Protein AF-0000000082868104 (afdb_homodimer)

Sequence (1278 aa):
MATYGLDRADYTCGDGNLYHEMHQKCFPASQVTECSVALPEQTCLRTCVDGQTRVCKYKFIVEEHVSMSTVHCGNCPFVLADCNLPGCISAGGLQRPLISINKQMPGPTVQVCKGDTIEVDVVNLLQSSAVTIHWHGLHQRATPFMDGVPYLTQCPIQPGNSFRYRMIADVAGTHIYHSHIGHLDSDGLYGAMIVREPRSTEPGLVGRYNDDLPQHTLLVWHWFQNLGEVQSLDMRLLSRRREGFGFLINGKGVIGQRFAPDGSRLIAPIENYYVNSGSRRYRFRIIFNTAIMCPIQISIDGHQLDILAIDGHAVEAYNSRVDSVILTAGERVDVVPVPTVSTWNSAFYIRVRGLGDCDDQKNSVHQYAILRYDNYAGPVLNFPSPTYNSAIRPGRAFNLNRDIYNPVTQTRITANPLVSYRSAISRSDNLVGTPDKRFFIDVSFNVHQESDNVRLVFPQLNSVSWSSPPFPLLTQWQQITNSTLCTSECNKPVSCDQRRCVCTHTLLARTGDLVEVVLFDPRGTIEIGHPFHLHGHAFKVVGQYLYNTTTTRDEVTNLVNNNPHLITSNQYGPWKDTVLTPGRAVIIIRFRADNPGYWMFHCHIGEHAALGMALTFKVGEHYEMVRPPANFPTCGHFSMATYGLDRADYTCGDGNLYHEMHQKCFPASQVTECSVALPEQTCLRTCVDGQTRVCKYKFIVEEHVSMSTVHCGNCPFVLADCNLPGCISAGGLQRPLISINKQMPGPTVQVCKGDTIEVDVVNLLQSSAVTIHWHGLHQRATPFMDGVPYLTQCPIQPGNSFRYRMIADVAGTHIYHSHIGHLDSDGLYGAMIVREPRSTEPGLVGRYNDDLPQHTLLVWHWFQNLGEVQSLDMRLLSRRREGFGFLINGKGVIGQRFAPDGSRLIAPIENYYVNSGSRRYRFRIIFNTAIMCPIQISIDGHQLDILAIDGHAVEAYNSRVDSVILTAGERVDVVPVPTVSTWNSAFYIRVRGLGDCDDQKNSVHQYAILRYDNYAGPVLNFPSPTYNSAIRPGRAFNLNRDIYNPVTQTRITANPLVSYRSAISRSDNLVGTPDKRFFIDVSFNVHQESDNVRLVFPQLNSVSWSSPPFPLLTQWQQITNSTLCTSECNKPVSCDQRRCVCTHTLLARTGDLVEVVLFDPRGTIEIGHPFHLHGHAFKVVGQYLYNTTTTRDEVTNLVNNNPHLITSNQYGPWKDTVLTPGRAVIIIRFRADNPGYWMFHCHIGEHAALGMALTFKVGEHYEMVRPPANFPTCGHFS

Secondary structure (DSSP, 8-state):
-------------------------------------------S-S---TT---EEEEEEEEEEEETT-TTTSTTTTTSGGGGGSTT---GGG---EEEEETTBSS---EEEETTPEEEEEEEE--SSB-B-EEEET---SS-GGGS--BTTTBPPBPTT-EEEEEEE--S-EEEEEEE-STTTTTTT-EEEEEEE--GGG-TTTTTT-SB--GGGEEEEEEE-SS-HHHHHHHHHHS-------EEEETTB---S-EE-TTSPEE-----EEEE-SSS--B-EEEEE--BSS--EEEEETTEEEEEEEETTEEB-STT-EESEEEE-TT-EEEEEEEESS--TT-EEEEEEEE-GGGSTTTT--EEEEEEEETT--S---SSPPP-TGGG---EEEET-SS-EEETTTTEEEEEEPGGGS-BSS-------S--SEEEEEEEEEEEEEEETTEEEEEEEETTBEE---SS-TTT-GGG--TTTEE-SSS---GGGGTS--EEEEEEEE-TT-EEEEEEE-SS--TT--EEEEETT--EEEEEEEE-SS---HHHHHHHHHH-THHHHTTTTPPEESEEEE-TTEEEEEEEE--S-EEEEEEESBHHHHHTT-EEEEEES-GGGSPPPPTT------B-/-------------------------------------------S-S---TT---EEEEEEEEEEEETT-TTTSTTTTTSGGGGGSTT---GGG---EEEEETTBSS---EEEETTPEEEEEEEE--SSB-B-EEEET---SS-GGGS--BTTTBPPBPTT-EEEEEEE--S-EEEEEEE-STTTTTTT-EEEEEEE--GGG-TTTTTT-SB--GGGEEEEEEE-SS-HHHHHHHHHHS-------EEEETTB---S-EE-TTSPEE-----EEEE-SSS--B-EEEEE--BSS--EEEEETTEEEEEEEETTEEB-STT-EESEEEE-TT-EEEEEEEESS--TT-EEEEEEEE-GGGSTTTT--EEEEEEEETT--S---SSPPP-TGGG---EEEET-SS-EEETTTTEEEEEE-GGGS-BSS-------S--SEEEEEEEEEEEEEEETTEEEEEEEETTBEE---SS-TTT-GGG--TTTEE-SSS---GGGGTS--EEEEEEEE-TT-EEEEEEE-SS--TT--EEEEETT--EEEEEEEE-SS---HHHHHHHHHH-THHHHTTTTPPEESEEEE-TTEEEEEEEE--S-EEEEEEESBHHHHHTT-EEEEEES-GGGSPPPPTT------B-

pLDDT: mean 83.85, std 19.96, range [16.05, 98.69]

InterPro domains:
  IPR001117 Multicopper oxidase, second cupredoxin domain [PF00394] (247-375)
  IPR002355 Multicopper oxidase, copper-binding site [PS00080] (602-613)
  IPR008972 Cupredoxin [G3DSA:2.60.40.420] (41-198)
  IPR008972 Cupredoxin [G3DSA:2.60.40.420] (207-390)
  IPR008972 Cupredoxin [G3DSA:2.60.40.420] (441-639)
  IPR008972 Cupredoxin [SSF49503] (68-200)
  IPR008972 Cupredoxin [SSF49503] (216-636)
  IPR008972 Cupredoxin [SSF49503] (431-623)
  IPR011706 Multicopper oxidase, C-terminal [PF07731] (478-620)
  IPR011707 Multicopper oxidase-like, N-terminal [PF07732] (92-199)
  IPR045087 Multicopper oxidase [PTHR11709] (96-620)

Radius of gyration: 33.46 Å; Cα contacts (8 Å, |Δi|>4): 3367; chains: 2; bounding box: 82×97×97 Å

Solvent-accessible surface area (backbone atoms only — not comparable to full-atom values): 66485 Å² total; per-residue (Å²): 145,89,74,89,68,83,70,89,86,74,93,67,88,87,81,93,70,90,71,77,72,82,78,72,77,69,74,78,81,75,77,79,68,77,65,76,66,59,57,80,58,66,58,40,70,56,87,44,49,90,93,58,67,50,78,33,74,47,76,39,43,32,30,74,45,45,24,52,19,55,49,36,9,65,54,43,45,81,37,62,73,28,40,68,31,78,56,23,32,40,52,16,60,48,75,36,69,34,33,20,27,70,52,29,48,49,21,74,68,45,49,37,34,45,60,15,33,42,31,37,39,38,36,30,58,28,67,30,40,34,43,39,50,22,51,46,74,42,42,40,79,88,32,56,58,56,45,20,40,60,21,35,25,28,54,59,39,44,49,57,14,33,40,50,45,67,43,63,38,76,46,51,28,59,33,35,33,28,37,58,36,54,41,42,35,54,29,25,35,30,28,47,28,38,26,38,59,30,64,91,67,30,73,53,46,60,82,72,52,71,43,82,51,84,77,38,58,44,40,38,36,54,37,58,81,56,49,42,62,55,49,51,46,34,36,72,34,53,70,39,85,79,60,63,64,26,44,24,42,64,31,20,10,65,45,76,90,42,59,40,97,85,62,45,72,49,57,37,59,63,43,73,38,77,45,60,69,76,90,62,32,47,42,33,41,38,34,31,45,56,20,74,74,48,34,33,38,38,36,41,60,60,30,36,33,35,42,45,24,35,48,32,31,37,24,32,74,61,85,22,68,24,40,29,41,43,44,42,35,65,33,31,41,29,28,29,73,40,71,75,51,86,56,75,84,29,32,30,47,31,30,34,23,33,30,61,65,18,16,81,90,60,65,37,26,37,42,57,35,37,43,18,23,66,74,41,81,67,72,64,66,98,58,78,73,91,44,48,73,69,40,63,68,56,40,42,25,40,63,30,92,53,67,42,75,39,77,89,76,68,39,46,31,39,43,38,56,60,51,64,40,27,41,33,60,82,60,83,71,71,85,66,76,82,58,72,40,78,45,81,42,39,45,47,75,45,79,36,74,80,44,99,75,27,76,45,77,38,38,16,38,69,75,26,23,30,39,76,50,47,34,17,51,62,73,48,47,87,72,61,51,85,80,53,52,27,32,89,94,41,68,65,52,77,54,37,78,82,41,77,28,67,37,28,37,35,47,80,43,49,63,62,31,36,37,32,42,40,38,31,17,37,73,45,55,59,72,54,55,47,26,36,31,44,50,49,47,61,30,31,41,28,28,77,47,79,49,95,53,77,54,47,71,67,55,50,52,49,48,55,70,71,32,59,63,58,44,59,80,28,79,46,15,28,51,30,37,54,45,74,39,37,16,18,21,38,36,28,36,37,35,66,34,70,52,46,40,64,26,51,36,29,34,33,27,46,58,40,35,70,53,5,18,30,35,30,38,36,20,42,51,77,90,68,29,80,79,70,65,86,85,60,76,68,60,46,68,43,120,145,90,71,96,72,85,74,86,88,75,93,73,87,79,83,95,82,78,87,77,78,83,81,75,78,73,72,83,78,77,78,80,70,78,65,73,67,59,58,81,58,65,60,40,70,60,86,43,49,88,93,57,66,52,78,32,72,47,77,37,43,31,31,74,45,45,24,53,19,55,47,36,9,64,57,43,44,81,39,63,73,29,40,67,31,79,57,22,31,41,51,16,60,46,74,37,71,34,33,20,26,69,52,28,48,51,21,74,69,45,48,38,35,44,60,16,34,43,32,37,40,38,35,29,57,29,66,30,39,35,43,38,51,22,52,46,75,44,40,39,78,88,32,54,58,57,45,20,40,58,23,33,25,28,55,59,39,42,49,56,13,34,41,48,44,68,43,63,37,78,47,51,29,59,33,35,33,30,37,57,34,54,40,42,35,53,29,26,36,30,28,46,28,38,25,38,61,30,64,92,68,31,72,54,46,60,82,72,50,72,42,81,53,85,75,40,57,44,41,36,40,57,37,59,80,55,51,42,61,56,50,51,46,36,35,73,33,52,71,38,85,79,61,63,64,27,43,24,41,63,29,21,11,66,46,75,92,43,61,40,96,87,61,44,71,48,58,37,58,62,42,72,37,77,45,60,70,76,89,63,33,46,42,32,41,38,35,32,46,56,17,73,74,48,34,33,39,37,36,40,58,59,30,35,34,35,42,44,25,35,48,32,32,37,24,32,73,60,85,22,68,24,40,29,41,42,44,43,34,65,32,31,41,28,27,28,74,39,71,77,50,88,55,74,85,29,33,28,48,30,30,34,24,32,29,63,65,18,15,82,90,60,65,37,27,37,40,58,35,37,43,19,23,67,72,41,81,67,72,64,66,98,57,80,70,92,45,48,72,69,39,62,68,55,40,43,25,41,65,29,92,53,67,43,74,41,77,89,76,71,40,46,30,40,44,39,57,59,53,65,38,28,40,33,61,82,61,83,70,71,87,67,75,83,57,71,40,79,44,81,40,40,45,47,76,44,78,36,74,81,46,99,74,26,77,45,75,38,38,16,38,68,76,27,22,31,39,75,52,47,35,17,50,61,74,47,48,88,72,64,51,86,80,52,50,25,33,91,92,46,65,62,51,79,54,35,78,82,44,75,27,68,38,30,37,35,47,82,42,51,64,63,30,36,36,32,41,40,38,31,16,37,73,45,55,58,71,54,55,47,26,36,33,43,51,49,46,62,30,30,40,26,29,78,46,80,49,94,53,78,53,47,70,68,56,52,51,48,48,56,70,71,34,58,64,59,44,61,78,25,80,46,15,30,51,28,37,54,47,75,40,35,17,18,21,37,36,30,36,37,34,66,36,70,54,44,40,64,26,51,36,29,34,32,28,44,59,40,36,71,54,5,20,32,36,32,38,36,20,40,51,76,91,71,29,79,77,69,64,86,86,60,77,68,60,46,66,43,122

Nearest PDB structures (foldseek):
  8r7i-assembly1_A-2  TM=8.825E-01  e=9.738E-63  Neocapritermes taracua
  5lwx-assembly1_A  TM=8.334E-01  e=2.604E-40  Aspergillus niger
  3v9e-assembly1_A  TM=8.492E-01  e=5.764E-39  Botrytis aclada
  3sqr-assembly1_A  TM=8.345E-01  e=1.206E-37  Botrytis aclada
  5lm8-assembly1_A  TM=8.246E-01  e=1.341E-38  Aspergillus niger

Foldseek 3Di:
DDDDCPPDDDPPPDDDDCPDDPDPPPPDPPCPVPDPCPVVQPPLVDAADPPDAEAGEEEWEKEKDWAPDCVFQPPPPVPVVSCPGPLHFNLQPATDMFIDTNSYFQYDEARHAAFYKYKYKYAAQYPFDFWWKAWFLDQQLQHQLLRTADQANAPTAGHGGIDIRIGGNHAAFKTKMATNDAQNRLRGGMYIYHYDYNQCPPFQCNPVADDEDPLQEWEKHFHANYRPNVLLCCCFPVVDDNETQAMDTRSWWHTDFDADPVRHTRGIDFAEAEDADDDHWYKHKYAYAAALFWKKKKAKPQWWKFWQDKSRFGWHSPVRTWGIEIDDHRIMTMTTTGGNDDQPLAKIKIKMWTFDCRPPVHVGYITIHMYHYPPRPDDHPPADDDGSVSRDTATEYEQDPAKDQDPVVRGIYGYDDQLSTFTSDPPVPCLDDDFPEEAEWEWDWDWWDPDPPDIGIATAIVQEFEDRAFKHCQAPVVPDDPQQEAEPVGDQDPQVVPGRRYHQYEYEAEAFTKYKYKYAYQADDQRGWFKKFKHSWKKFWQAKDADPHGDDPVRVVCVCVVCVVRRPPRVGGHIHGIHIHGHRMIIMIIDTLNRAGKMKIAGSNSSNVNRGRIHIYGYHDSVPHNHDDPPRDIGGDDD/DDDPDPQDDDPDPDDDDDPDDPDPPPPDDDCPVPDPCPVVQVPLVDAADPPDAEAGEEEWEKEKDWAPDCVFQPPPPVPVVSCPGPLHFNLQPATDMFIETNSYFQYDEAHHAAFYKYKYKYAAQYPFDFWWKAWALDQQLQHQLNRTADQANAPTAGHGGIDIRIGGNHAAFKTKMATNDAQNRLRGGMYIYHYDYNQCPPFQCNPVADDEDPLQEWEKHFHANYRPNVLLCCCFPVVDDNETQAMDTRSWWHTDFDAPPVRHTRGTDFAEAEDADDDHWYKHKYAYAQALFWKKKKAKPQWWKFWQAKSRFGWHSVVRTWGIEIDDHRIMTMTTTGGNDDQPLAKIKIKMWTFDCRPPVHVGYITIHMYHYPPRPDDHPPADDDGSVSRDTATEYEQDPAKDQDPVVRGIYGYDDQLSTFGSDPPVPCLDDDFPEEAEWEWDWDWWDPDPPDIGIATAIVQEFEDRAFKHCQAPVVVDDPQQEAEPVDDQDPVVVVGRRYHQYEYEAEAFTKYKYKYAYQADDQRGWFKKFKHSWKKFWQAKFADPHGDDPVRVVCVCVVCVVRRRVRVRGHIHGIHIHGHRMIIMIIDTLNRAGKMKIAGSNSSNVNRGRIHIYGYHDSVPHNHDDPPRDIGGDDD

Organism: NCBI:txid197152

Structure (mmCIF, N/CA/C/O backbone):
data_AF-0000000082868104-model_v1
#
loop_
_entity.id
_entity.type
_entity.pdbx_description
1 polymer 'Uncharacterized protein'
#
loop_
_atom_site.group_PDB
_atom_site.id
_atom_site.type_symbol
_atom_site.label_atom_id
_atom_site.label_alt_id
_atom_site.label_comp_id
_atom_site.label_asym_id
_atom_site.label_entity_id
_atom_site.label_seq_id
_atom_site.pdbx_PDB_ins_code
_atom_site.Cartn_x
_atom_site.Cartn_y
_atom_site.Cartn_z
_atom_site.occupancy
_atom_site.B_iso_or_equiv
_atom_site.auth_seq_id
_atom_site.auth_comp_id
_atom_site.auth_asym_id
_atom_site.auth_atom_id
_atom_site.pdbx_PDB_model_num
ATOM 1 N N . MET A 1 1 ? 47 41.469 -3.52 1 16.11 1 MET A N 1
ATOM 2 C CA . MET A 1 1 ? 46.812 41.594 -2.074 1 16.11 1 MET A CA 1
ATOM 3 C C . MET A 1 1 ? 46.156 40.344 -1.499 1 16.11 1 MET A C 1
ATOM 5 O O . MET A 1 1 ? 45.062 39.969 -1.892 1 16.11 1 MET A O 1
ATOM 9 N N . ALA A 1 2 ? 46.906 39.281 -0.952 1 17.23 2 ALA A N 1
ATOM 10 C CA . ALA A 1 2 ? 47.344 37.906 -0.759 1 17.23 2 ALA A CA 1
ATOM 11 C C . ALA A 1 2 ? 46.5 37.219 0.332 1 17.23 2 ALA A C 1
ATOM 13 O O . ALA A 1 2 ? 46.094 36.062 0.179 1 17.23 2 ALA A O 1
ATOM 14 N N . THR A 1 3 ? 46.25 37.844 1.532 1 16.12 3 THR A N 1
ATOM 15 C CA . THR A 1 3 ? 46.938 37.562 2.793 1 16.12 3 THR A CA 1
ATOM 16 C C . THR A 1 3 ? 46.156 36.5 3.576 1 16.12 3 THR A C 1
ATOM 18 O O . THR A 1 3 ? 46.75 35.594 4.168 1 16.12 3 THR A O 1
ATOM 21 N N . TYR A 1 4 ? 44.875 36.781 3.912 1 17.28 4 TYR A N 1
ATOM 22 C CA . TYR A 1 4 ? 44.406 36.656 5.293 1 17.28 4 TYR A CA 1
ATOM 23 C C . TYR A 1 4 ? 44.188 35.219 5.668 1 17.28 4 TYR A C 1
ATOM 25 O O . TYR A 1 4 ? 43.438 34.5 5.016 1 17.28 4 TYR A O 1
ATOM 33 N N . GLY A 1 5 ? 45.188 34.469 6.262 1 17.95 5 GLY A N 1
ATOM 34 C CA . GLY A 1 5 ? 45.688 33.188 6.777 1 17.95 5 GLY A CA 1
ATOM 35 C C . GLY A 1 5 ? 44.812 32.625 7.887 1 17.95 5 GLY A C 1
ATOM 36 O O . GLY A 1 5 ? 45.188 32.688 9.062 1 17.95 5 GLY A O 1
ATOM 37 N N . LEU A 1 6 ? 43.5 33 7.93 1 16.83 6 LEU A N 1
ATOM 38 C CA . LEU A 1 6 ? 42.875 32.781 9.234 1 16.83 6 LEU A CA 1
ATOM 39 C C . LEU A 1 6 ? 43.125 31.359 9.727 1 16.83 6 LEU A C 1
ATOM 41 O O . LEU A 1 6 ? 42.75 30.391 9.047 1 16.83 6 LEU A O 1
ATOM 45 N N . ASP A 1 7 ? 44.062 31.016 10.633 1 16.16 7 ASP A N 1
ATOM 46 C CA . ASP A 1 7 ? 44.781 29.969 11.367 1 16.16 7 ASP A CA 1
ATOM 47 C C . ASP A 1 7 ? 43.875 29.25 12.352 1 16.16 7 ASP A C 1
ATOM 49 O O . ASP A 1 7 ? 44.344 28.5 13.203 1 16.16 7 ASP A O 1
ATOM 53 N N . ARG A 1 8 ? 42.594 29.406 12.383 1 16.22 8 ARG A N 1
ATOM 54 C CA . ARG A 1 8 ? 41.969 29.141 13.672 1 16.22 8 ARG A CA 1
ATOM 55 C C . ARG A 1 8 ? 42.438 27.797 14.227 1 16.22 8 ARG A C 1
ATOM 57 O O . ARG A 1 8 ? 42.5 26.812 13.492 1 16.22 8 ARG A O 1
ATOM 64 N N . ALA A 1 9 ? 42.875 27.609 15.547 1 16.34 9 ALA A N 1
ATOM 65 C CA . ALA A 1 9 ? 43.531 26.938 16.672 1 16.34 9 ALA A CA 1
ATOM 66 C C . ALA A 1 9 ? 42.781 25.672 17.047 1 16.34 9 ALA A C 1
ATOM 68 O O . ALA A 1 9 ? 41.594 25.531 16.75 1 16.34 9 ALA A O 1
ATOM 69 N N . ASP A 1 10 ? 43.375 24.656 18.109 1 16.05 10 ASP A N 1
ATOM 70 C CA . ASP A 1 10 ? 43.719 23.344 18.672 1 16.05 10 ASP A CA 1
ATOM 71 C C . ASP A 1 10 ? 42.75 22.953 19.766 1 16.05 10 ASP A C 1
ATOM 73 O O . ASP A 1 10 ? 43.031 22.078 20.594 1 16.05 10 ASP A O 1
ATOM 77 N N . TYR A 1 11 ? 41.469 23.375 19.984 1 16.12 11 TYR A N 1
ATOM 78 C CA . TYR A 1 11 ? 40.938 23.109 21.312 1 16.12 11 TYR A CA 1
ATOM 79 C C . TYR A 1 11 ? 41.031 21.625 21.656 1 16.12 11 TYR A C 1
ATOM 81 O O . TYR A 1 11 ? 40.5 20.781 20.953 1 16.12 11 TYR A O 1
ATOM 89 N N . THR A 1 12 ? 42.062 21.109 22.578 1 16.77 12 THR A N 1
ATOM 90 C CA . THR A 1 12 ? 42.656 20 23.281 1 16.77 12 THR A CA 1
ATOM 91 C C . THR A 1 12 ? 41.75 19.5 24.406 1 16.77 12 THR A C 1
ATOM 93 O O . THR A 1 12 ? 42.156 18.672 25.219 1 16.77 12 THR A O 1
ATOM 96 N N . CYS A 1 13 ? 40.406 19.641 24.5 1 17.39 13 CYS A N 1
ATOM 97 C CA . CYS A 1 13 ? 39.875 19.312 25.812 1 17.39 13 CYS A CA 1
ATOM 98 C C . CYS A 1 13 ? 40.469 18 26.328 1 17.39 13 CYS A C 1
ATOM 100 O O . CYS A 1 13 ? 40.625 17.047 25.562 1 17.39 13 CYS A O 1
ATOM 102 N N . GLY A 1 14 ? 40.938 17.828 27.641 1 17.28 14 GLY A N 1
ATOM 103 C CA . GLY A 1 14 ? 41.75 17.219 28.688 1 17.28 14 GLY A CA 1
ATOM 104 C C . GLY A 1 14 ? 41.25 15.836 29.094 1 17.28 14 GLY A C 1
ATOM 105 O O . GLY A 1 14 ? 40.125 15.453 28.766 1 17.28 14 GLY A O 1
ATOM 106 N N . ASP A 1 15 ? 41.875 15.047 30.25 1 17.59 15 ASP A N 1
ATOM 107 C CA . ASP A 1 15 ? 42.5 13.844 30.797 1 17.59 15 ASP A CA 1
ATOM 108 C C . ASP A 1 15 ? 41.5 13.023 31.625 1 17.59 15 ASP A C 1
ATOM 110 O O . ASP A 1 15 ? 41.812 11.891 32 1 17.59 15 ASP A O 1
ATOM 114 N N . GLY A 1 16 ? 40.594 13.617 32.5 1 17.61 16 GLY A N 1
ATOM 115 C CA . GLY A 1 16 ? 40.375 13.008 33.812 1 17.61 16 GLY A CA 1
ATOM 116 C C . GLY A 1 16 ? 39.781 11.609 33.719 1 17.61 16 GLY A C 1
ATOM 117 O O . GLY A 1 16 ? 39.031 11.305 32.781 1 17.61 16 GLY A O 1
ATOM 118 N N . ASN A 1 17 ? 40.25 10.492 34.594 1 17.02 17 ASN A N 1
ATOM 119 C CA . ASN A 1 17 ? 40.594 9.117 34.938 1 17.02 17 ASN A CA 1
ATOM 120 C C . ASN A 1 17 ? 39.375 8.344 35.438 1 17.02 17 ASN A C 1
ATOM 122 O O . ASN A 1 17 ? 39.469 7.129 35.656 1 17.02 17 ASN A O 1
ATOM 126 N N . LEU A 1 18 ? 38.438 8.961 36.219 1 17.28 18 LEU A N 1
ATOM 127 C CA . LEU A 1 18 ? 37.812 8.164 37.281 1 17.28 18 LEU A CA 1
ATOM 128 C C . LEU A 1 18 ? 36.969 7.047 36.688 1 17.28 18 LEU A C 1
ATOM 130 O O . LEU A 1 18 ? 35.875 7.301 36.156 1 17.28 18 LEU A O 1
ATOM 134 N N . TYR A 1 19 ? 37.531 5.926 36.062 1 17.3 19 TYR A N 1
ATOM 135 C CA . TYR A 1 19 ? 37.156 4.676 35.406 1 17.3 19 TYR A CA 1
ATOM 136 C C . TYR A 1 19 ? 36.531 3.713 36.406 1 17.3 19 TYR A C 1
ATOM 138 O O . TYR A 1 19 ? 36.875 2.525 36.438 1 17.3 19 TYR A O 1
ATOM 146 N N . HIS A 1 20 ? 36.094 4.281 37.625 1 17.17 20 HIS A N 1
ATOM 147 C CA . HIS A 1 20 ? 36.031 3.234 38.656 1 17.17 20 HIS A CA 1
ATOM 148 C C . HIS A 1 20 ? 35.25 2.031 38.156 1 17.17 20 HIS A C 1
ATOM 150 O O . HIS A 1 20 ? 34.406 2.154 37.25 1 17.17 20 HIS A O 1
ATOM 156 N N . GLU A 1 21 ? 35.375 0.808 38.906 1 17.58 21 GLU A N 1
ATOM 157 C CA . GLU A 1 21 ? 35.344 -0.647 39 1 17.58 21 GLU A CA 1
ATOM 158 C C . GLU A 1 21 ? 33.906 -1.139 39.188 1 17.58 21 GLU A C 1
ATOM 160 O O . GLU A 1 21 ? 33.656 -2.312 39.5 1 17.58 21 GLU A O 1
ATOM 165 N N . MET A 1 22 ? 32.906 -0.217 39.094 1 17.55 22 MET A N 1
ATOM 166 C CA . MET A 1 22 ? 31.797 -0.817 39.844 1 17.55 22 MET A CA 1
ATOM 167 C C . MET A 1 22 ? 31.484 -2.219 39.344 1 17.55 22 MET A C 1
ATOM 169 O O . MET A 1 22 ? 31.484 -2.451 38.125 1 17.55 22 MET A O 1
ATOM 173 N N . HIS A 1 23 ? 31.656 -3.207 40.25 1 17.55 23 HIS A N 1
ATOM 174 C CA . HIS A 1 23 ? 31.484 -4.652 40.375 1 17.55 23 HIS A CA 1
ATOM 175 C C . HIS A 1 23 ? 30.156 -5.102 39.75 1 17.55 23 HIS A C 1
ATOM 177 O O . HIS A 1 23 ? 29.109 -4.48 40 1 17.55 23 HIS A O 1
ATOM 183 N N . GLN A 1 24 ? 30.312 -5.84 38.688 1 16.8 24 GLN A N 1
ATOM 184 C CA . GLN A 1 24 ? 29.516 -6.434 37.625 1 16.8 24 GLN A CA 1
ATOM 185 C C . GLN A 1 24 ? 28.469 -7.395 38.188 1 16.8 24 GLN A C 1
ATOM 187 O O . GLN A 1 24 ? 28.703 -8.609 38.219 1 16.8 24 GLN A O 1
ATOM 192 N N . LYS A 1 25 ? 27.906 -7.047 39.406 1 17.92 25 LYS A N 1
ATOM 193 C CA . LYS A 1 25 ? 27.281 -8.273 39.875 1 17.92 25 LYS A CA 1
ATOM 194 C C . LYS A 1 25 ? 26.328 -8.844 38.812 1 17.92 25 LYS A C 1
ATOM 196 O O . LYS A 1 25 ? 25.484 -8.125 38.281 1 17.92 25 LYS A O 1
ATOM 201 N N . CYS A 1 26 ? 26.734 -9.969 38.219 1 18.48 26 CYS A N 1
ATOM 202 C CA . CYS A 1 26 ? 26.344 -10.938 37.219 1 18.48 26 CYS A CA 1
ATOM 203 C C . CYS A 1 26 ? 24.906 -11.422 37.438 1 18.48 26 CYS A C 1
ATOM 205 O O . CYS A 1 26 ? 24.688 -12.562 37.844 1 18.48 26 CYS A O 1
ATOM 207 N N . PHE A 1 27 ? 24.016 -10.469 38 1 18.38 27 PHE A N 1
ATOM 208 C CA . PHE A 1 27 ? 22.938 -11.383 38.375 1 18.38 27 PHE A CA 1
ATOM 209 C C . PHE A 1 27 ? 22.5 -12.203 37.156 1 18.38 27 PHE A C 1
ATOM 211 O O . PHE A 1 27 ? 22.625 -11.766 36.031 1 18.38 27 PHE A O 1
ATOM 218 N N . PRO A 1 28 ? 22.328 -13.5 37.375 1 18.31 28 PRO A N 1
ATOM 219 C CA . PRO A 1 28 ? 22 -14.594 36.438 1 18.31 28 PRO A CA 1
ATOM 220 C C . PRO A 1 28 ? 20.828 -14.258 35.531 1 18.31 28 PRO A C 1
ATOM 222 O O . PRO A 1 28 ? 19.875 -13.594 35.969 1 18.31 28 PRO A O 1
ATOM 225 N N . ALA A 1 29 ? 21.109 -14.156 34.25 1 19.77 29 ALA A N 1
ATOM 226 C CA . ALA A 1 29 ? 20.453 -13.969 32.969 1 19.77 29 ALA A CA 1
ATOM 227 C C . ALA A 1 29 ? 19.188 -14.812 32.875 1 19.77 29 ALA A C 1
ATOM 229 O O . ALA A 1 29 ? 19.25 -16.031 32.656 1 19.77 29 ALA A O 1
ATOM 230 N N . SER A 1 30 ? 18.281 -14.586 33.812 1 19.23 30 SER A N 1
ATOM 231 C CA . SER A 1 30 ? 17.078 -15.414 33.688 1 19.23 30 SER A CA 1
ATOM 232 C C . SER A 1 30 ? 16.562 -15.414 32.25 1 19.23 30 SER A C 1
ATOM 234 O O . SER A 1 30 ? 16.719 -14.43 31.516 1 19.23 30 SER A O 1
ATOM 236 N N . GLN A 1 31 ? 16.188 -16.594 31.578 1 19.89 31 GLN A N 1
ATOM 237 C CA . GLN A 1 31 ? 15.812 -17.312 30.375 1 19.89 31 GLN A CA 1
ATOM 238 C C . GLN A 1 31 ? 14.57 -16.703 29.719 1 19.89 31 GLN A C 1
ATOM 240 O O . GLN A 1 31 ? 13.445 -17.047 30.094 1 19.89 31 GLN A O 1
ATOM 245 N N . VAL A 1 32 ? 14.469 -15.469 29.641 1 20.38 32 VAL A N 1
ATOM 246 C CA . VAL A 1 32 ? 13.211 -15.109 28.984 1 20.38 32 VAL A CA 1
ATOM 247 C C . VAL A 1 32 ? 13.156 -15.719 27.594 1 20.38 32 VAL A C 1
ATOM 249 O O . VAL A 1 32 ? 13.914 -15.312 26.703 1 20.38 32 VAL A O 1
ATOM 252 N N . THR A 1 33 ? 13.039 -17.031 27.438 1 22.88 33 THR A N 1
ATOM 253 C CA . THR A 1 33 ? 12.688 -17.938 26.344 1 22.88 33 THR A CA 1
ATOM 254 C C . THR A 1 33 ? 11.523 -17.375 25.531 1 22.88 33 THR A C 1
ATOM 256 O O . THR A 1 33 ? 10.383 -17.344 26.016 1 22.88 33 THR A O 1
ATOM 259 N N . GLU A 1 34 ? 11.539 -16.25 25.156 1 23.91 34 GLU A N 1
ATOM 260 C CA . GLU A 1 34 ? 10.453 -15.859 24.266 1 23.91 34 GLU A CA 1
ATOM 261 C C . GLU A 1 34 ? 10.125 -16.969 23.266 1 23.91 34 GLU A C 1
ATOM 263 O O . GLU A 1 34 ? 10.984 -17.359 22.484 1 23.91 34 GLU A O 1
ATOM 268 N N . CYS A 1 35 ? 9.172 -17.797 23.641 1 23.89 35 CYS A N 1
ATOM 269 C CA . CYS A 1 35 ? 8.523 -18.984 23.109 1 23.89 35 CYS A CA 1
ATOM 270 C C . CYS A 1 35 ? 7.98 -18.734 21.719 1 23.89 35 CYS A C 1
ATOM 272 O O . CYS A 1 35 ? 7.18 -17.828 21.5 1 23.89 35 CYS A O 1
ATOM 274 N N . SER A 1 36 ? 8.727 -18.641 20.734 1 27.75 36 SER A N 1
ATOM 275 C CA . SER A 1 36 ? 8.125 -19.219 19.531 1 27.75 36 SER A CA 1
ATOM 276 C C . SER A 1 36 ? 7.016 -20.203 19.891 1 27.75 36 SER A C 1
ATOM 278 O O . SER A 1 36 ? 7.293 -21.328 20.344 1 27.75 36 SER A O 1
ATOM 280 N N . VAL A 1 37 ? 6.031 -19.766 20.625 1 29.31 37 VAL A N 1
ATOM 281 C CA . VAL A 1 37 ? 5.008 -20.766 20.891 1 29.31 37 VAL A CA 1
ATOM 282 C C . VAL A 1 37 ? 4.758 -21.609 19.641 1 29.31 37 VAL A C 1
ATOM 284 O O . VAL A 1 37 ? 4.184 -21.125 18.672 1 29.31 37 VAL A O 1
ATOM 287 N N . ALA A 1 38 ? 5.633 -22.109 19.156 1 31.19 38 ALA A N 1
ATOM 288 C CA . ALA A 1 38 ? 5.242 -23.281 18.391 1 31.19 38 ALA A CA 1
ATOM 289 C C . ALA A 1 38 ? 3.986 -23.938 18.969 1 31.19 38 ALA A C 1
ATOM 291 O O . ALA A 1 38 ? 4.012 -24.453 20.078 1 31.19 38 ALA A O 1
ATOM 292 N N . LEU A 1 39 ? 2.912 -23.125 19.172 1 35.34 39 LEU A N 1
ATOM 293 C CA . LEU A 1 39 ? 1.932 -24.125 19.562 1 35.34 39 LEU A CA 1
ATOM 294 C C . LEU A 1 39 ? 2.428 -25.531 19.203 1 35.34 39 LEU A C 1
ATOM 296 O O . LEU A 1 39 ? 3.264 -25.688 18.312 1 35.34 39 LEU A O 1
ATOM 300 N N . PRO A 1 40 ? 2.268 -26.453 20.062 1 35.81 40 PRO A N 1
ATOM 301 C CA . PRO A 1 40 ? 2.496 -27.812 19.562 1 35.81 40 PRO A CA 1
ATOM 302 C C . PRO A 1 40 ? 2.168 -27.953 18.078 1 35.81 40 PRO A C 1
ATOM 304 O O . PRO A 1 40 ? 1.008 -27.812 17.672 1 35.81 40 PRO A O 1
ATOM 307 N N . GLU A 1 41 ? 2.562 -27.203 17.125 1 41.38 41 GLU A N 1
ATOM 308 C CA . GLU A 1 41 ? 2.463 -27.797 15.805 1 41.38 41 GLU A CA 1
ATOM 309 C C . GLU A 1 41 ? 2.314 -29.312 15.898 1 41.38 41 GLU A C 1
ATOM 311 O O . GLU A 1 41 ? 3.279 -30.031 16.203 1 41.38 41 GLU A O 1
ATOM 316 N N . GLN A 1 42 ? 1.557 -29.719 16.594 1 45.47 42 GLN A N 1
ATOM 317 C CA . GLN A 1 42 ? 1.177 -31.094 16.297 1 45.47 42 GLN A CA 1
ATOM 318 C C . GLN A 1 42 ? 1.451 -31.438 14.828 1 45.47 42 GLN A C 1
ATOM 320 O O . GLN A 1 42 ? 0.944 -30.766 13.93 1 45.47 42 GLN A O 1
ATOM 325 N N . THR A 1 43 ? 2.758 -31.688 14.273 1 61.97 43 THR A N 1
ATOM 326 C CA . THR A 1 43 ? 3.543 -31.766 13.047 1 61.97 43 THR A CA 1
ATOM 327 C C . THR A 1 43 ? 2.699 -32.312 11.898 1 61.97 43 THR A C 1
ATOM 329 O O . THR A 1 43 ? 2.236 -33.438 11.938 1 61.97 43 THR A O 1
ATOM 332 N N . CYS A 1 44 ? 1.848 -31.359 11.414 1 85.94 44 CYS A N 1
ATOM 333 C CA . CYS A 1 44 ? 1.209 -31.766 10.164 1 85.94 44 CYS A CA 1
ATOM 334 C C . CYS A 1 44 ? 2.242 -32.25 9.156 1 85.94 44 CYS A C 1
ATOM 336 O O . CYS A 1 44 ? 1.891 -32.875 8.156 1 85.94 44 CYS A O 1
ATOM 338 N N . LEU A 1 45 ? 3.422 -31.984 9.531 1 89.19 45 LEU A N 1
ATOM 339 C CA . LEU A 1 45 ? 4.465 -32.688 8.789 1 89.19 45 LEU A CA 1
ATOM 340 C C . LEU A 1 45 ? 4.676 -34.094 9.328 1 89.19 45 LEU A C 1
ATOM 342 O O . LEU A 1 45 ? 5.414 -34.281 10.297 1 89.19 45 LEU A O 1
ATOM 346 N N . ARG A 1 46 ? 3.998 -34.906 8.805 1 90.62 46 ARG A N 1
ATOM 347 C CA . ARG A 1 46 ? 3.979 -36.312 9.227 1 90.62 46 ARG A CA 1
ATOM 348 C C . ARG A 1 46 ? 3.818 -37.25 8.031 1 90.62 46 ARG A C 1
ATOM 350 O O . ARG A 1 46 ? 3.48 -36.812 6.934 1 90.62 46 ARG A O 1
ATOM 357 N N . THR A 1 47 ? 4.129 -38.5 8.352 1 91.12 47 THR A N 1
ATOM 358 C CA . THR A 1 47 ? 3.781 -39.5 7.34 1 91.12 47 THR A CA 1
ATOM 359 C C . THR A 1 47 ? 2.266 -39.625 7.195 1 91.12 47 THR A C 1
ATOM 361 O O . THR A 1 47 ? 1.552 -39.75 8.188 1 91.12 47 THR A O 1
ATOM 364 N N . CYS A 1 48 ? 1.82 -39.531 5.98 1 93.31 48 CYS A N 1
ATOM 365 C CA . CYS A 1 48 ? 0.387 -39.625 5.73 1 93.31 48 CYS A CA 1
ATOM 366 C C . CYS A 1 48 ? -0.08 -41.062 5.781 1 93.31 48 CYS A C 1
ATOM 368 O O . CYS A 1 48 ? 0.569 -41.938 5.219 1 93.31 48 CYS A O 1
ATOM 370 N N . VAL A 1 49 ? -1.172 -41.25 6.523 1 91.62 49 VAL A N 1
ATOM 371 C CA . VAL A 1 49 ? -1.794 -42.562 6.641 1 91.62 49 VAL A CA 1
ATOM 372 C C . VAL A 1 49 ? -3.262 -42.469 6.23 1 91.62 49 VAL A C 1
ATOM 374 O O . VAL A 1 49 ? -3.963 -41.531 6.598 1 91.62 49 VAL A O 1
ATOM 377 N N . ASP A 1 50 ? -3.645 -43.5 5.477 1 89.62 50 ASP A N 1
ATOM 378 C CA . ASP A 1 50 ? -5.02 -43.531 4.988 1 89.62 50 ASP A CA 1
ATOM 379 C C . ASP A 1 50 ? -6.016 -43.438 6.145 1 89.62 50 ASP A C 1
ATOM 381 O O . ASP A 1 50 ? -5.875 -44.156 7.141 1 89.62 50 ASP A O 1
ATOM 385 N N . GLY A 1 51 ? -6.941 -42.562 5.992 1 87.81 51 GLY A N 1
ATOM 386 C CA . GLY A 1 51 ? -8.031 -42.438 6.949 1 87.81 51 GLY A CA 1
ATOM 387 C C . GLY A 1 51 ? -7.707 -41.531 8.117 1 87.81 51 GLY A C 1
ATOM 388 O O . GLY A 1 51 ? -8.578 -41.25 8.938 1 87.81 51 GLY A O 1
ATOM 389 N N . GLN A 1 52 ? -6.543 -41.156 8.195 1 91 52 GLN A N 1
ATOM 390 C CA . GLN A 1 52 ? -6.156 -40.281 9.305 1 91 52 GLN A CA 1
ATOM 391 C C . GLN A 1 52 ? -6.094 -38.812 8.859 1 91 52 GLN A C 1
ATOM 393 O O . GLN A 1 52 ? -5.43 -38.5 7.879 1 91 52 GLN A O 1
ATOM 398 N N . THR A 1 53 ? -6.859 -38 9.508 1 93.88 53 THR A N 1
ATOM 399 C CA . THR A 1 53 ? -6.82 -36.562 9.242 1 93.88 53 THR A CA 1
ATOM 400 C C . THR A 1 53 ? -6.594 -35.781 10.523 1 93.88 53 THR A C 1
ATOM 402 O O . THR A 1 53 ? -6.773 -36.312 11.625 1 93.88 53 THR A O 1
ATOM 405 N N . ARG A 1 54 ? -6.066 -34.531 10.406 1 94.38 54 ARG A N 1
ATOM 406 C CA . ARG A 1 54 ? -5.805 -33.656 11.531 1 94.38 54 ARG A CA 1
ATOM 407 C C . ARG A 1 54 ? -6.113 -32.188 11.172 1 94.38 54 ARG A C 1
ATOM 409 O O . ARG A 1 54 ? -6.305 -31.875 10 1 94.38 54 ARG A O 1
ATOM 416 N N . VAL A 1 55 ? -6.32 -31.391 12.234 1 96.31 55 VAL A N 1
ATOM 417 C CA . VAL A 1 55 ? -6.352 -29.953 12.055 1 96.31 55 VAL A CA 1
ATOM 418 C C . VAL A 1 55 ? -4.938 -29.391 12.133 1 96.31 55 VAL A C 1
ATOM 420 O O . VAL A 1 55 ? -4.246 -29.562 13.141 1 96.31 55 VAL A O 1
ATOM 423 N N . CYS A 1 56 ? -4.477 -28.844 11.078 1 96.62 56 CYS A N 1
ATOM 424 C CA . CYS A 1 56 ? -3.15 -28.25 10.992 1 96.62 56 CYS A CA 1
ATOM 425 C C . CYS A 1 56 ? -3.229 -26.734 11.156 1 96.62 56 CYS A C 1
ATOM 427 O O . CYS A 1 56 ? -3.756 -26.031 10.281 1 96.62 56 CYS A O 1
ATOM 429 N N . LYS A 1 57 ? -2.643 -26.203 12.219 1 96.19 57 LYS A N 1
ATOM 430 C CA . LYS A 1 57 ? -2.797 -24.781 12.555 1 96.19 57 LYS A CA 1
ATOM 431 C C . LYS A 1 57 ? -1.538 -24 12.203 1 96.19 57 LYS A C 1
ATOM 433 O O . LYS A 1 57 ? -0.422 -24.453 12.461 1 96.19 57 LYS A O 1
ATOM 438 N N . TYR A 1 58 ? -1.741 -22.938 11.539 1 96.31 58 TYR A N 1
ATOM 439 C CA . TYR A 1 58 ? -0.685 -21.984 11.195 1 96.31 58 TYR A CA 1
ATOM 440 C C . TYR A 1 58 ? -1.072 -20.562 11.594 1 96.31 58 TYR A C 1
ATOM 442 O O . TYR A 1 58 ? -2.258 -20.25 11.711 1 96.31 58 TYR A O 1
ATOM 450 N N . LYS A 1 59 ? -0.085 -19.719 11.898 1 97.44 59 LYS A N 1
ATOM 451 C CA . LYS A 1 59 ? -0.257 -18.281 12.125 1 97.44 59 LYS A CA 1
ATOM 452 C C . LYS A 1 59 ? 0.663 -17.469 11.211 1 97.44 59 LYS A C 1
ATOM 454 O O . LYS A 1 59 ? 1.884 -17.641 11.25 1 97.44 59 LYS A O 1
ATOM 459 N N . PHE A 1 60 ? 0.063 -16.656 10.398 1 98.25 60 PHE A N 1
ATOM 460 C CA . PHE A 1 60 ? 0.792 -15.805 9.461 1 98.25 60 PHE A CA 1
ATOM 461 C C . PHE A 1 60 ? 0.729 -14.344 9.906 1 98.25 60 PHE A C 1
ATOM 463 O O . PHE A 1 60 ? -0.324 -13.711 9.82 1 98.25 60 PHE A O 1
ATOM 470 N N . ILE A 1 61 ? 1.836 -13.844 10.391 1 98.19 61 ILE A N 1
ATOM 471 C CA . ILE A 1 61 ? 1.959 -12.414 10.648 1 98.19 61 ILE A CA 1
ATOM 472 C C . ILE A 1 61 ? 2.51 -11.703 9.414 1 98.19 61 ILE A C 1
ATOM 474 O O . ILE A 1 61 ? 3.68 -11.875 9.062 1 98.19 61 ILE A O 1
ATOM 478 N N . VAL A 1 62 ? 1.659 -10.93 8.766 1 98.5 62 VAL A N 1
ATOM 479 C CA . VAL A 1 62 ? 2.039 -10.219 7.551 1 98.5 62 VAL A CA 1
ATOM 480 C C . VAL A 1 62 ? 2.469 -8.797 7.895 1 98.5 62 VAL A C 1
ATOM 482 O O . VAL A 1 62 ? 1.682 -8.016 8.438 1 98.5 62 VAL A O 1
ATOM 485 N N . GLU A 1 63 ? 3.682 -8.43 7.578 1 97.06 63 GLU A N 1
ATOM 486 C CA . GLU A 1 63 ? 4.191 -7.109 7.93 1 97.06 63 GLU A CA 1
ATOM 487 C C . GLU A 1 63 ? 5.223 -6.629 6.914 1 97.06 63 GLU A C 1
ATOM 489 O O . GLU A 1 63 ? 5.793 -7.43 6.172 1 97.06 63 GLU A O 1
ATOM 494 N N . GLU A 1 64 ? 5.375 -5.316 6.867 1 96.19 64 GLU A N 1
ATOM 495 C CA . GLU A 1 64 ? 6.457 -4.75 6.066 1 96.19 64 GLU A CA 1
ATOM 496 C C . GLU A 1 64 ? 7.82 -5.102 6.652 1 96.19 64 GLU A C 1
ATOM 498 O O . GLU A 1 64 ? 7.977 -5.176 7.871 1 96.19 64 GLU A O 1
ATOM 503 N N . HIS A 1 65 ? 8.742 -5.312 5.758 1 96.25 65 HIS A N 1
ATOM 504 C CA . HIS A 1 65 ? 10.125 -5.621 6.121 1 96.25 65 HIS A CA 1
ATOM 505 C C . HIS A 1 65 ? 11.094 -5.109 5.062 1 96.25 65 HIS A C 1
ATOM 507 O O . HIS A 1 65 ? 10.703 -4.383 4.152 1 96.25 65 HIS A O 1
ATOM 513 N N . VAL A 1 66 ? 12.406 -5.297 5.316 1 95.38 66 VAL A N 1
ATOM 514 C CA . VAL A 1 66 ? 13.422 -4.875 4.355 1 95.38 66 VAL A CA 1
ATOM 515 C C . VAL A 1 66 ? 14.453 -5.984 4.184 1 95.38 66 VAL A C 1
ATOM 517 O O . VAL A 1 66 ? 14.914 -6.57 5.168 1 95.38 66 VAL A O 1
ATOM 520 N N . SER A 1 67 ? 14.703 -6.32 2.953 1 94.25 67 SER A N 1
ATOM 521 C CA . SER A 1 67 ? 15.789 -7.266 2.697 1 94.25 67 SER A CA 1
ATOM 522 C C . SER A 1 67 ? 17.141 -6.652 3.037 1 94.25 67 SER A C 1
ATOM 524 O O . SER A 1 67 ? 17.359 -5.453 2.84 1 94.25 67 SER A O 1
ATOM 526 N N . MET A 1 68 ? 18.047 -7.473 3.6 1 91.31 68 MET A N 1
ATOM 527 C CA . MET A 1 68 ? 19.375 -7.062 4.023 1 91.31 68 MET A CA 1
ATOM 528 C C . MET A 1 68 ? 19.297 -5.926 5.035 1 91.31 68 MET A C 1
ATOM 530 O O . MET A 1 68 ? 20.062 -4.961 4.953 1 91.31 68 MET A O 1
ATOM 534 N N . SER A 1 69 ? 18.328 -6.031 5.867 1 92.31 69 SER A N 1
ATOM 535 C CA . SER A 1 69 ? 18.156 -5.023 6.906 1 92.31 69 SER A CA 1
ATOM 536 C C . SER A 1 69 ? 19.406 -4.941 7.793 1 92.31 69 SER A C 1
ATOM 538 O O . SER A 1 69 ? 19.922 -5.965 8.242 1 92.31 69 SER A O 1
ATOM 540 N N . THR A 1 70 ? 19.766 -3.707 8.078 1 88.19 70 THR A N 1
ATOM 541 C CA . THR A 1 70 ? 20.953 -3.508 8.906 1 88.19 70 THR A CA 1
ATOM 542 C C . THR A 1 70 ? 20.672 -3.912 10.352 1 88.19 70 THR A C 1
ATOM 544 O O . THR A 1 70 ? 21.609 -4.246 11.094 1 88.19 70 THR A O 1
ATOM 547 N N . VAL A 1 71 ? 19.5 -3.92 10.602 1 88.56 71 VAL A N 1
ATOM 548 C CA . VAL A 1 71 ? 19.109 -4.211 11.977 1 88.56 71 VAL A CA 1
ATOM 549 C C . VAL A 1 71 ? 19.078 -5.723 12.195 1 88.56 71 VAL A C 1
ATOM 551 O O . VAL A 1 71 ? 19.453 -6.207 13.266 1 88.56 71 VAL A O 1
ATOM 554 N N . HIS A 1 72 ? 18.734 -6.465 11.188 1 91.69 72 HIS A N 1
ATOM 555 C CA . HIS A 1 72 ? 18.484 -7.887 11.383 1 91.69 72 HIS A CA 1
ATOM 556 C C . HIS A 1 72 ? 19.625 -8.727 10.805 1 91.69 72 HIS A C 1
ATOM 558 O O . HIS A 1 72 ? 19.812 -9.883 11.203 1 91.69 72 HIS A O 1
ATOM 564 N N . CYS A 1 73 ? 20.375 -8.227 9.875 1 91.56 73 CYS A N 1
ATOM 565 C CA . CYS A 1 73 ? 21.234 -9.094 9.07 1 91.56 73 CYS A CA 1
ATOM 566 C C . CYS A 1 73 ? 22.703 -8.969 9.5 1 91.56 73 CYS A C 1
ATOM 568 O O . CYS A 1 73 ? 23.594 -9.508 8.844 1 91.56 73 CYS A O 1
ATOM 570 N N . GLY A 1 74 ? 22.969 -8.234 10.547 1 87.56 74 GLY A N 1
ATOM 571 C CA . GLY A 1 74 ? 24.344 -8.125 11.008 1 87.56 74 GLY A CA 1
ATOM 572 C C . GLY A 1 74 ? 25.328 -7.785 9.906 1 87.56 74 GLY A C 1
ATOM 573 O O . GLY A 1 74 ? 25.141 -6.801 9.188 1 87.56 74 GLY A O 1
ATOM 574 N N . ASN A 1 75 ? 26.312 -8.719 9.703 1 85.62 75 ASN A N 1
ATOM 575 C CA . ASN A 1 75 ? 27.344 -8.453 8.703 1 85.62 75 ASN A CA 1
ATOM 576 C C . ASN A 1 75 ? 27.078 -9.227 7.41 1 85.62 75 ASN A C 1
ATOM 578 O O . ASN A 1 75 ? 28 -9.43 6.613 1 85.62 75 ASN A O 1
ATOM 582 N N . CYS A 1 76 ? 25.938 -9.711 7.219 1 87.25 76 CYS A N 1
ATOM 583 C CA . CYS A 1 76 ? 25.578 -10.305 5.938 1 87.25 76 CYS A CA 1
ATOM 584 C C . CYS A 1 76 ? 25.766 -9.312 4.805 1 87.25 76 CYS A C 1
ATOM 586 O O . CYS A 1 76 ? 25.359 -8.148 4.918 1 87.25 76 CYS A O 1
ATOM 588 N N . PRO A 1 77 ? 26.406 -9.672 3.707 1 83 77 PRO A N 1
ATOM 589 C CA . PRO A 1 77 ? 26.75 -11.039 3.316 1 83 77 PRO A CA 1
ATOM 590 C C . PRO A 1 77 ? 28.219 -11.383 3.582 1 83 77 PRO A C 1
ATOM 592 O O . PRO A 1 77 ? 28.688 -12.453 3.184 1 83 77 PRO A O 1
ATOM 595 N N . PHE A 1 78 ? 28.938 -10.422 4.23 1 79.69 78 PHE A N 1
ATOM 596 C CA . PHE A 1 78 ? 30.344 -10.648 4.496 1 79.69 78 PHE A CA 1
ATOM 597 C C . PHE A 1 78 ? 30.547 -11.867 5.387 1 79.69 78 PHE A C 1
ATOM 599 O O . PHE A 1 78 ? 31.547 -12.586 5.25 1 79.69 78 PHE A O 1
ATOM 606 N N . VAL A 1 79 ? 29.719 -11.961 6.273 1 84.19 79 VAL A N 1
ATOM 607 C CA . VAL A 1 79 ? 29.672 -13.141 7.133 1 84.19 79 VAL A CA 1
ATOM 608 C C . VAL A 1 79 ? 28.406 -13.938 6.828 1 84.19 79 VAL A C 1
ATOM 610 O O . VAL A 1 79 ? 27.312 -13.602 7.301 1 84.19 79 VAL A O 1
ATOM 613 N N . LEU A 1 80 ? 28.578 -15.016 6.152 1 84.19 80 LEU A N 1
ATOM 614 C CA . LEU A 1 80 ? 27.453 -15.789 5.633 1 84.19 80 LEU A CA 1
ATOM 615 C C . LEU A 1 80 ? 26.562 -16.281 6.773 1 84.19 80 LEU A C 1
ATOM 617 O O . LEU A 1 80 ? 25.344 -16.406 6.613 1 84.19 80 LEU A O 1
ATOM 621 N N . ALA A 1 81 ? 27.172 -16.531 7.855 1 87.31 81 ALA A N 1
ATOM 622 C CA . ALA A 1 81 ? 26.406 -17.031 8.992 1 87.31 81 ALA A CA 1
ATOM 623 C C . ALA A 1 81 ? 25.375 -16 9.445 1 87.31 81 ALA A C 1
ATOM 625 O O . ALA A 1 81 ? 24.312 -16.359 9.945 1 87.31 81 ALA A O 1
ATOM 626 N N . ASP A 1 82 ? 25.672 -14.742 9.266 1 89.94 82 ASP A N 1
ATOM 627 C CA . ASP A 1 82 ? 24.781 -13.664 9.68 1 89.94 82 ASP A CA 1
ATOM 628 C C . ASP A 1 82 ? 23.531 -13.609 8.805 1 89.94 82 ASP A C 1
ATOM 630 O O . ASP A 1 82 ? 22.5 -13.078 9.219 1 89.94 82 ASP A O 1
ATOM 634 N N . CYS A 1 83 ? 23.656 -14.164 7.629 1 91.69 83 CYS A N 1
ATOM 635 C CA . CYS A 1 83 ? 22.5 -14.148 6.723 1 91.69 83 CYS A CA 1
ATOM 636 C C . CYS A 1 83 ? 21.406 -15.078 7.219 1 91.69 83 CYS A C 1
ATOM 638 O O . CYS A 1 83 ? 20.266 -14.992 6.754 1 91.69 83 CYS A O 1
ATOM 640 N N . ASN A 1 84 ? 21.734 -15.828 8.227 1 90 84 ASN A N 1
ATOM 641 C CA . ASN A 1 84 ? 20.766 -16.766 8.773 1 90 84 ASN A CA 1
ATOM 642 C C . ASN A 1 84 ? 20.203 -16.297 10.109 1 90 84 ASN A C 1
ATOM 644 O O . ASN A 1 84 ? 19.484 -17.031 10.781 1 90 84 ASN A O 1
ATOM 648 N N . LEU A 1 85 ? 20.578 -15.109 10.492 1 90.88 85 LEU A N 1
ATOM 649 C CA . LEU A 1 85 ? 20.031 -14.555 11.719 1 90.88 85 LEU A CA 1
ATOM 650 C C . LEU A 1 85 ? 18.516 -14.391 11.617 1 90.88 85 LEU A C 1
ATOM 652 O O . LEU A 1 85 ? 17.984 -14.172 10.531 1 90.88 85 LEU A O 1
ATOM 656 N N . PRO A 1 86 ? 17.891 -14.469 12.805 1 88.69 86 PRO A N 1
ATOM 657 C CA . PRO A 1 86 ? 16.422 -14.305 12.773 1 88.69 86 PRO A CA 1
ATOM 658 C C . PRO A 1 86 ? 16 -12.953 12.211 1 88.69 86 PRO A C 1
ATOM 660 O O . PRO A 1 86 ? 16.516 -11.914 12.633 1 88.69 86 PRO A O 1
ATOM 663 N N . GLY A 1 87 ? 15.125 -13.094 11.266 1 90.69 87 GLY A N 1
ATOM 664 C CA . GLY A 1 87 ? 14.586 -11.875 10.695 1 90.69 87 GLY A CA 1
ATOM 665 C C . GLY A 1 87 ? 15.391 -11.359 9.516 1 90.69 87 GLY A C 1
ATOM 666 O O . GLY A 1 87 ? 14.945 -10.461 8.797 1 90.69 87 GLY A O 1
ATOM 667 N N . CYS A 1 88 ? 16.531 -11.938 9.344 1 94 88 CYS A N 1
ATOM 668 C CA . CYS A 1 88 ? 17.328 -11.508 8.188 1 94 88 CYS A CA 1
ATOM 669 C C . CYS A 1 88 ? 16.828 -12.18 6.91 1 94 88 CYS A C 1
ATOM 671 O O . CYS A 1 88 ? 16.688 -13.398 6.859 1 94 88 CYS A O 1
ATOM 673 N N . ILE A 1 89 ? 16.516 -11.43 5.953 1 95.38 89 ILE A N 1
ATOM 674 C CA . ILE A 1 89 ? 16.141 -11.883 4.617 1 95.38 89 ILE A CA 1
ATOM 675 C C . ILE A 1 89 ? 17.172 -11.383 3.596 1 95.38 89 ILE A C 1
ATOM 677 O O . ILE A 1 89 ? 17.234 -10.18 3.316 1 95.38 89 ILE A O 1
ATOM 681 N N . SER A 1 90 ? 17.922 -12.219 3.021 1 93.31 90 SER A N 1
ATOM 682 C CA . SER A 1 90 ? 19 -11.805 2.139 1 93.31 90 SER A CA 1
ATOM 683 C C . SER A 1 90 ? 18.469 -11.398 0.768 1 93.31 90 SER A C 1
ATOM 685 O O . SER A 1 90 ? 18.938 -10.414 0.183 1 93.31 90 SER A O 1
ATOM 687 N N . ALA A 1 91 ? 17.562 -12.141 0.234 1 92.06 91 ALA A N 1
ATOM 688 C CA . ALA A 1 91 ? 16.859 -11.883 -1.017 1 92.06 91 ALA A CA 1
ATOM 689 C C . ALA A 1 91 ? 17.828 -11.43 -2.109 1 92.06 91 ALA A C 1
ATOM 691 O O . ALA A 1 91 ? 17.625 -10.383 -2.73 1 92.06 91 ALA A O 1
ATOM 692 N N . GLY A 1 92 ? 18.844 -12.195 -2.299 1 90.12 92 GLY A N 1
ATOM 693 C CA . GLY A 1 92 ? 19.766 -11.953 -3.393 1 90.12 92 GLY A CA 1
ATOM 694 C C . GLY A 1 92 ? 20.734 -10.82 -3.109 1 90.12 92 GLY A C 1
ATOM 695 O O . GLY A 1 92 ? 21.469 -10.383 -4 1 90.12 92 GLY A O 1
ATOM 696 N N . GLY A 1 93 ? 20.688 -10.203 -1.96 1 88.38 93 GLY A N 1
ATOM 697 C CA . GLY A 1 93 ? 21.609 -9.148 -1.572 1 88.38 93 GLY A CA 1
ATOM 698 C C . GLY A 1 93 ? 21.094 -7.754 -1.872 1 88.38 93 GLY A C 1
ATOM 699 O O . GLY A 1 93 ? 21.75 -6.762 -1.563 1 88.38 93 GLY A O 1
ATOM 700 N N . LEU A 1 94 ? 19.984 -7.648 -2.434 1 85.75 94 LEU A N 1
ATOM 701 C CA . LEU A 1 94 ? 19.391 -6.348 -2.73 1 85.75 94 LEU A CA 1
ATOM 702 C C . LEU A 1 94 ? 18.719 -5.762 -1.491 1 85.75 94 LEU A C 1
ATOM 704 O O . LEU A 1 94 ? 18.047 -6.477 -0.748 1 85.75 94 LEU A O 1
ATOM 708 N N . GLN A 1 95 ? 18.969 -4.473 -1.296 1 88.25 95 GLN A N 1
ATOM 709 C CA . GLN A 1 95 ? 18.328 -3.777 -0.186 1 88.25 95 GLN A CA 1
ATOM 710 C C . GLN A 1 95 ? 17.062 -3.049 -0.65 1 88.25 95 GLN A C 1
ATOM 712 O O . GLN A 1 95 ? 17.156 -2.043 -1.356 1 88.25 95 GLN A O 1
ATOM 717 N N . ARG A 1 96 ? 15.914 -3.559 -0.198 1 89 96 ARG A N 1
ATOM 718 C CA . ARG A 1 96 ? 14.656 -2.895 -0.528 1 89 96 ARG A CA 1
ATOM 719 C C . ARG A 1 96 ? 13.531 -3.365 0.385 1 89 96 ARG A C 1
ATOM 721 O O . ARG A 1 96 ? 13.609 -4.449 0.968 1 89 96 ARG A O 1
ATOM 728 N N . PRO A 1 97 ? 12.523 -2.57 0.475 1 93.5 97 PRO A N 1
ATOM 729 C CA . PRO A 1 97 ? 11.352 -3.018 1.231 1 93.5 97 PRO A CA 1
ATOM 730 C C . PRO A 1 97 ? 10.68 -4.238 0.611 1 93.5 97 PRO A C 1
ATOM 732 O O . PRO A 1 97 ? 10.828 -4.484 -0.589 1 93.5 97 PRO A O 1
ATOM 735 N N . LEU A 1 98 ? 10 -4.996 1.436 1 96.06 98 LEU A N 1
ATOM 736 C CA . LEU A 1 98 ? 9.234 -6.164 1.012 1 96.06 98 LEU A CA 1
ATOM 737 C C . LEU A 1 98 ? 8.117 -6.469 2.002 1 96.06 98 LEU A C 1
ATOM 739 O O . LEU A 1 98 ? 7.934 -5.746 2.984 1 96.06 98 LEU A O 1
ATOM 743 N N . ILE A 1 99 ? 7.277 -7.41 1.684 1 97.19 99 ILE A N 1
ATOM 744 C CA . ILE A 1 99 ? 6.242 -7.941 2.564 1 97.19 99 ILE A CA 1
ATOM 745 C C . ILE A 1 99 ? 6.656 -9.32 3.072 1 97.19 99 ILE A C 1
ATOM 747 O O . ILE A 1 99 ? 6.973 -10.211 2.279 1 97.19 99 ILE A O 1
ATOM 751 N N . SER A 1 100 ? 6.672 -9.469 4.352 1 97.56 100 SER A N 1
ATOM 752 C CA . SER A 1 100 ? 7.094 -10.742 4.926 1 97.56 100 SER A CA 1
ATOM 753 C C . SER A 1 100 ? 5.938 -11.43 5.641 1 97.56 100 SER A C 1
ATOM 755 O O . SER A 1 100 ? 4.938 -10.797 5.977 1 97.56 100 SER A O 1
ATOM 757 N N . ILE A 1 101 ? 5.992 -12.688 5.703 1 98.12 101 ILE A N 1
ATOM 758 C CA . ILE A 1 101 ? 5.18 -13.492 6.609 1 98.12 101 ILE A CA 1
ATOM 759 C C . ILE A 1 101 ? 6.059 -14.055 7.727 1 98.12 101 ILE A C 1
ATOM 761 O O . ILE A 1 101 ? 6.969 -14.844 7.469 1 98.12 101 ILE A O 1
ATOM 765 N N . ASN A 1 102 ? 5.816 -13.641 8.961 1 96.75 102 ASN A N 1
ATOM 766 C CA . ASN A 1 102 ? 6.613 -14.062 10.109 1 96.75 102 ASN A CA 1
ATOM 767 C C . ASN A 1 102 ? 8.086 -13.711 9.93 1 96.75 102 ASN A C 1
ATOM 769 O O . ASN A 1 102 ? 8.969 -14.516 10.234 1 96.75 102 ASN A O 1
ATOM 773 N N . LYS A 1 103 ? 8.406 -12.633 9.258 1 94 103 LYS A N 1
ATOM 774 C CA . LYS A 1 103 ? 9.734 -12.078 9.016 1 94 103 LYS A CA 1
ATOM 775 C C . LYS A 1 103 ? 10.578 -13.023 8.164 1 94 103 LYS A C 1
ATOM 777 O O . LYS A 1 103 ? 11.789 -13.133 8.367 1 94 103 LYS A O 1
ATOM 782 N N . GLN A 1 104 ? 9.922 -13.656 7.324 1 94.88 104 GLN A N 1
ATOM 783 C CA . GLN A 1 104 ? 10.648 -14.484 6.363 1 94.88 104 GLN A CA 1
ATOM 784 C C . GLN A 1 104 ? 10.047 -14.352 4.965 1 94.88 104 GLN A C 1
ATOM 786 O O . GLN A 1 104 ? 8.898 -13.945 4.812 1 94.88 104 GLN A O 1
ATOM 791 N N . MET A 1 105 ? 10.844 -14.641 3.961 1 94.38 105 MET A N 1
ATOM 792 C CA . MET A 1 105 ? 10.469 -14.703 2.553 1 94.38 105 MET A CA 1
ATOM 793 C C . MET A 1 105 ? 11.25 -15.789 1.824 1 94.38 105 MET A C 1
ATOM 795 O O . MET A 1 105 ? 12.477 -15.75 1.774 1 94.38 105 MET A O 1
ATOM 799 N N . PRO A 1 106 ? 10.555 -16.844 1.204 1 95.19 106 PRO A N 1
ATOM 800 C CA . PRO A 1 106 ? 9.102 -17 1.179 1 95.19 106 PRO A CA 1
ATOM 801 C C . PRO A 1 106 ? 8.508 -17.234 2.568 1 95.19 106 PRO A C 1
ATOM 803 O O . PRO A 1 106 ? 9.242 -17.484 3.523 1 95.19 106 PRO A O 1
ATOM 806 N N . GLY A 1 107 ? 7.211 -17.062 2.627 1 96.25 107 GLY A N 1
ATOM 807 C CA . GLY A 1 107 ? 6.523 -17.375 3.869 1 96.25 107 GLY A CA 1
ATOM 808 C C . GLY A 1 107 ? 6.633 -18.844 4.262 1 96.25 107 GLY A C 1
ATOM 809 O O . GLY A 1 107 ? 7.188 -19.641 3.518 1 96.25 107 GLY A O 1
ATOM 810 N N . PRO A 1 108 ? 6.074 -19.188 5.414 1 95.5 108 PRO A N 1
ATOM 811 C CA . PRO A 1 108 ? 6.141 -20.578 5.883 1 95.5 108 PRO A CA 1
ATOM 812 C C . PRO A 1 108 ? 5.473 -21.547 4.918 1 95.5 108 PRO A C 1
ATOM 814 O O . PRO A 1 108 ? 4.422 -21.25 4.348 1 95.5 108 PRO A O 1
ATOM 817 N N . THR A 1 109 ? 6.156 -22.688 4.781 1 95.56 109 THR A N 1
ATOM 818 C CA . THR A 1 109 ? 5.555 -23.734 3.949 1 95.56 109 THR A CA 1
ATOM 819 C C . THR A 1 109 ? 4.422 -24.422 4.691 1 95.56 109 THR A C 1
ATOM 821 O O . THR A 1 109 ? 4.578 -24.828 5.848 1 95.56 109 THR A O 1
ATOM 824 N N . VAL A 1 110 ? 3.303 -24.547 4.066 1 96.38 110 VAL A N 1
ATOM 825 C CA . VAL A 1 110 ? 2.201 -25.359 4.582 1 96.38 110 VAL A CA 1
ATOM 826 C C . VAL A 1 110 ? 2.348 -26.797 4.098 1 96.38 110 VAL A C 1
ATOM 828 O O . VAL A 1 110 ? 2.326 -27.062 2.895 1 96.38 110 VAL A O 1
ATOM 831 N N . GLN A 1 111 ? 2.598 -27.719 5.004 1 95.19 111 GLN A N 1
ATOM 832 C CA . GLN A 1 111 ? 2.752 -29.141 4.703 1 95.19 111 GLN A CA 1
ATOM 833 C C . GLN A 1 111 ? 1.709 -29.969 5.438 1 95.19 111 GLN A C 1
ATOM 835 O O . GLN A 1 111 ? 1.727 -30.047 6.668 1 95.19 111 GLN A O 1
ATOM 840 N N . VAL A 1 112 ? 0.876 -30.609 4.648 1 96.56 112 VAL A N 1
ATOM 841 C CA . VAL A 1 112 ? -0.226 -31.328 5.273 1 96.56 112 VAL A CA 1
ATOM 842 C C . VAL A 1 112 ? -0.502 -32.625 4.5 1 96.56 112 VAL A C 1
ATOM 844 O O . VAL A 1 112 ? 0.141 -32.906 3.482 1 96.56 112 VAL A O 1
ATOM 847 N N . CYS A 1 113 ? -1.346 -33.5 5.078 1 95.5 113 CYS A N 1
ATOM 848 C CA . CYS A 1 113 ? -1.856 -34.688 4.387 1 95.5 113 CYS A CA 1
ATOM 849 C C . CYS A 1 113 ? -3.236 -34.406 3.797 1 95.5 113 CYS A C 1
ATOM 851 O O . CYS A 1 113 ? -4.012 -33.625 4.352 1 95.5 113 CYS A O 1
ATOM 853 N N . LYS A 1 114 ? -3.463 -35 2.633 1 95.44 114 LYS A N 1
ATOM 854 C CA . LYS A 1 114 ? -4.781 -34.875 2.02 1 95.44 114 LYS A CA 1
ATOM 855 C C . LYS A 1 114 ? -5.891 -35.188 3.016 1 95.44 114 LYS A C 1
ATOM 857 O O . LYS A 1 114 ? -5.812 -36.188 3.734 1 95.44 114 LYS A O 1
ATOM 862 N N . GLY A 1 115 ? -6.848 -34.312 3.076 1 95 115 GLY A N 1
ATOM 863 C CA . GLY A 1 115 ? -7.969 -34.5 3.98 1 95 115 GLY A CA 1
ATOM 864 C C . GLY A 1 115 ? -7.824 -33.75 5.285 1 95 115 GLY A C 1
ATOM 865 O O . GLY A 1 115 ? -8.805 -33.562 6.016 1 95 115 GLY A O 1
ATOM 866 N N . ASP A 1 116 ? -6.637 -33.344 5.598 1 96.56 116 ASP A N 1
ATOM 867 C CA . ASP A 1 116 ? -6.441 -32.5 6.785 1 96.56 116 ASP A CA 1
ATOM 868 C C . ASP A 1 116 ? -7.234 -31.219 6.684 1 96.56 116 ASP A C 1
ATOM 870 O O . ASP A 1 116 ? -7.559 -30.766 5.582 1 96.56 116 ASP A O 1
ATOM 874 N N . THR A 1 117 ? -7.586 -30.688 7.855 1 97.25 117 THR A N 1
ATOM 875 C CA . THR A 1 117 ? -8.086 -29.312 7.922 1 97.25 117 THR A CA 1
ATOM 876 C C . THR A 1 117 ? -6.934 -28.328 8.086 1 97.25 117 THR A C 1
ATOM 878 O O . THR A 1 117 ? -6.148 -28.438 9.031 1 97.25 117 THR A O 1
ATOM 881 N N . ILE A 1 118 ? -6.828 -27.422 7.168 1 97.56 118 ILE A N 1
ATOM 882 C CA . ILE A 1 118 ? -5.836 -26.359 7.262 1 97.56 118 ILE A CA 1
ATOM 883 C C . ILE A 1 118 ? -6.465 -25.125 7.918 1 97.56 118 ILE A C 1
ATOM 885 O O . ILE A 1 118 ? -7.469 -24.594 7.43 1 97.56 118 ILE A O 1
ATOM 889 N N . GLU A 1 119 ? -5.93 -24.719 9 1 97.75 119 GLU A N 1
ATOM 890 C CA . GLU A 1 119 ? -6.359 -23.516 9.695 1 97.75 119 GLU A CA 1
ATOM 891 C C . GLU A 1 119 ? -5.23 -22.484 9.766 1 97.75 119 GLU A C 1
ATOM 893 O O . GLU A 1 119 ? -4.195 -22.734 10.391 1 97.75 119 GLU A O 1
ATOM 898 N N . VAL A 1 120 ? -5.402 -21.359 9.094 1 98.06 120 VAL A N 1
ATOM 899 C CA . VAL A 1 120 ? -4.371 -20.328 9.055 1 98.06 120 VAL A CA 1
ATOM 900 C C . VAL A 1 120 ? -4.938 -19 9.57 1 98.06 120 VAL A C 1
ATOM 902 O O . VAL A 1 120 ? -5.824 -18.422 8.945 1 98.06 120 VAL A O 1
ATOM 905 N N . ASP A 1 121 ? -4.426 -18.484 10.672 1 98.38 121 ASP A N 1
ATOM 906 C CA . ASP A 1 121 ? -4.719 -17.141 11.133 1 98.38 121 ASP A CA 1
ATOM 907 C C . ASP A 1 121 ? -3.803 -16.109 10.453 1 98.38 121 ASP A C 1
ATOM 909 O O . ASP A 1 121 ? -2.604 -16.062 10.734 1 98.38 121 ASP A O 1
ATOM 913 N N . VAL A 1 122 ? -4.395 -15.344 9.586 1 98.62 122 VAL A N 1
ATOM 914 C CA . VAL A 1 122 ? -3.641 -14.281 8.93 1 98.62 122 VAL A CA 1
ATOM 915 C C . VAL A 1 122 ? -3.844 -12.969 9.672 1 98.62 122 VAL A C 1
ATOM 917 O O . VAL A 1 122 ? -4.969 -12.469 9.773 1 98.62 122 VAL A O 1
ATOM 920 N N . VAL A 1 123 ? -2.771 -12.438 10.211 1 98.31 123 VAL A N 1
ATOM 921 C CA . VAL A 1 123 ? -2.783 -11.148 10.898 1 98.31 123 VAL A CA 1
ATOM 922 C C . VAL A 1 123 ? -2.156 -10.078 10 1 98.31 123 VAL A C 1
ATOM 924 O O . VAL A 1 123 ? -0.965 -10.148 9.688 1 98.31 123 VAL A O 1
ATOM 927 N N . ASN A 1 124 ? -2.963 -9.125 9.609 1 98.25 124 ASN A N 1
ATOM 928 C CA . ASN A 1 124 ? -2.48 -8.055 8.742 1 98.25 124 ASN A CA 1
ATOM 929 C C . ASN A 1 124 ? -1.922 -6.891 9.555 1 98.25 124 ASN A C 1
ATOM 931 O O . ASN A 1 124 ? -2.682 -6.082 10.086 1 98.25 124 ASN A O 1
ATOM 935 N N . LEU A 1 125 ? -0.625 -6.77 9.539 1 96.56 125 LEU A N 1
ATOM 936 C CA . LEU A 1 125 ? 0.018 -5.68 10.266 1 96.56 125 LEU A CA 1
ATOM 937 C C . LEU A 1 125 ? 0.608 -4.656 9.297 1 96.56 125 LEU A C 1
ATOM 939 O O . LEU A 1 125 ? 1.455 -3.848 9.688 1 96.56 125 LEU A O 1
ATOM 943 N N . LEU A 1 126 ? 0.204 -4.746 8.055 1 96.44 126 LEU A N 1
ATOM 944 C CA . LEU A 1 126 ? 0.627 -3.723 7.105 1 96.44 126 LEU A CA 1
ATOM 945 C C . LEU A 1 126 ? 0.028 -2.367 7.469 1 96.44 126 LEU A C 1
ATOM 947 O O . LEU A 1 126 ? -1.047 -2.299 8.07 1 96.44 126 LEU A O 1
ATOM 951 N N . GLN A 1 127 ? 0.697 -1.336 7.051 1 92.81 127 GLN A N 1
ATOM 952 C CA . GLN A 1 127 ? 0.334 -0.001 7.516 1 92.81 127 GLN A CA 1
ATOM 953 C C . GLN A 1 127 ? -0.93 0.498 6.82 1 92.81 127 GLN A C 1
ATOM 955 O O . GLN A 1 127 ? -1.714 1.246 7.41 1 92.81 127 GLN A O 1
ATOM 960 N N . SER A 1 128 ? -1.045 0.085 5.578 1 95.69 128 SER A N 1
ATOM 961 C CA . SER A 1 128 ? -2.203 0.635 4.879 1 95.69 128 SER A CA 1
ATOM 962 C C . SER A 1 128 ? -2.834 -0.4 3.955 1 95.69 128 SER A C 1
ATOM 964 O O . SER A 1 128 ? -4.012 -0.294 3.607 1 95.69 128 SER A O 1
ATOM 966 N N . SER A 1 129 ? -2.131 -1.423 3.57 1 97.5 129 SER A N 1
ATOM 967 C CA . SER A 1 129 ? -2.602 -2.342 2.539 1 97.5 129 SER A CA 1
ATOM 968 C C . SER A 1 129 ? -3.518 -3.41 3.127 1 97.5 129 SER A C 1
ATOM 970 O O . SER A 1 129 ? -3.258 -3.928 4.215 1 97.5 129 SER A O 1
ATOM 972 N N . ALA A 1 130 ? -4.594 -3.629 2.432 1 97.94 130 ALA A N 1
ATOM 973 C CA . ALA A 1 130 ? -5.398 -4.812 2.721 1 97.94 130 ALA A CA 1
ATOM 974 C C . ALA A 1 130 ? -4.797 -6.055 2.072 1 97.94 130 ALA A C 1
ATOM 976 O O . ALA A 1 130 ? -3.998 -5.953 1.138 1 97.94 130 ALA A O 1
ATOM 977 N N . VAL A 1 131 ? -5.168 -7.25 2.625 1 98.19 131 VAL A N 1
ATOM 978 C CA . VAL A 1 131 ? -4.562 -8.461 2.082 1 98.19 131 VAL A CA 1
ATOM 979 C C . VAL A 1 131 ? -5.625 -9.547 1.94 1 98.19 131 VAL A C 1
ATOM 981 O O . VAL A 1 131 ? -6.691 -9.469 2.555 1 98.19 131 VAL A O 1
ATOM 984 N N . THR A 1 132 ? -5.402 -10.461 1.081 1 98.06 132 THR A N 1
ATOM 985 C CA . THR A 1 132 ? -6.047 -11.766 1.002 1 98.06 132 THR A CA 1
ATOM 986 C C . THR A 1 132 ? -5.039 -12.852 0.629 1 98.06 132 THR A C 1
ATOM 988 O O . THR A 1 132 ? -3.938 -12.547 0.163 1 98.06 132 THR A O 1
ATOM 991 N N . ILE A 1 133 ? -5.395 -14.07 0.925 1 98.38 133 ILE A N 1
ATOM 992 C CA . ILE A 1 133 ? -4.547 -15.18 0.51 1 98.38 133 ILE A CA 1
ATOM 993 C C . ILE A 1 133 ? -5.352 -16.156 -0.351 1 98.38 133 ILE A C 1
ATOM 995 O O . ILE A 1 133 ? -6.383 -16.672 0.082 1 98.38 133 ILE A O 1
ATOM 999 N N . HIS A 1 134 ? -4.883 -16.328 -1.504 1 97.69 134 HIS A N 1
ATOM 1000 C CA . HIS A 1 134 ? -5.406 -17.375 -2.379 1 97.69 134 HIS A CA 1
ATOM 1001 C C . HIS A 1 134 ? -4.621 -18.672 -2.221 1 97.69 134 HIS A C 1
ATOM 1003 O O . HIS A 1 134 ? -3.389 -18.656 -2.191 1 97.69 134 HIS A O 1
ATOM 1009 N N . TRP A 1 135 ? -5.336 -19.719 -2.125 1 98.19 135 TRP A N 1
ATOM 1010 C CA . TRP A 1 135 ? -4.758 -21.047 -1.979 1 98.19 135 TRP A CA 1
ATOM 1011 C C . TRP A 1 135 ? -4.754 -21.797 -3.311 1 98.19 135 TRP A C 1
ATOM 1013 O O . TRP A 1 135 ? -5.566 -22.688 -3.525 1 98.19 135 TRP A O 1
ATOM 1023 N N . HIS A 1 136 ? -3.795 -21.438 -4.059 1 97.12 136 HIS A N 1
ATOM 1024 C CA . HIS A 1 136 ? -3.65 -21.812 -5.465 1 97.12 136 HIS A CA 1
ATOM 1025 C C . HIS A 1 136 ? -3.52 -23.312 -5.633 1 97.12 136 HIS A C 1
ATOM 1027 O O . HIS A 1 136 ? -2.564 -23.922 -5.137 1 97.12 136 HIS A O 1
ATOM 1033 N N . GLY A 1 137 ? -4.43 -23.922 -6.32 1 96.5 137 GLY A N 1
ATOM 1034 C CA . GLY A 1 137 ? -4.418 -25.344 -6.578 1 96.5 137 GLY A CA 1
ATOM 1035 C C . GLY A 1 137 ? -5.516 -26.094 -5.848 1 96.5 137 GLY A C 1
ATOM 1036 O O . GLY A 1 137 ? -5.871 -27.219 -6.223 1 96.5 137 GLY A O 1
ATOM 1037 N N . LEU A 1 138 ? -6.035 -25.516 -4.777 1 97.81 138 LEU A N 1
ATOM 1038 C CA . LEU A 1 138 ? -7.168 -26.125 -4.082 1 97.81 138 LEU A CA 1
ATOM 1039 C C . LEU A 1 138 ? -8.477 -25.797 -4.793 1 97.81 138 LEU A C 1
ATOM 1041 O O . LEU A 1 138 ? -8.57 -24.797 -5.508 1 97.81 138 LEU A O 1
ATOM 1045 N N . HIS A 1 139 ? -9.445 -26.656 -4.586 1 97.88 139 HIS A N 1
ATOM 1046 C CA . HIS A 1 139 ? -10.719 -26.453 -5.262 1 97.88 139 HIS A CA 1
ATOM 1047 C C . HIS A 1 139 ? -11.742 -25.812 -4.324 1 97.88 139 HIS A C 1
ATOM 1049 O O . HIS A 1 139 ? -12.758 -25.281 -4.777 1 97.88 139 HIS A O 1
ATOM 1055 N N . GLN A 1 140 ? -11.523 -25.891 -3.055 1 97.88 140 GLN A N 1
ATOM 1056 C CA . GLN A 1 140 ? -12.375 -25.234 -2.061 1 97.88 140 GLN A CA 1
ATOM 1057 C C . GLN A 1 140 ? -13.828 -25.672 -2.203 1 97.88 140 GLN A C 1
ATOM 1059 O O . GLN A 1 140 ? -14.742 -24.859 -2.137 1 97.88 140 GLN A O 1
ATOM 1064 N N . ARG A 1 141 ? -14.062 -26.906 -2.455 1 96.44 141 ARG A N 1
ATOM 1065 C CA . ARG A 1 141 ? -15.414 -27.391 -2.73 1 96.44 141 ARG A CA 1
ATOM 1066 C C . ARG A 1 141 ? -16.328 -27.188 -1.521 1 96.44 141 ARG A C 1
ATOM 1068 O O . ARG A 1 141 ? -17.5 -26.844 -1.672 1 96.44 141 ARG A O 1
ATOM 1075 N N . ALA A 1 142 ? -15.789 -27.359 -0.344 1 96.56 142 ALA A N 1
ATOM 1076 C CA . ALA A 1 142 ? -16.594 -27.25 0.871 1 96.56 142 ALA A CA 1
ATOM 1077 C C . ALA A 1 142 ? -16.547 -25.828 1.435 1 96.56 142 ALA A C 1
ATOM 1079 O O . ALA A 1 142 ? -17.359 -25.469 2.277 1 96.56 142 ALA A O 1
ATOM 1080 N N . THR A 1 143 ? -15.617 -25.078 0.986 1 98 143 THR A N 1
ATOM 1081 C CA . THR A 1 143 ? -15.398 -23.75 1.547 1 98 143 THR A CA 1
ATOM 1082 C C . THR A 1 143 ? -15.055 -22.75 0.447 1 98 143 THR A C 1
ATOM 1084 O O . THR A 1 143 ? -14.047 -22.047 0.537 1 98 143 THR A O 1
ATOM 1087 N N . PRO A 1 144 ? -15.914 -22.609 -0.536 1 98.38 144 PRO A N 1
ATOM 1088 C CA . PRO A 1 144 ? -15.594 -21.688 -1.629 1 98.38 144 PRO A CA 1
ATOM 1089 C C . PRO A 1 144 ? -15.328 -20.266 -1.144 1 98.38 144 PRO A C 1
ATOM 1091 O O . PRO A 1 144 ? -14.578 -19.516 -1.782 1 98.38 144 PRO A O 1
ATOM 1094 N N . PHE A 1 145 ? -15.898 -19.875 0.033 1 98.44 145 PHE A N 1
ATOM 1095 C CA . PHE A 1 145 ? -15.734 -18.531 0.597 1 98.44 145 PHE A CA 1
ATOM 1096 C C . PHE A 1 145 ? -14.336 -18.375 1.194 1 98.44 145 PHE A C 1
ATOM 1098 O O . PHE A 1 145 ? -13.977 -17.281 1.632 1 98.44 145 PHE A O 1
ATOM 1105 N N . MET A 1 146 ? -13.445 -19.406 1.135 1 98.56 146 MET A N 1
ATOM 1106 C CA . MET A 1 146 ? -12.078 -19.375 1.643 1 98.56 146 MET A CA 1
ATOM 1107 C C . MET A 1 146 ? -11.07 -19.312 0.497 1 98.56 146 MET A C 1
ATOM 1109 O O . MET A 1 146 ? -9.867 -19.391 0.719 1 98.56 146 MET A O 1
ATOM 1113 N N . ASP A 1 147 ? -11.539 -19.094 -0.727 1 98.25 147 ASP A N 1
ATOM 1114 C CA . ASP A 1 147 ? -10.672 -19.109 -1.9 1 98.25 147 ASP A CA 1
ATOM 1115 C C . ASP A 1 147 ? -9.688 -17.953 -1.879 1 98.25 147 ASP A C 1
ATOM 1117 O O . ASP A 1 147 ? -8.594 -18.031 -2.441 1 98.25 147 ASP A O 1
ATOM 1121 N N . GLY A 1 148 ? -10.094 -16.812 -1.351 1 97.88 148 GLY A N 1
ATOM 1122 C CA . GLY A 1 148 ? -9.164 -15.734 -1.107 1 97.88 148 GLY A CA 1
ATOM 1123 C C . GLY A 1 148 ? -9.164 -14.688 -2.207 1 97.88 148 GLY A C 1
ATOM 1124 O O . GLY A 1 148 ? -8.219 -13.898 -2.328 1 97.88 148 GLY A O 1
ATOM 1125 N N . VAL A 1 149 ? -10.156 -14.617 -3.107 1 97.38 149 VAL A N 1
ATOM 1126 C CA . VAL A 1 149 ? -10.234 -13.586 -4.145 1 97.38 149 VAL A CA 1
ATOM 1127 C C . VAL A 1 149 ? -11.016 -12.391 -3.627 1 97.38 149 VAL A C 1
ATOM 1129 O O . VAL A 1 149 ? -12.195 -12.508 -3.293 1 97.38 149 VAL A O 1
ATOM 1132 N N . PRO A 1 150 ? -10.391 -11.219 -3.578 1 97.19 150 PRO A N 1
ATOM 1133 C CA . PRO A 1 150 ? -11.109 -10.047 -3.068 1 97.19 150 PRO A CA 1
ATOM 1134 C C . PRO A 1 150 ? -12.352 -9.711 -3.891 1 97.19 150 PRO A C 1
ATOM 1136 O O . PRO A 1 150 ? -12.281 -9.633 -5.117 1 97.19 150 PRO A O 1
ATOM 1139 N N . TYR A 1 151 ? -13.547 -9.578 -3.209 1 97.31 151 TYR A N 1
ATOM 1140 C CA . TYR A 1 151 ? -14.812 -9.094 -3.742 1 97.31 151 TYR A CA 1
ATOM 1141 C C . TYR A 1 151 ? -15.461 -10.141 -4.637 1 97.31 151 TYR A C 1
ATOM 1143 O O . TYR A 1 151 ? -16.484 -9.875 -5.277 1 97.31 151 TYR A O 1
ATOM 1151 N N . LEU A 1 152 ? -14.812 -11.281 -4.734 1 97.62 152 LEU A N 1
ATOM 1152 C CA . LEU A 1 152 ? -15.477 -12.422 -5.352 1 97.62 152 LEU A CA 1
ATOM 1153 C C . LEU A 1 152 ? -15.914 -13.43 -4.293 1 97.62 152 LEU A C 1
ATOM 1155 O O . LEU A 1 152 ? -17.078 -13.844 -4.266 1 97.62 152 LEU A O 1
ATOM 1159 N N . THR A 1 153 ? -14.938 -13.758 -3.428 1 98.06 153 THR A N 1
ATOM 1160 C CA . THR A 1 153 ? -15.258 -14.773 -2.436 1 98.06 153 THR A CA 1
ATOM 1161 C C . THR A 1 153 ? -15.164 -14.211 -1.023 1 98.06 153 THR A C 1
ATOM 1163 O O . THR A 1 153 ? -15.695 -14.789 -0.076 1 98.06 153 THR A O 1
ATOM 1166 N N . GLN A 1 154 ? -14.492 -13.109 -0.84 1 97.88 154 GLN A N 1
ATOM 1167 C CA . GLN A 1 154 ? -14.344 -12.508 0.482 1 97.88 154 GLN A CA 1
ATOM 1168 C C . GLN A 1 154 ? -14.023 -11.023 0.378 1 97.88 154 GLN A C 1
ATOM 1170 O O . GLN A 1 154 ? -13.617 -10.539 -0.683 1 97.88 154 GLN A O 1
ATOM 1175 N N . CYS A 1 155 ? -14.242 -10.297 1.473 1 97.81 155 CYS A N 1
ATOM 1176 C CA . CYS A 1 155 ? -13.672 -8.961 1.644 1 97.81 155 CYS A CA 1
ATOM 1177 C C . CYS A 1 155 ? -12.203 -9.039 2.033 1 97.81 155 CYS A C 1
ATOM 1179 O O . CYS A 1 155 ? -11.789 -9.961 2.736 1 97.81 155 CYS A O 1
ATOM 1181 N N . PRO A 1 156 ? -11.422 -8.102 1.6 1 98.25 156 PRO A N 1
ATOM 1182 C CA . PRO A 1 156 ? -10.023 -8.102 2.035 1 98.25 156 PRO A CA 1
ATOM 1183 C C . PRO A 1 156 ? -9.875 -7.902 3.541 1 98.25 156 PRO A C 1
ATOM 1185 O O . PRO A 1 156 ? -10.727 -7.281 4.172 1 98.25 156 PRO A O 1
ATOM 1188 N N . ILE A 1 157 ? -8.797 -8.453 4.094 1 98.44 157 ILE A N 1
ATOM 1189 C CA . ILE A 1 157 ? -8.438 -8.289 5.496 1 98.44 157 ILE A CA 1
ATOM 1190 C C . ILE A 1 157 ? -7.828 -6.902 5.711 1 98.44 157 ILE A C 1
ATOM 1192 O O . ILE A 1 157 ? -6.742 -6.613 5.199 1 98.44 157 ILE A O 1
ATOM 1196 N N . GLN A 1 158 ? -8.453 -6.098 6.477 1 97.31 158 GLN A N 1
ATOM 1197 C CA . GLN A 1 158 ? -8.023 -4.719 6.691 1 97.31 158 GLN A CA 1
ATOM 1198 C C . GLN A 1 158 ? -6.742 -4.664 7.52 1 97.31 158 GLN A C 1
ATOM 1200 O O . GLN A 1 158 ? -6.453 -5.586 8.281 1 97.31 158 GLN A O 1
ATOM 1205 N N . PRO A 1 159 ? -5.973 -3.533 7.344 1 96.62 159 PRO A N 1
ATOM 1206 C CA . PRO A 1 159 ? -4.852 -3.357 8.266 1 96.62 159 PRO A CA 1
ATOM 1207 C C . PRO A 1 159 ? -5.281 -3.416 9.734 1 96.62 159 PRO A C 1
ATOM 1209 O O . PRO A 1 159 ? -6.301 -2.83 10.109 1 96.62 159 PRO A O 1
ATOM 1212 N N . GLY A 1 160 ? -4.523 -4.219 10.461 1 95.31 160 GLY A N 1
ATOM 1213 C CA . GLY A 1 160 ? -4.832 -4.32 11.883 1 95.31 160 GLY A CA 1
ATOM 1214 C C . GLY A 1 160 ? -5.82 -5.426 12.203 1 95.31 160 GLY A C 1
ATOM 1215 O O . GLY A 1 160 ? -6.043 -5.75 13.367 1 95.31 160 GLY A O 1
ATOM 1216 N N . ASN A 1 161 ? -6.398 -6.039 11.164 1 97.81 161 ASN A N 1
ATOM 1217 C CA . ASN A 1 161 ? -7.367 -7.113 11.375 1 97.81 161 ASN A CA 1
ATOM 1218 C C . ASN A 1 161 ? -6.75 -8.484 11.086 1 97.81 161 ASN A C 1
ATOM 1220 O O . ASN A 1 161 ? -5.699 -8.578 10.453 1 97.81 161 ASN A O 1
ATOM 1224 N N . SER A 1 162 ? -7.359 -9.5 11.656 1 97.88 162 SER A N 1
ATOM 1225 C CA . SER A 1 162 ? -6.992 -10.875 11.359 1 97.88 162 SER A CA 1
ATOM 1226 C C . SER A 1 162 ? -8.164 -11.648 10.758 1 97.88 162 SER A C 1
ATOM 1228 O O . SER A 1 162 ? -9.32 -11.258 10.93 1 97.88 162 SER A O 1
ATOM 1230 N N . PHE A 1 163 ? -7.922 -12.586 9.984 1 98.62 163 PHE A N 1
ATOM 1231 C CA . PHE A 1 163 ? -8.875 -13.484 9.352 1 98.62 163 PHE A CA 1
ATOM 1232 C C . PHE A 1 163 ? -8.398 -14.93 9.422 1 98.62 163 PHE A C 1
ATOM 1234 O O . PHE A 1 163 ? -7.254 -15.227 9.078 1 98.62 163 PHE A O 1
ATOM 1241 N N . ARG A 1 164 ? -9.258 -15.828 9.961 1 98.12 164 ARG A N 1
ATOM 1242 C CA . ARG A 1 164 ? -8.922 -17.25 10.008 1 98.12 164 ARG A CA 1
ATOM 1243 C C . ARG A 1 164 ? -9.43 -17.969 8.766 1 98.12 164 ARG A C 1
ATOM 1245 O O . ARG A 1 164 ? -10.641 -18.078 8.562 1 98.12 164 ARG A O 1
ATOM 1252 N N . TYR A 1 165 ? -8.539 -18.406 7.902 1 98.62 165 TYR A N 1
ATOM 1253 C CA . TYR A 1 165 ? -8.891 -19.359 6.867 1 98.62 165 TYR A CA 1
ATOM 1254 C C . TYR A 1 165 ? -9.031 -20.766 7.449 1 98.62 165 TYR A C 1
ATOM 1256 O O . TYR A 1 165 ? -8.156 -21.234 8.188 1 98.62 165 TYR A O 1
ATOM 1264 N N . ARG A 1 166 ? -10.062 -21.406 7.211 1 98 166 ARG A N 1
ATOM 1265 C CA . ARG A 1 166 ? -10.297 -22.781 7.594 1 98 166 ARG A CA 1
ATOM 1266 C C . ARG A 1 166 ? -10.844 -23.594 6.414 1 98 166 ARG A C 1
ATOM 1268 O O . ARG A 1 166 ? -11.953 -23.344 5.945 1 98 166 ARG A O 1
ATOM 1275 N N . MET A 1 167 ? -10.055 -24.578 5.957 1 97.81 167 MET A N 1
ATOM 1276 C CA . MET A 1 167 ? -10.406 -25.297 4.738 1 97.81 167 MET A CA 1
ATOM 1277 C C . MET A 1 167 ? -9.867 -26.719 4.781 1 97.81 167 MET A C 1
ATOM 1279 O O . MET A 1 167 ? -8.992 -27.031 5.594 1 97.81 167 MET A O 1
ATOM 1283 N N . ILE A 1 168 ? -10.344 -27.516 3.932 1 97 168 ILE A N 1
ATOM 1284 C CA . ILE A 1 168 ? -9.898 -28.891 3.812 1 97 168 ILE A CA 1
ATOM 1285 C C . ILE A 1 168 ? -8.859 -29 2.699 1 97 168 ILE A C 1
ATOM 1287 O O . ILE A 1 168 ? -9.031 -28.438 1.621 1 97 168 ILE A O 1
ATOM 1291 N N . ALA A 1 169 ? -7.781 -29.688 3.012 1 96.62 169 ALA A N 1
ATOM 1292 C CA . ALA A 1 169 ? -6.832 -30.031 1.955 1 96.62 169 ALA A CA 1
ATOM 1293 C C . ALA A 1 169 ? -7.422 -31.047 0.99 1 96.62 169 ALA A C 1
ATOM 1295 O O . ALA A 1 169 ? -7.168 -32.25 1.114 1 96.62 169 ALA A O 1
ATOM 1296 N N . ASP A 1 170 ? -8.008 -30.547 -0.05 1 93.75 170 ASP A N 1
ATOM 1297 C CA . ASP A 1 170 ? -8.883 -31.406 -0.844 1 93.75 170 ASP A CA 1
ATOM 1298 C C . ASP A 1 170 ? -8.164 -31.906 -2.1 1 93.75 170 ASP A C 1
ATOM 1300 O O . ASP A 1 170 ? -8.594 -32.875 -2.719 1 93.75 170 ASP A O 1
ATOM 1304 N N . VAL A 1 171 ? -7.133 -31.297 -2.523 1 94.25 171 VAL A N 1
ATOM 1305 C CA . VAL A 1 171 ? -6.398 -31.672 -3.725 1 94.25 171 VAL A CA 1
ATOM 1306 C C . VAL A 1 171 ? -4.949 -32 -3.363 1 94.25 171 VAL A C 1
ATOM 1308 O O . VAL A 1 171 ? -4.211 -31.125 -2.887 1 94.25 171 VAL A O 1
ATOM 1311 N N . ALA A 1 172 ? -4.535 -33.188 -3.604 1 94.5 172 ALA A N 1
ATOM 1312 C CA . ALA A 1 172 ? -3.143 -33.562 -3.355 1 94.5 172 ALA A CA 1
ATOM 1313 C C . ALA A 1 172 ? -2.215 -32.906 -4.387 1 94.5 172 ALA A C 1
ATOM 1315 O O . ALA A 1 172 ? -2.625 -32.656 -5.523 1 94.5 172 ALA A O 1
ATOM 1316 N N . GLY A 1 173 ? -0.975 -32.656 -3.963 1 95.94 173 GLY A N 1
ATOM 1317 C CA . GLY A 1 173 ? 0.014 -32.156 -4.906 1 95.94 173 GLY A CA 1
ATOM 1318 C C . GLY A 1 173 ? 0.784 -30.969 -4.383 1 95.94 173 GLY A C 1
ATOM 1319 O O . GLY A 1 173 ? 0.756 -30.688 -3.184 1 95.94 173 GLY A O 1
ATOM 1320 N N . THR A 1 174 ? 1.599 -30.406 -5.281 1 97.38 174 THR A N 1
ATOM 1321 C CA . THR A 1 174 ? 2.373 -29.188 -5.016 1 97.38 174 THR A CA 1
ATOM 1322 C C . THR A 1 174 ? 1.567 -27.938 -5.371 1 97.38 174 THR A C 1
ATOM 1324 O O . THR A 1 174 ? 1.172 -27.766 -6.523 1 97.38 174 THR A O 1
ATOM 1327 N N . HIS A 1 175 ? 1.347 -27.156 -4.352 1 97.62 175 HIS A N 1
ATOM 1328 C CA . HIS A 1 175 ? 0.548 -25.938 -4.531 1 97.62 175 HIS A CA 1
ATOM 1329 C C . HIS A 1 175 ? 1.252 -24.719 -3.949 1 97.62 175 HIS A C 1
ATOM 1331 O O . HIS A 1 175 ? 2.412 -24.812 -3.539 1 97.62 175 HIS A O 1
ATOM 1337 N N . ILE A 1 176 ? 0.545 -23.547 -4.129 1 96.75 176 ILE A N 1
ATOM 1338 C CA . ILE A 1 176 ? 1.093 -22.281 -3.67 1 96.75 176 ILE A CA 1
ATOM 1339 C C . ILE A 1 176 ? 0.003 -21.469 -2.971 1 96.75 176 ILE A C 1
ATOM 1341 O O . ILE A 1 176 ? -1.181 -21.609 -3.291 1 96.75 176 ILE A O 1
ATOM 1345 N N . TYR A 1 177 ? 0.365 -20.766 -1.909 1 97.31 177 TYR A N 1
ATOM 1346 C CA . TYR A 1 177 ? -0.51 -19.703 -1.461 1 97.31 177 TYR A CA 1
ATOM 1347 C C . TYR A 1 177 ? 0.111 -18.328 -1.744 1 97.31 177 TYR A C 1
ATOM 1349 O O . TYR A 1 177 ? 1.333 -18.172 -1.688 1 97.31 177 TYR A O 1
ATOM 1357 N N . HIS A 1 178 ? -0.702 -17.359 -2.113 1 96.75 178 HIS A N 1
ATOM 1358 C CA . HIS A 1 178 ? -0.199 -16.031 -2.402 1 96.75 178 HIS A CA 1
ATOM 1359 C C . HIS A 1 178 ? -1.309 -14.984 -2.295 1 96.75 178 HIS A C 1
ATOM 1361 O O . HIS A 1 178 ? -2.492 -15.336 -2.281 1 96.75 178 HIS A O 1
ATOM 1367 N N . SER A 1 179 ? -0.84 -13.766 -2.201 1 96.06 179 SER A N 1
ATOM 1368 C CA . SER A 1 179 ? -1.794 -12.664 -2.166 1 96.06 179 SER A CA 1
ATOM 1369 C C . SER A 1 179 ? -2.541 -12.539 -3.49 1 96.06 179 SER A C 1
ATOM 1371 O O . SER A 1 179 ? -1.974 -12.789 -4.555 1 96.06 179 SER A O 1
ATOM 1373 N N . HIS A 1 180 ? -3.787 -12.125 -3.404 1 95.12 180 HIS A N 1
ATOM 1374 C CA . HIS A 1 180 ? -4.598 -11.875 -4.59 1 95.12 180 HIS A CA 1
ATOM 1375 C C . HIS A 1 180 ? -5.004 -10.406 -4.676 1 95.12 180 HIS A C 1
ATOM 1377 O O . HIS A 1 180 ? -5.98 -10.07 -5.348 1 95.12 180 HIS A O 1
ATOM 1383 N N . ILE A 1 181 ? -4.266 -9.555 -3.986 1 93.56 181 ILE A N 1
ATOM 1384 C CA . ILE A 1 181 ? -4.582 -8.133 -4.031 1 93.56 181 ILE A CA 1
ATOM 1385 C C . ILE A 1 181 ? -3.318 -7.332 -4.344 1 93.56 181 ILE A C 1
ATOM 1387 O O . ILE A 1 181 ? -2.258 -7.582 -3.766 1 93.56 181 ILE A O 1
ATOM 1391 N N . GLY A 1 182 ? -3.488 -6.461 -5.297 1 90.94 182 GLY A N 1
ATOM 1392 C CA . GLY A 1 182 ? -2.363 -5.629 -5.699 1 90.94 182 GLY A CA 1
ATOM 1393 C C . GLY A 1 182 ? -1.163 -6.438 -6.164 1 90.94 182 GLY A C 1
ATOM 1394 O O . GLY A 1 182 ? -1.305 -7.379 -6.941 1 90.94 182 GLY A O 1
ATOM 1395 N N . HIS A 1 183 ? 0.008 -5.957 -5.73 1 91.06 183 HIS A N 1
ATOM 1396 C CA . HIS A 1 183 ? 1.26 -6.605 -6.105 1 91.06 183 HIS A CA 1
ATOM 1397 C C . HIS A 1 183 ? 1.985 -7.152 -4.879 1 91.06 183 HIS A C 1
ATOM 1399 O O . HIS A 1 183 ? 3.209 -7.297 -4.891 1 91.06 183 HIS A O 1
ATOM 1405 N N . LEU A 1 184 ? 1.202 -7.465 -3.895 1 94.44 184 LEU A N 1
ATOM 1406 C CA . LEU A 1 184 ? 1.805 -7.891 -2.637 1 94.44 184 LEU A CA 1
ATOM 1407 C C . LEU A 1 184 ? 2.486 -9.25 -2.791 1 94.44 184 LEU A C 1
ATOM 1409 O O . LEU A 1 184 ? 3.469 -9.531 -2.104 1 94.44 184 LEU A O 1
ATOM 1413 N N . ASP A 1 185 ? 1.956 -10.078 -3.678 1 93 185 ASP A N 1
ATOM 1414 C CA . ASP A 1 185 ? 2.607 -11.359 -3.936 1 93 185 ASP A CA 1
ATOM 1415 C C . ASP A 1 185 ? 3.998 -11.156 -4.531 1 93 185 ASP A C 1
ATOM 1417 O O . ASP A 1 185 ? 4.938 -11.875 -4.18 1 93 185 ASP A O 1
ATOM 1421 N N . SER A 1 186 ? 4.16 -10.172 -5.387 1 90.12 186 SER A N 1
ATOM 1422 C CA . SER A 1 186 ? 5.461 -9.891 -5.992 1 90.12 186 SER A CA 1
ATOM 1423 C C . SER A 1 186 ? 6.445 -9.352 -4.961 1 90.12 186 SER A C 1
ATOM 1425 O O . SER A 1 186 ? 7.66 -9.438 -5.156 1 90.12 186 SER A O 1
ATOM 1427 N N . ASP A 1 187 ? 5.891 -8.836 -3.939 1 93.06 187 ASP A N 1
ATOM 1428 C CA . ASP A 1 187 ? 6.762 -8.211 -2.947 1 93.06 187 ASP A CA 1
ATOM 1429 C C . ASP A 1 187 ? 7.02 -9.156 -1.775 1 93.06 187 ASP A C 1
ATOM 1431 O O . ASP A 1 187 ? 7.684 -8.789 -0.806 1 93.06 187 ASP A O 1
ATOM 1435 N N . GLY A 1 188 ? 6.43 -10.32 -1.787 1 95.25 188 GLY A N 1
ATOM 1436 C CA . GLY A 1 188 ? 6.902 -11.281 -0.804 1 95.25 188 GLY A CA 1
ATOM 1437 C C . GLY A 1 188 ? 5.777 -12.039 -0.127 1 95.25 188 GLY A C 1
ATOM 1438 O O . GLY A 1 188 ? 6.023 -12.969 0.647 1 95.25 188 GLY A O 1
ATOM 1439 N N . LEU A 1 189 ? 4.508 -11.727 -0.406 1 96.56 189 LEU A N 1
ATOM 1440 C CA . LEU A 1 189 ? 3.396 -12.398 0.259 1 96.56 189 LEU A CA 1
ATOM 1441 C C . LEU A 1 189 ? 3.01 -13.672 -0.481 1 96.56 189 LEU A C 1
ATOM 1443 O O . LEU A 1 189 ? 1.955 -13.734 -1.118 1 96.56 189 LEU A O 1
ATOM 1447 N N . TYR A 1 190 ? 3.814 -14.711 -0.333 1 96.44 190 TYR A N 1
ATOM 1448 C CA . TYR A 1 190 ? 3.596 -16 -0.97 1 96.44 190 TYR A CA 1
ATOM 1449 C C . TYR A 1 190 ? 4.34 -17.109 -0.229 1 96.44 190 TYR A C 1
ATOM 1451 O O . TYR A 1 190 ? 5.215 -16.828 0.594 1 96.44 190 TYR A O 1
ATOM 1459 N N . GLY A 1 191 ? 3.969 -18.328 -0.503 1 96.75 191 GLY A N 1
ATOM 1460 C CA . GLY A 1 191 ? 4.633 -19.516 0.032 1 96.75 191 GLY A CA 1
ATOM 1461 C C . GLY A 1 191 ? 4.16 -20.797 -0.61 1 96.75 191 GLY A C 1
ATOM 1462 O O . GLY A 1 191 ? 3.199 -20.797 -1.381 1 96.75 191 GLY A O 1
ATOM 1463 N N . ALA A 1 192 ? 4.895 -21.844 -0.257 1 96.94 192 ALA A N 1
ATOM 1464 C CA . ALA A 1 192 ? 4.559 -23.156 -0.791 1 96.94 192 ALA A CA 1
ATOM 1465 C C . ALA A 1 192 ? 3.486 -23.828 0.055 1 96.94 192 ALA A C 1
ATOM 1467 O O . ALA A 1 192 ? 3.416 -23.625 1.268 1 96.94 192 ALA A O 1
ATOM 1468 N N . MET A 1 193 ? 2.674 -24.547 -0.592 1 97.44 193 MET A N 1
ATOM 1469 C CA . MET A 1 193 ? 1.674 -25.406 0.05 1 97.44 193 MET A CA 1
ATOM 1470 C C . MET A 1 193 ? 1.706 -26.812 -0.528 1 97.44 193 MET A C 1
ATOM 1472 O O . MET A 1 193 ? 1.414 -27.016 -1.709 1 97.44 193 MET A O 1
ATOM 1476 N N . ILE A 1 194 ? 2.066 -27.734 0.32 1 97.12 194 ILE A N 1
ATOM 1477 C CA . ILE A 1 194 ? 2.24 -29.125 -0.12 1 97.12 194 ILE A CA 1
ATOM 1478 C C . ILE A 1 194 ? 1.193 -30.016 0.546 1 97.12 194 ILE A C 1
ATOM 1480 O O . ILE A 1 194 ? 1.103 -30.062 1.775 1 97.12 194 ILE A O 1
ATOM 1484 N N . VAL A 1 195 ? 0.417 -30.641 -0.257 1 96.56 195 VAL A N 1
ATOM 1485 C CA . VAL A 1 195 ? -0.557 -31.609 0.212 1 96.56 195 VAL A CA 1
ATOM 1486 C C . VAL A 1 195 ? -0.113 -33.031 -0.192 1 96.56 195 VAL A C 1
ATOM 1488 O O . VAL A 1 195 ? -0.13 -33.375 -1.375 1 96.56 195 VAL A O 1
ATOM 1491 N N . ARG A 1 196 ? 0.179 -33.844 0.785 1 94.62 196 ARG A N 1
ATOM 1492 C CA . ARG A 1 196 ? 0.739 -35.156 0.517 1 94.62 196 ARG A CA 1
ATOM 1493 C C . ARG A 1 196 ? -0.314 -36.25 0.694 1 94.62 196 ARG A C 1
ATOM 1495 O O . ARG A 1 196 ? -1.361 -36 1.301 1 94.62 196 ARG A O 1
ATOM 1502 N N . GLU A 1 197 ? -0.033 -37.375 0.08 1 92.25 197 GLU A N 1
ATOM 1503 C CA . GLU A 1 197 ? -0.806 -38.594 0.226 1 92.25 197 GLU A CA 1
ATOM 1504 C C . GLU A 1 197 ? 0.076 -39.75 0.693 1 92.25 197 GLU A C 1
ATOM 1506 O O . GLU A 1 197 ? 1.302 -39.688 0.578 1 92.25 197 GLU A O 1
ATOM 1511 N N . PRO A 1 198 ? -0.67 -40.75 1.245 1 89.69 198 PRO A N 1
ATOM 1512 C CA . PRO A 1 198 ? 0.146 -41.906 1.599 1 89.69 198 PRO A CA 1
ATOM 1513 C C . PRO A 1 198 ? 0.916 -42.469 0.407 1 89.69 198 PRO A C 1
ATOM 1515 O O . PRO A 1 198 ? 0.332 -42.688 -0.653 1 89.69 198 PRO A O 1
ATOM 1518 N N . ARG A 1 199 ? 2.148 -42.719 0.641 1 84.81 199 ARG A N 1
ATOM 1519 C CA . ARG A 1 199 ? 3.041 -43.125 -0.441 1 84.81 199 ARG A CA 1
ATOM 1520 C C . ARG A 1 199 ? 2.564 -44.438 -1.089 1 84.81 199 ARG A C 1
ATOM 1522 O O . ARG A 1 199 ? 2.643 -44.594 -2.309 1 84.81 199 ARG A O 1
ATOM 1529 N N . SER A 1 200 ? 2.152 -45.281 -0.344 1 80.44 200 SER A N 1
ATOM 1530 C CA . SER A 1 200 ? 1.782 -46.625 -0.811 1 80.44 200 SER A CA 1
ATOM 1531 C C . SER A 1 200 ? 0.542 -46.562 -1.695 1 80.44 200 SER A C 1
ATOM 1533 O O . SER A 1 200 ? 0.307 -47.469 -2.494 1 80.44 200 SER A O 1
ATOM 1535 N N . THR A 1 201 ? -0.081 -45.469 -1.648 1 78.81 201 THR A N 1
ATOM 1536 C CA . THR A 1 201 ? -1.337 -45.438 -2.389 1 78.81 201 THR A CA 1
ATOM 1537 C C . THR A 1 201 ? -1.404 -44.188 -3.258 1 78.81 201 THR A C 1
ATOM 1539 O O . THR A 1 201 ? -2.477 -43.812 -3.746 1 78.81 201 THR A O 1
ATOM 1542 N N . GLU A 1 202 ? -0.265 -43.625 -3.391 1 81.88 202 GLU A N 1
ATOM 1543 C CA . GLU A 1 202 ? -0.294 -42.406 -4.203 1 81.88 202 GLU A CA 1
ATOM 1544 C C . GLU A 1 202 ? -0.597 -42.719 -5.664 1 81.88 202 GLU A C 1
ATOM 1546 O O . GLU A 1 202 ? 0.223 -43.344 -6.352 1 81.88 202 GLU A O 1
ATOM 1551 N N . PRO A 1 203 ? -1.694 -42.312 -6.074 1 75.62 203 PRO A N 1
ATOM 1552 C CA . PRO A 1 203 ? -2.107 -42.75 -7.418 1 75.62 203 PRO A CA 1
ATOM 1553 C C . PRO A 1 203 ? -1.146 -42.25 -8.5 1 75.62 203 PRO A C 1
ATOM 1555 O O . PRO A 1 203 ? -0.794 -41.062 -8.547 1 75.62 203 PRO A O 1
ATOM 1558 N N . GLY A 1 204 ? -0.719 -43.156 -9.289 1 77.56 204 GLY A N 1
ATOM 1559 C CA . GLY A 1 204 ? 0.079 -42.875 -10.469 1 77.56 204 GLY A CA 1
ATOM 1560 C C . GLY A 1 204 ? 1.558 -42.719 -10.164 1 77.56 204 GLY A C 1
ATOM 1561 O O . GLY A 1 204 ? 2.379 -42.625 -11.078 1 77.56 204 GLY A O 1
ATOM 1562 N N . LEU A 1 205 ? 1.961 -42.719 -8.883 1 86.5 205 LEU A N 1
ATOM 1563 C CA . LEU A 1 205 ? 3.346 -42.375 -8.578 1 86.5 205 LEU A CA 1
ATOM 1564 C C . LEU A 1 205 ? 3.994 -43.469 -7.727 1 86.5 205 LEU A C 1
ATOM 1566 O O . LEU A 1 205 ? 5.148 -43.312 -7.312 1 86.5 205 LEU A O 1
ATOM 1570 N N . VAL A 1 206 ? 3.221 -44.469 -7.504 1 83.5 206 VAL A N 1
ATOM 1571 C CA . VAL A 1 206 ? 3.762 -45.562 -6.699 1 83.5 206 VAL A CA 1
ATOM 1572 C C . VAL A 1 206 ? 5.039 -46.094 -7.344 1 83.5 206 VAL A C 1
ATOM 1574 O O . VAL A 1 206 ? 5.043 -46.469 -8.523 1 83.5 206 VAL A O 1
ATOM 1577 N N . GLY A 1 207 ? 6.109 -46.094 -6.57 1 87 207 GLY A N 1
ATOM 1578 C CA . GLY A 1 207 ? 7.363 -46.656 -7.02 1 87 207 GLY A CA 1
ATOM 1579 C C . GLY A 1 207 ? 8.18 -45.719 -7.891 1 87 207 GLY A C 1
ATOM 1580 O O . GLY A 1 207 ? 9.297 -46.062 -8.297 1 87 207 GLY A O 1
ATOM 1581 N N . ARG A 1 208 ? 7.656 -44.625 -8.125 1 92 208 ARG A N 1
ATOM 1582 C CA . ARG A 1 208 ? 8.336 -43.719 -9.055 1 92 208 ARG A CA 1
ATOM 1583 C C . ARG A 1 208 ? 9.375 -42.875 -8.328 1 92 208 ARG A C 1
ATOM 1585 O O . ARG A 1 208 ? 10.25 -42.281 -8.961 1 92 208 ARG A O 1
ATOM 1592 N N . TYR A 1 209 ? 9.336 -42.844 -7.078 1 93.88 209 TYR A N 1
ATOM 1593 C CA . TYR A 1 209 ? 10.32 -42.188 -6.23 1 93.88 209 TYR A CA 1
ATOM 1594 C C . TYR A 1 209 ? 10.445 -42.906 -4.887 1 93.88 209 TYR A C 1
ATOM 1596 O O . TYR A 1 209 ? 9.617 -43.75 -4.543 1 93.88 209 TYR A O 1
ATOM 1604 N N . ASN A 1 210 ? 11.516 -42.531 -4.152 1 92.81 210 ASN A N 1
ATOM 1605 C CA . ASN A 1 210 ? 11.75 -43.156 -2.854 1 92.81 210 ASN A CA 1
ATOM 1606 C C . ASN A 1 210 ? 11.469 -42.188 -1.707 1 92.81 210 ASN A C 1
ATOM 1608 O O . ASN A 1 210 ? 10.906 -42.594 -0.685 1 92.81 210 ASN A O 1
ATOM 1612 N N . ASP A 1 211 ? 11.906 -40.938 -1.858 1 92.62 211 ASP A N 1
ATOM 1613 C CA . ASP A 1 211 ? 11.82 -40 -0.75 1 92.62 211 ASP A CA 1
ATOM 1614 C C . ASP A 1 211 ? 11.164 -38.688 -1.189 1 92.62 211 ASP A C 1
ATOM 1616 O O . ASP A 1 211 ? 11.398 -38.219 -2.301 1 92.62 211 ASP A O 1
ATOM 1620 N N . ASP A 1 212 ? 10.312 -38.219 -0.389 1 93.94 212 ASP A N 1
ATOM 1621 C CA . ASP A 1 212 ? 9.68 -36.906 -0.498 1 93.94 212 ASP A CA 1
ATOM 1622 C C . ASP A 1 212 ? 9.977 -36.062 0.732 1 93.94 212 ASP A C 1
ATOM 1624 O O . ASP A 1 212 ? 9.227 -36.062 1.707 1 93.94 212 ASP A O 1
ATOM 1628 N N . LEU A 1 213 ? 11.062 -35.188 0.608 1 93.06 213 LEU A N 1
ATOM 1629 C CA . LEU A 1 213 ? 11.562 -34.469 1.763 1 93.06 213 LEU A CA 1
ATOM 1630 C C . LEU A 1 213 ? 11.195 -32.969 1.653 1 93.06 213 LEU A C 1
ATOM 1632 O O . LEU A 1 213 ? 11.25 -32.406 0.564 1 93.06 213 LEU A O 1
ATOM 1636 N N . PRO A 1 214 ? 10.805 -32.406 2.803 1 92 214 PRO A N 1
ATOM 1637 C CA . PRO A 1 214 ? 10.406 -30.984 2.781 1 92 214 PRO A CA 1
ATOM 1638 C C . PRO A 1 214 ? 11.508 -30.062 2.252 1 92 214 PRO A C 1
ATOM 1640 O O . PRO A 1 214 ? 11.211 -29.016 1.677 1 92 214 PRO A O 1
ATOM 1643 N N . GLN A 1 215 ? 12.727 -30.438 2.361 1 93.94 215 GLN A N 1
ATOM 1644 C CA . GLN A 1 215 ? 13.844 -29.578 1.985 1 93.94 215 GLN A CA 1
ATOM 1645 C C . GLN A 1 215 ? 14.047 -29.578 0.472 1 93.94 215 GLN A C 1
ATOM 1647 O O . GLN A 1 215 ? 14.805 -28.75 -0.054 1 93.94 215 GLN A O 1
ATOM 1652 N N . HIS A 1 216 ? 13.336 -30.406 -0.228 1 97.06 216 HIS A N 1
ATOM 1653 C CA . HIS A 1 216 ? 13.547 -30.516 -1.668 1 97.06 216 HIS A CA 1
ATOM 1654 C C . HIS A 1 216 ? 12.5 -29.719 -2.438 1 97.06 216 HIS A C 1
ATOM 1656 O O . HIS A 1 216 ? 12.125 -30.094 -3.551 1 97.06 216 HIS A O 1
ATOM 1662 N N . THR A 1 217 ? 11.992 -28.672 -1.866 1 96.88 217 THR A N 1
ATOM 1663 C CA . THR A 1 217 ? 11.133 -27.703 -2.547 1 96.88 217 THR A CA 1
ATOM 1664 C C . THR A 1 217 ? 11.961 -26.547 -3.113 1 96.88 217 THR A C 1
ATOM 1666 O O . THR A 1 217 ? 12.742 -25.938 -2.395 1 96.88 217 THR A O 1
ATOM 1669 N N . LEU A 1 218 ? 11.82 -26.359 -4.406 1 97.31 218 LEU A N 1
ATOM 1670 C CA . LEU A 1 218 ? 12.453 -25.25 -5.121 1 97.31 218 LEU A CA 1
ATOM 1671 C C . LEU A 1 218 ? 11.43 -24.203 -5.523 1 97.31 218 LEU A C 1
ATOM 1673 O O . LEU A 1 218 ? 10.742 -24.359 -6.535 1 97.31 218 LEU A O 1
ATOM 1677 N N . LEU A 1 219 ? 11.367 -23.156 -4.766 1 96.5 219 LEU A N 1
ATOM 1678 C CA . LEU A 1 219 ? 10.469 -22.047 -5.059 1 96.5 219 LEU A CA 1
ATOM 1679 C C . LEU A 1 219 ? 11.219 -20.891 -5.703 1 96.5 219 LEU A C 1
ATOM 1681 O O . LEU A 1 219 ? 12.016 -20.219 -5.043 1 96.5 219 LEU A O 1
ATOM 1685 N N . VAL A 1 220 ? 10.93 -20.672 -6.984 1 94.94 220 VAL A N 1
ATOM 1686 C CA . VAL A 1 220 ? 11.594 -19.625 -7.742 1 94.94 220 VAL A CA 1
ATOM 1687 C C . VAL A 1 220 ? 10.719 -18.375 -7.766 1 94.94 220 VAL A C 1
ATOM 1689 O O . VAL A 1 220 ? 9.5 -18.469 -7.93 1 94.94 220 VAL A O 1
ATOM 1692 N N . TRP A 1 221 ? 11.383 -17.281 -7.551 1 90.75 221 TRP A N 1
ATOM 1693 C CA . TRP A 1 221 ? 10.664 -16.016 -7.488 1 90.75 221 TRP A CA 1
ATOM 1694 C C . TRP A 1 221 ? 11.359 -14.953 -8.336 1 90.75 221 TRP A C 1
ATOM 1696 O O . TRP A 1 221 ? 12.594 -14.875 -8.352 1 90.75 221 TRP A O 1
ATOM 1706 N N . HIS A 1 222 ? 10.547 -14.188 -9.086 1 89.12 222 HIS A N 1
ATOM 1707 C CA . HIS A 1 222 ? 11.055 -13.047 -9.836 1 89.12 222 HIS A CA 1
ATOM 1708 C C . HIS A 1 222 ? 11.188 -11.812 -8.938 1 89.12 222 HIS A C 1
ATOM 1710 O O . HIS A 1 222 ? 10.195 -11.328 -8.391 1 89.12 222 HIS A O 1
ATOM 1716 N N . TRP A 1 223 ? 12.375 -11.289 -8.836 1 89.19 223 TRP A N 1
ATOM 1717 C CA . TRP A 1 223 ? 12.695 -10.234 -7.879 1 89.19 223 TRP A CA 1
ATOM 1718 C C . TRP A 1 223 ? 13.062 -8.938 -8.594 1 89.19 223 TRP A C 1
ATOM 1720 O O . TRP A 1 223 ? 13.719 -8.961 -9.641 1 89.19 223 TRP A O 1
ATOM 1730 N N . PHE A 1 224 ? 12.523 -7.832 -8.086 1 84 224 PHE A N 1
ATOM 1731 C CA . PHE A 1 224 ? 12.695 -6.52 -8.695 1 84 224 PHE A CA 1
ATOM 1732 C C . PHE A 1 224 ? 13.398 -5.566 -7.734 1 84 224 PHE A C 1
ATOM 1734 O O . PHE A 1 224 ? 13.414 -5.797 -6.523 1 84 224 PHE A O 1
ATOM 1741 N N . GLN A 1 225 ? 13.93 -4.562 -8.328 1 82.81 225 GLN A N 1
ATOM 1742 C CA . GLN A 1 225 ? 14.609 -3.559 -7.52 1 82.81 225 GLN A CA 1
ATOM 1743 C C . GLN A 1 225 ? 13.609 -2.717 -6.734 1 82.81 225 GLN A C 1
ATOM 1745 O O . GLN A 1 225 ? 13.898 -2.268 -5.625 1 82.81 225 GLN A O 1
ATOM 1750 N N . ASN A 1 226 ? 12.508 -2.514 -7.316 1 85.94 226 ASN A N 1
ATOM 1751 C CA . ASN A 1 226 ? 11.477 -1.703 -6.684 1 85.94 226 ASN A CA 1
ATOM 1752 C C . ASN A 1 226 ? 10.25 -2.541 -6.312 1 85.94 226 ASN A C 1
ATOM 1754 O O . ASN A 1 226 ? 10.109 -3.672 -6.781 1 85.94 226 ASN A O 1
ATOM 1758 N N . LEU A 1 227 ? 9.43 -1.971 -5.445 1 89.88 227 LEU A N 1
ATOM 1759 C CA . LEU A 1 227 ? 8.156 -2.611 -5.141 1 89.88 227 LEU A CA 1
ATOM 1760 C C . LEU A 1 227 ? 7.344 -2.836 -6.41 1 89.88 227 LEU A C 1
ATOM 1762 O O . LEU A 1 227 ? 7.438 -2.053 -7.359 1 89.88 227 LEU A O 1
ATOM 1766 N N . GLY A 1 228 ? 6.59 -3.914 -6.371 1 87.19 228 GLY A N 1
ATOM 1767 C CA . GLY A 1 228 ? 5.797 -4.285 -7.535 1 87.19 228 GLY A CA 1
ATOM 1768 C C . GLY A 1 228 ? 4.898 -3.166 -8.023 1 87.19 228 GLY A C 1
ATOM 1769 O O . GLY A 1 228 ? 4.781 -2.939 -9.234 1 87.19 228 GLY A O 1
ATOM 1770 N N . GLU A 1 229 ? 4.266 -2.482 -7.133 1 88.25 229 GLU A N 1
ATOM 1771 C CA . GLU A 1 229 ? 3.381 -1.386 -7.508 1 88.25 229 GLU A CA 1
ATOM 1772 C C . GLU A 1 229 ? 4.148 -0.272 -8.211 1 88.25 229 GLU A C 1
ATOM 1774 O O . GLU A 1 229 ? 3.652 0.315 -9.18 1 88.25 229 GLU A O 1
ATOM 1779 N N . VAL A 1 230 ? 5.324 0.024 -7.707 1 88 230 VAL A N 1
ATOM 1780 C CA . VAL A 1 230 ? 6.172 1.053 -8.305 1 88 230 VAL A CA 1
ATOM 1781 C C . VAL A 1 230 ? 6.598 0.622 -9.703 1 88 230 VAL A C 1
ATOM 1783 O O . VAL A 1 230 ? 6.543 1.414 -10.648 1 88 230 VAL A O 1
ATOM 1786 N N . GLN A 1 231 ? 6.953 -0.622 -9.836 1 84.81 231 GLN A N 1
ATOM 1787 C CA . GLN A 1 231 ? 7.367 -1.142 -11.133 1 84.81 231 GLN A CA 1
ATOM 1788 C C . GLN A 1 231 ? 6.219 -1.081 -12.141 1 84.81 231 GLN A C 1
ATOM 1790 O O . GLN A 1 231 ? 6.426 -0.739 -13.305 1 84.81 231 GLN A O 1
ATOM 1795 N N . SER A 1 232 ? 5.09 -1.437 -11.695 1 85.69 232 SER A N 1
ATOM 1796 C CA . SER A 1 232 ? 3.91 -1.414 -12.555 1 85.69 232 SER A CA 1
ATOM 1797 C C . SER A 1 232 ? 3.617 -0.005 -13.055 1 85.69 232 SER A C 1
ATOM 1799 O O . SER A 1 232 ? 3.357 0.194 -14.242 1 85.69 232 SER A O 1
ATOM 1801 N N . LEU A 1 233 ? 3.666 0.947 -12.18 1 88.88 233 LEU A N 1
ATOM 1802 C CA . LEU A 1 233 ? 3.391 2.332 -12.547 1 88.88 233 LEU A CA 1
ATOM 1803 C C . LEU A 1 233 ? 4.469 2.871 -13.484 1 88.88 233 LEU A C 1
ATOM 1805 O O . LEU A 1 233 ? 4.168 3.6 -14.43 1 88.88 233 LEU A O 1
ATOM 1809 N N . ASP A 1 234 ? 5.684 2.508 -13.188 1 85.69 234 ASP A N 1
ATOM 1810 C CA . ASP A 1 234 ? 6.793 2.936 -14.039 1 85.69 234 ASP A CA 1
ATOM 1811 C C . ASP A 1 234 ? 6.609 2.439 -15.469 1 85.69 234 ASP A C 1
ATOM 1813 O O . ASP A 1 234 ? 6.855 3.18 -16.422 1 85.69 234 ASP A O 1
ATOM 1817 N N . MET A 1 235 ? 6.184 1.262 -15.555 1 81.38 235 MET A N 1
ATOM 1818 C CA . MET A 1 235 ? 5.984 0.678 -16.875 1 81.38 235 MET A CA 1
ATOM 1819 C C . MET A 1 235 ? 4.824 1.357 -17.609 1 81.38 235 MET A C 1
ATOM 1821 O O . MET A 1 235 ? 4.918 1.648 -18.797 1 81.38 235 MET A O 1
ATOM 1825 N N . ARG A 1 236 ? 3.852 1.677 -16.906 1 83.62 236 ARG A N 1
ATOM 1826 C CA . ARG A 1 236 ? 2.619 2.146 -17.531 1 83.62 236 ARG A CA 1
ATOM 1827 C C . ARG A 1 236 ? 2.689 3.641 -17.812 1 83.62 236 ARG A C 1
ATOM 1829 O O . ARG A 1 236 ? 2.168 4.105 -18.828 1 83.62 236 ARG A O 1
ATOM 1836 N N . LEU A 1 237 ? 3.324 4.324 -16.875 1 85.75 237 LEU A N 1
ATOM 1837 C CA . LEU A 1 237 ? 3.178 5.773 -16.953 1 85.75 237 LEU A CA 1
ATOM 1838 C C . LEU A 1 237 ? 4.516 6.441 -17.266 1 85.75 237 LEU A C 1
ATOM 1840 O O . LEU A 1 237 ? 4.562 7.625 -17.609 1 85.75 237 LEU A O 1
ATOM 1844 N N . LEU A 1 238 ? 5.582 5.723 -17.203 1 75.06 238 LEU A N 1
ATOM 1845 C CA . LEU A 1 238 ? 6.891 6.289 -17.516 1 75.06 238 LEU A CA 1
ATOM 1846 C C . LEU A 1 238 ? 7.543 5.543 -18.672 1 75.06 238 LEU A C 1
ATOM 1848 O O . LEU A 1 238 ? 8.672 5.859 -19.062 1 75.06 238 LEU A O 1
ATOM 1852 N N . SER A 1 239 ? 6.883 4.602 -19.219 1 69.06 239 SER A N 1
ATOM 1853 C CA . SER A 1 239 ? 7.344 3.809 -20.344 1 69.06 239 SER A CA 1
ATOM 1854 C C . SER A 1 239 ? 8.711 3.189 -20.062 1 69.06 239 SER A C 1
ATOM 1856 O O . SER A 1 239 ? 9.57 3.148 -20.953 1 69.06 239 SER A O 1
ATOM 1858 N N . ARG A 1 240 ? 8.914 2.998 -18.812 1 66.94 240 ARG A N 1
ATOM 1859 C CA . ARG A 1 240 ? 10.18 2.369 -18.453 1 66.94 240 ARG A CA 1
ATOM 1860 C C . ARG A 1 240 ? 10.094 0.852 -18.578 1 66.94 240 ARG A C 1
ATOM 1862 O O . ARG A 1 240 ? 9 0.285 -18.594 1 66.94 240 ARG A O 1
ATOM 1869 N N . ARG A 1 241 ? 11.312 0.43 -18.906 1 61.03 241 ARG A N 1
ATOM 1870 C CA . ARG A 1 241 ? 11.414 -0.993 -19.219 1 61.03 241 ARG A CA 1
ATOM 1871 C C . ARG A 1 241 ? 11.07 -1.842 -18 1 61.03 241 ARG A C 1
ATOM 1873 O O . ARG A 1 241 ? 11.328 -1.437 -16.859 1 61.03 241 ARG A O 1
ATOM 1880 N N . ARG A 1 242 ? 10.516 -2.992 -18.297 1 60.69 242 ARG A N 1
ATOM 1881 C CA . ARG A 1 242 ? 9.812 -4.016 -17.531 1 60.69 242 ARG A CA 1
ATOM 1882 C C . ARG A 1 242 ? 10.789 -5.02 -16.922 1 60.69 242 ARG A C 1
ATOM 1884 O O . ARG A 1 242 ? 10.383 -5.926 -16.203 1 60.69 242 ARG A O 1
ATOM 1891 N N . GLU A 1 243 ? 12.078 -4.824 -17.156 1 60.62 243 GLU A N 1
ATOM 1892 C CA . GLU A 1 243 ? 12.844 -6.062 -17.062 1 60.62 243 GLU A CA 1
ATOM 1893 C C . GLU A 1 243 ? 13.18 -6.406 -15.617 1 60.62 243 GLU A C 1
ATOM 1895 O O . GLU A 1 243 ? 13.414 -5.512 -14.797 1 60.62 243 GLU A O 1
ATOM 1900 N N . GLY A 1 244 ? 12.82 -7.57 -15.203 1 64.06 244 GLY A N 1
ATOM 1901 C CA . GLY A 1 244 ? 13.203 -8.133 -13.914 1 64.06 244 GLY A CA 1
ATOM 1902 C C . GLY A 1 244 ? 14.68 -7.977 -13.609 1 64.06 244 GLY A C 1
ATOM 1903 O O . GLY A 1 244 ? 15.5 -7.844 -14.516 1 64.06 244 GLY A O 1
ATOM 1904 N N . PHE A 1 245 ? 14.953 -7.875 -12.289 1 75.25 245 PHE A N 1
ATOM 1905 C CA . PHE A 1 245 ? 16.328 -7.645 -11.867 1 75.25 245 PHE A CA 1
ATOM 1906 C C . PHE A 1 245 ? 17.031 -8.961 -11.562 1 75.25 245 PHE A C 1
ATOM 1908 O O . PHE A 1 245 ? 18.25 -9.086 -11.75 1 75.25 245 PHE A O 1
ATOM 1915 N N . GLY A 1 246 ? 16.188 -9.945 -11.148 1 86.69 246 GLY A N 1
ATOM 1916 C CA . GLY A 1 246 ? 16.781 -11.227 -10.797 1 86.69 246 GLY A CA 1
ATOM 1917 C C . GLY A 1 246 ? 15.758 -12.258 -10.344 1 86.69 246 GLY A C 1
ATOM 1918 O O . GLY A 1 246 ? 14.562 -11.977 -10.305 1 86.69 246 GLY A O 1
ATOM 1919 N N . PHE A 1 247 ? 16.297 -13.508 -10.18 1 91.81 247 PHE A N 1
ATOM 1920 C CA . PHE A 1 247 ? 15.5 -14.586 -9.594 1 91.81 247 PHE A CA 1
ATOM 1921 C C . PHE A 1 247 ? 16.016 -14.938 -8.203 1 91.81 247 PHE A C 1
ATOM 1923 O O . PHE A 1 247 ? 17.188 -14.734 -7.898 1 91.81 247 PHE A O 1
ATOM 1930 N N . LEU A 1 248 ? 15.102 -15.359 -7.379 1 93.94 248 LEU A N 1
ATOM 1931 C CA . LEU A 1 248 ? 15.438 -15.961 -6.094 1 93.94 248 LEU A CA 1
ATOM 1932 C C . LEU A 1 248 ? 15 -17.422 -6.047 1 93.94 248 LEU A C 1
ATOM 1934 O O . LEU A 1 248 ? 14.008 -17.797 -6.68 1 93.94 248 LEU A O 1
ATOM 1938 N N . ILE A 1 249 ? 15.766 -18.188 -5.398 1 96.19 249 ILE A N 1
ATOM 1939 C CA . ILE A 1 249 ? 15.391 -19.562 -5.082 1 96.19 249 ILE A CA 1
ATOM 1940 C C . ILE A 1 249 ? 15.266 -19.734 -3.57 1 96.19 249 ILE A C 1
ATOM 1942 O O . ILE A 1 249 ? 16.266 -19.672 -2.848 1 96.19 249 ILE A O 1
ATOM 1946 N N . ASN A 1 250 ? 14.062 -19.953 -3.137 1 95.81 250 ASN A N 1
ATOM 1947 C CA . ASN A 1 250 ? 13.758 -20.031 -1.712 1 95.81 250 ASN A CA 1
ATOM 1948 C C . ASN A 1 250 ? 14.281 -18.812 -0.961 1 95.81 250 ASN A C 1
ATOM 1950 O O . ASN A 1 250 ? 14.836 -18.953 0.131 1 95.81 250 ASN A O 1
ATOM 1954 N N . GLY A 1 251 ? 14.188 -17.656 -1.558 1 93.12 251 GLY A N 1
ATOM 1955 C CA . GLY A 1 251 ? 14.562 -16.391 -0.938 1 93.12 251 GLY A CA 1
ATOM 1956 C C . GLY A 1 251 ? 16.047 -16.094 -1.039 1 93.12 251 GLY A C 1
ATOM 1957 O O . GLY A 1 251 ? 16.5 -15.055 -0.561 1 93.12 251 GLY A O 1
ATOM 1958 N N . LYS A 1 252 ? 16.797 -16.953 -1.689 1 93.56 252 LYS A N 1
ATOM 1959 C CA . LYS A 1 252 ? 18.25 -16.812 -1.793 1 93.56 252 LYS A CA 1
ATOM 1960 C C . LYS A 1 252 ? 18.688 -16.625 -3.244 1 93.56 252 LYS A C 1
ATOM 1962 O O . LYS A 1 252 ? 17.922 -16.922 -4.168 1 93.56 252 LYS A O 1
ATOM 1967 N N . GLY A 1 253 ? 19.828 -16.078 -3.424 1 91.62 253 GLY A N 1
ATOM 1968 C CA . GLY A 1 253 ? 20.406 -15.859 -4.746 1 91.62 253 GLY A CA 1
ATOM 1969 C C . GLY A 1 253 ? 21.516 -14.828 -4.762 1 91.62 253 GLY A C 1
ATOM 1970 O O . GLY A 1 253 ? 21.844 -14.25 -3.727 1 91.62 253 GLY A O 1
ATOM 1971 N N . VAL A 1 254 ? 22.094 -14.742 -5.883 1 87.5 254 VAL A N 1
ATOM 1972 C CA . VAL A 1 254 ? 23.125 -13.734 -6.086 1 87.5 254 VAL A CA 1
ATOM 1973 C C . VAL A 1 254 ? 22.703 -12.773 -7.199 1 87.5 254 VAL A C 1
ATOM 1975 O O . VAL A 1 254 ? 22.719 -13.141 -8.375 1 87.5 254 VAL A O 1
ATOM 1978 N N . ILE A 1 255 ? 22.328 -11.641 -6.707 1 85.25 255 ILE A N 1
ATOM 1979 C CA . ILE A 1 255 ? 21.891 -10.656 -7.691 1 85.25 255 ILE A CA 1
ATOM 1980 C C . ILE A 1 255 ? 22.922 -9.523 -7.781 1 85.25 255 ILE A C 1
ATOM 1982 O O . ILE A 1 255 ? 23.266 -8.914 -6.766 1 85.25 255 ILE A O 1
ATOM 1986 N N . GLY A 1 256 ? 23.328 -9.258 -8.922 1 71.38 256 GLY A N 1
ATOM 1987 C CA . GLY A 1 256 ? 24.281 -8.172 -9.164 1 71.38 256 GLY A CA 1
ATOM 1988 C C . GLY A 1 256 ? 25.656 -8.453 -8.602 1 71.38 256 GLY A C 1
ATOM 1989 O O . GLY A 1 256 ? 25.875 -9.492 -7.977 1 71.38 256 GLY A O 1
ATOM 1990 N N . GLN A 1 257 ? 26.641 -7.734 -9.008 1 64.06 257 GLN A N 1
ATOM 1991 C CA . GLN A 1 257 ? 28 -7.836 -8.5 1 64.06 257 GLN A CA 1
ATOM 1992 C C . GLN A 1 257 ? 28.281 -6.781 -7.434 1 64.06 257 GLN A C 1
ATOM 1994 O O . GLN A 1 257 ? 28.141 -5.582 -7.691 1 64.06 257 GLN A O 1
ATOM 1999 N N . ARG A 1 258 ? 28.172 -7.297 -6.137 1 62.28 258 ARG A N 1
ATOM 2000 C CA . ARG A 1 258 ? 28.5 -6.359 -5.066 1 62.28 258 ARG A CA 1
ATOM 2001 C C . ARG A 1 258 ? 29.859 -6.66 -4.469 1 62.28 258 ARG A C 1
ATOM 2003 O O . ARG A 1 258 ? 30.281 -7.82 -4.398 1 62.28 258 ARG A O 1
ATOM 2010 N N . PHE A 1 259 ? 30.484 -5.594 -4.258 1 64.88 259 PHE A N 1
ATOM 2011 C CA . PHE A 1 259 ? 31.844 -5.727 -3.73 1 64.88 259 PHE A CA 1
ATOM 2012 C C . PHE A 1 259 ? 31.969 -5.047 -2.373 1 64.88 259 PHE A C 1
ATOM 2014 O O . PHE A 1 259 ? 31.328 -4.023 -2.127 1 64.88 259 PHE A O 1
ATOM 2021 N N . ALA A 1 260 ? 32.594 -5.742 -1.497 1 61.28 260 ALA A N 1
ATOM 2022 C CA . ALA A 1 260 ? 32.969 -5.125 -0.227 1 61.28 260 ALA A CA 1
ATOM 2023 C C . ALA A 1 260 ? 33.969 -3.998 -0.438 1 61.28 260 ALA A C 1
ATOM 2025 O O . ALA A 1 260 ? 34.562 -3.885 -1.511 1 61.28 260 ALA A O 1
ATOM 2026 N N . PRO A 1 261 ? 33.844 -3.137 0.618 1 59.84 261 PRO A N 1
ATOM 2027 C CA . PRO A 1 261 ? 34.812 -2.045 0.489 1 59.84 261 PRO A CA 1
ATOM 2028 C C . PRO A 1 261 ? 36.219 -2.537 0.17 1 59.84 261 PRO A C 1
ATOM 2030 O O . PRO A 1 261 ? 37 -1.853 -0.523 1 59.84 261 PRO A O 1
ATOM 2033 N N . ASP A 1 262 ? 36.562 -3.756 0.562 1 63.03 262 ASP A N 1
ATOM 2034 C CA . ASP A 1 262 ? 37.906 -4.27 0.333 1 63.03 262 ASP A CA 1
ATOM 2035 C C . ASP A 1 262 ? 38 -4.898 -1.055 1 63.03 262 ASP A C 1
ATOM 2037 O O . ASP A 1 262 ? 39.062 -5.438 -1.41 1 63.03 262 ASP A O 1
ATOM 2041 N N . GLY A 1 263 ? 37 -4.762 -1.776 1 64.69 263 GLY A N 1
ATOM 2042 C CA . GLY A 1 263 ? 37.031 -5.25 -3.145 1 64.69 263 GLY A CA 1
ATOM 2043 C C . GLY A 1 263 ? 36.562 -6.688 -3.277 1 64.69 263 GLY A C 1
ATOM 2044 O O . GLY A 1 263 ? 36.438 -7.203 -4.391 1 64.69 263 GLY A O 1
ATOM 2045 N N . SER A 1 264 ? 36.375 -7.246 -2.137 1 63.84 264 SER A N 1
ATOM 2046 C CA . SER A 1 264 ? 35.938 -8.641 -2.215 1 63.84 264 SER A CA 1
ATOM 2047 C C . SER A 1 264 ? 34.5 -8.742 -2.656 1 63.84 264 SER A C 1
ATOM 2049 O O . SER A 1 264 ? 33.656 -7.902 -2.287 1 63.84 264 SER A O 1
ATOM 2051 N N . ARG A 1 265 ? 34.344 -9.664 -3.596 1 63.16 265 ARG A N 1
ATOM 2052 C CA . ARG A 1 265 ? 33 -9.859 -4.102 1 63.16 265 ARG A CA 1
ATOM 2053 C C . ARG A 1 265 ? 32.062 -10.375 -3.006 1 63.16 265 ARG A C 1
ATOM 2055 O O . ARG A 1 265 ? 32.438 -11.297 -2.268 1 63.16 265 ARG A O 1
ATOM 2062 N N . LEU A 1 266 ? 31.062 -9.617 -2.773 1 64.81 266 LEU A N 1
ATOM 2063 C CA . LEU A 1 266 ? 30.062 -10.023 -1.807 1 64.81 266 LEU A CA 1
ATOM 2064 C C . LEU A 1 266 ? 29.125 -11.078 -2.404 1 64.81 266 LEU A C 1
ATOM 2066 O O . LEU A 1 266 ? 28.641 -10.914 -3.523 1 64.81 266 LEU A O 1
ATOM 2070 N N . ILE A 1 267 ? 29.188 -12.281 -1.749 1 70.19 267 ILE A N 1
ATOM 2071 C CA . ILE A 1 267 ? 28.328 -13.328 -2.293 1 70.19 267 ILE A CA 1
ATOM 2072 C C . ILE A 1 267 ? 27.172 -13.594 -1.337 1 70.19 267 ILE A C 1
ATOM 2074 O O . ILE A 1 267 ? 27.375 -13.953 -0.178 1 70.19 267 ILE A O 1
ATOM 2078 N N . ALA A 1 268 ? 25.984 -13.312 -1.789 1 79.06 268 ALA A N 1
ATOM 2079 C CA . ALA A 1 268 ? 24.766 -13.672 -1.068 1 79.06 268 ALA A CA 1
ATOM 2080 C C . ALA A 1 268 ? 24.578 -15.188 -1.027 1 79.06 268 ALA A C 1
ATOM 2082 O O . ALA A 1 268 ? 25.172 -15.914 -1.831 1 79.06 268 ALA A O 1
ATOM 2083 N N . PRO A 1 269 ? 23.812 -15.617 -0.027 1 89.56 269 PRO A N 1
ATOM 2084 C CA . PRO A 1 269 ? 23.625 -17.062 0.126 1 89.56 269 PRO A CA 1
ATOM 2085 C C . PRO A 1 269 ? 22.969 -17.703 -1.097 1 89.56 269 PRO A C 1
ATOM 2087 O O . PRO A 1 269 ? 22.109 -17.094 -1.725 1 89.56 269 PRO A O 1
ATOM 2090 N N . ILE A 1 270 ? 23.469 -18.891 -1.305 1 92.5 270 ILE A N 1
ATOM 2091 C CA . ILE A 1 270 ? 22.906 -19.719 -2.363 1 92.5 270 ILE A CA 1
ATOM 2092 C C . ILE A 1 270 ? 22.203 -20.938 -1.75 1 92.5 270 ILE A C 1
ATOM 2094 O O . ILE A 1 270 ? 22.641 -21.453 -0.716 1 92.5 270 ILE A O 1
ATOM 2098 N N . GLU A 1 271 ? 21.062 -21.328 -2.422 1 95.44 271 GLU A N 1
ATOM 2099 C CA . GLU A 1 271 ? 20.344 -22.5 -1.923 1 95.44 271 GLU A CA 1
ATOM 2100 C C . GLU A 1 271 ? 21.094 -23.781 -2.23 1 95.44 271 GLU A C 1
ATOM 2102 O O . GLU A 1 271 ? 21.656 -23.938 -3.318 1 95.44 271 GLU A O 1
ATOM 2107 N N . ASN A 1 272 ? 21.141 -24.703 -1.228 1 96.06 272 ASN A N 1
ATOM 2108 C CA . ASN A 1 272 ? 21.75 -26.016 -1.363 1 96.06 272 ASN A CA 1
ATOM 2109 C C . ASN A 1 272 ? 20.734 -27.125 -1.135 1 96.06 272 ASN A C 1
ATOM 2111 O O . ASN A 1 272 ? 19.906 -27.047 -0.229 1 96.06 272 ASN A O 1
ATOM 2115 N N . TYR A 1 273 ? 20.812 -28.047 -1.989 1 97.31 273 TYR A N 1
ATOM 2116 C CA . TYR A 1 273 ? 20.016 -29.25 -1.841 1 97.31 273 TYR A CA 1
ATOM 2117 C C . TYR A 1 273 ? 20.906 -30.469 -1.63 1 97.31 273 TYR A C 1
ATOM 2119 O O . TYR A 1 273 ? 21.969 -30.594 -2.252 1 97.31 273 TYR A O 1
ATOM 2127 N N . TYR A 1 274 ? 20.453 -31.344 -0.76 1 96.12 274 TYR A N 1
ATOM 2128 C CA . TYR A 1 274 ? 21.25 -32.531 -0.429 1 96.12 274 TYR A CA 1
ATOM 2129 C C . TYR A 1 274 ? 20.484 -33.812 -0.742 1 96.12 274 TYR A C 1
ATOM 2131 O O . TYR A 1 274 ? 19.297 -33.906 -0.454 1 96.12 274 TYR A O 1
ATOM 2139 N N . VAL A 1 275 ? 21.125 -34.656 -1.399 1 96.31 275 VAL A N 1
ATOM 2140 C CA . VAL A 1 275 ? 20.594 -35.969 -1.688 1 96.31 275 VAL A CA 1
ATOM 2141 C C . VAL A 1 275 ? 21.672 -37.031 -1.455 1 96.31 275 VAL A C 1
ATOM 2143 O O . VAL A 1 275 ? 22.844 -36.719 -1.281 1 96.31 275 VAL A O 1
ATOM 2146 N N . ASN A 1 276 ? 21.25 -38.281 -1.318 1 93.44 276 ASN A N 1
ATOM 2147 C CA . ASN A 1 276 ? 22.188 -39.375 -1.198 1 93.44 276 ASN A CA 1
ATOM 2148 C C . ASN A 1 276 ? 22.391 -40.094 -2.539 1 93.44 276 ASN A C 1
ATOM 2150 O O . ASN A 1 276 ? 21.469 -40.219 -3.326 1 93.44 276 ASN A O 1
ATOM 2154 N N . SER A 1 277 ? 23.703 -40.438 -2.689 1 86.25 277 SER A N 1
ATOM 2155 C CA . SER A 1 277 ? 24 -41.219 -3.895 1 86.25 277 SER A CA 1
ATOM 2156 C C . SER A 1 277 ? 23.406 -42.594 -3.824 1 86.25 277 SER A C 1
ATOM 2158 O O . SER A 1 277 ? 22.938 -43.031 -2.766 1 86.25 277 SER A O 1
ATOM 2160 N N . GLY A 1 278 ? 23.391 -43.281 -5.031 1 81.44 278 GLY A N 1
ATOM 2161 C CA . GLY A 1 278 ? 22.844 -44.625 -5.113 1 81.44 278 GLY A CA 1
ATOM 2162 C C . GLY A 1 278 ? 21.5 -44.688 -5.82 1 81.44 278 GLY A C 1
ATOM 2163 O O . GLY A 1 278 ? 21.25 -43.938 -6.75 1 81.44 278 GLY A O 1
ATOM 2164 N N . SER A 1 279 ? 20.75 -45.688 -5.418 1 79.06 279 SER A N 1
ATOM 2165 C CA . SER A 1 279 ? 19.516 -45.969 -6.16 1 79.06 279 SER A CA 1
ATOM 2166 C C . SER A 1 279 ? 18.344 -45.188 -5.582 1 79.06 279 SER A C 1
ATOM 2168 O O . SER A 1 279 ? 17.219 -45.281 -6.078 1 79.06 279 SER A O 1
ATOM 2170 N N . ARG A 1 280 ? 18.641 -44.281 -4.719 1 89.44 280 ARG A N 1
ATOM 2171 C CA . ARG A 1 280 ? 17.531 -43.594 -4.113 1 89.44 280 ARG A CA 1
ATOM 2172 C C . ARG A 1 280 ? 17.078 -42.406 -4.988 1 89.44 280 ARG A C 1
ATOM 2174 O O . ARG A 1 280 ? 17.906 -41.656 -5.488 1 89.44 280 ARG A O 1
ATOM 2181 N N . ARG A 1 281 ? 15.797 -42.406 -5.266 1 94.19 281 ARG A N 1
ATOM 2182 C CA . ARG A 1 281 ? 15.172 -41.344 -6.074 1 94.19 281 ARG A CA 1
ATOM 2183 C C . ARG A 1 281 ? 14.398 -40.375 -5.199 1 94.19 281 ARG A C 1
ATOM 2185 O O . ARG A 1 281 ? 13.484 -40.75 -4.477 1 94.19 281 ARG A O 1
ATOM 2192 N N . TYR A 1 282 ? 14.773 -39.062 -5.305 1 96.25 282 TYR A N 1
ATOM 2193 C CA . TYR A 1 282 ? 14.156 -38.031 -4.48 1 96.25 282 TYR A CA 1
ATOM 2194 C C . TYR A 1 282 ? 13.195 -37.156 -5.305 1 96.25 282 TYR A C 1
ATOM 2196 O O . TYR A 1 282 ? 13.531 -36.75 -6.414 1 96.25 282 TYR A O 1
ATOM 2204 N N . ARG A 1 283 ? 12.039 -36.969 -4.785 1 96.75 283 ARG A N 1
ATOM 2205 C CA . ARG A 1 283 ? 11.078 -36.062 -5.391 1 96.75 283 ARG A CA 1
ATOM 2206 C C . ARG A 1 283 ? 11.469 -34.625 -5.121 1 96.75 283 ARG A C 1
ATOM 2208 O O . ARG A 1 283 ? 11.648 -34.219 -3.969 1 96.75 283 ARG A O 1
ATOM 2215 N N . PHE A 1 284 ? 11.617 -33.844 -6.191 1 98.19 284 PHE A N 1
ATOM 2216 C CA . PHE A 1 284 ? 11.805 -32.406 -6.105 1 98.19 284 PHE A CA 1
ATOM 2217 C C . PHE A 1 284 ? 10.547 -31.656 -6.555 1 98.19 284 PHE A C 1
ATOM 2219 O O . PHE A 1 284 ? 9.938 -32 -7.566 1 98.19 284 PHE A O 1
ATOM 2226 N N . ARG A 1 285 ? 10.133 -30.703 -5.762 1 98.12 285 ARG A N 1
ATOM 2227 C CA . ARG A 1 285 ? 8.977 -29.875 -6.086 1 98.12 285 ARG A CA 1
ATOM 2228 C C . ARG A 1 285 ? 9.406 -28.484 -6.543 1 98.12 285 ARG A C 1
ATOM 2230 O O . ARG A 1 285 ? 9.922 -27.703 -5.746 1 98.12 285 ARG A O 1
ATOM 2237 N N . ILE A 1 286 ? 9.141 -28.172 -7.805 1 98.06 286 ILE A N 1
ATOM 2238 C CA . ILE A 1 286 ? 9.539 -26.906 -8.383 1 98.06 286 ILE A CA 1
ATOM 2239 C C . ILE A 1 286 ? 8.312 -26.016 -8.555 1 98.06 286 ILE A C 1
ATOM 2241 O O . ILE A 1 286 ? 7.332 -26.406 -9.195 1 98.06 286 ILE A O 1
ATOM 2245 N N . ILE A 1 287 ? 8.414 -24.859 -7.965 1 96.94 287 ILE A N 1
ATOM 2246 C CA . ILE A 1 287 ? 7.309 -23.906 -7.977 1 96.94 287 ILE A CA 1
ATOM 2247 C C . ILE A 1 287 ? 7.785 -22.562 -8.547 1 96.94 287 ILE A C 1
ATOM 2249 O O . ILE A 1 287 ? 8.828 -22.047 -8.148 1 96.94 287 ILE A O 1
ATOM 2253 N N . PHE A 1 288 ? 7.07 -22.094 -9.508 1 94.62 288 PHE A N 1
ATOM 2254 C CA . PHE A 1 288 ? 7.312 -20.734 -9.977 1 94.62 288 PHE A CA 1
ATOM 2255 C C . PHE A 1 288 ? 6.121 -19.844 -9.672 1 94.62 288 PHE A C 1
ATOM 2257 O O . PHE A 1 288 ? 5.078 -19.938 -10.312 1 94.62 288 PHE A O 1
ATOM 2264 N N . ASN A 1 289 ? 6.289 -19.047 -8.664 1 80.88 289 ASN A N 1
ATOM 2265 C CA . ASN A 1 289 ? 5.184 -18.188 -8.242 1 80.88 289 ASN A CA 1
ATOM 2266 C C . ASN A 1 289 ? 4.906 -17.094 -9.266 1 80.88 289 ASN A C 1
ATOM 2268 O O . ASN A 1 289 ? 5.316 -17.188 -10.422 1 80.88 289 ASN A O 1
ATOM 2272 N N . THR A 1 290 ? 4.348 -15.875 -8.703 1 62.75 290 THR A N 1
ATOM 2273 C CA . THR A 1 290 ? 3.848 -14.789 -9.539 1 62.75 290 THR A CA 1
ATOM 2274 C C . THR A 1 290 ? 4.996 -13.922 -10.055 1 62.75 290 THR A C 1
ATOM 2276 O O . THR A 1 290 ? 6.023 -13.781 -9.383 1 62.75 290 THR A O 1
ATOM 2279 N N . ALA A 1 291 ? 5.082 -14 -11.531 1 62.53 291 ALA A N 1
ATOM 2280 C CA . ALA A 1 291 ? 6.09 -13.148 -12.156 1 62.53 291 ALA A CA 1
ATOM 2281 C C . ALA A 1 291 ? 5.445 -11.977 -12.883 1 62.53 291 ALA A C 1
ATOM 2283 O O . ALA A 1 291 ? 4.293 -12.062 -13.312 1 62.53 291 ALA A O 1
ATOM 2284 N N . ILE A 1 292 ? 6.016 -10.844 -12.805 1 59.94 292 ILE A N 1
ATOM 2285 C CA . ILE A 1 292 ? 5.535 -9.773 -13.672 1 59.94 292 ILE A CA 1
ATOM 2286 C C . ILE A 1 292 ? 5.656 -10.203 -15.133 1 59.94 292 ILE A C 1
ATOM 2288 O O . ILE A 1 292 ? 4.809 -9.859 -15.961 1 59.94 292 ILE A O 1
ATOM 2292 N N . MET A 1 293 ? 6.777 -11.148 -15.516 1 63.28 293 MET A N 1
ATOM 2293 C CA . MET A 1 293 ? 6.68 -11.289 -16.969 1 63.28 293 MET A CA 1
ATOM 2294 C C . MET A 1 293 ? 7.477 -12.492 -17.453 1 63.28 293 MET A C 1
ATOM 2296 O O . MET A 1 293 ? 7.137 -13.102 -18.469 1 63.28 293 MET A O 1
ATOM 2300 N N . CYS A 1 294 ? 8.375 -13.102 -16.875 1 78.38 294 CYS A N 1
ATOM 2301 C CA . CYS A 1 294 ? 9.344 -13.914 -17.594 1 78.38 294 CYS A CA 1
ATOM 2302 C C . CYS A 1 294 ? 9.164 -15.391 -17.266 1 78.38 294 CYS A C 1
ATOM 2304 O O . CYS A 1 294 ? 9.211 -15.789 -16.109 1 78.38 294 CYS A O 1
ATOM 2306 N N . PRO A 1 295 ? 8.867 -16.281 -18.391 1 86.25 295 PRO A N 1
ATOM 2307 C CA . PRO A 1 295 ? 9.031 -17.703 -18.141 1 86.25 295 PRO A CA 1
ATOM 2308 C C . PRO A 1 295 ? 10.461 -18.078 -17.766 1 86.25 295 PRO A C 1
ATOM 2310 O O . PRO A 1 295 ? 11.383 -17.297 -17.969 1 86.25 295 PRO A O 1
ATOM 2313 N N . ILE A 1 296 ? 10.586 -19.281 -17.234 1 91.56 296 ILE A N 1
ATOM 2314 C CA . ILE A 1 296 ? 11.93 -19.703 -16.844 1 91.56 296 ILE A CA 1
ATOM 2315 C C . ILE A 1 296 ? 12.211 -21.109 -17.375 1 91.56 296 ILE A C 1
ATOM 2317 O O . ILE A 1 296 ? 11.289 -21.906 -17.547 1 91.56 296 ILE A O 1
ATOM 2321 N N . GLN A 1 297 ? 13.438 -21.344 -17.688 1 93.88 297 GLN A N 1
ATOM 2322 C CA . GLN A 1 297 ? 13.961 -22.672 -17.938 1 93.88 297 GLN A CA 1
ATOM 2323 C C . GLN A 1 297 ? 14.805 -23.172 -16.766 1 93.88 297 GLN A C 1
ATOM 2325 O O . GLN A 1 297 ? 15.68 -22.438 -16.281 1 93.88 297 GLN A O 1
ATOM 2330 N N . ILE A 1 298 ? 14.531 -24.359 -16.281 1 97 298 ILE A N 1
ATOM 2331 C CA . ILE A 1 298 ? 15.266 -24.953 -15.172 1 97 298 ILE A CA 1
ATOM 2332 C C . ILE A 1 298 ? 15.883 -26.281 -15.602 1 97 298 ILE A C 1
ATOM 2334 O O . ILE A 1 298 ? 15.242 -27.078 -16.281 1 97 298 ILE A O 1
ATOM 2338 N N . SER A 1 299 ? 17.109 -26.469 -15.219 1 98 299 SER A N 1
ATOM 2339 C CA . SER A 1 299 ? 17.828 -27.719 -15.484 1 98 299 SER A CA 1
ATOM 2340 C C . SER A 1 299 ? 18.828 -28.031 -14.375 1 98 299 SER A C 1
ATOM 2342 O O . SER A 1 299 ? 19.141 -27.172 -13.547 1 98 299 SER A O 1
ATOM 2344 N N . ILE A 1 300 ? 19.188 -29.266 -14.305 1 98.38 300 ILE A N 1
ATOM 2345 C CA . ILE A 1 300 ? 20.25 -29.703 -13.406 1 98.38 300 ILE A CA 1
ATOM 2346 C C . ILE A 1 300 ? 21.406 -30.297 -14.211 1 98.38 300 ILE A C 1
ATOM 2348 O O . ILE A 1 300 ? 21.203 -31.25 -14.961 1 98.38 300 ILE A O 1
ATOM 2352 N N . ASP A 1 301 ? 22.594 -29.734 -13.992 1 98.06 301 ASP A N 1
ATOM 2353 C CA . ASP A 1 301 ? 23.75 -30.25 -14.703 1 98.06 301 ASP A CA 1
ATOM 2354 C C . ASP A 1 301 ? 23.953 -31.734 -14.422 1 98.06 301 ASP A C 1
ATOM 2356 O O . ASP A 1 301 ? 23.781 -32.188 -13.289 1 98.06 301 ASP A O 1
ATOM 2360 N N . GLY A 1 302 ? 24.266 -32.469 -15.477 1 96.88 302 GLY A N 1
ATOM 2361 C CA . GLY A 1 302 ? 24.562 -33.875 -15.312 1 96.88 302 GLY A CA 1
ATOM 2362 C C . GLY A 1 302 ? 23.328 -34.719 -15.008 1 96.88 302 GLY A C 1
ATOM 2363 O O . GLY A 1 302 ? 23.453 -35.844 -14.531 1 96.88 302 GLY A O 1
ATOM 2364 N N . HIS A 1 303 ? 22.188 -34.219 -15.18 1 97.25 303 HIS A N 1
ATOM 2365 C CA . HIS A 1 303 ? 20.969 -34.969 -14.875 1 97.25 303 HIS A CA 1
ATOM 2366 C C . HIS A 1 303 ? 19.906 -34.75 -15.953 1 97.25 303 HIS A C 1
ATOM 2368 O O . HIS A 1 303 ? 19.891 -33.688 -16.609 1 97.25 303 HIS A O 1
ATOM 2374 N N . GLN A 1 304 ? 19.094 -35.656 -16.188 1 97.06 304 GLN A N 1
ATOM 2375 C CA . GLN A 1 304 ? 17.766 -35.5 -16.75 1 97.06 304 GLN A CA 1
ATOM 2376 C C . GLN A 1 304 ? 16.703 -35.406 -15.656 1 97.06 304 GLN A C 1
ATOM 2378 O O . GLN A 1 304 ? 16.984 -35.688 -14.484 1 97.06 304 GLN A O 1
ATOM 2383 N N . LEU A 1 305 ? 15.555 -34.938 -16.016 1 97.56 305 LEU A N 1
ATOM 2384 C CA . LEU A 1 305 ? 14.453 -34.812 -15.07 1 97.56 305 LEU A CA 1
ATOM 2385 C C . LEU A 1 305 ? 13.297 -35.719 -15.445 1 97.56 305 LEU A C 1
ATOM 2387 O O . LEU A 1 305 ? 12.797 -35.656 -16.578 1 97.56 305 LEU A O 1
ATOM 2391 N N . ASP A 1 306 ? 12.914 -36.531 -14.562 1 96.56 306 ASP A N 1
ATOM 2392 C CA . ASP A 1 306 ? 11.727 -37.375 -14.734 1 96.56 306 ASP A CA 1
ATOM 2393 C C . ASP A 1 306 ? 10.5 -36.688 -14.117 1 96.56 306 ASP A C 1
ATOM 2395 O O . ASP A 1 306 ? 10.375 -36.625 -12.898 1 96.56 306 ASP A O 1
ATOM 2399 N N . ILE A 1 307 ? 9.578 -36.281 -14.93 1 95.94 307 ILE A N 1
ATOM 2400 C CA . ILE A 1 307 ? 8.414 -35.562 -14.469 1 95.94 307 ILE A CA 1
ATOM 2401 C C . ILE A 1 307 ? 7.426 -36.5 -13.789 1 95.94 307 ILE A C 1
ATOM 2403 O O . ILE A 1 307 ? 7.012 -37.5 -14.383 1 95.94 307 ILE A O 1
ATOM 2407 N N . LEU A 1 308 ? 7.074 -36.188 -12.547 1 95.75 308 LEU A N 1
ATOM 2408 C CA . LEU A 1 308 ? 6.125 -37 -11.781 1 95.75 308 LEU A CA 1
ATOM 2409 C C . LEU A 1 308 ? 4.727 -36.375 -11.852 1 95.75 308 LEU A C 1
ATOM 2411 O O . LEU A 1 308 ? 3.736 -37.125 -11.961 1 95.75 308 LEU A O 1
ATOM 2415 N N . ALA A 1 309 ? 4.641 -35.094 -11.75 1 95.31 309 ALA A N 1
ATOM 2416 C CA . ALA A 1 309 ? 3.35 -34.406 -11.656 1 95.31 309 ALA A CA 1
ATOM 2417 C C . ALA A 1 309 ? 3.441 -33 -12.188 1 95.31 309 ALA A C 1
ATOM 2419 O O . ALA A 1 309 ? 4.504 -32.375 -12.125 1 95.31 309 ALA A O 1
ATOM 2420 N N . ILE A 1 310 ? 2.293 -32.5 -12.695 1 94.75 310 ILE A N 1
ATOM 2421 C CA . ILE A 1 310 ? 2.148 -31.156 -13.219 1 94.75 310 ILE A CA 1
ATOM 2422 C C . ILE A 1 310 ? 0.956 -30.469 -12.555 1 94.75 310 ILE A C 1
ATOM 2424 O O . ILE A 1 310 ? -0.172 -30.969 -12.633 1 94.75 310 ILE A O 1
ATOM 2428 N N . ASP A 1 311 ? 1.201 -29.328 -11.922 1 95.88 311 ASP A N 1
ATOM 2429 C CA . ASP A 1 311 ? 0.182 -28.562 -11.219 1 95.88 311 ASP A CA 1
ATOM 2430 C C . ASP A 1 311 ? -0.564 -29.422 -10.203 1 95.88 311 ASP A C 1
ATOM 2432 O O . ASP A 1 311 ? -1.787 -29.328 -10.078 1 95.88 311 ASP A O 1
ATOM 2436 N N . GLY A 1 312 ? 0.191 -30.328 -9.625 1 93.62 312 GLY A N 1
ATOM 2437 C CA . GLY A 1 312 ? -0.358 -31.141 -8.555 1 93.62 312 GLY A CA 1
ATOM 2438 C C . GLY A 1 312 ? -0.966 -32.438 -9.055 1 93.62 312 GLY A C 1
ATOM 2439 O O . GLY A 1 312 ? -1.412 -33.281 -8.25 1 93.62 312 GLY A O 1
ATOM 2440 N N . HIS A 1 313 ? -0.899 -32.719 -10.32 1 92.25 313 HIS A N 1
ATOM 2441 C CA . HIS A 1 313 ? -1.54 -33.906 -10.883 1 92.25 313 HIS A CA 1
ATOM 2442 C C . HIS A 1 313 ? -0.512 -34.844 -11.5 1 92.25 313 HIS A C 1
ATOM 2444 O O . HIS A 1 313 ? 0.269 -34.438 -12.359 1 92.25 313 HIS A O 1
ATOM 2450 N N . ALA A 1 314 ? -0.642 -36.094 -11.164 1 92.5 314 ALA A N 1
ATOM 2451 C CA . ALA A 1 314 ? 0.335 -37.094 -11.586 1 92.5 314 ALA A CA 1
ATOM 2452 C C . ALA A 1 314 ? 0.237 -37.375 -13.078 1 92.5 314 ALA A C 1
ATOM 2454 O O . ALA A 1 314 ? -0.86 -37.375 -13.641 1 92.5 314 ALA A O 1
ATOM 2455 N N . VAL A 1 315 ? 1.381 -37.562 -13.68 1 90.94 315 VAL A N 1
ATOM 2456 C CA . VAL A 1 315 ? 1.426 -37.938 -15.094 1 90.94 315 VAL A CA 1
ATOM 2457 C C . VAL A 1 315 ? 2.074 -39.312 -15.242 1 90.94 315 VAL A C 1
ATOM 2459 O O . VAL A 1 315 ? 2.826 -39.75 -14.367 1 90.94 315 VAL A O 1
ATOM 2462 N N . GLU A 1 316 ? 1.805 -39.938 -16.359 1 88.81 316 GLU A N 1
ATOM 2463 C CA . GLU A 1 316 ? 2.371 -41.25 -16.641 1 88.81 316 GLU A CA 1
ATOM 2464 C C . GLU A 1 316 ? 3.871 -41.156 -16.906 1 88.81 316 GLU A C 1
ATOM 2466 O O . GLU A 1 316 ? 4.383 -40.094 -17.266 1 88.81 316 GLU A O 1
ATOM 2471 N N . ALA A 1 317 ? 4.52 -42.25 -16.719 1 86.75 317 ALA A N 1
ATOM 2472 C CA . ALA A 1 317 ? 5.965 -42.312 -16.922 1 86.75 317 ALA A CA 1
ATOM 2473 C C . ALA A 1 317 ? 6.32 -42.219 -18.406 1 86.75 317 ALA A C 1
ATOM 2475 O O . ALA A 1 317 ? 7.449 -41.844 -18.75 1 86.75 317 ALA A O 1
ATOM 2476 N N . TYR A 1 318 ? 5.383 -42.344 -19.188 1 80.19 318 TYR A N 1
ATOM 2477 C CA . TYR A 1 318 ? 5.621 -42.25 -20.625 1 80.19 318 TYR A CA 1
ATOM 2478 C C . TYR A 1 318 ? 6.031 -40.844 -21.047 1 80.19 318 TYR A C 1
ATOM 2480 O O . TYR A 1 318 ? 5.32 -39.875 -20.766 1 80.19 318 TYR A O 1
ATOM 2488 N N . ASN A 1 319 ? 7.258 -40.688 -21.609 1 80.25 319 ASN A N 1
ATOM 2489 C CA . ASN A 1 319 ? 7.766 -39.438 -22.141 1 80.25 319 ASN A CA 1
ATOM 2490 C C . ASN A 1 319 ? 8.039 -38.438 -21.016 1 80.25 319 ASN A C 1
ATOM 2492 O O . ASN A 1 319 ? 8.016 -37.219 -21.25 1 80.25 319 ASN A O 1
ATOM 2496 N N . SER A 1 320 ? 8.234 -39 -19.875 1 90.12 320 SER A N 1
ATOM 2497 C CA . SER A 1 320 ? 8.344 -38.094 -18.734 1 90.12 320 SER A CA 1
ATOM 2498 C C . SER A 1 320 ? 9.781 -37.594 -18.562 1 90.12 320 SER A C 1
ATOM 2500 O O . SER A 1 320 ? 10.023 -36.656 -17.812 1 90.12 320 SER A O 1
ATOM 2502 N N . ARG A 1 321 ? 10.75 -38.188 -19.25 1 93.56 321 ARG A N 1
ATOM 2503 C CA . ARG A 1 321 ? 12.141 -37.781 -19.078 1 93.56 321 ARG A CA 1
ATOM 2504 C C . ARG A 1 321 ? 12.484 -36.625 -20 1 93.56 321 ARG A C 1
ATOM 2506 O O . ARG A 1 321 ? 12.305 -36.688 -21.219 1 93.56 321 ARG A O 1
ATOM 2513 N N . VAL A 1 322 ? 12.914 -35.531 -19.422 1 96 322 VAL A N 1
ATOM 2514 C CA . VAL A 1 322 ? 13.273 -34.344 -20.172 1 96 322 VAL A CA 1
ATOM 2515 C C . VAL A 1 322 ? 14.609 -33.812 -19.688 1 96 322 VAL A C 1
ATOM 2517 O O . VAL A 1 322 ? 15.102 -34.188 -18.625 1 96 322 VAL A O 1
ATOM 2520 N N . ASP A 1 323 ? 15.203 -32.906 -20.484 1 96.56 323 ASP A N 1
ATOM 2521 C CA . ASP A 1 323 ? 16.469 -32.281 -20.125 1 96.56 323 ASP A CA 1
ATOM 2522 C C . ASP A 1 323 ? 16.25 -31.016 -19.297 1 96.56 323 ASP A C 1
ATOM 2524 O O . ASP A 1 323 ? 17.125 -30.609 -18.531 1 96.56 323 ASP A O 1
ATOM 2528 N N . SER A 1 324 ? 15.172 -30.391 -19.531 1 96.38 324 SER A N 1
ATOM 2529 C CA . SER A 1 324 ? 14.82 -29.188 -18.797 1 96.38 324 SER A CA 1
ATOM 2530 C C . SER A 1 324 ? 13.312 -28.984 -18.719 1 96.38 324 SER A C 1
ATOM 2532 O O . SER A 1 324 ? 12.562 -29.672 -19.422 1 96.38 324 SER A O 1
ATOM 2534 N N . VAL A 1 325 ? 12.891 -28.156 -17.797 1 95.38 325 VAL A N 1
ATOM 2535 C CA . VAL A 1 325 ? 11.484 -27.797 -17.672 1 95.38 325 VAL A CA 1
ATOM 2536 C C . VAL A 1 325 ? 11.328 -26.281 -17.844 1 95.38 325 VAL A C 1
ATOM 2538 O O . VAL A 1 325 ? 12.164 -25.516 -17.375 1 95.38 325 VAL A O 1
ATOM 2541 N N . ILE A 1 326 ? 10.305 -25.922 -18.578 1 92.31 326 ILE A N 1
ATOM 2542 C CA . ILE A 1 326 ? 9.93 -24.516 -18.719 1 92.31 326 ILE A CA 1
ATOM 2543 C C . ILE A 1 326 ? 8.656 -24.234 -17.922 1 92.31 326 ILE A C 1
ATOM 2545 O O . ILE A 1 326 ? 7.652 -24.938 -18.094 1 92.31 326 ILE A O 1
ATOM 2549 N N . LEU A 1 327 ? 8.766 -23.25 -17.047 1 92.62 327 LEU A N 1
ATOM 2550 C CA . LEU A 1 327 ? 7.617 -22.875 -16.219 1 92.62 327 LEU A CA 1
ATOM 2551 C C . LEU A 1 327 ? 7.246 -21.422 -16.438 1 92.62 327 LEU A C 1
ATOM 2553 O O . LEU A 1 327 ? 8.125 -20.562 -16.625 1 92.62 327 LEU A O 1
ATOM 2557 N N . THR A 1 328 ? 5.996 -21.188 -16.422 1 90.44 328 THR A N 1
ATOM 2558 C CA . THR A 1 328 ? 5.461 -19.828 -16.375 1 90.44 328 THR A CA 1
ATOM 2559 C C . THR A 1 328 ? 4.809 -19.562 -15.016 1 90.44 328 THR A C 1
ATOM 2561 O O . THR A 1 328 ? 4.664 -20.484 -14.195 1 90.44 328 THR A O 1
ATOM 2564 N N . ALA A 1 329 ? 4.414 -18.312 -14.836 1 91.12 329 ALA A N 1
ATOM 2565 C CA . ALA A 1 329 ? 3.908 -17.875 -13.531 1 91.12 329 ALA A CA 1
ATOM 2566 C C . ALA A 1 329 ? 2.729 -18.734 -13.086 1 91.12 329 ALA A C 1
ATOM 2568 O O . ALA A 1 329 ? 1.78 -18.938 -13.852 1 91.12 329 ALA A O 1
ATOM 2569 N N . GLY A 1 330 ? 2.877 -19.266 -11.844 1 93.62 330 GLY A N 1
ATOM 2570 C CA . GLY A 1 330 ? 1.796 -20.031 -11.234 1 93.62 330 GLY A CA 1
ATOM 2571 C C . GLY A 1 330 ? 1.899 -21.516 -11.477 1 93.62 330 GLY A C 1
ATOM 2572 O O . GLY A 1 330 ? 1.144 -22.312 -10.898 1 93.62 330 GLY A O 1
ATOM 2573 N N . GLU A 1 331 ? 2.842 -21.969 -12.281 1 94.88 331 GLU A N 1
ATOM 2574 C CA . GLU A 1 331 ? 2.965 -23.391 -12.609 1 94.88 331 GLU A CA 1
ATOM 2575 C C . GLU A 1 331 ? 3.898 -24.109 -11.633 1 94.88 331 GLU A C 1
ATOM 2577 O O . GLU A 1 331 ? 4.766 -23.469 -11.023 1 94.88 331 GLU A O 1
ATOM 2582 N N . ARG A 1 332 ? 3.637 -25.359 -11.516 1 96.94 332 ARG A N 1
ATOM 2583 C CA . ARG A 1 332 ? 4.445 -26.25 -10.68 1 96.94 332 ARG A CA 1
ATOM 2584 C C . ARG A 1 332 ? 4.73 -27.562 -11.391 1 96.94 332 ARG A C 1
ATOM 2586 O O . ARG A 1 332 ? 3.912 -28.031 -12.188 1 96.94 332 ARG A O 1
ATOM 2593 N N . VAL A 1 333 ? 5.875 -28.125 -11.039 1 96.62 333 VAL A N 1
ATOM 2594 C CA . VAL A 1 333 ? 6.23 -29.422 -11.586 1 96.62 333 VAL A CA 1
ATOM 2595 C C . VAL A 1 333 ? 7.047 -30.203 -10.555 1 96.62 333 VAL A C 1
ATOM 2597 O O . VAL A 1 333 ? 7.891 -29.641 -9.859 1 96.62 333 VAL A O 1
ATOM 2600 N N . ASP A 1 334 ? 6.656 -31.438 -10.391 1 97.56 334 ASP A N 1
ATOM 2601 C CA . ASP A 1 334 ? 7.438 -32.375 -9.578 1 97.56 334 ASP A CA 1
ATOM 2602 C C . ASP A 1 334 ? 8.32 -33.25 -10.445 1 97.56 334 ASP A C 1
ATOM 2604 O O . ASP A 1 334 ? 7.859 -33.812 -11.438 1 97.56 334 ASP A O 1
ATOM 2608 N N . VAL A 1 335 ? 9.555 -33.406 -9.984 1 97.94 335 VAL A N 1
ATOM 2609 C CA . VAL A 1 335 ? 10.477 -34.188 -10.812 1 97.94 335 VAL A CA 1
ATOM 2610 C C . VAL A 1 335 ? 11.367 -35.062 -9.922 1 97.94 335 VAL A C 1
ATOM 2612 O O . VAL A 1 335 ? 11.469 -34.812 -8.711 1 97.94 335 VAL A O 1
ATOM 2615 N N . VAL A 1 336 ? 11.906 -36.031 -10.523 1 97.38 336 VAL A N 1
ATOM 2616 C CA . VAL A 1 336 ? 13.023 -36.781 -9.969 1 97.38 336 VAL A CA 1
ATOM 2617 C C . VAL A 1 336 ? 14.281 -36.562 -10.805 1 97.38 336 VAL A C 1
ATOM 2619 O O . VAL A 1 336 ? 14.305 -36.875 -12 1 97.38 336 VAL A O 1
ATOM 2622 N N . PRO A 1 337 ? 15.305 -35.938 -10.195 1 97.44 337 PRO A N 1
ATOM 2623 C CA . PRO A 1 337 ? 16.562 -35.875 -10.93 1 97.44 337 PRO A CA 1
ATOM 2624 C C . PRO A 1 337 ? 17.172 -37.25 -11.188 1 97.44 337 PRO A C 1
ATOM 2626 O O . PRO A 1 337 ? 17.297 -38.062 -10.258 1 97.44 337 PRO A O 1
ATOM 2629 N N . VAL A 1 338 ? 17.531 -37.438 -12.445 1 96.12 338 VAL A N 1
ATOM 2630 C CA . VAL A 1 338 ? 18.125 -38.719 -12.852 1 96.12 338 VAL A CA 1
ATOM 2631 C C . VAL A 1 338 ? 19.547 -38.469 -13.352 1 96.12 338 VAL A C 1
ATOM 2633 O O . VAL A 1 338 ? 19.75 -37.969 -14.461 1 96.12 338 VAL A O 1
ATOM 2636 N N . PRO A 1 339 ? 20.531 -38.938 -12.602 1 95.81 339 PRO A N 1
ATOM 2637 C CA . PRO A 1 339 ? 21.922 -38.656 -13 1 95.81 339 PRO A CA 1
ATOM 2638 C C . PRO A 1 339 ? 22.297 -39.344 -14.32 1 95.81 339 PRO A C 1
ATOM 2640 O O . PRO A 1 339 ? 21.891 -40.469 -14.57 1 95.81 339 PRO A O 1
ATOM 2643 N N . THR A 1 340 ? 23 -38.625 -15.125 1 95.25 340 THR A N 1
ATOM 2644 C CA . THR A 1 340 ? 23.531 -39.156 -16.391 1 95.25 340 THR A CA 1
ATOM 2645 C C . THR A 1 340 ? 25.047 -39.25 -16.328 1 95.25 340 THR A C 1
ATOM 2647 O O . THR A 1 340 ? 25.672 -39.75 -17.281 1 95.25 340 THR A O 1
ATOM 2650 N N . VAL A 1 341 ? 25.594 -38.719 -15.281 1 94.81 341 VAL A N 1
ATOM 2651 C CA . VAL A 1 341 ? 27.016 -38.812 -15 1 94.81 341 VAL A CA 1
ATOM 2652 C C . VAL A 1 341 ? 27.234 -39.344 -13.586 1 94.81 341 VAL A C 1
ATOM 2654 O O . VAL A 1 341 ? 26.281 -39.562 -12.844 1 94.81 341 VAL A O 1
ATOM 2657 N N . SER A 1 342 ? 28.5 -39.594 -13.281 1 93.81 342 SER A N 1
ATOM 2658 C CA . SER A 1 342 ? 28.812 -40.062 -11.945 1 93.81 342 SER A CA 1
ATOM 2659 C C . SER A 1 342 ? 28.469 -39.031 -10.883 1 93.81 342 SER A C 1
ATOM 2661 O O . SER A 1 342 ? 28.734 -37.844 -11.07 1 93.81 342 SER A O 1
ATOM 2663 N N . THR A 1 343 ? 27.875 -39.5 -9.82 1 93.94 343 THR A N 1
ATOM 2664 C CA . THR A 1 343 ? 27.484 -38.594 -8.742 1 93.94 343 THR A CA 1
ATOM 2665 C C . THR A 1 343 ? 28.422 -38.75 -7.547 1 93.94 343 THR A C 1
ATOM 2667 O O . THR A 1 343 ? 28.188 -38.156 -6.488 1 93.94 343 THR A O 1
ATOM 2670 N N . TRP A 1 344 ? 29.438 -39.5 -7.68 1 90.81 344 TRP A N 1
ATOM 2671 C CA . TRP A 1 344 ? 30.359 -39.75 -6.586 1 90.81 344 TRP A CA 1
ATOM 2672 C C . TRP A 1 344 ? 31.125 -38.469 -6.211 1 90.81 344 TRP A C 1
ATOM 2674 O O . TRP A 1 344 ? 31.766 -37.875 -7.059 1 90.81 344 TRP A O 1
ATOM 2684 N N . ASN A 1 345 ? 31.047 -38.125 -4.926 1 90.62 345 ASN A N 1
ATOM 2685 C CA . ASN A 1 345 ? 31.719 -36.938 -4.395 1 90.62 345 ASN A CA 1
ATOM 2686 C C . ASN A 1 345 ? 31.547 -35.75 -5.32 1 90.62 345 ASN A C 1
ATOM 2688 O O . ASN A 1 345 ? 32.531 -35.125 -5.73 1 90.62 345 ASN A O 1
ATOM 2692 N N . SER A 1 346 ? 30.281 -35.469 -5.605 1 94.75 346 SER A N 1
ATOM 2693 C CA . SER A 1 346 ? 30.062 -34.438 -6.621 1 94.75 346 SER A CA 1
ATOM 2694 C C . SER A 1 346 ? 28.906 -33.531 -6.227 1 94.75 346 SER A C 1
ATOM 2696 O O . SER A 1 346 ? 28.062 -33.906 -5.418 1 94.75 346 SER A O 1
ATOM 2698 N N . ALA A 1 347 ? 28.984 -32.344 -6.746 1 96.88 347 ALA A N 1
ATOM 2699 C CA . ALA A 1 347 ? 27.906 -31.359 -6.723 1 96.88 347 ALA A CA 1
ATOM 2700 C C . ALA A 1 347 ? 27.594 -30.859 -8.125 1 96.88 347 ALA A C 1
ATOM 2702 O O . ALA A 1 347 ? 28.438 -30.938 -9.023 1 96.88 347 ALA A O 1
ATOM 2703 N N . PHE A 1 348 ? 26.375 -30.438 -8.328 1 97.88 348 PHE A N 1
ATOM 2704 C CA . PHE A 1 348 ? 25.906 -30 -9.633 1 97.88 348 PHE A CA 1
ATOM 2705 C C . PHE A 1 348 ? 25.125 -28.703 -9.516 1 97.88 348 PHE A C 1
ATOM 2707 O O . PHE A 1 348 ? 24.438 -28.469 -8.508 1 97.88 348 PHE A O 1
ATOM 2714 N N . TYR A 1 349 ? 25.172 -27.891 -10.539 1 98 349 TYR A N 1
ATOM 2715 C CA . TYR A 1 349 ? 24.359 -26.688 -10.555 1 98 349 TYR A CA 1
ATOM 2716 C C . TYR A 1 349 ? 22.922 -27 -10.945 1 98 349 TYR A C 1
ATOM 2718 O O . TYR A 1 349 ? 22.688 -27.797 -11.859 1 98 349 TYR A O 1
ATOM 2726 N N . ILE A 1 350 ? 22.031 -26.516 -10.195 1 98.44 350 ILE A N 1
ATOM 2727 C CA . ILE A 1 350 ? 20.672 -26.297 -10.672 1 98.44 350 ILE A CA 1
ATOM 2728 C C . ILE A 1 350 ? 20.562 -24.922 -11.312 1 98.44 350 ILE A C 1
ATOM 2730 O O . ILE A 1 350 ? 20.75 -23.891 -10.641 1 98.44 350 ILE A O 1
ATOM 2734 N N . ARG A 1 351 ? 20.219 -24.891 -12.594 1 97.62 351 ARG A N 1
ATOM 2735 C CA . ARG A 1 351 ? 20.281 -23.625 -13.32 1 97.62 351 ARG A CA 1
ATOM 2736 C C . ARG A 1 351 ? 18.875 -23.109 -13.648 1 97.62 351 ARG A C 1
ATOM 2738 O O . ARG A 1 351 ? 18 -23.906 -14.008 1 97.62 351 ARG A O 1
ATOM 2745 N N . VAL A 1 352 ? 18.672 -21.828 -13.477 1 95.94 352 VAL A N 1
ATOM 2746 C CA . VAL A 1 352 ? 17.438 -21.141 -13.844 1 95.94 352 VAL A CA 1
ATOM 2747 C C . VAL A 1 352 ? 17.781 -19.969 -14.766 1 95.94 352 VAL A C 1
ATOM 2749 O O . VAL A 1 352 ? 18.625 -19.141 -14.445 1 95.94 352 VAL A O 1
ATOM 2752 N N . ARG A 1 353 ? 17.141 -19.891 -15.891 1 93.12 353 ARG A N 1
ATOM 2753 C CA . ARG A 1 353 ? 17.281 -18.719 -16.734 1 93.12 353 ARG A CA 1
ATOM 2754 C C . ARG A 1 353 ? 15.93 -18.203 -17.203 1 93.12 353 ARG A C 1
ATOM 2756 O O . ARG A 1 353 ? 15.016 -18.984 -17.453 1 93.12 353 ARG A O 1
ATOM 2763 N N . GLY A 1 354 ? 15.922 -16.906 -17.328 1 89.06 354 GLY A N 1
ATOM 2764 C CA . GLY A 1 354 ? 14.703 -16.266 -17.812 1 89.06 354 GLY A CA 1
ATOM 2765 C C . GLY A 1 354 ? 14.562 -16.312 -19.312 1 89.06 354 GLY A C 1
ATOM 2766 O O . GLY A 1 354 ? 15.555 -16.219 -20.047 1 89.06 354 GLY A O 1
ATOM 2767 N N . LEU A 1 355 ? 13.305 -16.438 -19.734 1 85.31 355 LEU A N 1
ATOM 2768 C CA . LEU A 1 355 ? 12.969 -16.391 -21.156 1 85.31 355 LEU A CA 1
ATOM 2769 C C . LEU A 1 355 ? 12.117 -15.156 -21.469 1 85.31 355 LEU A C 1
ATOM 2771 O O . LEU A 1 355 ? 11.766 -14.398 -20.562 1 85.31 355 LEU A O 1
ATOM 2775 N N . GLY A 1 356 ? 11.891 -14.945 -22.719 1 79.19 356 GLY A N 1
ATOM 2776 C CA . GLY A 1 356 ? 11.07 -13.805 -23.094 1 79.19 356 GLY A CA 1
ATOM 2777 C C . GLY A 1 356 ? 11.727 -12.469 -22.781 1 79.19 356 GLY A C 1
ATOM 2778 O O . GLY A 1 356 ? 12.867 -12.219 -23.172 1 79.19 356 GLY A O 1
ATOM 2779 N N . ASP A 1 357 ? 11.109 -11.719 -21.859 1 77.5 357 ASP A N 1
ATOM 2780 C CA . ASP A 1 357 ? 11.602 -10.375 -21.547 1 77.5 357 ASP A CA 1
ATOM 2781 C C . ASP A 1 357 ? 12.82 -10.438 -20.625 1 77.5 357 ASP A C 1
ATOM 2783 O O . ASP A 1 357 ? 13.422 -9.406 -20.312 1 77.5 357 ASP A O 1
ATOM 2787 N N . CYS A 1 358 ? 13.195 -11.594 -20.297 1 83.25 358 CYS A N 1
ATOM 2788 C CA . CYS A 1 358 ? 14.367 -11.758 -19.438 1 83.25 358 CYS A CA 1
ATOM 2789 C C . CYS A 1 358 ? 15.469 -12.523 -20.172 1 83.25 358 CYS A C 1
ATOM 2791 O O . CYS A 1 358 ? 16.391 -13.031 -19.531 1 83.25 358 CYS A O 1
ATOM 2793 N N . ASP A 1 359 ? 15.383 -12.578 -21.469 1 83.12 359 ASP A N 1
ATOM 2794 C CA . ASP A 1 359 ? 16.312 -13.391 -22.25 1 83.12 359 ASP A CA 1
ATOM 2795 C C . ASP A 1 359 ? 17.609 -12.641 -22.516 1 83.12 359 ASP A C 1
ATOM 2797 O O . ASP A 1 359 ? 17.891 -11.625 -21.859 1 83.12 359 ASP A O 1
ATOM 2801 N N . ASP A 1 360 ? 18.469 -13.195 -23.375 1 82.69 360 ASP A N 1
ATOM 2802 C CA . ASP A 1 360 ? 19.797 -12.688 -23.625 1 82.69 360 ASP A CA 1
ATOM 2803 C C . ASP A 1 360 ? 19.75 -11.383 -24.422 1 82.69 360 ASP A C 1
ATOM 2805 O O . ASP A 1 360 ? 20.734 -10.625 -24.438 1 82.69 360 ASP A O 1
ATOM 2809 N N . GLN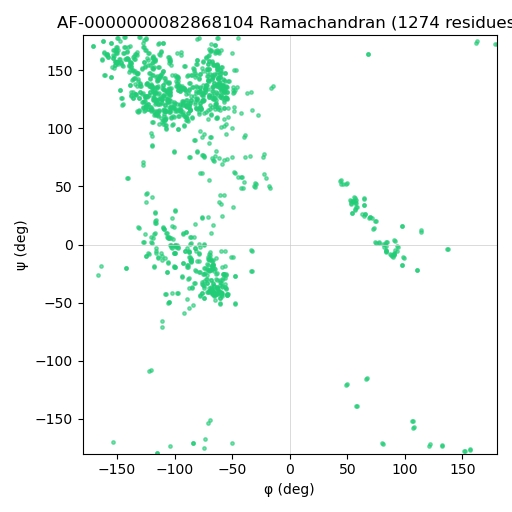 A 1 361 ? 18.656 -11.102 -25.016 1 77.75 361 GLN A N 1
ATOM 2810 C CA . GLN A 1 361 ? 18.516 -9.859 -25.766 1 77.75 361 GLN A CA 1
ATOM 2811 C C . GLN A 1 361 ? 18.047 -8.719 -24.859 1 77.75 361 GLN A C 1
ATOM 2813 O O . GLN A 1 361 ? 18.016 -7.562 -25.281 1 77.75 361 GLN A O 1
ATOM 2818 N N . LYS A 1 362 ? 17.75 -9.055 -23.719 1 81.56 362 LYS A N 1
ATOM 2819 C CA . LYS A 1 362 ? 17.328 -8.055 -22.734 1 81.56 362 LYS A CA 1
ATOM 2820 C C . LYS A 1 362 ? 18.25 -8.039 -21.516 1 81.56 362 LYS A C 1
ATOM 2822 O O . LYS A 1 362 ? 19.438 -7.723 -21.641 1 81.56 362 LYS A O 1
ATOM 2827 N N . ASN A 1 363 ? 17.734 -8.562 -20.312 1 80.88 363 ASN A N 1
ATOM 2828 C CA . ASN A 1 363 ? 18.547 -8.422 -19.094 1 80.88 363 ASN A CA 1
ATOM 2829 C C . ASN A 1 363 ? 19.234 -9.727 -18.734 1 80.88 363 ASN A C 1
ATOM 2831 O O . ASN A 1 363 ? 20.016 -9.773 -17.781 1 80.88 363 ASN A O 1
ATOM 2835 N N . SER A 1 364 ? 19.047 -10.766 -19.469 1 87.69 364 SER A N 1
ATOM 2836 C CA . SER A 1 364 ? 19.719 -12.039 -19.25 1 87.69 364 SER A CA 1
ATOM 2837 C C . SER A 1 364 ? 19.625 -12.484 -17.797 1 87.69 364 SER A C 1
ATOM 2839 O O . SER A 1 364 ? 20.641 -12.789 -17.172 1 87.69 364 SER A O 1
ATOM 2841 N N . VAL A 1 365 ? 18.453 -12.5 -17.297 1 89.44 365 VAL A N 1
ATOM 2842 C CA . VAL A 1 365 ? 18.25 -12.82 -15.891 1 89.44 365 VAL A CA 1
ATOM 2843 C C . VAL A 1 365 ? 18.469 -14.32 -15.672 1 89.44 365 VAL A C 1
ATOM 2845 O O . VAL A 1 365 ? 17.938 -15.148 -16.406 1 89.44 365 VAL A O 1
ATOM 2848 N N . HIS A 1 366 ? 19.25 -14.688 -14.672 1 92.38 366 HIS A N 1
ATOM 2849 C CA . HIS A 1 366 ? 19.516 -16.078 -14.352 1 92.38 366 HIS A CA 1
ATOM 2850 C C . HIS A 1 366 ? 19.859 -16.25 -12.875 1 92.38 366 HIS A C 1
ATOM 2852 O O . HIS A 1 366 ? 20.156 -15.273 -12.18 1 92.38 366 HIS A O 1
ATOM 2858 N N . GLN A 1 367 ? 19.75 -17.406 -12.375 1 94.25 367 GLN A N 1
ATOM 2859 C CA . GLN A 1 367 ? 20.094 -17.797 -11.008 1 94.25 367 GLN A CA 1
ATOM 2860 C C . GLN A 1 367 ? 20.453 -19.281 -10.938 1 94.25 367 GLN A C 1
ATOM 2862 O O . GLN A 1 367 ? 20.328 -20 -11.93 1 94.25 367 GLN A O 1
ATOM 2867 N N . TYR A 1 368 ? 21.016 -19.656 -9.812 1 95.75 368 TYR A N 1
ATOM 2868 C CA . TYR A 1 368 ? 21.375 -21.062 -9.672 1 95.75 368 TYR A CA 1
ATOM 2869 C C . TYR A 1 368 ? 21.312 -21.5 -8.211 1 95.75 368 TYR A C 1
ATOM 2871 O O . TYR A 1 368 ? 21.25 -20.672 -7.309 1 95.75 368 TYR A O 1
ATOM 2879 N N . ALA A 1 369 ? 21.141 -22.734 -7.988 1 97.38 369 ALA A N 1
ATOM 2880 C CA . ALA A 1 369 ? 21.328 -23.469 -6.734 1 97.38 369 ALA A CA 1
ATOM 2881 C C . ALA A 1 369 ? 22.297 -24.641 -6.922 1 97.38 369 ALA A C 1
ATOM 2883 O O . ALA A 1 369 ? 22.859 -24.812 -8.008 1 97.38 369 ALA A O 1
ATOM 2884 N N . ILE A 1 370 ? 22.609 -25.359 -5.809 1 97.44 370 ILE A N 1
ATOM 2885 C CA . ILE A 1 370 ? 23.578 -26.453 -5.91 1 97.44 370 ILE A CA 1
ATOM 2886 C C . ILE A 1 370 ? 22.953 -27.734 -5.355 1 97.44 370 ILE A C 1
ATOM 2888 O O . ILE A 1 370 ? 22.391 -27.734 -4.258 1 97.44 370 ILE A O 1
ATOM 2892 N N . LEU A 1 371 ? 22.938 -28.734 -6.16 1 97.81 371 LEU A N 1
ATOM 2893 C CA . LEU A 1 371 ? 22.594 -30.094 -5.738 1 97.81 371 LEU A CA 1
ATOM 2894 C C . LEU A 1 371 ? 23.844 -30.859 -5.289 1 97.81 371 LEU A C 1
ATOM 2896 O O . LEU A 1 371 ? 24.766 -31.062 -6.078 1 97.81 371 LEU A O 1
ATOM 2900 N N . ARG A 1 372 ? 23.828 -31.297 -4.035 1 97.31 372 ARG A N 1
ATOM 2901 C CA . ARG A 1 372 ? 25.016 -31.953 -3.465 1 97.31 372 ARG A CA 1
ATOM 2902 C C . ARG A 1 372 ? 24.719 -33.406 -3.098 1 97.31 372 ARG A C 1
ATOM 2904 O O . ARG A 1 372 ? 23.703 -33.688 -2.455 1 97.31 372 ARG A O 1
ATOM 2911 N N . TYR A 1 373 ? 25.547 -34.25 -3.516 1 96.56 373 TYR A N 1
ATOM 2912 C CA . TYR A 1 373 ? 25.422 -35.656 -3.199 1 96.56 373 TYR A CA 1
ATOM 2913 C C . TYR A 1 373 ? 26.266 -36.031 -1.989 1 96.56 373 TYR A C 1
ATOM 2915 O O . TYR A 1 373 ? 27.422 -35.594 -1.88 1 96.56 373 TYR A O 1
ATOM 2923 N N . ASP A 1 374 ? 25.672 -36.75 -1.033 1 95.75 374 ASP A N 1
ATOM 2924 C CA . ASP A 1 374 ? 26.359 -37.344 0.119 1 95.75 374 ASP A CA 1
ATOM 2925 C C . ASP A 1 374 ? 27.078 -36.25 0.935 1 95.75 374 ASP A C 1
ATOM 2927 O O . ASP A 1 374 ? 28.219 -36.438 1.342 1 95.75 374 ASP A O 1
ATOM 2931 N N . ASN A 1 375 ? 26.484 -35.156 0.992 1 93 375 ASN A N 1
ATOM 2932 C CA . ASN A 1 375 ? 26.938 -34 1.794 1 93 375 ASN A CA 1
ATOM 2933 C C . ASN A 1 375 ? 28.297 -33.5 1.322 1 93 375 ASN A C 1
ATOM 2935 O O . ASN A 1 375 ? 29.078 -32.969 2.117 1 93 375 ASN A O 1
ATOM 2939 N N . TYR A 1 376 ? 28.531 -33.75 0.1 1 94.44 376 TYR A N 1
ATOM 2940 C CA . TYR A 1 376 ? 29.75 -33.219 -0.479 1 94.44 376 TYR A CA 1
ATOM 2941 C C . TYR A 1 376 ? 29.812 -31.703 -0.303 1 94.44 376 TYR A C 1
ATOM 2943 O O . TYR A 1 376 ? 28.906 -30.969 -0.742 1 94.44 376 TYR A O 1
ATOM 2951 N N . ALA A 1 377 ? 30.844 -31.141 0.262 1 92.75 377 ALA A N 1
ATOM 2952 C CA . ALA A 1 377 ? 30.953 -29.719 0.586 1 92.75 377 ALA A CA 1
ATOM 2953 C C . ALA A 1 377 ? 31.828 -29 -0.425 1 92.75 377 ALA A C 1
ATOM 2955 O O . ALA A 1 377 ? 31.953 -27.766 -0.387 1 92.75 377 ALA A O 1
ATOM 2956 N N . GLY A 1 378 ? 32.406 -29.656 -1.361 1 91.69 378 GLY A N 1
ATOM 2957 C CA . GLY A 1 378 ? 33.312 -29.047 -2.324 1 91.69 378 GLY A CA 1
ATOM 2958 C C . GLY A 1 378 ? 32.594 -28.297 -3.428 1 91.69 378 GLY A C 1
ATOM 2959 O O . GLY A 1 378 ? 31.359 -28.234 -3.445 1 91.69 378 GLY A O 1
ATOM 2960 N N . PRO A 1 379 ? 33.375 -27.703 -4.289 1 92.56 379 PRO A N 1
ATOM 2961 C CA . PRO A 1 379 ? 32.781 -26.938 -5.398 1 92.56 379 PRO A CA 1
ATOM 2962 C C . PRO A 1 379 ? 32.219 -27.812 -6.504 1 92.56 379 PRO A C 1
ATOM 2964 O O . PRO A 1 379 ? 32.469 -29.031 -6.516 1 92.56 379 PRO A O 1
ATOM 2967 N N . VAL A 1 380 ? 31.344 -27.266 -7.238 1 93 380 VAL A N 1
ATOM 2968 C CA . VAL A 1 380 ? 30.922 -27.938 -8.461 1 93 380 VAL A CA 1
ATOM 2969 C C . VAL A 1 380 ? 32.094 -28.016 -9.445 1 93 380 VAL A C 1
ATOM 2971 O O . VAL A 1 380 ? 32.688 -27 -9.789 1 93 380 VAL A O 1
ATOM 2974 N N . LEU A 1 381 ? 32.281 -29.281 -9.828 1 85.88 381 LEU A N 1
ATOM 2975 C CA . LEU A 1 381 ? 33.438 -29.5 -10.727 1 85.88 381 LEU A CA 1
ATOM 2976 C C . LEU A 1 381 ? 32.938 -29.906 -12.125 1 85.88 381 LEU A C 1
ATOM 2978 O O . LEU A 1 381 ? 31.828 -30.391 -12.281 1 85.88 381 LEU A O 1
ATOM 2982 N N . ASN A 1 382 ? 33.625 -29.516 -13.234 1 86.75 382 ASN A N 1
ATOM 2983 C CA . ASN A 1 382 ? 33.469 -30 -14.602 1 86.75 382 ASN A CA 1
ATOM 2984 C C . ASN A 1 382 ? 32.312 -29.297 -15.312 1 86.75 382 ASN A C 1
ATOM 2986 O O . ASN A 1 382 ? 31.797 -29.781 -16.328 1 86.75 382 ASN A O 1
ATOM 2990 N N . PHE A 1 383 ? 31.656 -28.422 -14.695 1 92 383 PHE A N 1
ATOM 2991 C CA . PHE A 1 383 ? 30.625 -27.625 -15.336 1 92 383 PHE A CA 1
ATOM 2992 C C . PHE A 1 383 ? 30.969 -26.141 -15.289 1 92 383 PHE A C 1
ATOM 2994 O O . PHE A 1 383 ? 31.609 -25.688 -14.344 1 92 383 PHE A O 1
ATOM 3001 N N . PRO A 1 384 ? 30.594 -25.453 -16.312 1 92.81 384 PRO A N 1
ATOM 3002 C CA . PRO A 1 384 ? 30.922 -24.031 -16.328 1 92.81 384 PRO A CA 1
ATOM 3003 C C . PRO A 1 384 ? 30.25 -23.25 -15.195 1 92.81 384 PRO A C 1
ATOM 3005 O O . PRO A 1 384 ? 29.172 -23.625 -14.742 1 92.81 384 PRO A O 1
ATOM 3008 N N . SER A 1 385 ? 30.906 -22.188 -14.883 1 91.75 385 SER A N 1
ATOM 3009 C CA . SER A 1 385 ? 30.328 -21.297 -13.875 1 91.75 385 SER A CA 1
ATOM 3010 C C . SER A 1 385 ? 28.969 -20.781 -14.312 1 91.75 385 SER A C 1
ATOM 3012 O O . SER A 1 385 ? 28.719 -20.625 -15.516 1 91.75 385 SER A O 1
ATOM 3014 N N . PRO A 1 386 ? 28.109 -20.516 -13.406 1 92.19 386 PRO A N 1
ATOM 3015 C CA . PRO A 1 386 ? 26.75 -20.094 -13.75 1 92.19 386 PRO A CA 1
ATOM 3016 C C . PRO A 1 386 ? 26.719 -18.734 -14.469 1 92.19 386 PRO A C 1
ATOM 3018 O O . PRO A 1 386 ? 27.219 -17.734 -13.938 1 92.19 386 PRO A O 1
ATOM 3021 N N . THR A 1 387 ? 26.266 -18.641 -15.586 1 91.31 387 THR A N 1
ATOM 3022 C CA . THR A 1 387 ? 25.906 -17.484 -16.406 1 91.31 387 THR A CA 1
ATOM 3023 C C . THR A 1 387 ? 24.594 -17.734 -17.156 1 91.31 387 THR A C 1
ATOM 3025 O O . THR A 1 387 ? 24.078 -18.844 -17.125 1 91.31 387 THR A O 1
ATOM 3028 N N . TYR A 1 388 ? 24.141 -16.719 -17.719 1 91.69 388 TYR A N 1
ATOM 3029 C CA . TYR A 1 388 ? 22.922 -16.906 -18.516 1 91.69 388 TYR A CA 1
ATOM 3030 C C . TYR A 1 388 ? 23.156 -17.938 -19.625 1 91.69 388 TYR A C 1
ATOM 3032 O O . TYR A 1 388 ? 22.328 -18.828 -19.828 1 91.69 388 TYR A O 1
ATOM 3040 N N . ASN A 1 389 ? 24.25 -17.859 -20.297 1 91.12 389 ASN A N 1
ATOM 3041 C CA . ASN A 1 389 ? 24.547 -18.734 -21.438 1 91.12 389 ASN A CA 1
ATOM 3042 C C . ASN A 1 389 ? 24.766 -20.172 -21 1 91.12 389 ASN A C 1
ATOM 3044 O O . ASN A 1 389 ? 24.359 -21.109 -21.703 1 91.12 389 ASN A O 1
ATOM 3048 N N . SER A 1 390 ? 25.422 -20.281 -19.906 1 93.12 390 SER A N 1
ATOM 3049 C CA . SER A 1 390 ? 25.688 -21.641 -19.438 1 93.12 390 SER A CA 1
ATOM 3050 C C . SER A 1 390 ? 24.406 -22.312 -18.953 1 93.12 390 SER A C 1
ATOM 3052 O O . SER A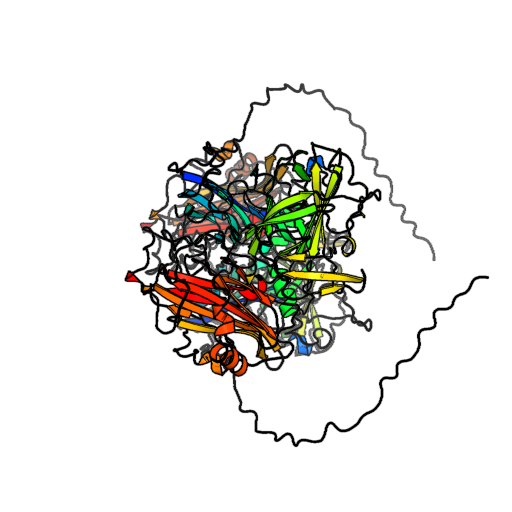 1 390 ? 24.375 -23.531 -18.766 1 93.12 390 SER A O 1
ATOM 3054 N N . ALA A 1 391 ? 23.375 -21.531 -18.766 1 94.38 391 ALA A N 1
ATOM 3055 C CA . ALA A 1 391 ? 22.094 -22.062 -18.297 1 94.38 391 ALA A CA 1
ATOM 3056 C C . ALA A 1 391 ? 21.234 -22.531 -19.469 1 94.38 391 ALA A C 1
ATOM 3058 O O . ALA A 1 391 ? 20.188 -23.141 -19.266 1 94.38 391 ALA A O 1
ATOM 3059 N N . ILE A 1 392 ? 21.688 -22.281 -20.672 1 92.81 392 ILE A N 1
ATOM 3060 C CA . ILE A 1 392 ? 20.984 -22.797 -21.844 1 92.81 392 ILE A CA 1
ATOM 3061 C C . ILE A 1 392 ? 21.125 -24.312 -21.906 1 92.81 392 ILE A C 1
ATOM 3063 O O . ILE A 1 392 ? 22.234 -24.828 -22.078 1 92.81 392 ILE A O 1
ATOM 3067 N N . ARG A 1 393 ? 20.031 -25 -21.797 1 94.25 393 ARG A N 1
ATOM 3068 C CA . ARG A 1 393 ? 20.062 -26.469 -21.844 1 94.25 393 ARG A CA 1
ATOM 3069 C C . ARG A 1 393 ? 19.422 -26.984 -23.125 1 94.25 393 ARG A C 1
ATOM 3071 O O . ARG A 1 393 ? 18.203 -26.969 -23.266 1 94.25 393 ARG A O 1
ATOM 3078 N N . PRO A 1 394 ? 20.203 -27.438 -23.969 1 93.5 394 PRO A N 1
ATOM 3079 C CA . PRO A 1 394 ? 19.609 -28.062 -25.156 1 93.5 394 PRO A CA 1
ATOM 3080 C C . PRO A 1 394 ? 18.922 -29.391 -24.844 1 93.5 394 PRO A C 1
ATOM 3082 O O . PRO A 1 394 ? 19.062 -29.906 -23.734 1 93.5 394 PRO A O 1
ATOM 3085 N N . GLY A 1 395 ? 18.156 -29.875 -25.828 1 93.44 395 GLY A N 1
ATOM 3086 C CA . GLY A 1 395 ? 17.453 -31.125 -25.672 1 93.44 395 GLY A CA 1
ATOM 3087 C C . GLY A 1 395 ? 15.953 -30.953 -25.484 1 93.44 395 GLY A C 1
ATOM 3088 O O . GLY A 1 395 ? 15.383 -29.953 -25.953 1 93.44 395 GLY A O 1
ATOM 3089 N N . ARG A 1 396 ? 15.383 -31.984 -24.891 1 92.62 396 ARG A N 1
ATOM 3090 C CA . ARG A 1 396 ? 13.93 -31.984 -24.734 1 92.62 396 ARG A CA 1
ATOM 3091 C C . ARG A 1 396 ? 13.508 -31.156 -23.531 1 92.62 396 ARG A C 1
ATOM 3093 O O . ARG A 1 396 ? 14.055 -31.312 -22.438 1 92.62 396 ARG A O 1
ATOM 3100 N N . ALA A 1 397 ? 12.547 -30.328 -23.812 1 92.44 397 ALA A N 1
ATOM 3101 C CA . ALA A 1 397 ? 12.055 -29.484 -22.719 1 92.44 397 ALA A CA 1
ATOM 3102 C C . ALA A 1 397 ? 10.547 -29.656 -22.531 1 92.44 397 ALA A C 1
ATOM 3104 O O . ALA A 1 397 ? 9.805 -29.766 -23.516 1 92.44 397 ALA A O 1
ATOM 3105 N N . PHE A 1 398 ? 10.141 -29.703 -21.281 1 89.19 398 PHE A N 1
ATOM 3106 C CA . PHE A 1 398 ? 8.727 -29.688 -20.938 1 89.19 398 PHE A CA 1
ATOM 3107 C C . PHE A 1 398 ? 8.148 -28.281 -21.109 1 89.19 398 PHE A C 1
ATOM 3109 O O . PHE A 1 398 ? 8.797 -27.297 -20.766 1 89.19 398 PHE A O 1
ATOM 3116 N N . ASN A 1 399 ? 6.871 -28.219 -21.719 1 81.56 399 ASN A N 1
ATOM 3117 C CA . ASN A 1 399 ? 6.035 -27.016 -21.703 1 81.56 399 ASN A CA 1
ATOM 3118 C C . ASN A 1 399 ? 6.562 -25.938 -22.656 1 81.56 399 ASN A C 1
ATOM 3120 O O . ASN A 1 399 ? 6.402 -24.75 -22.391 1 81.56 399 ASN A O 1
ATOM 3124 N N . LEU A 1 400 ? 7.371 -26.391 -23.594 1 72.56 400 LEU A N 1
ATOM 3125 C CA . LEU A 1 400 ? 7.754 -25.5 -24.688 1 72.56 400 LEU A CA 1
ATOM 3126 C C . LEU A 1 400 ? 6.793 -25.656 -25.859 1 72.56 400 LEU A C 1
ATOM 3128 O O . LEU A 1 400 ? 6.344 -26.75 -26.156 1 72.56 400 LEU A O 1
ATOM 3132 N N . ASN A 1 401 ? 6.406 -24.531 -26.359 1 69.56 401 ASN A N 1
ATOM 3133 C CA . ASN A 1 401 ? 5.379 -24.609 -27.391 1 69.56 401 ASN A CA 1
ATOM 3134 C C . ASN A 1 401 ? 5.996 -24.766 -28.781 1 69.56 401 ASN A C 1
ATOM 3136 O O . ASN A 1 401 ? 5.305 -25.141 -29.734 1 69.56 401 ASN A O 1
ATOM 3140 N N . ARG A 1 402 ? 7.234 -24.406 -28.844 1 72.5 402 ARG A N 1
ATOM 3141 C CA . ARG A 1 402 ? 7.922 -24.594 -30.125 1 72.5 402 ARG A CA 1
ATOM 3142 C C . ARG A 1 402 ? 9.414 -24.812 -29.906 1 72.5 402 ARG A C 1
ATOM 3144 O O . ARG A 1 402 ? 9.977 -24.391 -28.906 1 72.5 402 ARG A O 1
ATOM 3151 N N . ASP A 1 403 ? 9.883 -25.469 -30.875 1 74.94 403 ASP A N 1
ATOM 3152 C CA . ASP A 1 403 ? 11.336 -25.641 -30.844 1 74.94 403 ASP A CA 1
ATOM 3153 C C . ASP A 1 403 ? 12.047 -24.281 -30.922 1 74.94 403 ASP A C 1
ATOM 3155 O O . ASP A 1 403 ? 11.57 -23.359 -31.578 1 74.94 403 ASP A O 1
ATOM 3159 N N . ILE A 1 404 ? 13.031 -24.25 -30.109 1 75.38 404 ILE A N 1
ATOM 3160 C CA . ILE A 1 404 ? 13.844 -23.031 -30.125 1 75.38 404 ILE A CA 1
ATOM 3161 C C . ILE A 1 404 ? 15.273 -23.375 -30.547 1 75.38 404 ILE A C 1
ATOM 3163 O O . ILE A 1 404 ? 15.859 -24.344 -30.031 1 75.38 404 ILE A O 1
ATOM 3167 N N . TYR A 1 405 ? 15.703 -22.656 -31.547 1 72.25 405 TYR A N 1
ATOM 3168 C CA . TYR A 1 405 ? 17.109 -22.766 -31.922 1 72.25 405 TYR A CA 1
ATOM 3169 C C . TYR A 1 405 ? 17.906 -21.594 -31.375 1 72.25 405 TYR A C 1
ATOM 3171 O O . TYR A 1 405 ? 17.547 -20.438 -31.562 1 72.25 405 TYR A O 1
ATOM 3179 N N . ASN A 1 406 ? 18.844 -21.906 -30.609 1 73.06 406 ASN A N 1
ATOM 3180 C CA . ASN A 1 406 ? 19.75 -20.891 -30.078 1 73.06 406 ASN A CA 1
ATOM 3181 C C . ASN A 1 406 ? 21 -20.719 -30.953 1 73.06 406 ASN A C 1
ATOM 3183 O O . ASN A 1 406 ? 21.859 -21.594 -30.953 1 73.06 406 ASN A O 1
ATOM 3187 N N . PRO A 1 407 ? 21.156 -19.625 -31.547 1 71.69 407 PRO A N 1
ATOM 3188 C CA . PRO A 1 407 ? 22.266 -19.469 -32.469 1 71.69 407 PRO A CA 1
ATOM 3189 C C . PRO A 1 407 ? 23.609 -19.344 -31.75 1 71.69 407 PRO A C 1
ATOM 3191 O O . PRO A 1 407 ? 24.656 -19.672 -32.344 1 71.69 407 PRO A O 1
ATOM 3194 N N . VAL A 1 408 ? 23.547 -18.906 -30.562 1 67.25 408 VAL A N 1
ATOM 3195 C CA . VAL A 1 408 ? 24.781 -18.672 -29.828 1 67.25 408 VAL A CA 1
ATOM 3196 C C . VAL A 1 408 ? 25.438 -20.016 -29.5 1 67.25 408 VAL A C 1
ATOM 3198 O O . VAL A 1 408 ? 26.625 -20.219 -29.75 1 67.25 408 VAL A O 1
ATOM 3201 N N . THR A 1 409 ? 24.625 -20.938 -29.125 1 71.06 409 THR A N 1
ATOM 3202 C CA . THR A 1 409 ? 25.172 -22.234 -28.719 1 71.06 409 THR A CA 1
ATOM 3203 C C . THR A 1 409 ? 25.047 -23.25 -29.859 1 71.06 409 THR A C 1
ATOM 3205 O O . THR A 1 409 ? 25.594 -24.344 -29.766 1 71.06 409 THR A O 1
ATOM 3208 N N . GLN A 1 410 ? 24.359 -22.828 -30.891 1 73.88 410 GLN A N 1
ATOM 3209 C CA . GLN A 1 410 ? 24.094 -23.719 -32.031 1 73.88 410 GLN A CA 1
ATOM 3210 C C . GLN A 1 410 ? 23.422 -25 -31.562 1 73.88 410 GLN A C 1
ATOM 3212 O O . GLN A 1 410 ? 23.828 -26.094 -31.953 1 73.88 410 GLN A O 1
ATOM 3217 N N . THR A 1 411 ? 22.578 -24.766 -30.594 1 83.69 411 THR A N 1
ATOM 3218 C CA . THR A 1 411 ? 21.844 -25.906 -30.062 1 83.69 411 THR A CA 1
ATOM 3219 C C . THR A 1 411 ? 20.344 -25.688 -30.172 1 83.69 411 THR A C 1
ATOM 3221 O O . THR A 1 411 ? 19.891 -24.578 -30.484 1 83.69 411 THR A O 1
ATOM 3224 N N . ARG A 1 412 ? 19.688 -26.844 -30 1 83.44 412 ARG A N 1
ATOM 3225 C CA . ARG A 1 412 ? 18.234 -26.828 -30.141 1 83.44 412 ARG A CA 1
ATOM 3226 C C . ARG A 1 412 ? 17.547 -27.312 -28.859 1 83.44 412 ARG A C 1
ATOM 3228 O O . ARG A 1 412 ? 18.016 -28.25 -28.234 1 83.44 412 ARG A O 1
ATOM 3235 N N . ILE A 1 413 ? 16.594 -26.641 -28.531 1 86.38 413 ILE A N 1
ATOM 3236 C CA . ILE A 1 413 ? 15.664 -27.094 -27.5 1 86.38 413 ILE A CA 1
ATOM 3237 C C . ILE A 1 413 ? 14.375 -27.578 -28.156 1 86.38 413 ILE A C 1
ATOM 3239 O O . ILE A 1 413 ? 13.68 -26.828 -28.844 1 86.38 413 ILE A O 1
ATOM 3243 N N . THR A 1 414 ? 14.141 -28.844 -27.953 1 86.06 414 THR A N 1
ATOM 3244 C CA . THR A 1 414 ? 12.984 -29.453 -28.594 1 86.06 414 THR A CA 1
ATOM 3245 C C . THR A 1 414 ? 11.773 -29.422 -27.672 1 86.06 414 THR A C 1
ATOM 3247 O O . THR A 1 414 ? 11.883 -29.75 -26.484 1 86.06 414 THR A O 1
ATOM 3250 N N . ALA A 1 415 ? 10.688 -29.078 -28.281 1 79.94 415 ALA A N 1
ATOM 3251 C CA . ALA A 1 415 ? 9.461 -28.938 -27.5 1 79.94 415 ALA A CA 1
ATOM 3252 C C . ALA A 1 415 ? 8.688 -30.25 -27.438 1 79.94 415 ALA A C 1
ATOM 3254 O O . ALA A 1 415 ? 8.523 -30.938 -28.453 1 79.94 415 ALA A O 1
ATOM 3255 N N . ASN A 1 416 ? 8.336 -30.609 -26.234 1 76.19 416 ASN A N 1
ATOM 3256 C CA . ASN A 1 416 ? 7.309 -31.625 -26.047 1 76.19 416 ASN A CA 1
ATOM 3257 C C . ASN A 1 416 ? 5.938 -31 -25.797 1 76.19 416 ASN A C 1
ATOM 3259 O O . ASN A 1 416 ? 5.715 -30.344 -24.781 1 76.19 416 ASN A O 1
ATOM 3263 N N . PRO A 1 417 ? 5.043 -31.266 -26.734 1 73.75 417 PRO A N 1
ATOM 3264 C CA . PRO A 1 417 ? 3.715 -30.688 -26.516 1 73.75 417 PRO A CA 1
ATOM 3265 C C . PRO A 1 417 ? 3.084 -31.109 -25.203 1 73.75 417 PRO A C 1
ATOM 3267 O O . PRO A 1 417 ? 3.234 -32.25 -24.781 1 73.75 417 PRO A O 1
ATOM 3270 N N . LEU A 1 418 ? 2.436 -30.281 -24.578 1 78.81 418 LEU A N 1
ATOM 3271 C CA . LEU A 1 418 ? 1.806 -30.516 -23.281 1 78.81 418 LEU A CA 1
ATOM 3272 C C . LEU A 1 418 ? 0.862 -31.703 -23.344 1 78.81 418 LEU A C 1
ATOM 3274 O O . LEU A 1 418 ? 0.793 -32.5 -22.391 1 78.81 418 LEU A O 1
ATOM 3278 N N . VAL A 1 419 ? 0.188 -31.906 -24.391 1 73.56 419 VAL A N 1
ATOM 3279 C CA . VAL A 1 419 ? -0.845 -32.938 -24.531 1 73.56 419 VAL A CA 1
ATOM 3280 C C . VAL A 1 419 ? -0.205 -34.312 -24.531 1 73.56 419 VAL A C 1
ATOM 3282 O O . VAL A 1 419 ? -0.896 -35.312 -24.359 1 73.56 419 VAL A O 1
ATOM 3285 N N . SER A 1 420 ? 1.1 -34.312 -24.656 1 74.62 420 SER A N 1
ATOM 3286 C CA . SER A 1 420 ? 1.79 -35.594 -24.688 1 74.62 420 SER A CA 1
ATOM 3287 C C . SER A 1 420 ? 1.988 -36.156 -23.281 1 74.62 420 SER A C 1
ATOM 3289 O O . SER A 1 420 ? 2.311 -37.312 -23.125 1 74.62 420 SER A O 1
ATOM 3291 N N . TYR A 1 421 ? 1.816 -35.375 -22.312 1 80.75 421 TYR A N 1
ATOM 3292 C CA . TYR A 1 421 ? 1.896 -35.844 -20.938 1 80.75 421 TYR A CA 1
ATOM 3293 C C . TYR A 1 421 ? 0.547 -36.344 -20.453 1 80.75 421 TYR A C 1
ATOM 3295 O O . TYR A 1 421 ? -0.339 -35.562 -20.109 1 80.75 421 TYR A O 1
ATOM 3303 N N . ARG A 1 422 ? 0.448 -37.625 -20.359 1 78.62 422 ARG A N 1
ATOM 3304 C CA . ARG A 1 422 ? -0.83 -38.25 -20.047 1 78.62 422 ARG A CA 1
ATOM 3305 C C . ARG A 1 422 ? -1.056 -38.344 -18.547 1 78.62 422 ARG A C 1
ATOM 3307 O O . ARG A 1 422 ? -0.123 -38.594 -17.781 1 78.62 422 ARG A O 1
ATOM 3314 N N . SER A 1 423 ? -2.287 -38.062 -18.188 1 83.62 423 SER A N 1
ATOM 3315 C CA . SER A 1 423 ? -2.65 -38.188 -16.781 1 83.62 423 SER A CA 1
ATOM 3316 C C . SER A 1 423 ? -2.475 -39.625 -16.297 1 83.62 423 SER A C 1
ATOM 3318 O O . SER A 1 423 ? -2.797 -40.562 -17.016 1 83.62 423 SER A O 1
ATOM 3320 N N . ALA A 1 424 ? -1.922 -39.719 -15.086 1 78.31 424 ALA A N 1
ATOM 3321 C CA . ALA A 1 424 ? -1.727 -41.062 -14.516 1 78.31 424 ALA A CA 1
ATOM 3322 C C . ALA A 1 424 ? -3.014 -41.562 -13.883 1 78.31 424 ALA A C 1
ATOM 3324 O O . ALA A 1 424 ? -3.129 -42.75 -13.586 1 78.31 424 ALA A O 1
ATOM 3325 N N . ILE A 1 425 ? -3.816 -40.688 -13.562 1 73.69 425 ILE A N 1
ATOM 3326 C CA . ILE A 1 425 ? -5.07 -41.062 -12.938 1 73.69 425 ILE A CA 1
ATOM 3327 C C . ILE A 1 425 ? -6.211 -40.969 -13.945 1 73.69 425 ILE A C 1
ATOM 3329 O O . ILE A 1 425 ? -6.375 -39.938 -14.609 1 73.69 425 ILE A O 1
ATOM 3333 N N . SER A 1 426 ? -6.656 -42.281 -14.281 1 59.16 426 SER A N 1
ATOM 3334 C CA . SER A 1 426 ? -7.828 -42.281 -15.148 1 59.16 426 SER A CA 1
ATOM 3335 C C . SER A 1 426 ? -9.055 -41.719 -14.43 1 59.16 426 SER A C 1
ATOM 3337 O O . SER A 1 426 ? -9.438 -42.219 -13.375 1 59.16 426 SER A O 1
ATOM 3339 N N . ARG A 1 427 ? -9.07 -40.531 -14.234 1 56.62 427 ARG A N 1
ATOM 3340 C CA . ARG A 1 427 ? -10.328 -40.094 -13.633 1 56.62 427 ARG A CA 1
ATOM 3341 C C . ARG A 1 427 ? -11.5 -40.344 -14.578 1 56.62 427 ARG A C 1
ATOM 3343 O O . ARG A 1 427 ? -11.359 -40.219 -15.797 1 56.62 427 ARG A O 1
ATOM 3350 N N . SER A 1 428 ? -12.289 -41.281 -14.219 1 49.47 428 SER A N 1
ATOM 3351 C CA . SER A 1 428 ? -13.523 -41.562 -14.93 1 49.47 428 SER A CA 1
ATOM 3352 C C . SER A 1 428 ? -14.141 -40.281 -15.516 1 49.47 428 SER A C 1
ATOM 3354 O O . SER A 1 428 ? -15.25 -40.312 -16.047 1 49.47 428 SER A O 1
ATOM 3356 N N . ASP A 1 429 ? -13.578 -39.188 -15.219 1 55.62 429 ASP A N 1
ATOM 3357 C CA . ASP A 1 429 ? -14.391 -38 -15.539 1 55.62 429 ASP A CA 1
ATOM 3358 C C . ASP A 1 429 ? -14.398 -37.75 -17.047 1 55.62 429 ASP A C 1
ATOM 3360 O O . ASP A 1 429 ? -13.336 -37.688 -17.672 1 55.62 429 ASP A O 1
ATOM 3364 N N . ASN A 1 430 ? -15.453 -38.281 -17.672 1 62.12 430 ASN A N 1
ATOM 3365 C CA . ASN A 1 430 ? -15.906 -38.25 -19.062 1 62.12 430 ASN A CA 1
ATOM 3366 C C . ASN A 1 430 ? -15.875 -36.812 -19.609 1 62.12 430 ASN A C 1
ATOM 3368 O O . ASN A 1 430 ? -16.906 -36.125 -19.656 1 62.12 430 ASN A O 1
ATOM 3372 N N . LEU A 1 431 ? -14.594 -36.156 -19.656 1 81.62 431 LEU A N 1
ATOM 3373 C CA . LEU A 1 431 ? -14.57 -34.875 -20.344 1 81.62 431 LEU A CA 1
ATOM 3374 C C . LEU A 1 431 ? -14.602 -35.094 -21.859 1 81.62 431 LEU A C 1
ATOM 3376 O O . LEU A 1 431 ? -14.133 -34.219 -22.609 1 81.62 431 LEU A O 1
ATOM 3380 N N . VAL A 1 432 ? -15.156 -36.312 -22.078 1 76 432 VAL A N 1
ATOM 3381 C CA . VAL A 1 432 ? -15.289 -36.625 -23.5 1 76 432 VAL A CA 1
ATOM 3382 C C . VAL A 1 432 ? -16.719 -36.312 -23.969 1 76 432 VAL A C 1
ATOM 3384 O O . VAL A 1 432 ? -17.641 -36.281 -23.156 1 76 432 VAL A O 1
ATOM 3387 N N . GLY A 1 433 ? -16.844 -35.844 -25.188 1 79.25 433 GLY A N 1
ATOM 3388 C CA . GLY A 1 433 ? -18.141 -35.562 -25.766 1 79.25 433 GLY A CA 1
ATOM 3389 C C . GLY A 1 433 ? -18.297 -34.125 -26.203 1 79.25 433 GLY A C 1
ATOM 3390 O O . GLY A 1 433 ? -17.328 -33.375 -26.219 1 79.25 433 GLY A O 1
ATOM 3391 N N . THR A 1 434 ? -19.562 -33.875 -26.562 1 85 434 THR A N 1
ATOM 3392 C CA . THR A 1 434 ? -19.875 -32.5 -26.984 1 85 434 THR A CA 1
ATOM 3393 C C . THR A 1 434 ? -20.016 -31.594 -25.766 1 85 434 THR A C 1
ATOM 3395 O O . THR A 1 434 ? -20.812 -31.875 -24.859 1 85 434 THR A O 1
ATOM 3398 N N . PRO A 1 435 ? -19.25 -30.609 -25.734 1 91.19 435 PRO A N 1
ATOM 3399 C CA . PRO A 1 435 ? -19.375 -29.703 -24.594 1 91.19 435 PRO A CA 1
ATOM 3400 C C . PRO A 1 435 ? -20.766 -29.062 -24.5 1 91.19 435 PRO A C 1
ATOM 3402 O O . PRO A 1 435 ? -21.391 -28.766 -25.531 1 91.19 435 PRO A O 1
ATOM 3405 N N . ASP A 1 436 ? -21.234 -28.812 -23.312 1 94.06 436 ASP A N 1
ATOM 3406 C CA . ASP A 1 436 ? -22.484 -28.094 -23.078 1 94.06 436 ASP A CA 1
ATOM 3407 C C . ASP A 1 436 ? -22.328 -26.609 -23.344 1 94.06 436 ASP A C 1
ATOM 3409 O O . ASP A 1 436 ? -23.25 -25.953 -23.828 1 94.06 436 ASP A O 1
ATOM 3413 N N . LYS A 1 437 ? -21.203 -26.094 -23.031 1 94.19 437 LYS A N 1
ATOM 3414 C CA . LYS A 1 437 ? -20.844 -24.703 -23.266 1 94.19 437 LYS A CA 1
ATOM 3415 C C . LYS A 1 437 ? -19.453 -24.578 -23.875 1 94.19 437 LYS A C 1
ATOM 3417 O O . LYS A 1 437 ? -18.5 -25.234 -23.422 1 94.19 437 LYS A O 1
ATOM 3422 N N . ARG A 1 438 ? -19.406 -23.828 -24.969 1 93.25 438 ARG A N 1
ATOM 3423 C CA . ARG A 1 438 ? -18.109 -23.469 -25.562 1 93.25 438 ARG A CA 1
ATOM 3424 C C . ARG A 1 438 ? -17.906 -21.953 -25.5 1 93.25 438 ARG A C 1
ATOM 3426 O O . ARG A 1 438 ? -18.719 -21.188 -26.016 1 93.25 438 ARG A O 1
ATOM 3433 N N . PHE A 1 439 ? -16.844 -21.562 -24.859 1 94 439 PHE A N 1
ATOM 3434 C CA . PHE A 1 439 ? -16.516 -20.156 -24.781 1 94 439 PHE A CA 1
ATOM 3435 C C . PHE A 1 439 ? -15.242 -19.844 -25.562 1 94 439 PHE A C 1
ATOM 3437 O O . PHE A 1 439 ? -14.219 -20.484 -25.359 1 94 439 PHE A O 1
ATOM 3444 N N . PHE A 1 440 ? -15.328 -18.875 -26.484 1 92.75 440 PHE A N 1
ATOM 3445 C CA . PHE A 1 440 ? -14.141 -18.328 -27.125 1 92.75 440 PHE A CA 1
ATOM 3446 C C . PHE A 1 440 ? -13.633 -17.109 -26.375 1 92.75 440 PHE A C 1
ATOM 3448 O O . PHE A 1 440 ? -14.367 -16.141 -26.172 1 92.75 440 PHE A O 1
ATOM 3455 N N . ILE A 1 441 ? -12.414 -17.141 -25.938 1 93.19 441 ILE A N 1
ATOM 3456 C CA . ILE A 1 441 ? -11.82 -16.047 -25.188 1 93.19 441 ILE A CA 1
ATOM 3457 C C . ILE A 1 441 ? -10.586 -15.516 -25.922 1 93.19 441 ILE A C 1
ATOM 3459 O O . ILE A 1 441 ? -9.586 -16.219 -26.047 1 93.19 441 ILE A O 1
ATOM 3463 N N . ASP A 1 442 ? -10.68 -14.344 -26.328 1 90.75 442 ASP A N 1
ATOM 3464 C CA . ASP A 1 442 ? -9.555 -13.695 -27 1 90.75 442 ASP A CA 1
ATOM 3465 C C . ASP A 1 442 ? -8.672 -12.953 -26 1 90.75 442 ASP A C 1
ATOM 3467 O O . ASP A 1 442 ? -9.18 -12.227 -25.125 1 90.75 442 ASP A O 1
ATOM 3471 N N . VAL A 1 443 ? -7.418 -13.156 -26.109 1 90.88 443 VAL A N 1
ATOM 3472 C CA . VAL A 1 443 ? -6.422 -12.484 -25.281 1 90.88 443 VAL A CA 1
ATOM 3473 C C . VAL A 1 443 ? -5.742 -11.383 -26.078 1 90.88 443 VAL A C 1
ATOM 3475 O O . VAL A 1 443 ? -5.152 -11.641 -27.141 1 90.88 443 VAL A O 1
ATOM 3478 N N . SER A 1 444 ? -5.902 -10.125 -25.578 1 86.38 444 SER A N 1
ATOM 3479 C CA . SER A 1 444 ? -5.328 -9.047 -26.391 1 86.38 444 SER A CA 1
ATOM 3480 C C . SER A 1 444 ? -4.934 -7.859 -25.516 1 86.38 444 SER A C 1
ATOM 3482 O O . SER A 1 444 ? -5.375 -7.742 -24.375 1 86.38 444 SER A O 1
ATOM 3484 N N . PHE A 1 445 ? -4.012 -7.062 -26.031 1 86.69 445 PHE A N 1
ATOM 3485 C CA . PHE A 1 445 ? -3.693 -5.738 -25.516 1 86.69 445 PHE A CA 1
ATOM 3486 C C . PHE A 1 445 ? -4.352 -4.652 -26.359 1 86.69 445 PHE A C 1
ATOM 3488 O O . PHE A 1 445 ? -4.098 -4.555 -27.562 1 86.69 445 PHE A O 1
ATOM 3495 N N . ASN A 1 446 ? -5.207 -3.912 -25.734 1 84.31 446 ASN A N 1
ATOM 3496 C CA . ASN A 1 446 ? -5.945 -2.891 -26.469 1 84.31 446 ASN A CA 1
ATOM 3497 C C . ASN A 1 446 ? -5.578 -1.485 -26 1 84.31 446 ASN A C 1
ATOM 3499 O O . ASN A 1 446 ? -5.367 -1.261 -24.797 1 84.31 446 ASN A O 1
ATOM 3503 N N . VAL A 1 447 ? -5.504 -0.591 -26.922 1 84.12 447 VAL A N 1
ATOM 3504 C CA . VAL A 1 447 ? -5.164 0.799 -26.641 1 84.12 447 VAL A CA 1
ATOM 3505 C C . VAL A 1 447 ? -6.43 1.581 -26.297 1 84.12 447 VAL A C 1
ATOM 3507 O O . VAL A 1 447 ? -7.461 1.425 -26.953 1 84.12 447 VAL A O 1
ATOM 3510 N N . HIS A 1 448 ? -6.297 2.309 -25.25 1 83.38 448 HIS A N 1
ATOM 3511 C CA . HIS A 1 448 ? -7.359 3.223 -24.844 1 83.38 448 HIS A CA 1
ATOM 3512 C C . HIS A 1 448 ? -6.883 4.672 -24.875 1 83.38 448 HIS A C 1
ATOM 3514 O O . HIS A 1 448 ? -5.855 5.004 -24.281 1 83.38 448 HIS A O 1
ATOM 3520 N N . GLN A 1 449 ? -7.719 5.496 -25.531 1 81.88 449 GLN A N 1
ATOM 3521 C CA . GLN A 1 449 ? -7.426 6.922 -25.578 1 81.88 449 GLN A CA 1
ATOM 3522 C C . GLN A 1 449 ? -8.094 7.664 -24.422 1 81.88 449 GLN A C 1
ATOM 3524 O O . GLN A 1 449 ? -9.281 7.988 -24.484 1 81.88 449 GLN A O 1
ATOM 3529 N N . GLU A 1 450 ? -7.379 8.008 -23.422 1 78.06 450 GLU A N 1
ATOM 3530 C CA . GLU A 1 450 ? -7.91 8.727 -22.266 1 78.06 450 GLU A CA 1
ATOM 3531 C C . GLU A 1 450 ? -8.164 10.188 -22.594 1 78.06 450 GLU A C 1
ATOM 3533 O O . GLU A 1 450 ? -9.172 10.766 -22.156 1 78.06 450 GLU A O 1
ATOM 3538 N N . SER A 1 451 ? -7.23 10.766 -23.219 1 77.19 451 SER A N 1
ATOM 3539 C CA . SER A 1 451 ? -7.34 12.125 -23.734 1 77.19 451 SER A CA 1
ATOM 3540 C C . SER A 1 451 ? -6.625 12.266 -25.078 1 77.19 451 SER A C 1
ATOM 3542 O O . SER A 1 451 ? -6.125 11.281 -25.625 1 77.19 451 SER A O 1
ATOM 3544 N N . ASP A 1 452 ? -6.75 13.484 -25.547 1 74 452 ASP A N 1
ATOM 3545 C CA . ASP A 1 452 ? -6.168 13.734 -26.859 1 74 452 ASP A CA 1
ATOM 3546 C C . ASP A 1 452 ? -4.684 13.367 -26.891 1 74 452 ASP A C 1
ATOM 3548 O O . ASP A 1 452 ? -4.172 12.891 -27.906 1 74 452 ASP A O 1
ATOM 3552 N N . ASN A 1 453 ? -4.152 13.438 -25.75 1 77.31 453 ASN A N 1
ATOM 3553 C CA . ASN A 1 453 ? -2.703 13.266 -25.734 1 77.31 453 ASN A CA 1
ATOM 3554 C C . ASN A 1 453 ? -2.287 12.055 -24.906 1 77.31 453 ASN A C 1
ATOM 3556 O O . ASN A 1 453 ? -1.094 11.797 -24.734 1 77.31 453 ASN A O 1
ATOM 3560 N N . VAL A 1 454 ? -3.281 11.359 -24.484 1 81.44 454 VAL A N 1
ATOM 3561 C CA . VAL A 1 454 ? -2.924 10.273 -23.578 1 81.44 454 VAL A CA 1
ATOM 3562 C C . VAL A 1 454 ? -3.508 8.961 -24.078 1 81.44 454 VAL A C 1
ATOM 3564 O O . VAL A 1 454 ? -4.727 8.82 -24.203 1 81.44 454 VAL A O 1
ATOM 3567 N N . ARG A 1 455 ? -2.629 8.055 -24.438 1 82 455 ARG A N 1
ATOM 3568 C CA . ARG A 1 455 ? -2.992 6.691 -24.828 1 82 455 ARG A CA 1
ATOM 3569 C C . ARG A 1 455 ? -2.461 5.68 -23.812 1 82 455 ARG A C 1
ATOM 3571 O O . ARG A 1 455 ? -1.29 5.73 -23.422 1 82 455 ARG A O 1
ATOM 3578 N N . LEU A 1 456 ? -3.346 4.82 -23.391 1 84.44 456 LEU A N 1
ATOM 3579 C CA . LEU A 1 456 ? -2.984 3.762 -22.453 1 84.44 456 LEU A CA 1
ATOM 3580 C C . LEU A 1 456 ? -3.297 2.389 -23.031 1 84.44 456 LEU A C 1
ATOM 3582 O O . LEU A 1 456 ? -4.211 2.25 -23.859 1 84.44 456 LEU A O 1
ATOM 3586 N N . VAL A 1 457 ? -2.506 1.385 -22.688 1 83.69 457 VAL A N 1
ATOM 3587 C CA . VAL A 1 457 ? -2.691 0.017 -23.172 1 83.69 457 VAL A CA 1
ATOM 3588 C C . VAL A 1 457 ? -3.172 -0.867 -22.016 1 83.69 457 VAL A C 1
ATOM 3590 O O . VAL A 1 457 ? -2.604 -0.837 -20.922 1 83.69 457 VAL A O 1
ATOM 3593 N N . PHE A 1 458 ? -4.156 -1.644 -22.281 1 87.5 458 PHE A N 1
ATOM 3594 C CA . PHE A 1 458 ? -4.715 -2.508 -21.25 1 87.5 458 PHE A CA 1
ATOM 3595 C C . PHE A 1 458 ? -4.797 -3.949 -21.734 1 87.5 458 PHE A C 1
ATOM 3597 O O . PHE A 1 458 ? -5.211 -4.207 -22.875 1 87.5 458 PHE A O 1
ATOM 3604 N N . PRO A 1 459 ? -4.27 -4.895 -20.922 1 89.75 459 PRO A N 1
ATOM 3605 C CA . PRO A 1 459 ? -4.523 -6.309 -21.203 1 89.75 459 PRO A CA 1
ATOM 3606 C C . PRO A 1 459 ? -5.977 -6.711 -20.938 1 89.75 459 PRO A C 1
ATOM 3608 O O . PRO A 1 459 ? -6.52 -6.41 -19.875 1 89.75 459 PRO A O 1
ATOM 3611 N N . GLN A 1 460 ? -6.582 -7.359 -21.953 1 90.25 460 GLN A N 1
ATOM 3612 C CA . GLN A 1 460 ? -8.016 -7.621 -21.859 1 90.25 460 GLN A CA 1
ATOM 3613 C C . GLN A 1 460 ? -8.344 -9.031 -22.344 1 90.25 460 GLN A C 1
ATOM 3615 O O . GLN A 1 460 ? -7.555 -9.648 -23.062 1 90.25 460 GLN A O 1
ATOM 3620 N N . LEU A 1 461 ? -9.422 -9.578 -21.844 1 92.81 461 LEU A N 1
ATOM 3621 C CA . LEU A 1 461 ? -10.078 -10.758 -22.391 1 92.81 461 LEU A CA 1
ATOM 3622 C C . LEU A 1 461 ? -11.375 -10.383 -23.094 1 92.81 461 LEU A C 1
ATOM 3624 O O . LEU A 1 461 ? -12.242 -9.734 -22.5 1 92.81 461 LEU A O 1
ATOM 3628 N N . ASN A 1 462 ? -11.508 -10.727 -24.375 1 89.94 462 ASN A N 1
ATOM 3629 C CA . ASN A 1 462 ? -12.664 -10.359 -25.172 1 89.94 462 ASN A CA 1
ATOM 3630 C C . ASN A 1 462 ? -12.883 -8.852 -25.188 1 89.94 462 ASN A C 1
ATOM 3632 O O . ASN A 1 462 ? -14.016 -8.375 -25.078 1 89.94 462 ASN A O 1
ATOM 3636 N N . SER A 1 463 ? -11.82 -8.086 -25.078 1 86.94 463 SER A N 1
ATOM 3637 C CA . SER A 1 463 ? -11.789 -6.625 -25.141 1 86.94 463 SER A CA 1
ATOM 3638 C C . SER A 1 463 ? -12.453 -6.004 -23.906 1 86.94 463 SER A C 1
ATOM 3640 O O . SER A 1 463 ? -13.008 -4.906 -23.984 1 86.94 463 SER A O 1
ATOM 3642 N N . VAL A 1 464 ? -12.477 -6.742 -22.891 1 89.94 464 VAL A N 1
ATOM 3643 C CA . VAL A 1 464 ? -13.031 -6.258 -21.625 1 89.94 464 VAL A CA 1
ATOM 3644 C C . VAL A 1 464 ? -11.977 -6.348 -20.531 1 89.94 464 VAL A C 1
ATOM 3646 O O . VAL A 1 464 ? -11.305 -7.375 -20.375 1 89.94 464 VAL A O 1
ATOM 3649 N N . SER A 1 465 ? -11.766 -5.242 -19.812 1 91.31 465 SER A N 1
ATOM 3650 C CA . SER A 1 465 ? -10.992 -5.293 -18.578 1 91.31 465 SER A CA 1
ATOM 3651 C C . SER A 1 465 ? -11.867 -5.664 -17.391 1 91.31 465 SER A C 1
ATOM 3653 O O . SER A 1 465 ? -12.875 -4.996 -17.125 1 91.31 465 SER A O 1
ATOM 3655 N N . TRP A 1 466 ? -11.445 -6.668 -16.781 1 93.12 466 TRP A N 1
ATOM 3656 C CA . TRP A 1 466 ? -12.188 -7.117 -15.609 1 93.12 466 TRP A CA 1
ATOM 3657 C C . TRP A 1 466 ? -12.008 -6.152 -14.438 1 93.12 466 TRP A C 1
ATOM 3659 O O . TRP A 1 466 ? -10.898 -5.699 -14.164 1 93.12 466 TRP A O 1
ATOM 3669 N N . SER A 1 467 ? -13.078 -5.797 -13.781 1 91.25 467 SER A N 1
ATOM 3670 C CA . SER A 1 467 ? -13.062 -5.02 -12.547 1 91.25 467 SER A CA 1
ATOM 3671 C C . SER A 1 467 ? -13.914 -5.676 -11.469 1 91.25 467 SER A C 1
ATOM 3673 O O . SER A 1 467 ? -14.992 -6.203 -11.75 1 91.25 467 SER A O 1
ATOM 3675 N N . SER A 1 468 ? -13.352 -5.645 -10.258 1 92.12 468 SER A N 1
ATOM 3676 C CA . SER A 1 468 ? -14.078 -6.258 -9.156 1 92.12 468 SER A CA 1
ATOM 3677 C C . SER A 1 468 ? -15.312 -5.438 -8.781 1 92.12 468 SER A C 1
ATOM 3679 O O . SER A 1 468 ? -15.281 -4.207 -8.836 1 92.12 468 SER A O 1
ATOM 3681 N N . PRO A 1 469 ? -16.406 -6.09 -8.469 1 94.12 469 PRO A N 1
ATOM 3682 C CA . PRO A 1 469 ? -17.5 -5.367 -7.809 1 94.12 469 PRO A CA 1
ATOM 3683 C C . PRO A 1 469 ? -17.125 -4.863 -6.418 1 94.12 469 PRO A C 1
ATOM 3685 O O . PRO A 1 469 ? -16.031 -5.172 -5.922 1 94.12 469 PRO A O 1
ATOM 3688 N N . PRO A 1 470 ? -17.969 -4.055 -5.809 1 94.88 470 PRO A N 1
ATOM 3689 C CA . PRO A 1 470 ? -17.594 -3.479 -4.516 1 94.88 470 PRO A CA 1
ATOM 3690 C C . PRO A 1 470 ? -17.844 -4.43 -3.35 1 94.88 470 PRO A C 1
ATOM 3692 O O . PRO A 1 470 ? -17.562 -4.09 -2.195 1 94.88 470 PRO A O 1
ATOM 3695 N N . PHE A 1 471 ? -18.391 -5.57 -3.562 1 97 471 PHE A N 1
ATOM 3696 C CA . PHE A 1 471 ? -18.703 -6.57 -2.549 1 97 471 PHE A CA 1
ATOM 3697 C C . PHE A 1 471 ? -18.516 -7.98 -3.105 1 97 471 PHE A C 1
ATOM 3699 O O . PHE A 1 471 ? -18.562 -8.18 -4.32 1 97 471 PHE A O 1
ATOM 3706 N N . PRO A 1 472 ? -18.234 -8.984 -2.256 1 97.94 472 PRO A N 1
ATOM 3707 C CA . PRO A 1 472 ? -18.062 -10.352 -2.75 1 97.94 472 PRO A CA 1
ATOM 3708 C C . PRO A 1 472 ? -19.344 -10.938 -3.324 1 97.94 472 PRO A C 1
ATOM 3710 O O . PRO A 1 472 ? -20.344 -11.094 -2.602 1 97.94 472 PRO A O 1
ATOM 3713 N N . LEU A 1 473 ? -19.312 -11.398 -4.512 1 97.81 473 LEU A N 1
ATOM 3714 C CA . LEU A 1 473 ? -20.469 -11.938 -5.219 1 97.81 473 LEU A CA 1
ATOM 3715 C C . LEU A 1 473 ? -20.969 -13.211 -4.547 1 97.81 473 LEU A C 1
ATOM 3717 O O . LEU A 1 473 ? -22.188 -13.453 -4.496 1 97.81 473 LEU A O 1
ATOM 3721 N N . LEU A 1 474 ? -20.062 -13.977 -4.035 1 98.44 474 LEU A N 1
ATOM 3722 C CA . LEU A 1 474 ? -20.406 -15.281 -3.475 1 98.44 474 LEU A CA 1
ATOM 3723 C C . LEU A 1 474 ? -21.156 -15.125 -2.154 1 98.44 474 LEU A C 1
ATOM 3725 O O . LEU A 1 474 ? -22.125 -15.836 -1.899 1 98.44 474 LEU A O 1
ATOM 3729 N N . THR A 1 475 ? -20.734 -14.164 -1.277 1 97.75 475 THR A N 1
ATOM 3730 C CA . THR A 1 475 ? -21.234 -14.133 0.093 1 97.75 475 THR A CA 1
ATOM 3731 C C . THR A 1 475 ? -22.234 -12.992 0.276 1 97.75 475 THR A C 1
ATOM 3733 O O . THR A 1 475 ? -22.953 -12.945 1.274 1 97.75 475 THR A O 1
ATOM 3736 N N . GLN A 1 476 ? -22.266 -12.086 -0.628 1 97.06 476 GLN A N 1
ATOM 3737 C CA . GLN A 1 476 ? -23.203 -10.977 -0.584 1 97.06 476 GLN A CA 1
ATOM 3738 C C . GLN A 1 476 ? -24.031 -10.906 -1.867 1 97.06 476 GLN A C 1
ATOM 3740 O O . GLN A 1 476 ? -24.203 -9.828 -2.439 1 97.06 476 GLN A O 1
ATOM 3745 N N . TRP A 1 477 ? -24.5 -12.07 -2.328 1 96.25 477 TRP A N 1
ATOM 3746 C CA . TRP A 1 477 ? -25.156 -12.203 -3.631 1 96.25 477 TRP A CA 1
ATOM 3747 C C . TRP A 1 477 ? -26.453 -11.422 -3.676 1 96.25 477 TRP A C 1
ATOM 3749 O O . TRP A 1 477 ? -26.938 -11.055 -4.754 1 96.25 477 TRP A O 1
ATOM 3759 N N . GLN A 1 478 ? -27.062 -11.086 -2.529 1 95.62 478 GLN A N 1
ATOM 3760 C CA . GLN A 1 478 ? -28.328 -10.352 -2.479 1 95.62 478 GLN A CA 1
ATOM 3761 C C . GLN A 1 478 ? -28.156 -8.922 -2.998 1 95.62 478 GLN A C 1
ATOM 3763 O O . GLN A 1 478 ? -29.141 -8.266 -3.355 1 95.62 478 GLN A O 1
ATOM 3768 N N . GLN A 1 479 ? -26.922 -8.508 -3.041 1 95 479 GLN A N 1
ATOM 3769 C CA . GLN A 1 479 ? -26.656 -7.133 -3.457 1 95 479 GLN A CA 1
ATOM 3770 C C . GLN A 1 479 ? -26.438 -7.047 -4.965 1 95 479 GLN A C 1
ATOM 3772 O O . GLN A 1 479 ? -26.328 -5.949 -5.523 1 95 479 GLN A O 1
ATOM 3777 N N . ILE A 1 480 ? -26.406 -8.18 -5.668 1 94.75 480 ILE A N 1
ATOM 3778 C CA . ILE A 1 480 ? -26.156 -8.211 -7.105 1 94.75 480 ILE A CA 1
ATOM 3779 C C . ILE A 1 480 ? -27.359 -7.625 -7.844 1 94.75 480 ILE A C 1
ATOM 3781 O O . ILE A 1 480 ? -28.5 -8 -7.578 1 94.75 480 ILE A O 1
ATOM 3785 N N . THR A 1 481 ? -27.062 -6.703 -8.656 1 90.62 481 THR A N 1
ATOM 3786 C CA . THR A 1 481 ? -28.078 -6.121 -9.531 1 90.62 481 THR A CA 1
ATOM 3787 C C . THR A 1 481 ? -27.75 -6.41 -11 1 90.62 481 THR A C 1
ATOM 3789 O O . THR A 1 481 ? -26.734 -7.043 -11.297 1 90.62 481 THR A O 1
ATOM 3792 N N . ASN A 1 482 ? -28.562 -5.945 -11.875 1 82.25 482 ASN A N 1
ATOM 3793 C CA . ASN A 1 482 ? -28.359 -6.176 -13.305 1 82.25 482 ASN A CA 1
ATOM 3794 C C . ASN A 1 482 ? -27.109 -5.457 -13.82 1 82.25 482 ASN A C 1
ATOM 3796 O O . ASN A 1 482 ? -26.578 -5.824 -14.859 1 82.25 482 ASN A O 1
ATOM 3800 N N . SER A 1 483 ? -26.656 -4.52 -13.031 1 82.06 483 SER A N 1
ATOM 3801 C CA . SER A 1 483 ? -25.516 -3.729 -13.492 1 82.06 483 SER A CA 1
ATOM 3802 C C . SER A 1 483 ? -24.203 -4.219 -12.875 1 82.06 483 SER A C 1
ATOM 3804 O O . SER A 1 483 ? -23.125 -3.729 -13.211 1 82.06 483 SER A O 1
ATOM 3806 N N . THR A 1 484 ? -24.375 -5.234 -12.062 1 86.88 484 THR A N 1
ATOM 3807 C CA . THR A 1 484 ? -23.188 -5.68 -11.336 1 86.88 484 THR A CA 1
ATOM 3808 C C . THR A 1 484 ? -22.266 -6.484 -12.25 1 86.88 484 THR A C 1
ATOM 3810 O O . THR A 1 484 ? -21.047 -6.312 -12.211 1 86.88 484 THR A O 1
ATOM 3813 N N . LEU A 1 485 ? -22.906 -7.359 -13.078 1 88.81 485 LEU A N 1
ATOM 3814 C CA . LEU A 1 485 ? -22.141 -8.258 -13.93 1 88.81 485 LEU A CA 1
ATOM 3815 C C . LEU A 1 485 ? -22.328 -7.902 -15.406 1 88.81 485 LEU A C 1
ATOM 3817 O O . LEU A 1 485 ? -23.375 -7.371 -15.789 1 88.81 485 LEU A O 1
ATOM 3821 N N . CYS A 1 486 ? -21.328 -8.078 -16.125 1 87.81 486 CYS A N 1
ATOM 3822 C CA . CYS A 1 486 ? -21.5 -8.055 -17.578 1 87.81 486 CYS A CA 1
ATOM 3823 C C . CYS A 1 486 ? -21.281 -9.445 -18.172 1 87.81 486 CYS A C 1
ATOM 3825 O O . CYS A 1 486 ? -20.297 -10.109 -17.859 1 87.81 486 CYS A O 1
ATOM 3827 N N . THR A 1 487 ? -22.25 -9.953 -18.922 1 82.44 487 THR A N 1
ATOM 3828 C CA . THR A 1 487 ? -22.219 -11.273 -19.547 1 82.44 487 THR A CA 1
ATOM 3829 C C . THR A 1 487 ? -22.281 -11.156 -21.062 1 82.44 487 THR A C 1
ATOM 3831 O O . THR A 1 487 ? -22.516 -10.07 -21.594 1 82.44 487 THR A O 1
ATOM 3834 N N . SER A 1 488 ? -21.656 -12.258 -21.891 1 62.47 488 SER A N 1
ATOM 3835 C CA . SER A 1 488 ? -21.656 -12.266 -23.344 1 62.47 488 SER A CA 1
ATOM 3836 C C . SER A 1 488 ? -23.031 -11.961 -23.906 1 62.47 488 SER A C 1
ATOM 3838 O O . SER A 1 488 ? -23.172 -11.352 -24.969 1 62.47 488 SER A O 1
ATOM 3840 N N . GLU A 1 489 ? -23.938 -12.766 -23.297 1 52.06 489 GLU A N 1
ATOM 3841 C CA . GLU A 1 489 ? -25.297 -12.516 -23.766 1 52.06 489 GLU A CA 1
ATOM 3842 C C . GLU A 1 489 ? -25.734 -11.078 -23.484 1 52.06 489 GLU A C 1
ATOM 3844 O O . GLU A 1 489 ? -26.594 -10.539 -24.156 1 52.06 489 GLU A O 1
ATOM 3849 N N . CYS A 1 490 ? -25.203 -10.703 -22.359 1 50.53 490 CYS A N 1
ATOM 3850 C CA . CYS A 1 490 ? -25.656 -9.414 -21.844 1 50.53 490 CYS A CA 1
ATOM 3851 C C . CYS A 1 490 ? -24.672 -8.305 -22.203 1 50.53 490 CYS A C 1
ATOM 3853 O O . CYS A 1 490 ? -23.5 -8.57 -22.469 1 50.53 490 CYS A O 1
ATOM 3855 N N . ASN A 1 491 ? -25.219 -6.859 -22.047 1 49.91 491 ASN A N 1
ATOM 3856 C CA . ASN A 1 491 ? -25.109 -5.449 -22.391 1 49.91 491 ASN A CA 1
ATOM 3857 C C . ASN A 1 491 ? -23.797 -4.848 -21.859 1 49.91 491 ASN A C 1
ATOM 3859 O O . ASN A 1 491 ? -23.609 -4.754 -20.641 1 49.91 491 ASN A O 1
ATOM 3863 N N . LYS A 1 492 ? -22.688 -5.301 -22.734 1 54.44 492 LYS A N 1
ATOM 3864 C CA . LYS A 1 492 ? -21.609 -4.363 -22.438 1 54.44 492 LYS A CA 1
ATOM 3865 C C . LYS A 1 492 ? -22.156 -3.021 -21.969 1 54.44 492 LYS A C 1
ATOM 3867 O O . LYS A 1 492 ? -23.109 -2.5 -22.547 1 54.44 492 LYS A O 1
ATOM 3872 N N . PRO A 1 493 ? -21.891 -2.818 -20.75 1 54.31 493 PRO A N 1
ATOM 3873 C CA . PRO A 1 493 ? -22.344 -1.485 -20.359 1 54.31 493 PRO A CA 1
ATOM 3874 C C . PRO A 1 493 ? -22.234 -0.463 -21.484 1 54.31 493 PRO A C 1
ATOM 3876 O O . PRO A 1 493 ? -21.406 -0.63 -22.391 1 54.31 493 PRO A O 1
ATOM 3879 N N . VAL A 1 494 ? -23.219 0.211 -21.672 1 49.19 494 VAL A N 1
ATOM 3880 C CA . VAL A 1 494 ? -23.234 1.32 -22.625 1 49.19 494 VAL A CA 1
ATOM 3881 C C . VAL A 1 494 ? -21.875 1.999 -22.656 1 49.19 494 VAL A C 1
ATOM 3883 O O . VAL A 1 494 ? -21.422 2.465 -23.703 1 49.19 494 VAL A O 1
ATOM 3886 N N . SER A 1 495 ? -21.188 1.802 -21.562 1 52.44 495 SER A N 1
ATOM 3887 C CA . SER A 1 495 ? -19.938 2.529 -21.422 1 52.44 495 SER A CA 1
ATOM 3888 C C . SER A 1 495 ? -18.828 1.887 -22.25 1 52.44 495 SER A C 1
ATOM 3890 O O . SER A 1 495 ? -17.828 2.531 -22.562 1 52.44 495 SER A O 1
ATOM 3892 N N . CYS A 1 496 ? -18.984 0.581 -22.547 1 62.81 496 CYS A N 1
ATOM 3893 C CA . CYS A 1 496 ? -17.953 -0.075 -23.344 1 62.81 496 CYS A CA 1
ATOM 3894 C C . CYS A 1 496 ? -17.938 0.469 -24.766 1 62.81 496 CYS A C 1
ATOM 3896 O O . CYS A 1 496 ? -16.922 0.389 -25.453 1 62.81 496 CYS A O 1
ATOM 3898 N N . ASP A 1 497 ? -18.875 1.078 -25.266 1 50.69 497 ASP A N 1
ATOM 3899 C CA . ASP A 1 497 ? -18.938 1.562 -26.641 1 50.69 497 ASP A CA 1
ATOM 3900 C C . ASP A 1 497 ? -18.094 2.818 -26.812 1 50.69 497 ASP A C 1
ATOM 3902 O O . ASP A 1 497 ? -17.594 3.088 -27.906 1 50.69 497 ASP A O 1
ATOM 3906 N N . GLN A 1 498 ? -17.969 3.6 -25.875 1 49.28 498 GLN A N 1
ATOM 3907 C CA . GLN A 1 498 ? -17.359 4.918 -26.047 1 49.28 498 GLN A CA 1
ATOM 3908 C C . GLN A 1 498 ? -16.016 5 -25.344 1 49.28 498 GLN A C 1
ATOM 3910 O O . GLN A 1 498 ? -15.195 5.871 -25.641 1 49.28 498 GLN A O 1
ATOM 3915 N N . ARG A 1 499 ? -15.875 3.924 -24.5 1 62.25 499 ARG A N 1
ATOM 3916 C CA . ARG A 1 499 ? -14.688 3.984 -23.656 1 62.25 499 ARG A CA 1
ATOM 3917 C C . ARG A 1 499 ? -14.148 2.588 -23.375 1 62.25 499 ARG A C 1
ATOM 3919 O O . ARG A 1 499 ? -14.57 1.612 -23.984 1 62.25 499 ARG A O 1
ATOM 3926 N N . ARG A 1 500 ? -13.086 2.566 -22.734 1 76.12 500 ARG A N 1
ATOM 3927 C CA . ARG A 1 500 ? -12.578 1.291 -22.234 1 76.12 500 ARG A CA 1
ATOM 3928 C C . ARG A 1 500 ? -13.672 0.516 -21.516 1 76.12 500 ARG A C 1
ATOM 3930 O O . ARG A 1 500 ? -14.383 1.07 -20.656 1 76.12 500 ARG A O 1
ATOM 3937 N N . CYS A 1 501 ? -13.922 -0.628 -22.094 1 83.44 501 CYS A N 1
ATOM 3938 C CA . CYS A 1 501 ? -14.914 -1.462 -21.422 1 83.44 501 CYS A CA 1
ATOM 3939 C C . CYS A 1 501 ? -14.352 -2.068 -20.156 1 83.44 501 CYS A C 1
ATOM 3941 O O . CYS A 1 501 ? -13.367 -2.811 -20.188 1 83.44 501 CYS A O 1
ATOM 3943 N N . VAL A 1 502 ? -14.867 -1.678 -19.062 1 88.31 502 VAL A N 1
ATOM 3944 C CA . VAL A 1 502 ? -14.469 -2.18 -17.75 1 88.31 502 VAL A CA 1
ATOM 3945 C C . VAL A 1 502 ? -15.695 -2.66 -16.984 1 88.31 502 VAL A C 1
ATOM 3947 O O . VAL A 1 502 ? -16.641 -1.891 -16.766 1 88.31 502 VAL A O 1
ATOM 3950 N N . CYS A 1 503 ? -15.758 -3.914 -16.656 1 90.25 503 CYS A N 1
ATOM 3951 C CA . CYS A 1 503 ? -16.859 -4.461 -15.875 1 90.25 503 CYS A CA 1
ATOM 3952 C C . CYS A 1 503 ? -16.484 -5.809 -15.266 1 90.25 503 CYS A C 1
ATOM 3954 O O . CYS A 1 503 ? -15.375 -6.309 -15.5 1 90.25 503 CYS A O 1
ATOM 3956 N N . THR A 1 504 ? -17.359 -6.324 -14.469 1 93.12 504 THR A N 1
ATOM 3957 C CA . THR A 1 504 ? -17.156 -7.672 -13.938 1 93.12 504 THR A CA 1
ATOM 3958 C C . THR A 1 504 ? -17.562 -8.719 -14.969 1 93.12 504 THR A C 1
ATOM 3960 O O . THR A 1 504 ? -18.656 -9.297 -14.875 1 93.12 504 THR A O 1
ATOM 3963 N N . HIS A 1 505 ? -16.703 -8.953 -15.906 1 93.25 505 HIS A N 1
ATOM 3964 C CA . HIS A 1 505 ? -16.938 -9.898 -17 1 93.25 505 HIS A CA 1
ATOM 3965 C C . HIS A 1 505 ? -17.156 -11.312 -16.469 1 93.25 505 HIS A C 1
ATOM 3967 O O . HIS A 1 505 ? -16.25 -11.906 -15.883 1 93.25 505 HIS A O 1
ATOM 3973 N N . THR A 1 506 ? -18.422 -11.836 -16.719 1 95 506 THR A N 1
ATOM 3974 C CA . THR A 1 506 ? -18.797 -13.109 -16.109 1 95 506 THR A CA 1
ATOM 3975 C C . THR A 1 506 ? -19.391 -14.047 -17.156 1 95 506 THR A C 1
ATOM 3977 O O . THR A 1 506 ? -20.297 -13.664 -17.906 1 95 506 THR A O 1
ATOM 3980 N N . LEU A 1 507 ? -18.828 -15.242 -17.25 1 95.31 507 LEU A N 1
ATOM 3981 C CA . LEU A 1 507 ? -19.391 -16.312 -18.078 1 95.31 507 LEU A CA 1
ATOM 3982 C C . LEU A 1 507 ? -20.219 -17.266 -17.219 1 95.31 507 LEU A C 1
ATOM 3984 O O . LEU A 1 507 ? -19.828 -17.609 -16.094 1 95.31 507 LEU A O 1
ATOM 3988 N N . LEU A 1 508 ? -21.328 -17.688 -17.719 1 95.06 508 LEU A N 1
ATOM 3989 C CA . LEU A 1 508 ? -22.266 -18.484 -16.938 1 95.06 508 LEU A CA 1
ATOM 3990 C C . LEU A 1 508 ? -22.219 -19.953 -17.375 1 95.06 508 LEU A C 1
ATOM 3992 O O . LEU A 1 508 ? -22.125 -20.25 -18.562 1 95.06 508 LEU A O 1
ATOM 3996 N N . ALA A 1 509 ? -22.172 -20.844 -16.422 1 97 509 ALA A N 1
ATOM 3997 C CA . ALA A 1 509 ? -22.297 -22.281 -16.625 1 97 509 ALA A CA 1
ATOM 3998 C C . ALA A 1 509 ? -23.25 -22.906 -15.609 1 97 509 ALA A C 1
ATOM 4000 O O . ALA A 1 509 ? -23.266 -22.5 -14.445 1 97 509 ALA A O 1
ATOM 4001 N N . ARG A 1 510 ? -24 -23.875 -16.047 1 97.56 510 ARG A N 1
ATOM 4002 C CA . ARG A 1 510 ? -24.828 -24.625 -15.117 1 97.56 510 ARG A CA 1
ATOM 4003 C C . ARG A 1 510 ? -24.031 -25.734 -14.438 1 97.56 510 ARG A C 1
ATOM 4005 O O . ARG A 1 510 ? -23.047 -26.219 -14.984 1 97.56 510 ARG A O 1
ATOM 4012 N N . THR A 1 511 ? -24.5 -26.031 -13.227 1 97.62 511 THR A N 1
ATOM 4013 C CA . THR A 1 511 ? -23.844 -27.141 -12.539 1 97.62 511 THR A CA 1
ATOM 4014 C C . THR A 1 511 ? -23.875 -28.406 -13.391 1 97.62 511 THR A C 1
ATOM 4016 O O . THR A 1 511 ? -24.938 -28.812 -13.875 1 97.62 511 THR A O 1
ATOM 4019 N N . GLY A 1 512 ? -22.688 -28.969 -13.602 1 95.5 512 GLY A N 1
ATOM 4020 C CA . GLY A 1 512 ? -22.594 -30.203 -14.352 1 95.5 512 GLY A CA 1
ATOM 4021 C C . GLY A 1 512 ? -22.219 -30 -15.805 1 95.5 512 GLY A C 1
ATOM 4022 O O . GLY A 1 512 ? -21.844 -30.953 -16.5 1 95.5 512 GLY A O 1
ATOM 4023 N N . ASP A 1 513 ? -22.234 -28.828 -16.281 1 96.62 513 ASP A N 1
ATOM 4024 C CA . ASP A 1 513 ? -21.891 -28.547 -17.672 1 96.62 513 ASP A CA 1
ATOM 4025 C C . ASP A 1 513 ? -20.469 -29 -17.984 1 96.62 513 ASP A C 1
ATOM 4027 O O . ASP A 1 513 ? -19.562 -28.828 -17.172 1 96.62 513 ASP A O 1
ATOM 4031 N N . LEU A 1 514 ? -20.328 -29.656 -19.125 1 94.75 514 LEU A N 1
ATOM 4032 C CA . LEU A 1 514 ? -19 -29.75 -19.719 1 94.75 514 LEU A CA 1
ATOM 4033 C C . LEU A 1 514 ? -18.625 -28.453 -20.438 1 94.75 514 LEU A C 1
ATOM 4035 O O . LEU A 1 514 ? -19.219 -28.125 -21.453 1 94.75 514 LEU A O 1
ATOM 4039 N N . VAL A 1 515 ? -17.672 -27.797 -19.906 1 95.75 515 VAL A N 1
ATOM 4040 C CA . VAL A 1 515 ? -17.297 -26.484 -20.422 1 95.75 515 VAL A CA 1
ATOM 4041 C C . VAL A 1 515 ? -16 -26.609 -21.234 1 95.75 515 VAL A C 1
ATOM 4043 O O . VAL A 1 515 ? -15.031 -27.219 -20.781 1 95.75 515 VAL A O 1
ATOM 4046 N N . GLU A 1 516 ? -16.062 -26.078 -22.453 1 93.44 516 GLU A N 1
ATOM 4047 C CA . GLU A 1 516 ? -14.875 -25.953 -23.297 1 93.44 516 GLU A CA 1
ATOM 4048 C C . GLU A 1 516 ? -14.477 -24.484 -23.469 1 93.44 516 GLU A C 1
ATOM 4050 O O . GLU A 1 516 ? -15.32 -23.641 -23.781 1 93.44 516 GLU A O 1
ATOM 4055 N N . VAL A 1 517 ? -13.258 -24.188 -23.141 1 95 517 VAL A N 1
ATOM 4056 C CA . VAL A 1 517 ? -12.734 -22.844 -23.312 1 95 517 VAL A CA 1
ATOM 4057 C C . VAL A 1 517 ? -11.68 -22.828 -24.422 1 95 517 VAL A C 1
ATOM 4059 O O . VAL A 1 517 ? -10.695 -23.578 -24.359 1 95 517 VAL A O 1
ATOM 4062 N N . VAL A 1 518 ? -11.914 -22.047 -25.406 1 92.88 518 VAL A N 1
ATOM 4063 C CA . VAL A 1 518 ? -10.953 -21.828 -26.484 1 92.88 518 VAL A CA 1
ATOM 4064 C C . VAL A 1 518 ? -10.227 -20.5 -26.281 1 92.88 518 VAL A C 1
ATOM 4066 O O . VAL A 1 518 ? -10.773 -19.438 -26.594 1 92.88 518 VAL A O 1
ATOM 4069 N N . LEU A 1 519 ? -8.992 -20.594 -25.828 1 93.31 519 LEU A N 1
ATOM 4070 C CA . LEU A 1 519 ? -8.141 -19.422 -25.609 1 93.31 519 LEU A CA 1
ATOM 4071 C C . LEU A 1 519 ? -7.27 -19.156 -26.828 1 93.31 519 LEU A C 1
ATOM 4073 O O . LEU A 1 519 ? -6.645 -20.078 -27.375 1 93.31 519 LEU A O 1
ATOM 4077 N N . PHE A 1 520 ? -7.273 -17.859 -27.172 1 89.38 520 PHE A N 1
ATOM 4078 C CA . PHE A 1 520 ? -6.391 -17.578 -28.297 1 89.38 520 PHE A CA 1
ATOM 4079 C C . PHE A 1 520 ? -5.938 -16.125 -28.281 1 89.38 520 PHE A C 1
ATOM 4081 O O . PHE A 1 520 ? -6.66 -15.25 -27.781 1 89.38 520 PHE A O 1
ATOM 4088 N N . ASP A 1 521 ? -4.746 -15.898 -28.672 1 86 521 ASP A N 1
ATOM 4089 C CA . ASP A 1 521 ? -4.16 -14.578 -28.891 1 86 521 ASP A CA 1
ATOM 4090 C C . ASP A 1 521 ? -3.979 -14.305 -30.375 1 86 521 ASP A C 1
ATOM 4092 O O . ASP A 1 521 ? -3.088 -14.875 -31.016 1 86 521 ASP A O 1
ATOM 4096 N N . PRO A 1 522 ? -4.816 -13.398 -30.922 1 77.19 522 PRO A N 1
ATOM 4097 C CA . PRO A 1 522 ? -4.801 -13.219 -32.375 1 77.19 522 PRO A CA 1
ATOM 4098 C C . PRO A 1 522 ? -3.574 -12.453 -32.875 1 77.19 522 PRO A C 1
ATOM 4100 O O . PRO A 1 522 ? -3.23 -12.516 -34.031 1 77.19 522 PRO A O 1
ATOM 4103 N N . ARG A 1 523 ? -2.967 -11.609 -32.031 1 69.81 523 ARG A N 1
ATOM 4104 C CA . ARG A 1 523 ? -1.962 -10.664 -32.5 1 69.81 523 ARG A CA 1
ATOM 4105 C C . ARG A 1 523 ? -0.658 -10.805 -31.734 1 69.81 523 ARG A C 1
ATOM 4107 O O . ARG A 1 523 ? 0.359 -10.219 -32.094 1 69.81 523 ARG A O 1
ATOM 4114 N N . GLY A 1 524 ? -0.588 -11.508 -30.719 1 62.97 524 GLY A N 1
ATOM 4115 C CA . GLY A 1 524 ? 0.548 -11.461 -29.812 1 62.97 524 GLY A CA 1
ATOM 4116 C C . GLY A 1 524 ? 1.812 -12.055 -30.406 1 62.97 524 GLY A C 1
ATOM 4117 O O . GLY A 1 524 ? 1.76 -12.742 -31.422 1 62.97 524 GLY A O 1
ATOM 4118 N N . THR A 1 525 ? 2.961 -11.5 -29.906 1 56.94 525 THR A N 1
ATOM 4119 C CA . THR A 1 525 ? 4.242 -12.109 -30.234 1 56.94 525 THR A CA 1
ATOM 4120 C C . THR A 1 525 ? 4.336 -13.523 -29.672 1 56.94 525 THR A C 1
ATOM 4122 O O . THR A 1 525 ? 3.895 -13.781 -28.547 1 56.94 525 THR A O 1
ATOM 4125 N N . ILE A 1 526 ? 4.801 -14.297 -30.453 1 50.25 526 ILE A N 1
ATOM 4126 C CA . ILE A 1 526 ? 4.852 -15.734 -30.188 1 50.25 526 ILE A CA 1
ATOM 4127 C C . ILE A 1 526 ? 5.586 -15.984 -28.875 1 50.25 526 ILE A C 1
ATOM 4129 O O . ILE A 1 526 ? 5.27 -16.938 -28.156 1 50.25 526 ILE A O 1
ATOM 4133 N N . GLU A 1 527 ? 6.473 -15.102 -28.578 1 55.72 527 GLU A N 1
ATOM 4134 C CA . GLU A 1 527 ? 7.379 -15.43 -27.484 1 55.72 527 GLU A CA 1
ATOM 4135 C C . GLU A 1 527 ? 6.781 -15.023 -26.125 1 55.72 527 GLU A C 1
ATOM 4137 O O . GLU A 1 527 ? 7.219 -15.5 -25.078 1 55.72 527 GLU A O 1
ATOM 4142 N N . ILE A 1 528 ? 5.773 -14.25 -26.234 1 61.72 528 ILE A N 1
ATOM 4143 C CA . ILE A 1 528 ? 5.207 -13.812 -24.969 1 61.72 528 ILE A CA 1
ATOM 4144 C C . ILE A 1 528 ? 3.801 -14.391 -24.812 1 61.72 528 ILE A C 1
ATOM 4146 O O . ILE A 1 528 ? 2.994 -14.352 -25.734 1 61.72 528 ILE A O 1
ATOM 4150 N N . GLY A 1 529 ? 3.711 -15.336 -23.828 1 79.56 529 GLY A N 1
ATOM 4151 C CA . GLY A 1 529 ? 2.4 -15.93 -23.609 1 79.56 529 GLY A CA 1
ATOM 4152 C C . GLY A 1 529 ? 1.784 -15.547 -22.281 1 79.56 529 GLY A C 1
ATOM 4153 O O . GLY A 1 529 ? 2.395 -14.828 -21.5 1 79.56 529 GLY A O 1
ATOM 4154 N N . HIS A 1 530 ? 0.567 -15.812 -22.219 1 88.25 530 HIS A N 1
ATOM 4155 C CA . HIS A 1 530 ? -0.21 -15.531 -21.016 1 88.25 530 HIS A CA 1
ATOM 4156 C C . HIS A 1 530 ? -0.609 -16.812 -20.297 1 88.25 530 HIS A C 1
ATOM 4158 O O . HIS A 1 530 ? -1.373 -17.625 -20.828 1 88.25 530 HIS A O 1
ATOM 4164 N N . PRO A 1 531 ? -0.04 -17.062 -19.078 1 92.38 531 PRO A N 1
ATOM 4165 C CA . PRO A 1 531 ? -0.521 -18.203 -18.297 1 92.38 531 PRO A CA 1
ATOM 4166 C C . PRO A 1 531 ? -1.878 -17.938 -17.641 1 92.38 531 PRO A C 1
ATOM 4168 O O . PRO A 1 531 ? -2.031 -16.969 -16.891 1 92.38 531 PRO A O 1
ATOM 4171 N N . PHE A 1 532 ? -2.822 -18.781 -17.938 1 95.06 532 PHE A N 1
ATOM 4172 C CA . PHE A 1 532 ? -4.16 -18.578 -17.391 1 95.06 532 PHE A CA 1
ATOM 4173 C C . PHE A 1 532 ? -4.461 -19.609 -16.312 1 95.06 532 PHE A C 1
ATOM 4175 O O . PHE A 1 532 ? -4.293 -20.812 -16.531 1 95.06 532 PHE A O 1
ATOM 4182 N N . HIS A 1 533 ? -4.863 -19.141 -15.211 1 96.62 533 HIS A N 1
ATOM 4183 C CA . HIS A 1 533 ? -5.219 -19.953 -14.047 1 96.62 533 HIS A CA 1
ATOM 4184 C C . HIS A 1 533 ? -6.723 -19.922 -13.797 1 96.62 533 HIS A C 1
ATOM 4186 O O . HIS A 1 533 ? -7.344 -18.859 -13.844 1 96.62 533 HIS A O 1
ATOM 4192 N N . LEU A 1 534 ? -7.281 -21.094 -13.555 1 98.25 534 LEU A N 1
ATOM 4193 C CA . LEU A 1 534 ? -8.688 -21.234 -13.203 1 98.25 534 LEU A CA 1
ATOM 4194 C C . LEU A 1 534 ? -8.852 -21.609 -11.734 1 98.25 534 LEU A C 1
ATOM 4196 O O . LEU A 1 534 ? -8.344 -22.641 -11.289 1 98.25 534 LEU A O 1
ATOM 4200 N N . HIS A 1 535 ? -9.547 -20.734 -10.992 1 98.19 535 HIS A N 1
ATOM 4201 C CA . HIS A 1 535 ? -9.867 -21.031 -9.602 1 98.19 535 HIS A CA 1
ATOM 4202 C C . HIS A 1 535 ? -10.938 -22.125 -9.5 1 98.19 535 HIS A C 1
ATOM 4204 O O . HIS A 1 535 ? -11.781 -22.25 -10.391 1 98.19 535 HIS A O 1
ATOM 4210 N N . GLY A 1 536 ? -10.859 -22.984 -8.484 1 98.06 536 GLY A N 1
ATOM 4211 C CA . GLY A 1 536 ? -11.953 -23.859 -8.07 1 98.06 536 GLY A CA 1
ATOM 4212 C C . GLY A 1 536 ? -12.031 -25.141 -8.891 1 98.06 536 GLY A C 1
ATOM 4213 O O . GLY A 1 536 ? -12.828 -26.031 -8.586 1 98.06 536 GLY A O 1
ATOM 4214 N N . HIS A 1 537 ? -11.172 -25.234 -9.938 1 96.81 537 HIS A N 1
ATOM 4215 C CA . HIS A 1 537 ? -11.211 -26.391 -10.82 1 96.81 537 HIS A CA 1
ATOM 4216 C C . HIS A 1 537 ? -9.82 -26.734 -11.336 1 96.81 537 HIS A C 1
ATOM 4218 O O . HIS A 1 537 ? -8.906 -25.906 -11.289 1 96.81 537 HIS A O 1
ATOM 4224 N N . ALA A 1 538 ? -9.742 -27.969 -11.703 1 94.56 538 ALA A N 1
ATOM 4225 C CA . ALA A 1 538 ? -8.719 -28.359 -12.656 1 94.56 538 ALA A CA 1
ATOM 4226 C C . ALA A 1 538 ? -9.32 -28.594 -14.039 1 94.56 538 ALA A C 1
ATOM 4228 O O . ALA A 1 538 ? -10.523 -28.812 -14.172 1 94.56 538 ALA A O 1
ATOM 4229 N N . PHE A 1 539 ? -8.531 -28.469 -15.016 1 93.12 539 PHE A N 1
ATOM 4230 C CA . PHE A 1 539 ? -9 -28.688 -16.375 1 93.12 539 PHE A CA 1
ATOM 4231 C C . PHE A 1 539 ? -8.023 -29.578 -17.141 1 93.12 539 PHE A C 1
ATOM 4233 O O . PHE A 1 539 ? -6.879 -29.766 -16.719 1 93.12 539 PHE A O 1
ATOM 4240 N N . LYS A 1 540 ? -8.508 -30.078 -18.203 1 89.44 540 LYS A N 1
ATOM 4241 C CA . LYS A 1 540 ? -7.664 -30.828 -19.125 1 89.44 540 LYS A CA 1
ATOM 4242 C C . LYS A 1 540 ? -7.328 -30 -20.359 1 89.44 540 LYS A C 1
ATOM 4244 O O . LYS A 1 540 ? -8.188 -29.281 -20.891 1 89.44 540 LYS A O 1
ATOM 4249 N N . VAL A 1 541 ? -6.105 -30.031 -20.703 1 87.44 541 VAL A N 1
ATOM 4250 C CA . VAL A 1 541 ? -5.727 -29.453 -21.984 1 87.44 541 VAL A CA 1
ATOM 4251 C C . VAL A 1 541 ? -6.008 -30.438 -23.109 1 87.44 541 VAL A C 1
ATOM 4253 O O . VAL A 1 541 ? -5.395 -31.516 -23.172 1 87.44 541 VAL A O 1
ATOM 4256 N N . VAL A 1 542 ? -6.887 -30.078 -24.031 1 84.12 542 VAL A N 1
ATOM 4257 C CA . VAL A 1 542 ? -7.352 -31.062 -25 1 84.12 542 VAL A CA 1
ATOM 4258 C C . VAL A 1 542 ? -6.926 -30.656 -26.406 1 84.12 542 VAL A C 1
ATOM 4260 O O . VAL A 1 542 ? -7.121 -31.406 -27.359 1 84.12 542 VAL A O 1
ATOM 4263 N N . GLY A 1 543 ? -6.395 -29.5 -26.469 1 81.62 543 GLY A N 1
ATOM 4264 C CA . GLY A 1 543 ? -5.949 -29.062 -27.781 1 81.62 543 GLY A CA 1
ATOM 4265 C C . GLY A 1 543 ? -4.934 -27.938 -27.719 1 81.62 543 GLY A C 1
ATOM 4266 O O . GLY A 1 543 ? -5.023 -27.047 -26.859 1 81.62 543 GLY A O 1
ATOM 4267 N N . GLN A 1 544 ? -4.004 -27.938 -28.656 1 82.38 544 GLN A N 1
ATOM 4268 C CA . GLN A 1 544 ? -3.006 -26.891 -28.859 1 82.38 544 GLN A CA 1
ATOM 4269 C C . GLN A 1 544 ? -2.682 -26.734 -30.328 1 82.38 544 GLN A C 1
ATOM 4271 O O . GLN A 1 544 ? -2.408 -27.703 -31.031 1 82.38 544 GLN A O 1
ATOM 4276 N N . TYR A 1 545 ? -2.828 -25.438 -30.766 1 80.56 545 TYR A N 1
ATOM 4277 C CA . TYR A 1 545 ? -2.529 -25.141 -32.156 1 80.56 545 TYR A CA 1
ATOM 4278 C C . TYR A 1 545 ? -1.755 -23.828 -32.281 1 80.56 545 TYR A C 1
ATOM 4280 O O . TYR A 1 545 ? -2.152 -22.812 -31.719 1 80.56 545 TYR A O 1
ATOM 4288 N N . LEU A 1 546 ? -0.664 -23.906 -32.969 1 78.56 546 LEU A N 1
ATOM 4289 C CA . LEU A 1 546 ? 0.158 -22.719 -33.188 1 78.56 546 LEU A CA 1
ATOM 4290 C C . LEU A 1 546 ? 0.015 -22.219 -34.625 1 78.56 546 LEU A C 1
ATOM 4292 O O . LEU A 1 546 ? -0.006 -23 -35.562 1 78.56 546 LEU A O 1
ATOM 4296 N N . TYR A 1 547 ? -0.208 -20.844 -34.656 1 75.06 547 TYR A N 1
ATOM 4297 C CA . TYR A 1 547 ? -0.284 -20.188 -35.938 1 75.06 547 TYR A CA 1
ATOM 4298 C C . TYR A 1 547 ? 1.028 -19.5 -36.281 1 75.06 547 TYR A C 1
ATOM 4300 O O . TYR A 1 547 ? 1.742 -19.031 -35.406 1 75.06 547 TYR A O 1
ATOM 4308 N N . ASN A 1 548 ? 1.32 -19.5 -37.562 1 69.5 548 ASN A N 1
ATOM 4309 C CA . ASN A 1 548 ? 2.5 -18.75 -37.969 1 69.5 548 ASN A CA 1
ATOM 4310 C C . ASN A 1 548 ? 2.158 -17.297 -38.281 1 69.5 548 ASN A C 1
ATOM 4312 O O . ASN A 1 548 ? 3.049 -16.453 -38.375 1 69.5 548 ASN A O 1
ATOM 4316 N N . THR A 1 549 ? 0.915 -17.016 -38.5 1 73.81 549 THR A N 1
ATOM 4317 C CA . THR A 1 549 ? 0.493 -15.664 -38.844 1 73.81 549 THR A CA 1
ATOM 4318 C C . THR A 1 549 ? -0.575 -15.156 -37.906 1 73.81 549 THR A C 1
ATOM 4320 O O . THR A 1 549 ? -1.083 -15.922 -37.062 1 73.81 549 THR A O 1
ATOM 4323 N N . THR A 1 550 ? -0.795 -13.797 -38.031 1 77.44 550 THR A N 1
ATOM 4324 C CA . THR A 1 550 ? -1.885 -13.219 -37.25 1 77.44 550 THR A CA 1
ATOM 4325 C C . THR A 1 550 ? -3.225 -13.828 -37.688 1 77.44 550 THR A C 1
ATOM 4327 O O . THR A 1 550 ? -3.395 -14.25 -38.812 1 77.44 550 THR A O 1
ATOM 4330 N N . THR A 1 551 ? -4.066 -14 -36.688 1 81.12 551 THR A N 1
ATOM 4331 C CA . THR A 1 551 ? -5.371 -14.602 -36.938 1 81.12 551 THR A CA 1
ATOM 4332 C C . THR A 1 551 ? -6.488 -13.727 -36.375 1 81.12 551 THR A C 1
ATOM 4334 O O . THR A 1 551 ? -6.23 -12.625 -35.875 1 81.12 551 THR A O 1
ATOM 4337 N N . THR A 1 552 ? -7.699 -14.062 -36.719 1 84.88 552 THR A N 1
ATOM 4338 C CA . THR A 1 552 ? -8.883 -13.383 -36.219 1 84.88 552 THR A CA 1
ATOM 4339 C C . THR A 1 552 ? -9.781 -14.344 -35.438 1 84.88 552 THR A C 1
ATOM 4341 O O . THR A 1 552 ? -9.633 -15.562 -35.562 1 84.88 552 THR A O 1
ATOM 4344 N N . ARG A 1 553 ? -10.578 -13.75 -34.719 1 87.38 553 ARG A N 1
ATOM 4345 C CA . ARG A 1 553 ? -11.547 -14.562 -33.969 1 87.38 553 ARG A CA 1
ATOM 4346 C C . ARG A 1 553 ? -12.328 -15.469 -34.906 1 87.38 553 ARG A C 1
ATOM 4348 O O . ARG A 1 553 ? -12.562 -16.641 -34.594 1 87.38 553 ARG A O 1
ATOM 4355 N N . ASP A 1 554 ? -12.75 -14.922 -36.031 1 88.94 554 ASP A N 1
ATOM 4356 C CA . ASP A 1 554 ? -13.523 -15.703 -37 1 88.94 554 ASP A CA 1
ATOM 4357 C C . ASP A 1 554 ? -12.711 -16.875 -37.531 1 88.94 554 ASP A C 1
ATOM 4359 O O . ASP A 1 554 ? -13.242 -17.984 -37.688 1 88.94 554 ASP A O 1
ATOM 4363 N N . GLU A 1 555 ? -11.547 -16.641 -37.75 1 87.75 555 GLU A N 1
ATOM 4364 C CA . GLU A 1 555 ? -10.68 -17.703 -38.25 1 87.75 555 GLU A CA 1
ATOM 4365 C C . GLU A 1 555 ? -10.5 -18.797 -37.219 1 87.75 555 GLU A C 1
ATOM 4367 O O . GLU A 1 555 ? -10.516 -19.984 -37.562 1 87.75 555 GLU A O 1
ATOM 4372 N N . VAL A 1 556 ? -10.297 -18.422 -36.031 1 87.56 556 VAL A N 1
ATOM 4373 C CA . VAL A 1 556 ? -10.117 -19.391 -34.938 1 87.56 556 VAL A CA 1
ATOM 4374 C C . VAL A 1 556 ? -11.414 -20.172 -34.75 1 87.56 556 VAL A C 1
ATOM 4376 O O . VAL A 1 556 ? -11.375 -21.391 -34.562 1 87.56 556 VAL A O 1
ATOM 4379 N N . THR A 1 557 ? -12.5 -19.453 -34.781 1 88.88 557 THR A N 1
ATOM 4380 C CA . THR A 1 557 ? -13.805 -20.094 -34.625 1 88.88 557 THR A CA 1
ATOM 4381 C C . THR A 1 557 ? -14.016 -21.125 -35.75 1 88.88 557 THR A C 1
ATOM 4383 O O . THR A 1 557 ? -14.453 -22.25 -35.469 1 88.88 557 THR A O 1
ATOM 4386 N N . ASN A 1 558 ? -13.648 -20.766 -36.875 1 88 558 ASN A N 1
ATOM 4387 C CA . ASN A 1 558 ? -13.773 -21.672 -38 1 88 558 ASN A CA 1
ATOM 4388 C C . ASN A 1 558 ? -12.836 -22.875 -37.875 1 88 558 ASN A C 1
ATOM 4390 O O . ASN A 1 558 ? -13.211 -24 -38.219 1 88 558 ASN A O 1
ATOM 4394 N N . LEU A 1 559 ? -11.734 -22.547 -37.438 1 84.56 559 LEU A N 1
ATOM 4395 C CA . LEU A 1 559 ? -10.758 -23.625 -37.25 1 84.56 559 LEU A CA 1
ATOM 4396 C C . LEU A 1 559 ? -11.266 -24.656 -36.25 1 84.56 559 LEU A C 1
ATOM 4398 O O . LEU A 1 559 ? -11.219 -25.859 -36.5 1 84.56 559 LEU A O 1
ATOM 4402 N N . VAL A 1 560 ? -11.695 -24.234 -35.125 1 85.44 560 VAL A N 1
ATOM 4403 C CA . VAL A 1 560 ? -12.117 -25.125 -34.062 1 85.44 560 VAL A CA 1
ATOM 4404 C C . VAL A 1 560 ? -13.398 -25.844 -34.438 1 85.44 560 VAL A C 1
ATOM 4406 O O . VAL A 1 560 ? -13.555 -27.047 -34.188 1 85.44 560 VAL A O 1
ATOM 4409 N N . ASN A 1 561 ? -14.273 -25.141 -35.125 1 84.38 561 ASN A N 1
ATOM 4410 C CA . ASN A 1 561 ? -15.547 -25.734 -35.531 1 84.38 561 ASN A CA 1
ATOM 4411 C C . ASN A 1 561 ? -15.375 -26.766 -36.656 1 84.38 561 ASN A C 1
ATOM 4413 O O . ASN A 1 561 ? -16.109 -27.75 -36.688 1 84.38 561 ASN A O 1
ATOM 4417 N N . ASN A 1 562 ? -14.406 -26.516 -37.406 1 81.81 562 ASN A N 1
ATOM 4418 C CA . ASN A 1 562 ? -14.289 -27.359 -38.594 1 81.81 562 ASN A CA 1
ATOM 4419 C C . ASN A 1 562 ? -13.258 -28.469 -38.406 1 81.81 562 ASN A C 1
ATOM 4421 O O . ASN A 1 562 ? -13.094 -29.328 -39.281 1 81.81 562 ASN A O 1
ATOM 4425 N N . ASN A 1 563 ? -12.578 -28.422 -37.375 1 77 563 ASN A N 1
ATOM 4426 C CA . ASN A 1 563 ? -11.562 -29.438 -37.125 1 77 563 ASN A CA 1
ATOM 4427 C C . ASN A 1 563 ? -11.75 -30.078 -35.75 1 77 563 ASN A C 1
ATOM 4429 O O . ASN A 1 563 ? -10.906 -29.922 -34.875 1 77 563 ASN A O 1
ATOM 4433 N N . PRO A 1 564 ? -12.773 -30.766 -35.688 1 66.12 564 PRO A N 1
ATOM 4434 C CA . PRO A 1 564 ? -13.078 -31.375 -34.375 1 66.12 564 PRO A CA 1
ATOM 4435 C C . PRO A 1 564 ? -11.93 -32.25 -33.844 1 66.12 564 PRO A C 1
ATOM 4437 O O . PRO A 1 564 ? -11.836 -32.469 -32.656 1 66.12 564 PRO A O 1
ATOM 4440 N N . HIS A 1 565 ? -11.062 -32.625 -34.812 1 61.91 565 HIS A N 1
ATOM 4441 C CA . HIS A 1 565 ? -9.961 -33.5 -34.406 1 61.91 565 HIS A CA 1
ATOM 4442 C C . HIS A 1 565 ? -8.906 -32.75 -33.625 1 61.91 565 HIS A C 1
ATOM 4444 O O . HIS A 1 565 ? -8.016 -33.344 -33 1 61.91 565 HIS A O 1
ATOM 4450 N N . LEU A 1 566 ? -8.938 -31.469 -33.812 1 65.19 566 LEU A N 1
ATOM 4451 C CA . LEU A 1 566 ? -8.023 -30.672 -33 1 65.19 566 LEU A CA 1
ATOM 4452 C C . LEU A 1 566 ? -8.234 -30.953 -31.516 1 65.19 566 LEU A C 1
ATOM 4454 O O . LEU A 1 566 ? -7.305 -30.844 -30.719 1 65.19 566 LEU A O 1
ATOM 4458 N N . ILE A 1 567 ? -9.523 -31.156 -31.094 1 60.59 567 ILE A N 1
ATOM 4459 C CA . ILE A 1 567 ? -9.922 -31.391 -29.719 1 60.59 567 ILE A CA 1
ATOM 4460 C C . ILE A 1 567 ? -9.773 -32.875 -29.375 1 60.59 567 ILE A C 1
ATOM 4462 O O . ILE A 1 567 ? -9.281 -33.219 -28.297 1 60.59 567 ILE A O 1
ATOM 4466 N N . THR A 1 568 ? -10.297 -33.875 -30.094 1 53.62 568 THR A N 1
ATOM 4467 C CA . THR A 1 568 ? -10.602 -35.25 -29.766 1 53.62 568 THR A CA 1
ATOM 4468 C C . THR A 1 568 ? -9.32 -36.031 -29.453 1 53.62 568 THR A C 1
ATOM 4470 O O . THR A 1 568 ? -9.32 -36.938 -28.609 1 53.62 568 THR A O 1
ATOM 4473 N N . SER A 1 569 ? -8.438 -35.875 -30.25 1 49.38 569 SER A N 1
ATOM 4474 C CA . SER A 1 569 ? -7.402 -36.906 -30.219 1 49.38 569 SER A CA 1
ATOM 4475 C C . SER A 1 569 ? -6.66 -36.906 -28.891 1 49.38 569 SER A C 1
ATOM 4477 O O . SER A 1 569 ? -6.012 -37.906 -28.547 1 49.38 569 SER A O 1
ATOM 4479 N N . ASN A 1 570 ? -6.828 -35.875 -28 1 54.19 570 ASN A N 1
ATOM 4480 C CA . ASN A 1 570 ? -5.906 -35.812 -26.875 1 54.19 570 ASN A CA 1
ATOM 4481 C C . ASN A 1 570 ? -6.645 -35.906 -25.531 1 54.19 570 ASN A C 1
ATOM 4483 O O . ASN A 1 570 ? -6.324 -35.219 -24.578 1 54.19 570 ASN A O 1
ATOM 4487 N N . GLN A 1 571 ? -7.629 -36.812 -25.578 1 59.5 571 GLN A N 1
ATOM 4488 C CA . GLN A 1 571 ? -8.43 -37.031 -24.375 1 59.5 571 GLN A CA 1
ATOM 4489 C C . GLN A 1 571 ? -7.551 -37.406 -23.188 1 59.5 571 GLN A C 1
ATOM 4491 O O . GLN A 1 571 ? -7.988 -37.344 -22.047 1 59.5 571 GLN A O 1
ATOM 4496 N N . TYR A 1 572 ? -6.324 -37.562 -23.484 1 69.06 572 TYR A N 1
ATOM 4497 C CA . TYR A 1 572 ? -5.484 -38.031 -22.391 1 69.06 572 TYR A CA 1
ATOM 4498 C C . TYR A 1 572 ? -4.535 -36.938 -21.906 1 69.06 572 TYR A C 1
ATOM 4500 O O . TYR A 1 572 ? -3.6 -37.219 -21.156 1 69.06 572 TYR A O 1
ATOM 4508 N N . GLY A 1 573 ? -4.797 -35.781 -22.312 1 77.38 573 GLY A N 1
ATOM 4509 C CA . GLY A 1 573 ? -3.904 -34.719 -21.891 1 77.38 573 GLY A CA 1
ATOM 4510 C C . GLY A 1 573 ? -3.84 -34.562 -20.391 1 77.38 573 GLY A C 1
ATOM 4511 O O . GLY A 1 573 ? -4.637 -35.156 -19.656 1 77.38 573 GLY A O 1
ATOM 4512 N N . PRO A 1 574 ? -2.885 -33.812 -19.891 1 85.31 574 PRO A N 1
ATOM 4513 C CA . PRO A 1 574 ? -2.686 -33.688 -18.453 1 85.31 574 PRO A CA 1
ATOM 4514 C C . PRO A 1 574 ? -3.736 -32.781 -17.797 1 85.31 574 PRO A C 1
ATOM 4516 O O . PRO A 1 574 ? -4.277 -31.891 -18.453 1 85.31 574 PRO A O 1
ATOM 4519 N N . TRP A 1 575 ? -4.031 -33.094 -16.547 1 90.56 575 TRP A N 1
ATOM 4520 C CA . TRP A 1 575 ? -4.773 -32.156 -15.719 1 90.56 575 TRP A CA 1
ATOM 4521 C C . TRP A 1 575 ? -3.889 -30.984 -15.297 1 90.56 575 TRP A C 1
ATOM 4523 O O . TRP A 1 575 ? -2.723 -31.172 -14.938 1 90.56 575 TRP A O 1
ATOM 4533 N N . LYS A 1 576 ? -4.391 -29.828 -15.406 1 94 576 LYS A N 1
ATOM 4534 C CA . LYS A 1 576 ? -3.701 -28.609 -15 1 94 576 LYS A CA 1
ATOM 4535 C C . LYS A 1 576 ? -4.668 -27.625 -14.352 1 94 576 LYS A C 1
ATOM 4537 O O . LYS A 1 576 ? -5.883 -27.812 -14.398 1 94 576 LYS A O 1
ATOM 4542 N N . ASP A 1 577 ? -4.105 -26.656 -13.727 1 96.56 577 ASP A N 1
ATOM 4543 C CA . ASP A 1 577 ? -4.926 -25.516 -13.297 1 96.56 577 ASP A CA 1
ATOM 4544 C C . ASP A 1 577 ? -4.395 -24.203 -13.867 1 96.56 577 ASP A C 1
ATOM 4546 O O . ASP A 1 577 ? -5.012 -23.156 -13.688 1 96.56 577 ASP A O 1
ATOM 4550 N N . THR A 1 578 ? -3.281 -24.188 -14.492 1 95.31 578 THR A N 1
ATOM 4551 C CA . THR A 1 578 ? -2.654 -23.047 -15.164 1 95.31 578 THR A CA 1
ATOM 4552 C C . THR A 1 578 ? -2.064 -23.469 -16.5 1 95.31 578 THR A C 1
ATOM 4554 O O . THR A 1 578 ? -1.342 -24.469 -16.578 1 95.31 578 THR A O 1
ATOM 4557 N N . VAL A 1 579 ? -2.338 -22.75 -17.531 1 92.19 579 VAL A N 1
ATOM 4558 C CA . VAL A 1 579 ? -1.827 -23.141 -18.844 1 92.19 579 VAL A CA 1
ATOM 4559 C C . VAL A 1 579 ? -1.337 -21.906 -19.594 1 92.19 579 VAL A C 1
ATOM 4561 O O . VAL A 1 579 ? -1.975 -20.844 -19.547 1 92.19 579 VAL A O 1
ATOM 4564 N N . LEU A 1 580 ? -0.221 -22.062 -20.219 1 88.81 580 LEU A N 1
ATOM 4565 C CA . LEU A 1 580 ? 0.341 -20.984 -21.016 1 88.81 580 LEU A CA 1
ATOM 4566 C C . LEU A 1 580 ? -0.389 -20.859 -22.359 1 88.81 580 LEU A C 1
ATOM 4568 O O . LEU A 1 580 ? -0.591 -21.875 -23.047 1 88.81 580 LEU A O 1
ATOM 4572 N N . THR A 1 581 ? -0.797 -19.672 -22.688 1 87.5 581 THR A N 1
ATOM 4573 C CA . THR A 1 581 ? -1.316 -19.359 -24.016 1 87.5 581 THR A CA 1
ATOM 4574 C C . THR A 1 581 ? -0.326 -18.5 -24.781 1 87.5 581 THR A C 1
ATOM 4576 O O . THR A 1 581 ? -0.292 -17.281 -24.625 1 87.5 581 THR A O 1
ATOM 4579 N N . PRO A 1 582 ? 0.364 -19.141 -25.688 1 81.62 582 PRO A N 1
ATOM 4580 C CA . PRO A 1 582 ? 1.356 -18.375 -26.438 1 81.62 582 PRO A CA 1
ATOM 4581 C C . PRO A 1 582 ? 0.722 -17.422 -27.453 1 81.62 582 PRO A C 1
ATOM 4583 O O . PRO A 1 582 ? -0.442 -17.594 -27.812 1 81.62 582 PRO A O 1
ATOM 4586 N N . GLY A 1 583 ? 1.518 -16.469 -27.844 1 80.69 583 GLY A N 1
ATOM 4587 C CA . GLY A 1 583 ? 1.066 -15.617 -28.922 1 80.69 583 GLY A CA 1
ATOM 4588 C C . GLY A 1 583 ? 0.812 -16.391 -30.219 1 80.69 583 GLY A C 1
ATOM 4589 O O . GLY A 1 583 ? 1.548 -17.312 -30.547 1 80.69 583 GLY A O 1
ATOM 4590 N N . ARG A 1 584 ? -0.266 -16.094 -30.844 1 81.19 584 ARG A N 1
ATOM 4591 C CA . ARG A 1 584 ? -0.655 -16.703 -32.125 1 81.19 584 ARG A CA 1
ATOM 4592 C C . ARG A 1 584 ? -0.903 -18.203 -31.953 1 81.19 584 ARG A C 1
ATOM 4594 O O . ARG A 1 584 ? -0.41 -19 -32.75 1 81.19 584 ARG A O 1
ATOM 4601 N N . ALA A 1 585 ? -1.47 -18.5 -30.922 1 82.25 585 ALA A N 1
ATOM 4602 C CA . ALA A 1 585 ? -1.809 -19.891 -30.641 1 82.25 585 ALA A CA 1
ATOM 4603 C C . ALA A 1 585 ? -3.236 -20.016 -30.125 1 82.25 585 ALA A C 1
ATOM 4605 O O . ALA A 1 585 ? -3.826 -19.031 -29.672 1 82.25 585 ALA A O 1
ATOM 4606 N N . VAL A 1 586 ? -3.678 -21.219 -30.281 1 85.88 586 VAL A N 1
ATOM 4607 C CA . VAL A 1 586 ? -4.957 -21.594 -29.703 1 85.88 586 VAL A CA 1
ATOM 4608 C C . VAL A 1 586 ? -4.75 -22.719 -28.688 1 85.88 586 VAL A C 1
ATOM 4610 O O . VAL A 1 586 ? -4.07 -23.703 -28.969 1 85.88 586 VAL A O 1
ATOM 4613 N N . ILE A 1 587 ? -5.207 -22.484 -27.531 1 88.44 587 ILE A N 1
ATOM 4614 C CA . ILE A 1 587 ? -5.223 -23.516 -26.516 1 88.44 587 ILE A CA 1
ATOM 4615 C C . ILE A 1 587 ? -6.664 -23.844 -26.125 1 88.44 587 ILE A C 1
ATOM 4617 O O . ILE A 1 587 ? -7.469 -22.938 -25.875 1 88.44 587 ILE A O 1
ATOM 4621 N N . ILE A 1 588 ? -6.984 -25.141 -26.109 1 89.81 588 ILE A N 1
ATOM 4622 C CA . ILE A 1 588 ? -8.336 -25.578 -25.75 1 89.81 588 ILE A CA 1
ATOM 4623 C C . ILE A 1 588 ? -8.305 -26.375 -24.453 1 89.81 588 ILE A C 1
ATOM 4625 O O . ILE A 1 588 ? -7.566 -27.359 -24.344 1 89.81 588 ILE A O 1
ATOM 4629 N N . ILE A 1 589 ? -9.094 -25.938 -23.5 1 91.94 589 ILE A N 1
ATOM 4630 C CA . ILE A 1 589 ? -9.172 -26.656 -22.234 1 91.94 589 ILE A CA 1
ATOM 4631 C C . ILE A 1 589 ? -10.617 -27.062 -21.969 1 91.94 589 ILE A C 1
ATOM 4633 O O . ILE A 1 589 ? -11.555 -26.438 -22.484 1 91.94 589 ILE A O 1
ATOM 4637 N N . ARG A 1 590 ? -10.805 -28.141 -21.172 1 92.38 590 ARG A N 1
ATOM 4638 C CA . ARG A 1 590 ? -12.125 -28.609 -20.766 1 92.38 590 ARG A CA 1
ATOM 4639 C C . ARG A 1 590 ? -12.18 -28.875 -19.266 1 92.38 590 ARG A C 1
ATOM 4641 O O . ARG A 1 590 ? -11.203 -29.359 -18.688 1 92.38 590 ARG A O 1
ATOM 4648 N N . PHE A 1 591 ? -13.289 -28.547 -18.688 1 93.44 591 PHE A N 1
ATOM 4649 C CA . PHE A 1 591 ? -13.555 -28.906 -17.297 1 93.44 591 PHE A CA 1
ATOM 4650 C C . PHE A 1 591 ? -15.047 -29.109 -17.062 1 93.44 591 PHE A C 1
ATOM 4652 O O . PHE A 1 591 ? -15.867 -28.672 -17.859 1 93.44 591 PHE A O 1
ATOM 4659 N N . ARG A 1 592 ? -15.352 -29.828 -16.094 1 94.25 592 ARG A N 1
ATOM 4660 C CA . ARG A 1 592 ? -16.734 -29.984 -15.656 1 94.25 592 ARG A CA 1
ATOM 4661 C C . ARG A 1 592 ? -17.094 -28.938 -14.617 1 94.25 592 ARG A C 1
ATOM 4663 O O . ARG A 1 592 ? -16.406 -28.797 -13.602 1 94.25 592 ARG A O 1
ATOM 4670 N N . ALA A 1 593 ? -18.141 -28.188 -14.883 1 97 593 ALA A N 1
ATOM 4671 C CA . ALA A 1 593 ? -18.609 -27.172 -13.93 1 97 593 ALA A CA 1
ATOM 4672 C C . ALA A 1 593 ? -19.328 -27.828 -12.758 1 97 593 ALA A C 1
ATOM 4674 O O . ALA A 1 593 ? -20.531 -27.641 -12.578 1 97 593 ALA A O 1
ATOM 4675 N N . ASP A 1 594 ? -18.625 -28.391 -11.859 1 96.12 594 ASP A N 1
ATOM 4676 C CA . ASP A 1 594 ? -19.234 -29.188 -10.805 1 96.12 594 ASP A CA 1
ATOM 4677 C C . ASP A 1 594 ? -18.953 -28.578 -9.43 1 96.12 594 ASP A C 1
ATOM 4679 O O . ASP A 1 594 ? -19.109 -29.25 -8.406 1 96.12 594 ASP A O 1
ATOM 4683 N N . ASN A 1 595 ? -18.438 -27.453 -9.398 1 98.06 595 ASN A N 1
ATOM 4684 C CA . ASN A 1 595 ? -18.156 -26.703 -8.172 1 98.06 595 ASN A CA 1
ATOM 4685 C C . ASN A 1 595 ? -18.906 -25.375 -8.148 1 98.06 595 ASN A C 1
ATOM 4687 O O . ASN A 1 595 ? -18.328 -24.328 -8.469 1 98.06 595 ASN A O 1
ATOM 4691 N N . PRO A 1 596 ? -20.125 -25.391 -7.711 1 98.62 596 PRO A N 1
ATOM 4692 C CA . PRO A 1 596 ? -20.922 -24.156 -7.734 1 98.62 596 PRO A CA 1
ATOM 4693 C C . PRO A 1 596 ? -20.234 -23 -6.988 1 98.62 596 PRO A C 1
ATOM 4695 O O . PRO A 1 596 ? -19.672 -23.219 -5.914 1 98.62 596 PRO A O 1
ATOM 4698 N N . GLY A 1 597 ? -20.25 -21.812 -7.566 1 98.44 597 GLY A N 1
ATOM 4699 C CA . GLY A 1 597 ? -19.578 -20.641 -7.008 1 98.44 597 GLY A CA 1
ATOM 4700 C C . GLY A 1 597 ? -19.141 -19.656 -8.07 1 98.44 597 GLY A C 1
ATOM 4701 O O . GLY A 1 597 ? -19.578 -19.719 -9.219 1 98.44 597 GLY A O 1
ATOM 4702 N N . TYR A 1 598 ? -18.484 -18.609 -7.656 1 98.38 598 TYR A N 1
ATOM 4703 C CA . TYR A 1 598 ? -17.812 -17.656 -8.523 1 98.38 598 TYR A CA 1
ATOM 4704 C C . TYR A 1 598 ? -16.312 -17.906 -8.562 1 98.38 598 TYR A C 1
ATOM 4706 O O . TYR A 1 598 ? -15.641 -17.859 -7.531 1 98.38 598 TYR A O 1
ATOM 4714 N N . TRP A 1 599 ? -15.828 -18.203 -9.742 1 98.69 599 TRP A N 1
ATOM 4715 C CA . TRP A 1 599 ? -14.43 -18.594 -9.867 1 98.69 599 TRP A CA 1
ATOM 4716 C C . TRP A 1 599 ? -13.703 -17.719 -10.883 1 98.69 599 TRP A C 1
ATOM 4718 O O . TRP A 1 599 ? -14.156 -17.578 -12.023 1 98.69 599 TRP A O 1
ATOM 4728 N N . MET A 1 600 ? -12.625 -17.203 -10.414 1 97.94 600 MET A N 1
ATOM 4729 C CA . MET A 1 600 ? -11.844 -16.312 -11.273 1 97.94 600 MET A CA 1
ATOM 4730 C C . MET A 1 600 ? -11.023 -17.109 -12.281 1 97.94 600 MET A C 1
ATOM 4732 O O . MET A 1 600 ? -10.492 -18.172 -11.953 1 97.94 600 MET A O 1
ATOM 4736 N N . PHE A 1 601 ? -11.008 -16.703 -13.523 1 97.81 601 PHE A N 1
ATOM 4737 C CA . PHE A 1 601 ? -10.117 -17.125 -14.594 1 97.81 601 PHE A CA 1
ATOM 4738 C C . PHE A 1 601 ? -9.242 -15.961 -15.055 1 97.81 601 PHE A C 1
ATOM 4740 O O . PHE A 1 601 ? -9.742 -14.977 -15.594 1 97.81 601 PHE A O 1
ATOM 4747 N N . HIS A 1 602 ? -7.875 -16.109 -14.812 1 96 602 HIS A N 1
ATOM 4748 C CA . HIS A 1 602 ? -7.086 -14.898 -15.023 1 96 602 HIS A CA 1
ATOM 4749 C C . HIS A 1 602 ? -5.66 -15.234 -15.445 1 96 602 HIS A C 1
ATOM 4751 O O . HIS A 1 602 ? -5.191 -16.359 -15.211 1 96 602 HIS A O 1
ATOM 4757 N N . CYS A 1 603 ? -5.016 -14.242 -16.109 1 94.19 603 CYS A N 1
ATOM 4758 C CA . CYS A 1 603 ? -3.584 -14.336 -16.375 1 94.19 603 CYS A CA 1
ATOM 4759 C C . CYS A 1 603 ? -2.779 -14.258 -15.086 1 94.19 603 CYS A C 1
ATOM 4761 O O . CYS A 1 603 ? -3.049 -13.414 -14.234 1 94.19 603 CYS A O 1
ATOM 4763 N N . HIS A 1 604 ? -1.851 -15.086 -14.969 1 93 604 HIS A N 1
ATOM 4764 C CA . HIS A 1 604 ? -1.094 -15.156 -13.719 1 93 604 HIS A CA 1
ATOM 4765 C C . HIS A 1 604 ? 0.147 -14.273 -13.773 1 93 604 HIS A C 1
ATOM 4767 O O . HIS A 1 604 ? 1.002 -14.336 -12.891 1 93 604 HIS A O 1
ATOM 4773 N N . ILE A 1 605 ? 0.224 -13.469 -14.805 1 88.38 605 ILE A N 1
ATOM 4774 C CA . ILE A 1 605 ? 1.128 -12.328 -14.766 1 88.38 605 ILE A CA 1
ATOM 4775 C C . ILE A 1 605 ? 0.511 -11.211 -13.93 1 88.38 605 ILE A C 1
ATOM 4777 O O . ILE A 1 605 ? -0.537 -10.664 -14.281 1 88.38 605 ILE A O 1
ATOM 4781 N N . GLY A 1 606 ? 1.227 -10.906 -12.891 1 82.88 606 GLY A N 1
ATOM 4782 C CA . GLY A 1 606 ? 0.664 -10.031 -11.883 1 82.88 606 GLY A CA 1
ATOM 4783 C C . GLY A 1 606 ? 0.161 -8.711 -12.445 1 82.88 606 GLY A C 1
ATOM 4784 O O . GLY A 1 606 ? -0.938 -8.266 -12.109 1 82.88 606 GLY A O 1
ATOM 4785 N N . GLU A 1 607 ? 0.876 -8.102 -13.297 1 83.25 607 GLU A N 1
ATOM 4786 C CA . GLU A 1 607 ? 0.493 -6.82 -13.875 1 83.25 607 GLU A CA 1
ATOM 4787 C C . GLU A 1 607 ? -0.735 -6.957 -14.766 1 83.25 607 GLU A C 1
ATOM 4789 O O . GLU A 1 607 ? -1.609 -6.09 -14.773 1 83.25 607 GLU A O 1
ATOM 4794 N N . HIS A 1 608 ? -0.82 -8.023 -15.539 1 88.81 608 HIS A N 1
ATOM 4795 C CA . HIS A 1 608 ? -1.957 -8.242 -16.438 1 88.81 608 HIS A CA 1
ATOM 4796 C C . HIS A 1 608 ? -3.24 -8.469 -15.641 1 88.81 608 HIS A C 1
ATOM 4798 O O . HIS A 1 608 ? -4.289 -7.914 -15.977 1 88.81 608 HIS A O 1
ATOM 4804 N N . ALA A 1 609 ? -3.037 -9.203 -14.648 1 90.12 609 ALA A N 1
ATOM 4805 C CA . ALA A 1 609 ? -4.203 -9.477 -13.805 1 90.12 609 ALA A CA 1
ATOM 4806 C C . ALA A 1 609 ? -4.68 -8.219 -13.094 1 90.12 609 ALA A C 1
ATOM 4808 O O . ALA A 1 609 ? -5.883 -7.961 -13.008 1 90.12 609 ALA A O 1
ATOM 4809 N N . ALA A 1 610 ? -3.734 -7.465 -12.609 1 87.31 610 ALA A N 1
ATOM 4810 C CA . ALA A 1 610 ? -4.07 -6.242 -11.883 1 87.31 610 ALA A CA 1
ATOM 4811 C C . ALA A 1 610 ? -4.773 -5.238 -12.789 1 87.31 610 ALA A C 1
ATOM 4813 O O . ALA A 1 610 ? -5.598 -4.445 -12.336 1 87.31 610 ALA A O 1
ATOM 4814 N N . LEU A 1 611 ? -4.52 -5.355 -14.062 1 88.44 611 LEU A N 1
ATOM 4815 C CA . LEU A 1 611 ? -5.098 -4.414 -15.016 1 88.44 611 LEU A CA 1
ATOM 4816 C C . LEU A 1 611 ? -6.359 -4.988 -15.648 1 88.44 611 LEU A C 1
ATOM 4818 O O . LEU A 1 611 ? -6.98 -4.344 -16.5 1 88.44 611 LEU A O 1
ATOM 4822 N N . GLY A 1 612 ? -6.668 -6.211 -15.281 1 92 612 GLY A N 1
ATOM 4823 C CA . GLY A 1 612 ? -8.008 -6.66 -15.617 1 92 612 GLY A CA 1
ATOM 4824 C C . GLY A 1 612 ? -8.016 -7.797 -16.625 1 92 612 GLY A C 1
ATOM 4825 O O . GLY A 1 612 ? -9.078 -8.164 -17.141 1 92 612 GLY A O 1
ATOM 4826 N N . MET A 1 613 ? -6.902 -8.398 -16.891 1 93 613 MET A N 1
ATOM 4827 C CA . MET A 1 613 ? -6.922 -9.555 -17.781 1 93 613 MET A CA 1
ATOM 4828 C C . MET A 1 613 ? -7.461 -10.781 -17.062 1 93 613 MET A C 1
ATOM 4830 O O . MET A 1 613 ? -6.699 -11.695 -16.734 1 93 613 MET A O 1
ATOM 4834 N N . ALA A 1 614 ? -8.664 -10.805 -16.922 1 96.38 614 ALA A N 1
ATOM 4835 C CA . ALA A 1 614 ? -9.359 -11.82 -16.141 1 96.38 614 ALA A CA 1
ATOM 4836 C C . ALA A 1 614 ? -10.844 -11.875 -16.516 1 96.38 614 ALA A C 1
ATOM 4838 O O . ALA A 1 614 ? -11.336 -11.031 -17.25 1 96.38 614 ALA A O 1
ATOM 4839 N N . LEU A 1 615 ? -11.477 -12.875 -16.125 1 95.94 615 LEU A N 1
ATOM 4840 C CA . LEU A 1 615 ? -12.93 -13.008 -16.109 1 95.94 615 LEU A CA 1
ATOM 4841 C C . LEU A 1 615 ? -13.383 -13.938 -14.984 1 95.94 615 LEU A C 1
ATOM 4843 O O . LEU A 1 615 ? -12.555 -14.516 -14.281 1 95.94 615 LEU A O 1
ATOM 4847 N N . THR A 1 616 ? -14.711 -13.961 -14.742 1 97 616 THR A N 1
ATOM 4848 C CA . THR A 1 616 ? -15.305 -14.805 -13.711 1 97 616 THR A CA 1
ATOM 4849 C C . THR A 1 616 ? -16.219 -15.852 -14.328 1 97 616 THR A C 1
ATOM 4851 O O . THR A 1 616 ? -16.984 -15.555 -15.25 1 97 616 THR A O 1
ATOM 4854 N N . PHE A 1 617 ? -16.125 -17.109 -13.875 1 97.38 617 PHE A N 1
ATOM 4855 C CA . PHE A 1 617 ? -17.125 -18.125 -14.148 1 97.38 617 PHE A CA 1
ATOM 4856 C C . PHE A 1 617 ? -18.125 -18.219 -13 1 97.38 617 PHE A C 1
ATOM 4858 O O . PHE A 1 617 ? -17.75 -18.453 -11.859 1 97.38 617 PHE A O 1
ATOM 4865 N N . LYS A 1 618 ? -19.297 -17.906 -13.25 1 97.81 618 LYS A N 1
ATOM 4866 C CA . LYS A 1 618 ? -20.344 -18.281 -12.305 1 97.81 618 LYS A CA 1
ATOM 4867 C C . LYS A 1 618 ? -20.859 -19.688 -12.586 1 97.81 618 LYS A C 1
ATOM 4869 O O . LYS A 1 618 ? -21.422 -19.953 -13.648 1 97.81 618 LYS A O 1
ATOM 4874 N N . VAL A 1 619 ? -20.703 -20.594 -11.695 1 98.31 619 VAL A N 1
ATOM 4875 C CA . VAL A 1 619 ? -21.125 -21.984 -11.836 1 98.31 619 VAL A CA 1
ATOM 4876 C C . VAL A 1 619 ? -22.328 -22.25 -10.953 1 98.31 619 VAL A C 1
ATOM 4878 O O . VAL A 1 619 ? -22.25 -22.156 -9.727 1 98.31 619 VAL A O 1
ATOM 4881 N N . GLY A 1 620 ? -23.422 -22.531 -11.625 1 98.19 620 GLY A N 1
ATOM 4882 C CA . GLY A 1 620 ? -24.625 -22.859 -10.883 1 98.19 620 GLY A CA 1
ATOM 4883 C C . GLY A 1 620 ? -25.375 -21.641 -10.375 1 98.19 620 GLY A C 1
ATOM 4884 O O . GLY A 1 620 ? -25.078 -20.516 -10.789 1 98.19 620 GLY A O 1
ATOM 4885 N N . GLU A 1 621 ? -26.375 -21.906 -9.562 1 97.5 621 GLU A N 1
ATOM 4886 C CA . GLU A 1 621 ? -27.203 -20.859 -8.953 1 97.5 621 GLU A CA 1
ATOM 4887 C C . GLU A 1 621 ? -26.859 -20.672 -7.48 1 97.5 621 GLU A C 1
ATOM 4889 O O . GLU A 1 621 ? -26.234 -21.547 -6.867 1 97.5 621 GLU A O 1
ATOM 4894 N N . HIS A 1 622 ? -27.266 -19.531 -6.996 1 97.31 622 HIS A N 1
ATOM 4895 C CA . HIS A 1 622 ? -26.875 -19.172 -5.637 1 97.31 622 HIS A CA 1
ATOM 4896 C C . HIS A 1 622 ? -27.359 -20.219 -4.633 1 97.31 622 HIS A C 1
ATOM 4898 O O . HIS A 1 622 ? -26.672 -20.484 -3.643 1 97.31 622 HIS A O 1
ATOM 4904 N N . TYR A 1 623 ? -28.531 -20.781 -4.859 1 96.81 623 TYR A N 1
ATOM 4905 C CA . TYR A 1 623 ? -29.078 -21.75 -3.91 1 96.81 623 TYR A CA 1
ATOM 4906 C C . TYR A 1 623 ? -28.25 -23.031 -3.895 1 96.81 623 TYR A C 1
ATOM 4908 O O . TYR A 1 623 ? -28.344 -23.828 -2.963 1 96.81 623 TYR A O 1
ATOM 4916 N N . GLU A 1 624 ? -27.406 -23.297 -4.953 1 98 624 GLU A N 1
ATOM 4917 C CA . GLU A 1 624 ? -26.547 -24.469 -5.031 1 98 624 GLU A CA 1
ATOM 4918 C C . GLU A 1 624 ? -25.203 -24.219 -4.348 1 98 624 GLU A C 1
ATOM 4920 O O . GLU A 1 624 ? -24.422 -25.156 -4.145 1 98 624 GLU A O 1
ATOM 4925 N N . MET A 1 625 ? -24.906 -23.016 -4.004 1 98.12 625 MET A N 1
ATOM 4926 C CA . MET A 1 625 ? -23.594 -22.641 -3.49 1 98.12 625 MET A CA 1
ATOM 4927 C C . MET A 1 625 ? -23.531 -22.797 -1.974 1 98.12 625 MET A C 1
ATOM 4929 O O . MET A 1 625 ? -24.531 -22.547 -1.284 1 98.12 625 MET A O 1
ATOM 4933 N N . VAL A 1 626 ? -22.391 -23.172 -1.481 1 97.56 626 VAL A N 1
ATOM 4934 C CA . VAL A 1 626 ? -22.188 -23.344 -0.045 1 97.56 626 VAL A CA 1
ATOM 4935 C C . VAL A 1 626 ? -22.266 -21.984 0.643 1 97.56 626 VAL A C 1
ATOM 4937 O O . VAL A 1 626 ? -21.641 -21.016 0.192 1 97.56 626 VAL A O 1
ATOM 4940 N N . ARG A 1 627 ? -23.031 -21.875 1.733 1 96.31 627 ARG A N 1
ATOM 4941 C CA . ARG A 1 627 ? -23.156 -20.625 2.475 1 96.31 627 ARG A CA 1
ATOM 4942 C C . ARG A 1 627 ? -21.953 -20.406 3.375 1 96.31 627 ARG A C 1
ATOM 4944 O O . ARG A 1 627 ? -21.406 -21.344 3.955 1 96.31 627 ARG A O 1
ATOM 4951 N N . PRO A 1 628 ? -21.531 -19.125 3.486 1 97.12 628 PRO A N 1
ATOM 4952 C CA . PRO A 1 628 ? -20.453 -18.844 4.426 1 97.12 628 PRO A CA 1
ATOM 4953 C C . PRO A 1 628 ? -20.875 -18.969 5.887 1 97.12 628 PRO A C 1
ATOM 4955 O O . PRO A 1 628 ? -22.078 -19.016 6.176 1 97.12 628 PRO A O 1
ATOM 4958 N N . PRO A 1 629 ? -19.906 -19.078 6.816 1 96.12 629 PRO A N 1
ATOM 4959 C CA . PRO A 1 629 ? -20.25 -19.109 8.242 1 96.12 629 PRO A CA 1
ATOM 4960 C C . PRO A 1 629 ? -20.922 -17.812 8.711 1 96.12 629 PRO A C 1
ATOM 4962 O O . PRO A 1 629 ? -20.891 -16.797 8 1 96.12 629 PRO A O 1
ATOM 4965 N N . ALA A 1 630 ? -21.484 -17.891 9.891 1 94.06 630 ALA A N 1
ATOM 4966 C CA . ALA A 1 630 ? -22.141 -16.719 10.477 1 94.06 630 ALA A CA 1
ATOM 4967 C C . ALA A 1 630 ? -21.156 -15.586 10.711 1 94.06 630 ALA A C 1
ATOM 4969 O O . ALA A 1 630 ? -20 -15.828 11.086 1 94.06 630 ALA A O 1
ATOM 4970 N N . ASN A 1 631 ? -21.578 -14.367 10.516 1 93.19 631 ASN A N 1
ATOM 4971 C CA . ASN A 1 631 ? -20.812 -13.156 10.781 1 93.19 631 ASN A CA 1
ATOM 4972 C C . ASN A 1 631 ? -19.594 -13.047 9.875 1 93.19 631 ASN A C 1
ATOM 4974 O O . ASN A 1 631 ? -18.562 -12.508 10.273 1 93.19 631 ASN A O 1
ATOM 4978 N N . PHE A 1 632 ? -19.75 -13.734 8.648 1 97.19 632 PHE A N 1
ATOM 4979 C CA . PHE A 1 632 ? -18.688 -13.57 7.672 1 97.19 632 PHE A CA 1
ATOM 4980 C C . PHE A 1 632 ? -18.516 -12.102 7.293 1 97.19 632 PHE A C 1
ATOM 4982 O O . PHE A 1 632 ? -19.5 -11.383 7.117 1 97.19 632 PHE A O 1
ATOM 4989 N N . PRO A 1 633 ? -17.312 -11.609 7.281 1 96.69 633 PRO A N 1
ATOM 4990 C CA . PRO A 1 633 ? -17.094 -10.18 7.047 1 96.69 633 PRO A CA 1
ATOM 4991 C C . PRO A 1 633 ? -17.766 -9.68 5.766 1 96.69 633 PRO A C 1
ATOM 4993 O O . PRO A 1 633 ? -17.75 -10.383 4.75 1 96.69 633 PRO A O 1
ATOM 4996 N N . THR A 1 634 ? -18.312 -8.523 5.805 1 96.06 634 THR A N 1
ATOM 4997 C CA . THR A 1 634 ? -18.953 -7.895 4.652 1 96.06 634 THR A CA 1
ATOM 4998 C C . THR A 1 634 ? -18.266 -6.574 4.309 1 96.06 634 THR A C 1
ATOM 5000 O O . THR A 1 634 ? -17.547 -6.008 5.133 1 96.06 634 THR A O 1
ATOM 5003 N N . CYS A 1 635 ? -18.375 -6.152 3.121 1 96.31 635 CYS A N 1
ATOM 5004 C CA . CYS A 1 635 ? -17.828 -4.883 2.654 1 96.31 635 CYS A CA 1
ATOM 5005 C C . CYS A 1 635 ? -18.656 -4.32 1.507 1 96.31 635 CYS A C 1
ATOM 5007 O O . CYS A 1 635 ? -19.578 -4.988 1.014 1 96.31 635 CYS A O 1
ATOM 5009 N N . GLY A 1 636 ? -18.422 -3.064 1.154 1 96.62 636 GLY A N 1
ATOM 5010 C CA . GLY A 1 636 ? -19.141 -2.402 0.076 1 96.62 636 GLY A CA 1
ATOM 5011 C C . GLY A 1 636 ? -19.141 -0.891 0.2 1 96.62 636 GLY A C 1
ATOM 5012 O O . GLY A 1 636 ? -18.438 -0.33 1.037 1 96.62 636 GLY A O 1
ATOM 5013 N N . HIS A 1 637 ? -19.875 -0.261 -0.737 1 96.31 637 HIS A N 1
ATOM 5014 C CA . HIS A 1 637 ? -20.016 1.19 -0.733 1 96.31 637 HIS A CA 1
ATOM 5015 C C . HIS A 1 637 ? -20.859 1.656 0.457 1 96.31 637 HIS A C 1
ATOM 5017 O O . HIS A 1 637 ? -21.688 0.907 0.967 1 96.31 637 HIS A O 1
ATOM 5023 N N . PHE A 1 638 ? -20.562 2.807 0.986 1 97.5 638 PHE A N 1
ATOM 5024 C CA . PHE A 1 638 ? -21.406 3.477 1.965 1 97.5 638 PHE A CA 1
ATOM 5025 C C . PHE A 1 638 ? -21.75 4.895 1.513 1 97.5 638 PHE A C 1
ATOM 5027 O O . PHE A 1 638 ? -20.844 5.676 1.2 1 97.5 638 PHE A O 1
ATOM 5034 N N . SER A 1 639 ? -22.969 5.188 1.324 1 93.75 639 SER A N 1
ATOM 5035 C CA . SER A 1 639 ? -23.469 6.516 0.988 1 93.75 639 SER A CA 1
ATOM 5036 C C . SER A 1 639 ? -24.688 6.883 1.829 1 93.75 639 SER A C 1
ATOM 5038 O O . SER A 1 639 ? -25.422 6.004 2.271 1 93.75 639 SER A O 1
ATOM 5040 N N . MET B 1 1 ? 53.375 -14.109 -38.906 1 17.56 1 MET B N 1
ATOM 5041 C CA . MET B 1 1 ? 52.375 -14.109 -39.969 1 17.56 1 MET B CA 1
ATOM 5042 C C . MET B 1 1 ? 50.969 -13.984 -39.375 1 17.56 1 MET B C 1
ATOM 5044 O O . MET B 1 1 ? 50.469 -14.938 -38.781 1 17.56 1 MET B O 1
ATOM 5048 N N . ALA B 1 2 ? 50.344 -12.836 -38.969 1 19.09 2 ALA B N 1
ATOM 5049 C CA . ALA B 1 2 ? 49.812 -11.977 -37.906 1 19.09 2 ALA B CA 1
ATOM 5050 C C . ALA B 1 2 ? 48.281 -11.93 -37.969 1 19.09 2 ALA B C 1
ATOM 5052 O O . ALA B 1 2 ? 47.625 -12.156 -36.969 1 19.09 2 ALA B O 1
ATOM 5053 N N . THR B 1 3 ? 47.5 -11.344 -39.062 1 17.62 3 THR B N 1
ATOM 5054 C CA . THR B 1 3 ? 46.688 -10.164 -39.375 1 17.62 3 THR B CA 1
ATOM 5055 C C . THR B 1 3 ? 45.25 -10.555 -39.656 1 17.62 3 THR B C 1
ATOM 5057 O O . THR B 1 3 ? 44.406 -9.695 -39.969 1 17.62 3 THR B O 1
ATOM 5060 N N . TYR B 1 4 ? 44.812 -11.68 -39.688 1 18.92 4 TYR B N 1
ATOM 5061 C CA . TYR B 1 4 ? 43.594 -12 -40.406 1 18.92 4 TYR B CA 1
ATOM 5062 C C . TYR B 1 4 ? 42.438 -11.141 -39.938 1 18.92 4 TYR B C 1
ATOM 5064 O O . TYR B 1 4 ? 42.062 -11.18 -38.75 1 18.92 4 TYR B O 1
ATOM 5072 N N . GLY B 1 5 ? 41.969 -9.867 -40.562 1 19.16 5 GLY B N 1
ATOM 5073 C CA . GLY B 1 5 ? 41.344 -8.57 -40.812 1 19.16 5 GLY B CA 1
ATOM 5074 C C . GLY B 1 5 ? 39.844 -8.648 -41.031 1 19.16 5 GLY B C 1
ATOM 5075 O O . GLY B 1 5 ? 39.406 -9.102 -42.062 1 19.16 5 GLY B O 1
ATOM 5076 N N . LEU B 1 6 ? 38.938 -9.055 -40.219 1 18.7 6 LEU B N 1
ATOM 5077 C CA . LEU B 1 6 ? 37.594 -9.523 -40.594 1 18.7 6 LEU B CA 1
ATOM 5078 C C . LEU B 1 6 ? 36.75 -8.375 -41.094 1 18.7 6 LEU B C 1
ATOM 5080 O O . LEU B 1 6 ? 36.469 -7.426 -40.344 1 18.7 6 LEU B O 1
ATOM 5084 N N . ASP B 1 7 ? 36.562 -7.793 -42.312 1 17.31 7 ASP B N 1
ATOM 5085 C CA . ASP B 1 7 ? 36.125 -6.52 -42.875 1 17.31 7 ASP B CA 1
ATOM 5086 C C . ASP B 1 7 ? 34.594 -6.438 -42.938 1 17.31 7 ASP B C 1
ATOM 5088 O O . ASP B 1 7 ? 34.062 -5.48 -43.469 1 17.31 7 ASP B O 1
ATOM 5092 N N . ARG B 1 8 ? 33.656 -7.031 -42.406 1 17.39 8 ARG B N 1
ATOM 5093 C CA . ARG B 1 8 ? 32.312 -7.316 -42.969 1 17.39 8 ARG B CA 1
ATOM 5094 C C . ARG B 1 8 ? 31.547 -6.023 -43.219 1 17.39 8 ARG B C 1
ATOM 5096 O O . ARG B 1 8 ? 31.359 -5.203 -42.344 1 17.39 8 ARG B O 1
ATOM 5103 N N . ALA B 1 9 ? 31.141 -5.543 -44.344 1 18.38 9 ALA B N 1
ATOM 5104 C CA . ALA B 1 9 ? 30.812 -4.371 -45.156 1 18.38 9 ALA B CA 1
ATOM 5105 C C . ALA B 1 9 ? 29.516 -3.73 -44.656 1 18.38 9 ALA B C 1
ATOM 5107 O O . ALA B 1 9 ? 28.766 -4.328 -43.875 1 18.38 9 ALA B O 1
ATOM 5108 N N . ASP B 1 10 ? 28.531 -2.803 -45.75 1 16.7 10 ASP B N 1
ATOM 5109 C CA . ASP B 1 10 ? 27.891 -1.625 -46.312 1 16.7 10 ASP B CA 1
ATOM 5110 C C . ASP B 1 10 ? 26.375 -1.825 -46.438 1 16.7 10 ASP B C 1
ATOM 5112 O O . ASP B 1 10 ? 25.688 -1.085 -47.125 1 16.7 10 ASP B O 1
ATOM 5116 N N . TYR B 1 11 ? 25.594 -2.768 -46 1 17.83 11 TYR B N 1
ATOM 5117 C CA . TYR B 1 11 ? 24.297 -2.947 -46.625 1 17.83 11 TYR B CA 1
ATOM 5118 C C . TYR B 1 11 ? 23.484 -1.662 -46.562 1 17.83 11 TYR B C 1
ATOM 5120 O O . TYR B 1 11 ? 23.25 -1.114 -45.5 1 17.83 11 TYR B O 1
ATOM 5128 N N . THR B 1 12 ? 23.2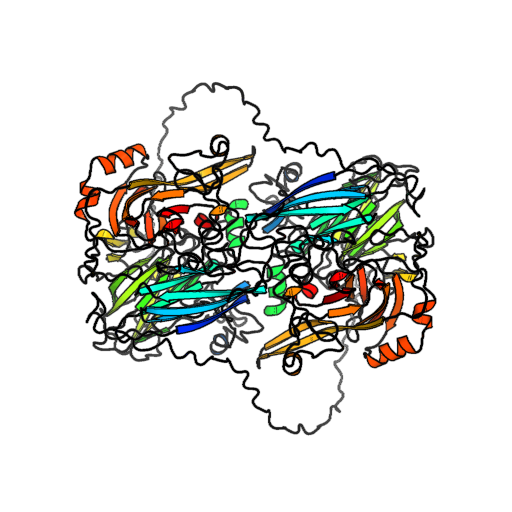5 -0.891 -47.656 1 17.5 12 THR B N 1
ATOM 5129 C CA . THR B 1 12 ? 22.625 0.29 -48.25 1 17.5 12 THR B CA 1
ATOM 5130 C C . THR B 1 12 ? 21.109 0.195 -48.156 1 17.5 12 THR B C 1
ATOM 5132 O O . THR B 1 12 ? 20.531 -0.846 -48.469 1 17.5 12 THR B O 1
ATOM 5135 N N . CYS B 1 13 ? 20.375 1 -47.312 1 18.52 13 CYS B N 1
ATOM 5136 C CA . CYS B 1 13 ? 18.984 1.398 -47.094 1 18.52 13 CYS B CA 1
ATOM 5137 C C . CYS B 1 13 ? 18.297 1.747 -48.406 1 18.52 13 CYS B C 1
ATOM 5139 O O . CYS B 1 13 ? 18.531 2.82 -48.969 1 18.52 13 CYS B O 1
ATOM 5141 N N . GLY B 1 14 ? 18.25 0.857 -49.312 1 17.31 14 GLY B N 1
ATOM 5142 C CA . GLY B 1 14 ? 17.734 1.178 -50.656 1 17.31 14 GLY B CA 1
ATOM 5143 C C . GLY B 1 14 ? 16.391 1.877 -50.625 1 17.31 14 GLY B C 1
ATOM 5144 O O . GLY B 1 14 ? 15.703 1.855 -49.594 1 17.31 14 GLY B O 1
ATOM 5145 N N . ASP B 1 15 ? 15.523 2.17 -51.719 1 18.14 15 ASP B N 1
ATOM 5146 C CA . ASP B 1 15 ? 14.875 3.107 -52.656 1 18.14 15 ASP B CA 1
ATOM 5147 C C . ASP B 1 15 ? 13.375 3.186 -52.375 1 18.14 15 ASP B C 1
ATOM 5149 O O . ASP B 1 15 ? 12.797 4.273 -52.344 1 18.14 15 ASP B O 1
ATOM 5153 N N . GLY B 1 16 ? 12.461 2.148 -52.656 1 18.16 16 GLY B N 1
ATOM 5154 C CA . GLY B 1 16 ? 11.32 2.275 -53.562 1 18.16 16 GLY B CA 1
ATOM 5155 C C . GLY B 1 16 ? 10.164 3.041 -52.938 1 18.16 16 GLY B C 1
ATOM 5156 O O . GLY B 1 16 ? 10.039 3.111 -51.719 1 18.16 16 GLY B O 1
ATOM 5157 N N . ASN B 1 17 ? 9.078 3.893 -53.688 1 17.83 17 ASN B N 1
ATOM 5158 C CA . ASN B 1 17 ? 8.25 5.027 -54.062 1 17.83 17 ASN B CA 1
ATOM 5159 C C . ASN B 1 17 ? 6.82 4.879 -53.562 1 17.83 17 ASN B C 1
ATOM 5161 O O . ASN B 1 17 ? 6.109 5.871 -53.375 1 17.83 17 ASN B O 1
ATOM 5165 N N . LEU B 1 18 ? 5.988 3.783 -53.719 1 17.3 18 LEU B N 1
ATOM 5166 C CA . LEU B 1 18 ? 4.621 3.842 -54.25 1 17.3 18 LEU B CA 1
ATOM 5167 C C . LEU B 1 18 ? 3.65 4.277 -53.156 1 17.3 18 LEU B C 1
ATOM 5169 O O . LEU B 1 18 ? 2.434 4.18 -53.312 1 17.3 18 LEU B O 1
ATOM 5173 N N . TYR B 1 19 ? 3.885 4.484 -51.875 1 16.7 19 TYR B N 1
ATOM 5174 C CA . TYR B 1 19 ? 2.762 4.523 -50.938 1 16.7 19 TYR B CA 1
ATOM 5175 C C . TYR B 1 19 ? 1.839 5.695 -51.25 1 16.7 19 TYR B C 1
ATOM 5177 O O . TYR B 1 19 ? 2.223 6.855 -51.094 1 16.7 19 TYR B O 1
ATOM 5185 N N . HIS B 1 20 ? 0.98 5.551 -52.219 1 17.31 20 HIS B N 1
ATOM 5186 C CA . HIS B 1 20 ? 0.015 6.438 -52.844 1 17.31 20 HIS B CA 1
ATOM 5187 C C . HIS B 1 20 ? -0.783 7.223 -51.812 1 17.31 20 HIS B C 1
ATOM 5189 O O . HIS B 1 20 ? -0.841 6.832 -50.656 1 17.31 20 HIS B O 1
ATOM 5195 N N . GLU B 1 21 ? -1.817 8.25 -52.219 1 18.12 21 GLU B N 1
ATOM 5196 C CA . GLU B 1 21 ? -2.473 9.547 -52.062 1 18.12 21 GLU B CA 1
ATOM 5197 C C . GLU B 1 21 ? -3.768 9.414 -51.25 1 18.12 21 GLU B C 1
ATOM 5199 O O . GLU B 1 21 ? -4.531 10.375 -51.156 1 18.12 21 GLU B O 1
ATOM 5204 N N . MET B 1 22 ? -4.152 8.266 -50.812 1 18.47 22 MET B N 1
ATOM 5205 C CA . MET B 1 22 ? -5.605 8.219 -50.688 1 18.47 22 MET B CA 1
ATOM 5206 C C . MET B 1 22 ? -6.125 9.344 -49.812 1 18.47 22 MET B C 1
ATOM 5208 O O . MET B 1 22 ? -5.52 9.656 -48.781 1 18.47 22 MET B O 1
ATOM 5212 N N . HIS B 1 23 ? -7.113 10.18 -50.312 1 17.97 23 HIS B N 1
ATOM 5213 C CA . HIS B 1 23 ? -7.867 11.398 -50.031 1 17.97 23 HIS B CA 1
ATOM 5214 C C . HIS B 1 23 ? -8.641 11.289 -48.75 1 17.97 23 HIS B C 1
ATOM 5216 O O . HIS B 1 23 ? -9.406 10.336 -48.531 1 17.97 23 HIS B O 1
ATOM 5222 N N . GLN B 1 24 ? -8.172 11.852 -47.688 1 17.03 24 GLN B N 1
ATOM 5223 C CA . GLN B 1 24 ? -8.344 11.867 -46.25 1 17.03 24 GLN B CA 1
ATOM 5224 C C . GLN B 1 24 ? -9.672 12.516 -45.875 1 17.03 24 GLN B C 1
ATOM 5226 O O . GLN B 1 24 ? -9.781 13.742 -45.812 1 17.03 24 GLN B O 1
ATOM 5231 N N . LYS B 1 25 ? -10.781 11.984 -46.438 1 17.81 25 LYS B N 1
ATOM 5232 C CA . LYS B 1 25 ? -11.969 12.805 -46.219 1 17.81 25 LYS B CA 1
ATOM 5233 C C . LYS B 1 25 ? -12.211 13.031 -44.75 1 17.81 25 LYS B C 1
ATOM 5235 O O . LYS B 1 25 ? -12.133 12.094 -43.938 1 17.81 25 LYS B O 1
ATOM 5240 N N . CYS B 1 26 ? -12.164 14.266 -44.312 1 18.66 26 CYS B N 1
ATOM 5241 C CA . CYS B 1 26 ? -12.172 15.078 -43.094 1 18.66 26 CYS B CA 1
ATOM 5242 C C . CYS B 1 26 ? -13.461 14.883 -42.312 1 18.66 26 CYS B C 1
ATOM 5244 O O . CYS B 1 26 ? -14.422 15.641 -42.469 1 18.66 26 CYS B O 1
ATOM 5246 N N . PHE B 1 27 ? -14 13.609 -42.312 1 18.66 27 PHE B N 1
ATOM 5247 C CA . PHE B 1 27 ? -15.328 13.891 -41.781 1 18.66 27 PHE B CA 1
ATOM 5248 C C . PHE B 1 27 ? -15.242 14.578 -40.438 1 18.66 27 PHE B C 1
ATOM 5250 O O . PHE B 1 27 ? -14.266 14.406 -39.719 1 18.66 27 PHE B O 1
ATOM 5257 N N . PRO B 1 28 ? -16.125 15.57 -40.156 1 18.69 28 PRO B N 1
ATOM 5258 C CA . PRO B 1 28 ? -16.25 16.531 -39.062 1 18.69 28 PRO B CA 1
ATOM 5259 C C . PRO B 1 28 ? -16.344 15.844 -37.688 1 18.69 28 PRO B C 1
ATOM 5261 O O . PRO B 1 28 ? -17.078 14.859 -37.531 1 18.69 28 PRO B O 1
ATOM 5264 N N . ALA B 1 29 ? -15.281 15.828 -36.938 1 19.19 29 ALA B N 1
ATOM 5265 C CA . ALA B 1 29 ? -14.883 15.289 -35.656 1 19.19 29 ALA B CA 1
ATOM 5266 C C . ALA B 1 29 ? -15.898 15.641 -34.562 1 19.19 29 ALA B C 1
ATOM 5268 O O . ALA B 1 29 ? -16.062 16.812 -34.219 1 19.19 29 ALA B O 1
ATOM 5269 N N . SER B 1 30 ? -16.984 14.961 -34.594 1 19.02 30 SER B N 1
ATOM 5270 C CA . SER B 1 30 ? -18.016 15.219 -33.594 1 19.02 30 SER B CA 1
ATOM 5271 C C . SER B 1 30 ? -17.438 15.234 -32.188 1 19.02 30 SER B C 1
ATOM 5273 O O . SER B 1 30 ? -16.438 14.562 -31.922 1 19.02 30 SER B O 1
ATOM 5275 N N . GLN B 1 31 ? -17.766 16.203 -31.219 1 19.16 31 GLN B N 1
ATOM 5276 C CA . GLN B 1 31 ? -17.547 16.875 -29.953 1 19.16 31 GLN B CA 1
ATOM 5277 C C . GLN B 1 31 ? -17.672 15.906 -28.781 1 19.16 31 GLN B C 1
ATOM 5279 O O . GLN B 1 31 ? -18.766 15.672 -28.281 1 19.16 31 GLN B O 1
ATOM 5284 N N . VAL B 1 32 ? -17.172 14.781 -28.828 1 19.92 32 VAL B N 1
ATOM 5285 C CA . VAL B 1 32 ? -17.453 14.031 -27.609 1 19.92 32 VAL B CA 1
ATOM 5286 C C . VAL B 1 32 ? -16.844 14.766 -26.406 1 19.92 32 VAL B C 1
ATOM 5288 O O . VAL B 1 32 ? -15.625 14.859 -26.281 1 19.92 32 VAL B O 1
ATOM 5291 N N . THR B 1 33 ? -17.422 15.852 -25.953 1 22.12 33 THR B N 1
ATOM 5292 C CA . THR B 1 33 ? -17.359 16.656 -24.734 1 22.12 33 THR B CA 1
ATOM 5293 C C . THR B 1 33 ? -17.312 15.773 -23.5 1 22.12 33 THR B C 1
ATOM 5295 O O . THR B 1 33 ? -18.297 15.133 -23.141 1 22.12 33 THR B O 1
ATOM 5298 N N . GLU B 1 34 ? -16.531 14.867 -23.469 1 24.08 34 GLU B N 1
ATOM 5299 C CA . GLU B 1 34 ? -16.438 14.156 -22.188 1 24.08 34 GLU B CA 1
ATOM 5300 C C . GLU B 1 34 ? -16.531 15.125 -21.016 1 24.08 34 GLU B C 1
ATOM 5302 O O . GLU B 1 34 ? -15.695 16.031 -20.875 1 24.08 34 GLU B O 1
ATOM 5307 N N . CYS B 1 35 ? -17.719 15.297 -20.5 1 23.91 35 CYS B N 1
ATOM 5308 C CA . CYS B 1 35 ? -18.328 16.125 -19.469 1 23.91 35 CYS B CA 1
ATOM 5309 C C . CYS B 1 35 ? -17.641 15.906 -18.125 1 23.91 35 CYS B C 1
ATOM 5311 O O . CYS B 1 35 ? -17.578 14.789 -17.625 1 23.91 35 CYS B O 1
ATOM 5313 N N . SER B 1 36 ? -16.5 16.344 -17.906 1 27.77 36 SER B N 1
ATOM 5314 C CA . SER B 1 36 ? -16.328 16.781 -16.516 1 27.77 36 SER B CA 1
ATOM 5315 C C . SER B 1 36 ? -17.688 17.094 -15.875 1 27.77 36 SER B C 1
ATOM 5317 O O . SER B 1 36 ? -18.312 18.109 -16.188 1 27.77 36 SER B O 1
ATOM 5319 N N . VAL B 1 37 ? -18.531 16.078 -15.82 1 29.45 37 VAL B N 1
ATOM 5320 C CA . VAL B 1 37 ? -19.75 16.469 -15.125 1 29.45 37 VAL B CA 1
ATOM 5321 C C . VAL B 1 37 ? -19.422 17.328 -13.914 1 29.45 37 VAL B C 1
ATOM 5323 O O . VAL B 1 37 ? -18.859 16.844 -12.93 1 29.45 37 VAL B O 1
ATOM 5326 N N . ALA B 1 38 ? -18.844 18.281 -14.062 1 31.02 38 ALA B N 1
ATOM 5327 C CA . ALA B 1 38 ? -19.078 19.281 -13.031 1 31.02 38 ALA B CA 1
ATOM 5328 C C . ALA B 1 38 ? -20.484 19.172 -12.461 1 31.02 38 ALA B C 1
ATOM 5330 O O . ALA B 1 38 ? -21.469 19.453 -13.164 1 31.02 38 ALA B O 1
ATOM 5331 N N . LEU B 1 39 ? -20.875 17.953 -12.016 1 35.38 39 LEU B N 1
ATOM 5332 C CA . LEU B 1 39 ? -22.156 18.344 -11.414 1 35.38 39 LEU B CA 1
ATOM 5333 C C . LEU B 1 39 ? -22.219 19.844 -11.211 1 35.38 39 LEU B C 1
ATOM 5335 O O . LEU B 1 39 ? -21.188 20.516 -11.094 1 35.38 39 LEU B O 1
ATOM 5339 N N . PRO B 1 40 ? -23.266 20.438 -11.547 1 36.06 40 PRO B N 1
ATOM 5340 C CA . PRO B 1 40 ? -23.391 21.828 -11.07 1 36.06 40 PRO B CA 1
ATOM 5341 C C . PRO B 1 40 ? -22.688 22.047 -9.727 1 36.06 40 PRO B C 1
ATOM 5343 O O . PRO B 1 40 ? -23.109 21.484 -8.711 1 36.06 40 PRO B O 1
ATOM 5346 N N . GLU B 1 41 ? -21.484 21.719 -9.406 1 41.62 41 GLU B N 1
ATOM 5347 C CA . GLU B 1 41 ? -20.969 22.422 -8.234 1 41.62 41 GLU B CA 1
ATOM 5348 C C . GLU B 1 41 ? -21.781 23.672 -7.93 1 41.62 41 GLU B C 1
ATOM 5350 O O . GLU B 1 41 ? -21.688 24.672 -8.641 1 41.62 41 GLU B O 1
ATOM 5355 N N . GLN B 1 42 ? -22.906 23.578 -7.871 1 45.41 42 GLN B N 1
ATOM 5356 C CA . GLN B 1 42 ? -23.562 24.688 -7.191 1 45.41 42 GLN B CA 1
ATOM 5357 C C . GLN B 1 42 ? -22.594 25.406 -6.258 1 45.41 42 GLN B C 1
ATOM 5359 O O . GLN B 1 42 ? -21.984 24.781 -5.379 1 45.41 42 GLN B O 1
ATOM 5364 N N . THR B 1 43 ? -21.594 26.344 -6.652 1 61.88 43 THR B N 1
ATOM 5365 C CA . THR B 1 43 ? -20.344 26.984 -6.262 1 61.88 43 THR B CA 1
ATOM 5366 C C . THR B 1 43 ? -20.344 27.312 -4.773 1 61.88 43 THR B C 1
ATOM 5368 O O . THR B 1 43 ? -21.156 28.109 -4.305 1 61.88 43 THR B O 1
ATOM 5371 N N . CYS B 1 44 ? -20.156 26.219 -4.008 1 85.94 44 CYS B N 1
ATOM 5372 C CA . CYS B 1 44 ? -19.906 26.516 -2.6 1 85.94 44 CYS B CA 1
ATOM 5373 C C . CYS B 1 44 ? -18.828 27.578 -2.445 1 85.94 44 CYS B C 1
ATOM 5375 O O . CYS B 1 44 ? -18.672 28.156 -1.366 1 85.94 44 CYS B O 1
ATOM 5377 N N . LEU B 1 45 ? -18.25 27.797 -3.543 1 89.19 45 LEU B N 1
ATOM 5378 C CA . LEU B 1 45 ? -17.422 29 -3.555 1 89.19 45 LEU B CA 1
ATOM 5379 C C . LEU B 1 45 ? -18.266 30.234 -3.83 1 89.19 45 LEU B C 1
ATOM 5381 O O . LEU B 1 45 ? -18.547 30.562 -4.988 1 89.19 45 LEU B O 1
ATOM 5385 N N . ARG B 1 46 ? -18.703 30.766 -2.848 1 90.62 46 ARG B N 1
ATOM 5386 C CA . ARG B 1 46 ? -19.609 31.922 -2.896 1 90.62 46 ARG B CA 1
ATOM 5387 C C . ARG B 1 46 ? -19.344 32.875 -1.743 1 90.62 46 ARG B C 1
ATOM 5389 O O . ARG B 1 46 ? -18.641 32.531 -0.793 1 90.62 46 ARG B O 1
ATOM 5396 N N . THR B 1 47 ? -19.906 34.062 -1.944 1 91.06 47 THR B N 1
ATOM 5397 C CA . THR B 1 47 ? -19.906 34.969 -0.795 1 91.06 47 THR B CA 1
ATOM 5398 C C . THR B 1 47 ? -20.797 34.406 0.32 1 91.06 47 THR B C 1
ATOM 5400 O O . THR B 1 47 ? -21.953 34.062 0.079 1 91.06 47 THR B O 1
ATOM 5403 N N . CYS B 1 48 ? -20.234 34.344 1.485 1 93.38 48 CYS B N 1
ATOM 5404 C CA . CYS B 1 48 ? -21 33.844 2.621 1 93.38 48 CYS B CA 1
ATOM 5405 C C . CYS B 1 48 ? -21.969 34.906 3.152 1 93.38 48 CYS B C 1
ATOM 5407 O O . CYS B 1 48 ? -21.594 36.062 3.299 1 93.38 48 CYS B O 1
ATOM 5409 N N . VAL B 1 49 ? -23.203 34.438 3.35 1 91.62 49 VAL B N 1
ATOM 5410 C CA . VAL B 1 49 ? -24.25 35.312 3.906 1 91.62 49 VAL B CA 1
ATOM 5411 C C . VAL B 1 49 ? -24.844 34.656 5.152 1 91.62 49 VAL B C 1
ATOM 5413 O O . VAL B 1 49 ? -25.094 33.438 5.172 1 91.62 49 VAL B O 1
ATOM 5416 N N . ASP B 1 50 ? -25.047 35.531 6.145 1 89.62 50 ASP B N 1
ATOM 5417 C CA . ASP B 1 50 ? -25.578 35.031 7.406 1 89.62 50 ASP B CA 1
ATOM 5418 C C . ASP B 1 50 ? -26.906 34.312 7.191 1 89.62 50 ASP B C 1
ATOM 5420 O O . ASP B 1 50 ? -27.781 34.812 6.492 1 89.62 50 ASP B O 1
ATOM 5424 N N . GLY B 1 51 ? -26.969 33.156 7.754 1 87.75 51 GLY B N 1
ATOM 5425 C CA . GLY B 1 51 ? -28.219 32.406 7.738 1 87.75 51 GLY B CA 1
ATOM 5426 C C . GLY B 1 51 ? -28.391 31.531 6.508 1 87.75 51 GLY B C 1
ATOM 5427 O O . GLY B 1 51 ? -29.344 30.75 6.418 1 87.75 51 GLY B O 1
ATOM 5428 N N . GLN B 1 52 ? -27.547 31.703 5.613 1 90.94 52 GLN B N 1
ATOM 5429 C CA . GLN B 1 52 ? -27.656 30.906 4.391 1 90.94 52 GLN B CA 1
ATOM 5430 C C . GLN B 1 52 ? -26.672 29.734 4.41 1 90.94 52 GLN B C 1
ATOM 5432 O O . GLN B 1 52 ? -25.484 29.922 4.641 1 90.94 52 GLN B O 1
ATOM 5437 N N . THR B 1 53 ? -27.203 28.547 4.285 1 93.81 53 THR B N 1
ATOM 5438 C CA . THR B 1 53 ? -26.359 27.359 4.195 1 93.81 53 THR B CA 1
ATOM 5439 C C . THR B 1 53 ? -26.719 26.531 2.959 1 93.81 53 THR B C 1
ATOM 5441 O O . THR B 1 53 ? -27.781 26.719 2.369 1 93.81 53 THR B O 1
ATOM 5444 N N . ARG B 1 54 ? -25.766 25.703 2.477 1 94.44 54 ARG B N 1
ATOM 5445 C CA . ARG B 1 54 ? -25.953 24.828 1.317 1 94.44 54 ARG B CA 1
ATOM 5446 C C . ARG B 1 54 ? -25.266 23.484 1.523 1 94.44 54 ARG B C 1
ATOM 5448 O O . ARG B 1 54 ? -24.469 23.328 2.451 1 94.44 54 ARG B O 1
ATOM 5455 N N . VAL B 1 55 ? -25.734 22.5 0.725 1 96.31 55 VAL B N 1
ATOM 5456 C CA . VAL B 1 55 ? -25 21.25 0.617 1 96.31 55 VAL B CA 1
ATOM 5457 C C . VAL B 1 55 ? -23.922 21.375 -0.468 1 96.31 55 VAL B C 1
ATOM 5459 O O . VAL B 1 55 ? -24.234 21.656 -1.625 1 96.31 55 VAL B O 1
ATOM 5462 N N . CYS B 1 56 ? -22.719 21.281 -0.088 1 96.62 56 CYS B N 1
ATOM 5463 C CA . CYS B 1 56 ? -21.578 21.359 -0.999 1 96.62 56 CYS B CA 1
ATOM 5464 C C . CYS B 1 56 ? -21.062 19.969 -1.332 1 96.62 56 CYS B C 1
ATOM 5466 O O . CYS B 1 56 ? -20.516 19.281 -0.469 1 96.62 56 CYS B O 1
ATOM 5468 N N . LYS B 1 57 ? -21.172 19.578 -2.592 1 96.25 57 LYS B N 1
ATOM 5469 C CA . LYS B 1 57 ? -20.859 18.203 -2.992 1 96.25 57 LYS B CA 1
ATOM 5470 C C . LYS B 1 57 ? -19.5 18.125 -3.699 1 96.25 57 LYS B C 1
ATOM 5472 O O . LYS B 1 57 ? -19.188 18.969 -4.535 1 96.25 57 LYS B O 1
ATOM 5477 N N . TYR B 1 58 ? -18.719 17.219 -3.27 1 96.31 58 TYR B N 1
ATOM 5478 C CA . TYR B 1 58 ? -17.438 16.922 -3.881 1 96.31 58 TYR B CA 1
ATOM 5479 C C . TYR B 1 58 ? -17.312 15.43 -4.172 1 96.31 58 TYR B C 1
ATOM 5481 O O . TYR B 1 58 ? -17.969 14.602 -3.539 1 96.31 58 TYR B O 1
ATOM 5489 N N . LYS B 1 59 ? -16.531 15.047 -5.195 1 97.44 59 LYS B N 1
ATOM 5490 C CA . LYS B 1 59 ? -16.141 13.672 -5.504 1 97.44 59 LYS B CA 1
ATOM 5491 C C . LYS B 1 59 ? -14.625 13.531 -5.582 1 97.44 59 LYS B C 1
ATOM 5493 O O . LYS B 1 59 ? -13.969 14.211 -6.371 1 97.44 59 LYS B O 1
ATOM 5498 N N . PHE B 1 60 ? -14.102 12.703 -4.738 1 98.25 60 PHE B N 1
ATOM 5499 C CA . PHE B 1 60 ? -12.664 12.438 -4.688 1 98.25 60 PHE B CA 1
ATOM 5500 C C . PHE B 1 60 ? -12.352 11.047 -5.234 1 98.25 60 PHE B C 1
ATOM 5502 O O . PHE B 1 60 ? -12.664 10.039 -4.598 1 98.25 60 PHE B O 1
ATOM 5509 N N . ILE B 1 61 ? -11.773 11 -6.402 1 98.25 61 ILE B N 1
ATOM 5510 C CA . ILE B 1 61 ? -11.234 9.75 -6.938 1 98.25 61 ILE B CA 1
ATOM 5511 C C . ILE B 1 61 ? -9.781 9.594 -6.516 1 98.25 61 ILE B C 1
ATOM 5513 O O . ILE B 1 61 ? -8.906 10.32 -6.988 1 98.25 61 ILE B O 1
ATOM 5517 N N . VAL B 1 62 ? -9.539 8.648 -5.617 1 98.5 62 VAL B N 1
ATOM 5518 C CA . VAL B 1 62 ? -8.195 8.414 -5.098 1 98.5 62 VAL B CA 1
ATOM 5519 C C . VAL B 1 62 ? -7.527 7.293 -5.891 1 98.5 62 VAL B C 1
ATOM 5521 O O . VAL B 1 62 ? -8.016 6.16 -5.914 1 98.5 62 VAL B O 1
ATOM 5524 N N . GLU B 1 63 ? -6.414 7.566 -6.52 1 97.06 63 GLU B N 1
ATOM 5525 C CA . GLU B 1 63 ? -5.75 6.566 -7.348 1 97.06 63 GLU B CA 1
ATOM 5526 C C . GLU B 1 63 ? -4.238 6.781 -7.363 1 97.06 63 GLU B C 1
ATOM 5528 O O . GLU B 1 63 ? -3.758 7.875 -7.055 1 97.06 63 GLU B O 1
ATOM 5533 N N . GLU B 1 64 ? -3.531 5.699 -7.66 1 96.25 64 GLU B N 1
ATOM 5534 C CA . GLU B 1 64 ? -2.094 5.824 -7.875 1 96.25 64 GLU B CA 1
ATOM 5535 C C . GLU B 1 64 ? -1.792 6.621 -9.141 1 96.25 64 GLU B C 1
ATOM 5537 O O . GLU B 1 64 ? -2.525 6.531 -10.125 1 96.25 64 GLU B O 1
ATOM 5542 N N . HIS B 1 65 ? -0.736 7.383 -9.055 1 96.25 65 HIS B N 1
ATOM 5543 C CA . HIS B 1 65 ? -0.263 8.195 -10.172 1 96.25 65 HIS B CA 1
ATOM 5544 C C . HIS B 1 65 ? 1.252 8.367 -10.125 1 96.25 65 HIS B C 1
ATOM 5546 O O . HIS B 1 65 ? 1.93 7.715 -9.328 1 96.25 65 HIS B O 1
ATOM 5552 N N . VAL B 1 66 ? 1.807 9.055 -11.125 1 95.44 66 VAL B N 1
ATOM 5553 C CA . VAL B 1 66 ? 3.244 9.305 -11.156 1 95.44 66 VAL B CA 1
ATOM 5554 C C . VAL B 1 66 ? 3.506 10.773 -11.508 1 95.44 66 VAL B C 1
ATOM 5556 O O . VAL B 1 66 ? 2.885 11.32 -12.43 1 95.44 66 VAL B O 1
ATOM 5559 N N . SER B 1 67 ? 4.312 11.398 -10.711 1 94.38 67 SER B N 1
ATOM 5560 C CA . SER B 1 67 ? 4.734 12.75 -11.062 1 94.38 67 SER B CA 1
ATOM 5561 C C . SER B 1 67 ? 5.613 12.75 -12.305 1 94.38 67 SER B C 1
ATOM 5563 O O . SER B 1 67 ? 6.398 11.82 -12.516 1 94.38 67 SER B O 1
ATOM 5565 N N . MET B 1 68 ? 5.445 13.781 -13.156 1 91.5 68 MET B N 1
ATOM 5566 C CA . MET B 1 68 ? 6.172 13.93 -14.414 1 91.5 68 MET B CA 1
ATOM 5567 C C . MET B 1 68 ? 5.965 12.719 -15.312 1 91.5 68 MET B C 1
ATOM 5569 O O . MET B 1 68 ? 6.91 12.219 -15.922 1 91.5 68 MET B O 1
ATOM 5573 N N . SER B 1 69 ? 4.777 12.219 -15.266 1 92.5 69 SER B N 1
ATOM 5574 C CA . SER B 1 69 ? 4.438 11.078 -16.109 1 92.5 69 SER B CA 1
ATOM 5575 C C . SER B 1 69 ? 4.66 11.391 -17.578 1 92.5 69 SER B C 1
ATOM 5577 O O . SER B 1 69 ? 4.242 12.438 -18.078 1 92.5 69 SER B O 1
ATOM 5579 N N . THR B 1 70 ? 5.242 10.422 -18.25 1 88.44 70 THR B N 1
ATOM 5580 C CA . THR B 1 70 ? 5.52 10.617 -19.672 1 88.44 70 THR B CA 1
ATOM 5581 C C . THR B 1 70 ? 4.23 10.602 -20.484 1 88.44 70 THR B C 1
ATOM 5583 O O . THR B 1 70 ? 4.164 11.18 -21.562 1 88.44 70 THR B O 1
ATOM 5586 N N . VAL B 1 71 ? 3.338 10.031 -19.891 1 88.69 71 VAL B N 1
ATOM 5587 C CA . VAL B 1 71 ? 2.066 9.867 -20.594 1 88.69 71 VAL B CA 1
ATOM 5588 C C . VAL B 1 71 ? 1.242 11.148 -20.469 1 88.69 71 VAL B C 1
ATOM 5590 O O . VAL B 1 71 ? 0.563 11.555 -21.422 1 88.69 71 VAL B O 1
ATOM 5593 N N . HIS B 1 72 ? 1.367 11.836 -19.375 1 91.94 72 HIS B N 1
ATOM 5594 C CA . HIS B 1 72 ? 0.461 12.945 -19.094 1 91.94 72 HIS B CA 1
ATOM 5595 C C . HIS B 1 72 ? 1.164 14.289 -19.266 1 91.94 72 HIS B C 1
ATOM 5597 O O . HIS B 1 72 ? 0.511 15.32 -19.469 1 91.94 72 HIS B O 1
ATOM 5603 N N . CYS B 1 73 ? 2.457 14.344 -19.156 1 91.62 73 CYS B N 1
ATOM 5604 C CA . CYS B 1 73 ? 3.121 15.633 -18.984 1 91.62 73 CYS B CA 1
ATOM 5605 C C . CYS B 1 73 ? 3.797 16.078 -20.266 1 91.62 73 CYS B C 1
ATOM 5607 O O . CYS B 1 73 ? 4.535 17.078 -20.266 1 91.62 73 CYS B O 1
ATOM 5609 N N . GLY B 1 74 ? 3.605 15.383 -21.344 1 87.88 74 GLY B N 1
ATOM 5610 C CA . GLY B 1 74 ? 4.195 15.805 -22.609 1 87.88 74 GLY B CA 1
ATOM 5611 C C . GLY B 1 74 ? 5.672 16.125 -22.484 1 87.88 74 GLY B C 1
ATOM 5612 O O . GLY B 1 74 ? 6.461 15.312 -22.016 1 87.88 74 GLY B O 1
ATOM 5613 N N . ASN B 1 75 ? 6.004 17.422 -22.828 1 86.06 75 ASN B N 1
ATOM 5614 C CA . ASN B 1 75 ? 7.41 17.828 -22.812 1 86.06 75 ASN B CA 1
ATOM 5615 C C . ASN B 1 75 ? 7.754 18.609 -21.547 1 86.06 75 ASN B C 1
ATOM 5617 O O . ASN B 1 75 ? 8.75 19.344 -21.516 1 86.06 75 ASN B O 1
ATOM 5621 N N . CYS B 1 76 ? 6.957 18.578 -20.578 1 87.44 76 CYS B N 1
ATOM 5622 C CA . CYS B 1 76 ? 7.305 19.172 -19.297 1 87.44 76 CYS B CA 1
ATOM 5623 C C . CYS B 1 76 ? 8.594 18.578 -18.75 1 87.44 76 CYS B C 1
ATOM 5625 O O . CYS B 1 76 ? 8.781 17.359 -18.781 1 87.44 76 CYS B O 1
ATOM 5627 N N . PRO B 1 77 ? 9.555 19.391 -18.312 1 83.31 77 PRO B N 1
ATOM 5628 C CA . PRO B 1 77 ? 9.406 20.812 -18.016 1 83.31 77 PRO B CA 1
ATOM 5629 C C . PRO B 1 77 ? 9.984 21.703 -19.109 1 83.31 77 PRO B C 1
ATOM 5631 O O . PRO B 1 77 ? 10.07 22.922 -18.938 1 83.31 77 PRO B O 1
ATOM 5634 N N . PHE B 1 78 ? 10.438 21.062 -20.219 1 80 78 PHE B N 1
ATOM 5635 C CA . PHE B 1 78 ? 11.031 21.828 -21.297 1 80 78 PHE B CA 1
ATOM 5636 C C . PHE B 1 78 ? 10.039 22.844 -21.859 1 80 78 PHE B C 1
ATOM 5638 O O . PHE B 1 78 ? 10.422 23.938 -22.281 1 80 78 PHE B O 1
ATOM 5645 N N . VAL B 1 79 ? 8.906 22.391 -21.953 1 84.69 79 VAL B N 1
ATOM 5646 C CA . VAL B 1 79 ? 7.797 23.25 -22.328 1 84.69 79 VAL B CA 1
ATOM 5647 C C . VAL B 1 79 ? 6.867 23.453 -21.141 1 84.69 79 VAL B C 1
ATOM 5649 O O . VAL B 1 79 ? 6.043 22.578 -20.828 1 84.69 79 VAL B O 1
ATOM 5652 N N . LEU B 1 80 ? 6.949 24.594 -20.547 1 84.19 80 LEU B N 1
ATOM 5653 C CA . LEU B 1 80 ? 6.258 24.859 -19.297 1 84.19 80 LEU B CA 1
ATOM 5654 C C . LEU B 1 80 ? 4.75 24.719 -19.469 1 84.19 80 LEU B C 1
ATOM 5656 O O . LEU B 1 80 ? 4.055 24.312 -18.531 1 84.19 80 LEU B O 1
ATOM 5660 N N . ALA B 1 81 ? 4.301 25 -20.625 1 87.44 81 ALA B N 1
ATOM 5661 C CA . ALA B 1 81 ? 2.863 24.906 -20.859 1 87.44 81 ALA B CA 1
ATOM 5662 C C . ALA B 1 81 ? 2.381 23.469 -20.703 1 87.44 81 ALA B C 1
ATOM 5664 O O . ALA B 1 81 ? 1.239 23.234 -20.297 1 87.44 81 ALA B O 1
ATOM 5665 N N . ASP B 1 82 ? 3.24 22.531 -20.984 1 90.19 82 ASP B N 1
ATOM 5666 C CA . ASP B 1 82 ? 2.891 21.109 -20.906 1 90.19 82 ASP B CA 1
ATOM 5667 C C . ASP B 1 82 ? 2.711 20.672 -19.469 1 90.19 82 ASP B C 1
ATOM 5669 O O . ASP B 1 82 ? 2.041 19.672 -19.188 1 90.19 82 ASP B O 1
ATOM 5673 N N . CYS B 1 83 ? 3.311 21.406 -18.578 1 91.88 83 CYS B N 1
ATOM 5674 C CA . CYS B 1 83 ? 3.205 21.062 -17.156 1 91.88 83 CYS B CA 1
ATOM 5675 C C . CYS B 1 83 ? 1.794 21.297 -16.641 1 91.88 83 CYS B C 1
ATOM 5677 O O . CYS B 1 83 ? 1.43 20.812 -15.57 1 91.88 83 CYS B O 1
ATOM 5679 N N . ASN B 1 84 ? 1.011 21.922 -17.484 1 90.06 84 ASN B N 1
ATOM 5680 C CA . ASN B 1 84 ? -0.357 22.234 -17.062 1 90.06 84 ASN B CA 1
ATOM 5681 C C . ASN B 1 84 ? -1.365 21.328 -17.766 1 90.06 84 ASN B C 1
ATOM 5683 O O . ASN B 1 84 ? -2.576 21.531 -17.656 1 90.06 84 ASN B O 1
ATOM 5687 N N . LEU B 1 85 ? -0.86 20.375 -18.5 1 91 85 LEU B N 1
ATOM 5688 C CA . LEU B 1 85 ? -1.76 19.438 -19.156 1 91 85 LEU B CA 1
ATOM 5689 C C . LEU B 1 85 ? -2.553 18.641 -18.125 1 91 85 LEU B C 1
ATOM 5691 O O . LEU B 1 85 ? -2.066 18.406 -17.016 1 91 85 LEU B O 1
ATOM 5695 N N . PRO B 1 86 ? -3.75 18.219 -18.562 1 88.88 86 PRO B N 1
ATOM 5696 C CA . PRO B 1 86 ? -4.555 17.438 -17.625 1 88.88 86 PRO B CA 1
ATOM 5697 C C . PRO B 1 86 ? -3.854 16.156 -17.172 1 88.88 86 PRO B C 1
ATOM 5699 O O . PRO B 1 86 ? -3.357 15.398 -18 1 88.88 86 PRO B O 1
ATOM 5702 N N . GLY B 1 87 ? -3.842 16.062 -15.883 1 90.88 87 GLY B N 1
ATOM 5703 C CA . GLY B 1 87 ? -3.262 14.852 -15.32 1 90.88 87 GLY B CA 1
ATOM 5704 C C . GLY B 1 87 ? -1.769 14.961 -15.078 1 90.88 87 GLY B C 1
ATOM 5705 O O . GLY B 1 87 ? -1.178 14.109 -14.414 1 90.88 87 GLY B O 1
ATOM 5706 N N . CYS B 1 88 ? -1.203 16.016 -15.594 1 94.06 88 CYS B N 1
ATOM 5707 C CA . CYS B 1 88 ? 0.22 16.188 -15.336 1 94.06 88 CYS B CA 1
ATOM 5708 C C . CYS B 1 88 ? 0.451 16.781 -13.945 1 94.06 88 CYS B C 1
ATOM 5710 O O . CYS B 1 88 ? -0.144 17.812 -13.602 1 94.06 88 CYS B O 1
ATOM 5712 N N . ILE B 1 89 ? 1.223 16.156 -13.18 1 95.5 89 ILE B N 1
ATOM 5713 C CA . ILE B 1 89 ? 1.664 16.625 -11.867 1 95.5 89 ILE B CA 1
ATOM 5714 C C . ILE B 1 89 ? 3.178 16.828 -11.875 1 95.5 89 ILE B C 1
ATOM 5716 O O . ILE B 1 89 ? 3.936 15.852 -11.938 1 95.5 89 ILE B O 1
ATOM 5720 N N . SER B 1 90 ? 3.645 18 -11.781 1 93.44 90 SER B N 1
ATOM 5721 C CA . SER B 1 90 ? 5.07 18.266 -11.914 1 93.44 90 SER B CA 1
ATOM 5722 C C . SER B 1 90 ? 5.82 17.906 -10.633 1 93.44 90 SER B C 1
ATOM 5724 O O . SER B 1 90 ? 6.922 17.359 -10.688 1 93.44 90 SER B O 1
ATOM 5726 N N . ALA B 1 91 ? 5.289 18.266 -9.516 1 92.38 91 ALA B N 1
ATOM 5727 C CA . ALA B 1 91 ? 5.781 17.938 -8.18 1 92.38 91 ALA B CA 1
ATOM 5728 C C . ALA B 1 91 ? 7.289 18.156 -8.086 1 92.38 91 ALA B C 1
ATOM 5730 O O . ALA B 1 91 ? 8.023 17.25 -7.68 1 92.38 91 ALA B O 1
ATOM 5731 N N . GLY B 1 92 ? 7.703 19.312 -8.477 1 90.25 92 GLY B N 1
ATOM 5732 C CA . GLY B 1 92 ? 9.102 19.703 -8.32 1 90.25 92 GLY B CA 1
ATOM 5733 C C . GLY B 1 92 ? 10.008 19.078 -9.367 1 90.25 92 GLY B C 1
ATOM 5734 O O . GLY B 1 92 ? 11.227 19.172 -9.266 1 90.25 92 GLY B O 1
ATOM 5735 N N . GLY B 1 93 ? 9.5 18.328 -10.297 1 88.75 93 GLY B N 1
ATOM 5736 C CA . GLY B 1 93 ? 10.273 17.75 -11.375 1 88.75 93 GLY B CA 1
ATOM 5737 C C . GLY B 1 93 ? 10.766 16.344 -11.078 1 88.75 93 GLY B C 1
ATOM 5738 O O . GLY B 1 93 ? 11.414 15.719 -11.914 1 88.75 93 GLY B O 1
ATOM 5739 N N . LEU B 1 94 ? 10.492 15.859 -9.977 1 86 94 LEU B N 1
ATOM 5740 C CA . LEU B 1 94 ? 10.898 14.508 -9.609 1 86 94 LEU B CA 1
ATOM 5741 C C . LEU B 1 94 ? 9.938 13.477 -10.188 1 86 94 LEU B C 1
ATOM 5743 O O . LEU B 1 94 ? 8.719 13.672 -10.164 1 86 94 LEU B O 1
ATOM 5747 N N . GLN B 1 95 ? 10.539 12.406 -10.719 1 88.44 95 GLN B N 1
ATOM 5748 C CA . GLN B 1 95 ? 9.719 11.312 -11.234 1 88.44 95 GLN B CA 1
ATOM 5749 C C . GLN B 1 95 ? 9.578 10.195 -10.203 1 88.44 95 GLN B C 1
ATOM 5751 O O . GLN B 1 95 ? 10.539 9.477 -9.922 1 88.44 95 GLN B O 1
ATOM 5756 N N . ARG B 1 96 ? 8.352 10.062 -9.688 1 89.06 96 ARG B N 1
ATOM 5757 C CA . ARG B 1 96 ? 8.086 8.977 -8.75 1 89.06 96 ARG B CA 1
ATOM 5758 C C . ARG B 1 96 ? 6.59 8.734 -8.594 1 89.06 96 ARG B C 1
ATOM 5760 O O . ARG B 1 96 ? 5.777 9.617 -8.883 1 89.06 96 ARG B O 1
ATOM 5767 N N . PRO B 1 97 ? 6.254 7.57 -8.133 1 93.62 97 PRO B N 1
ATOM 5768 C CA . PRO B 1 97 ? 4.84 7.309 -7.84 1 93.62 97 PRO B CA 1
ATOM 5769 C C . PRO B 1 97 ? 4.293 8.203 -6.73 1 93.62 97 PRO B C 1
ATOM 5771 O O . PRO B 1 97 ? 5.059 8.695 -5.898 1 93.62 97 PRO B O 1
ATOM 5774 N N . LEU B 1 98 ? 3.002 8.43 -6.754 1 96.12 98 LEU B N 1
ATOM 5775 C CA . LEU B 1 98 ? 2.295 9.195 -5.734 1 96.12 98 LEU B CA 1
ATOM 5776 C C . LEU B 1 98 ? 0.824 8.797 -5.676 1 96.12 98 LEU B C 1
ATOM 5778 O O . LEU B 1 98 ? 0.388 7.906 -6.41 1 96.12 98 LEU B O 1
ATOM 5782 N N . ILE B 1 99 ? 0.107 9.305 -4.727 1 97.19 99 ILE B N 1
ATOM 5783 C CA . ILE B 1 99 ? -1.339 9.156 -4.598 1 97.19 99 ILE B CA 1
ATOM 5784 C C . ILE B 1 99 ? -2.027 10.461 -4.996 1 97.19 99 ILE B C 1
ATOM 5786 O O . ILE B 1 99 ? -1.711 11.523 -4.461 1 97.19 99 ILE B O 1
ATOM 5790 N N . SER B 1 100 ? -2.92 10.367 -5.922 1 97.56 100 SER B N 1
ATOM 5791 C CA . SER B 1 100 ? -3.6 11.57 -6.387 1 97.56 100 SER B CA 1
ATOM 5792 C C . SER B 1 100 ? -5.082 11.539 -6.031 1 97.56 100 SER B C 1
ATOM 5794 O O . SER B 1 100 ? -5.637 10.477 -5.746 1 97.56 100 SER B O 1
ATOM 5796 N N . ILE B 1 101 ? -5.637 12.656 -5.883 1 98.12 101 ILE B N 1
ATOM 5797 C CA . ILE B 1 101 ? -7.086 12.844 -5.871 1 98.12 101 ILE B CA 1
ATOM 5798 C C . ILE B 1 101 ? -7.527 13.531 -7.16 1 98.12 101 ILE B C 1
ATOM 5800 O O . ILE B 1 101 ? -7.145 14.672 -7.43 1 98.12 101 ILE B O 1
ATOM 5804 N N . ASN B 1 102 ? -8.305 12.844 -7.984 1 96.75 102 ASN B N 1
ATOM 5805 C CA . ASN B 1 102 ? -8.75 13.367 -9.273 1 96.75 102 ASN B CA 1
ATOM 5806 C C . ASN B 1 102 ? -7.574 13.734 -10.164 1 96.75 102 ASN B C 1
ATOM 5808 O O . ASN B 1 102 ? -7.594 14.781 -10.82 1 96.75 102 ASN B O 1
ATOM 5812 N N . LYS B 1 103 ? -6.465 13.047 -10.078 1 94.12 103 LYS B N 1
ATOM 5813 C CA . LYS B 1 103 ? -5.25 13.188 -10.875 1 94.12 103 LYS B CA 1
ATOM 5814 C C . LYS B 1 103 ? -4.59 14.539 -10.633 1 94.12 103 LYS B C 1
ATOM 5816 O O . LYS B 1 103 ? -4.027 15.133 -11.555 1 94.12 103 LYS B O 1
ATOM 5821 N N . GLN B 1 104 ? -4.715 14.961 -9.469 1 94.88 104 GLN B N 1
ATOM 5822 C CA . GLN B 1 104 ? -4.004 16.172 -9.094 1 94.88 104 GLN B CA 1
ATOM 5823 C C . GLN B 1 104 ? -3.398 16.047 -7.695 1 94.88 104 GLN B C 1
ATOM 5825 O O . GLN B 1 104 ? -3.826 15.203 -6.902 1 94.88 104 GLN B O 1
ATOM 5830 N N . MET B 1 105 ? -2.383 16.828 -7.43 1 94.44 105 MET B N 1
ATOM 5831 C CA . MET B 1 105 ? -1.719 16.969 -6.137 1 94.44 105 MET B CA 1
ATOM 5832 C C . MET B 1 105 ? -1.246 18.406 -5.918 1 94.44 105 MET B C 1
ATOM 5834 O O . MET B 1 105 ? -0.44 18.922 -6.691 1 94.44 105 MET B O 1
ATOM 5838 N N . PRO B 1 106 ? -1.731 19.125 -4.805 1 95.12 106 PRO B N 1
ATOM 5839 C CA . PRO B 1 106 ? -2.68 18.625 -3.807 1 95.12 106 PRO B CA 1
ATOM 5840 C C . PRO B 1 106 ? -4.055 18.312 -4.398 1 95.12 106 PRO B C 1
ATOM 5842 O O . PRO B 1 106 ? -4.336 18.688 -5.543 1 95.12 106 PRO B O 1
ATOM 5845 N N . GLY B 1 107 ? -4.816 17.594 -3.621 1 96.12 107 GLY B N 1
ATOM 5846 C CA . GLY B 1 107 ? -6.188 17.328 -4.031 1 96.12 107 GLY B CA 1
ATOM 5847 C C . GLY B 1 107 ? -7.023 18.594 -4.129 1 96.12 107 GLY B C 1
ATOM 5848 O O . GLY B 1 107 ? -6.551 19.688 -3.801 1 96.12 107 GLY B O 1
ATOM 5849 N N . PRO B 1 108 ? -8.273 18.453 -4.547 1 95.38 108 PRO B N 1
ATOM 5850 C CA . PRO B 1 108 ? -9.148 19.625 -4.688 1 95.38 108 PRO B CA 1
ATOM 5851 C C . PRO B 1 108 ? -9.367 20.359 -3.367 1 95.38 108 PRO B C 1
ATOM 5853 O O . PRO B 1 108 ? -9.508 19.734 -2.316 1 95.38 108 PRO B O 1
ATOM 5856 N N . THR B 1 109 ? -9.352 21.688 -3.51 1 95.44 109 THR B N 1
ATOM 5857 C CA . THR B 1 109 ? -9.641 22.484 -2.32 1 95.44 109 THR B CA 1
ATOM 5858 C C . THR B 1 109 ? -11.133 22.469 -1.997 1 95.44 109 THR B C 1
ATOM 5860 O O . THR B 1 109 ? -11.961 22.688 -2.879 1 95.44 109 THR B O 1
ATOM 5863 N N . VAL B 1 110 ? -11.453 22.188 -0.787 1 96.31 110 VAL B N 1
ATOM 5864 C CA . VAL B 1 110 ? -12.82 22.312 -0.303 1 96.31 110 VAL B CA 1
ATOM 5865 C C . VAL B 1 110 ? -13.055 23.734 0.218 1 96.31 110 VAL B C 1
ATOM 5867 O O . VAL B 1 110 ? -12.398 24.172 1.166 1 96.31 110 VAL B O 1
ATOM 5870 N N . GLN B 1 111 ? -13.906 24.5 -0.438 1 95.19 111 GLN B N 1
ATOM 5871 C CA . GLN B 1 111 ? -14.242 25.859 -0.06 1 95.19 111 GLN B CA 1
ATOM 5872 C C . GLN B 1 111 ? -15.734 26 0.226 1 95.19 111 GLN B C 1
ATOM 5874 O O . GLN B 1 111 ? -16.562 25.859 -0.677 1 95.19 111 GLN B O 1
ATOM 5879 N N . VAL B 1 112 ? -16.016 26.328 1.468 1 96.56 112 VAL B N 1
ATOM 5880 C CA . VAL B 1 112 ? -17.422 26.375 1.857 1 96.56 112 VAL B CA 1
ATOM 5881 C C . VAL B 1 112 ? -17.641 27.531 2.834 1 96.56 112 VAL B C 1
ATOM 5883 O O . VAL B 1 112 ? -16.703 28.234 3.197 1 96.56 112 VAL B O 1
ATOM 5886 N N . CYS B 1 113 ? -18.938 27.828 3.117 1 95.5 113 CYS B N 1
ATOM 5887 C CA . CYS B 1 113 ? -19.328 28.766 4.172 1 95.5 113 CYS B CA 1
ATOM 5888 C C . CYS B 1 113 ? -19.672 28.016 5.457 1 95.5 113 CYS B C 1
ATOM 5890 O O . CYS B 1 113 ? -20.172 26.891 5.418 1 95.5 113 CYS B O 1
ATOM 5892 N N . LYS B 1 114 ? -19.297 28.641 6.566 1 95.44 114 LYS B N 1
ATOM 5893 C CA . LYS B 1 114 ? -19.656 28.047 7.855 1 95.44 114 LYS B CA 1
ATOM 5894 C C . LYS B 1 114 ? -21.125 27.656 7.902 1 95.44 114 LYS B C 1
ATOM 5896 O O . LYS B 1 114 ? -21.984 28.453 7.508 1 95.44 114 LYS B O 1
ATOM 5901 N N . GLY B 1 115 ? -21.359 26.453 8.336 1 95.06 115 GLY B N 1
ATOM 5902 C CA . GLY B 1 115 ? -22.734 25.969 8.438 1 95.06 115 GLY B CA 1
ATOM 5903 C C . GLY B 1 115 ? -23.156 25.141 7.242 1 95.06 115 GLY B C 1
ATOM 5904 O O . GLY B 1 115 ? -24.156 24.406 7.312 1 95.06 115 GLY B O 1
ATOM 5905 N N . ASP B 1 116 ? -22.453 25.25 6.168 1 96.62 116 ASP B N 1
ATOM 5906 C CA . ASP B 1 116 ? -22.734 24.391 5.02 1 96.62 116 ASP B CA 1
ATOM 5907 C C . ASP B 1 116 ? -22.594 22.922 5.375 1 96.62 116 ASP B C 1
ATOM 5909 O O . ASP B 1 116 ? -21.875 22.578 6.316 1 96.62 116 ASP B O 1
ATOM 5913 N N . THR B 1 117 ? -23.328 22.078 4.645 1 97.25 117 THR B N 1
ATOM 5914 C CA . THR B 1 117 ? -23.078 20.656 4.676 1 97.25 117 THR B CA 1
ATOM 5915 C C . THR B 1 117 ? -22.047 20.25 3.625 1 97.25 117 THR B C 1
ATOM 5917 O O . THR B 1 117 ? -22.234 20.531 2.436 1 97.25 117 THR B O 1
ATOM 5920 N N . ILE B 1 118 ? -20.984 19.688 4.066 1 97.56 118 ILE B N 1
ATOM 5921 C CA . ILE B 1 118 ? -19.969 19.172 3.162 1 97.56 118 ILE B CA 1
ATOM 5922 C C . ILE B 1 118 ? -20.234 17.688 2.871 1 97.56 118 ILE B C 1
ATOM 5924 O O . ILE B 1 118 ? -20.297 16.875 3.791 1 97.56 118 ILE B O 1
ATOM 5928 N N . GLU B 1 119 ? -20.438 17.375 1.659 1 97.75 119 GLU B N 1
ATOM 5929 C CA . GLU B 1 119 ? -20.609 16 1.211 1 97.75 119 GLU B CA 1
ATOM 5930 C C . GLU B 1 119 ? -19.5 15.586 0.243 1 97.75 119 GLU B C 1
ATOM 5932 O O . GLU B 1 119 ? -19.391 16.156 -0.845 1 97.75 119 GLU B O 1
ATOM 5937 N N . VAL B 1 120 ? -18.672 14.641 0.638 1 98.06 120 VAL B N 1
ATOM 5938 C CA . VAL B 1 120 ? -17.562 14.195 -0.192 1 98.06 120 VAL B CA 1
ATOM 5939 C C . VAL B 1 120 ? -17.672 12.688 -0.436 1 98.06 120 VAL B C 1
ATOM 5941 O O . VAL B 1 120 ? -17.547 11.891 0.497 1 98.06 120 VAL B O 1
ATOM 5944 N N . ASP B 1 121 ? -17.844 12.266 -1.678 1 98.38 121 ASP B N 1
ATOM 5945 C CA . ASP B 1 121 ? -17.734 10.859 -2.064 1 98.38 121 ASP B CA 1
ATOM 5946 C C . ASP B 1 121 ? -16.281 10.492 -2.348 1 98.38 121 ASP B C 1
ATOM 5948 O O . ASP B 1 121 ? -15.703 10.922 -3.35 1 98.38 121 ASP B O 1
ATOM 5952 N N . VAL B 1 122 ? -15.734 9.703 -1.459 1 98.62 122 VAL B N 1
ATOM 5953 C CA . VAL B 1 122 ? -14.375 9.219 -1.656 1 98.62 122 VAL B CA 1
ATOM 5954 C C . VAL B 1 122 ? -14.406 7.844 -2.309 1 98.62 122 VAL B C 1
ATOM 5956 O O . VAL B 1 122 ? -14.938 6.891 -1.735 1 98.62 122 VAL B O 1
ATOM 5959 N N . VAL B 1 123 ? -13.867 7.758 -3.51 1 98.38 123 VAL B N 1
ATOM 5960 C CA . VAL B 1 123 ? -13.75 6.5 -4.234 1 98.38 123 VAL B CA 1
ATOM 5961 C C . VAL B 1 123 ? -12.312 5.996 -4.176 1 98.38 123 VAL B C 1
ATOM 5963 O O . VAL B 1 123 ? -11.398 6.637 -4.711 1 98.38 123 VAL B O 1
ATOM 5966 N N . ASN B 1 124 ? -12.125 4.871 -3.543 1 98.25 124 ASN B N 1
ATOM 5967 C CA . ASN B 1 124 ? -10.789 4.305 -3.408 1 98.25 124 ASN B CA 1
ATOM 5968 C C . ASN B 1 124 ? -10.461 3.377 -4.574 1 98.25 124 ASN B C 1
ATOM 5970 O O . ASN B 1 124 ? -10.906 2.23 -4.613 1 98.25 124 ASN B O 1
ATOM 5974 N N . LEU B 1 125 ? -9.594 3.854 -5.438 1 96.62 125 LEU B N 1
ATOM 5975 C CA . LEU B 1 125 ? -9.195 3.051 -6.586 1 96.62 125 LEU B CA 1
ATOM 5976 C C . LEU B 1 125 ? -7.754 2.582 -6.445 1 96.62 125 LEU B C 1
ATOM 5978 O O . LEU B 1 125 ? -7.133 2.166 -7.43 1 96.62 125 LEU B O 1
ATOM 5982 N N . LEU B 1 126 ? -7.227 2.697 -5.25 1 96.5 126 LEU B N 1
ATOM 5983 C CA . LEU B 1 126 ? -5.895 2.156 -5.016 1 96.5 126 LEU B CA 1
ATOM 5984 C C . LEU B 1 126 ? -5.898 0.635 -5.133 1 96.5 126 LEU B C 1
ATOM 5986 O O . LEU B 1 126 ? -6.918 -0.009 -4.883 1 96.5 126 LEU B O 1
ATOM 5990 N N . GLN B 1 127 ? -4.754 0.096 -5.453 1 92.88 127 GLN B N 1
ATOM 5991 C CA . GLN B 1 127 ? -4.688 -1.321 -5.793 1 92.88 127 GLN B CA 1
ATOM 5992 C C . GLN B 1 127 ? -4.797 -2.191 -4.543 1 92.88 127 GLN B C 1
ATOM 5994 O O . GLN B 1 127 ? -5.352 -3.291 -4.594 1 92.88 127 GLN B O 1
ATOM 5999 N N . SER B 1 128 ? -4.23 -1.664 -3.479 1 95.75 128 SER B N 1
ATOM 6000 C CA . SER B 1 128 ? -4.242 -2.533 -2.307 1 95.75 128 SER B CA 1
ATOM 6001 C C . SER B 1 128 ? -4.48 -1.733 -1.028 1 95.75 128 SER B C 1
ATOM 6003 O O . SER B 1 128 ? -4.93 -2.283 -0.02 1 95.75 128 SER B O 1
ATOM 6005 N N . SER B 1 129 ? -4.258 -0.458 -1.024 1 97.5 129 SER B N 1
ATOM 6006 C CA . SER B 1 129 ? -4.277 0.33 0.204 1 97.5 129 SER B CA 1
ATOM 6007 C C . SER B 1 129 ? -5.695 0.759 0.563 1 97.5 129 SER B C 1
ATOM 6009 O O . SER B 1 129 ? -6.48 1.13 -0.313 1 97.5 129 SER B O 1
ATOM 6011 N N . ALA B 1 130 ? -5.988 0.601 1.823 1 98 130 ALA B N 1
ATOM 6012 C CA . ALA B 1 130 ? -7.195 1.233 2.352 1 98 130 ALA B CA 1
ATOM 6013 C C . ALA B 1 130 ? -6.953 2.707 2.66 1 98 130 ALA B C 1
ATOM 6015 O O . ALA B 1 130 ? -5.805 3.137 2.803 1 98 130 ALA B O 1
ATOM 6016 N N . VAL B 1 131 ? -8.07 3.494 2.713 1 98.19 131 VAL B N 1
ATOM 6017 C CA . VAL B 1 131 ? -7.879 4.926 2.934 1 98.19 131 VAL B CA 1
ATOM 6018 C C . VAL B 1 131 ? -8.914 5.438 3.928 1 98.19 131 VAL B C 1
ATOM 6020 O O . VAL B 1 131 ? -9.938 4.785 4.156 1 98.19 131 VAL B O 1
ATOM 6023 N N . THR B 1 132 ? -8.625 6.492 4.578 1 98.06 132 THR B N 1
ATOM 6024 C CA . THR B 1 132 ? -9.547 7.367 5.289 1 98.06 132 THR B CA 1
ATOM 6025 C C . THR B 1 132 ? -9.156 8.828 5.102 1 98.06 132 THR B C 1
ATOM 6027 O O . THR B 1 132 ? -8.039 9.133 4.676 1 98.06 132 THR B O 1
ATOM 6030 N N . ILE B 1 133 ? -10.109 9.695 5.328 1 98.31 133 ILE B N 1
ATOM 6031 C CA . ILE B 1 133 ? -9.805 11.125 5.277 1 98.31 133 ILE B CA 1
ATOM 6032 C C . ILE B 1 133 ? -10.172 11.781 6.609 1 98.31 133 ILE B C 1
ATOM 6034 O O . ILE B 1 133 ? -11.312 11.695 7.055 1 98.31 133 ILE B O 1
ATOM 6038 N N . HIS B 1 134 ? -9.211 12.352 7.191 1 97.56 134 HIS B N 1
ATOM 6039 C CA . HIS B 1 134 ? -9.422 13.195 8.367 1 97.56 134 HIS B CA 1
ATOM 6040 C C . HIS B 1 134 ? -9.617 14.656 7.965 1 97.56 134 HIS B C 1
ATOM 6042 O O . HIS B 1 134 ? -8.883 15.18 7.129 1 97.56 134 HIS B O 1
ATOM 6048 N N . TRP B 1 135 ? -10.586 15.227 8.547 1 98.12 135 TRP B N 1
ATOM 6049 C CA . TRP B 1 135 ? -10.914 16.625 8.297 1 98.12 135 TRP B CA 1
ATOM 6050 C C . TRP B 1 135 ? -10.375 17.516 9.414 1 98.12 135 TRP B C 1
ATOM 6052 O O . TRP B 1 135 ? -11.133 18 10.258 1 98.12 135 TRP B O 1
ATOM 6062 N N . HIS B 1 136 ? -9.133 17.781 9.281 1 97 136 HIS B N 1
ATOM 6063 C CA . HIS B 1 136 ? -8.289 18.406 10.289 1 97 136 HIS B CA 1
ATOM 6064 C C . HIS B 1 136 ? -8.766 19.828 10.594 1 97 136 HIS B C 1
ATOM 6066 O O . HIS B 1 136 ? -8.773 20.688 9.711 1 97 136 HIS B O 1
ATOM 6072 N N . GLY B 1 137 ? -9.148 20.078 11.812 1 96.44 137 GLY B N 1
ATOM 6073 C CA . GLY B 1 137 ? -9.609 21.391 12.242 1 96.44 137 GLY B CA 1
ATOM 6074 C C . GLY B 1 137 ? -11.094 21.438 12.555 1 96.44 137 GLY B C 1
ATOM 6075 O O . GLY B 1 137 ? -11.562 22.328 13.25 1 96.44 137 GLY B O 1
ATOM 6076 N N . LEU B 1 138 ? -11.844 20.484 12 1 97.81 138 LEU B N 1
ATOM 6077 C CA . LEU B 1 138 ? -13.266 20.391 12.336 1 97.81 138 LEU B CA 1
ATOM 6078 C C . LEU B 1 138 ? -13.461 19.656 13.656 1 97.81 138 LEU B C 1
ATOM 6080 O O . LEU B 1 138 ? -12.617 18.859 14.062 1 97.81 138 LEU B O 1
ATOM 6084 N N . HIS B 1 139 ? -14.57 19.953 14.281 1 97.88 139 HIS B N 1
ATOM 6085 C CA . HIS B 1 139 ? -14.828 19.328 15.578 1 97.88 139 HIS B CA 1
ATOM 6086 C C . HIS B 1 139 ? -15.789 18.156 15.438 1 97.88 139 HIS B C 1
ATOM 6088 O O . HIS B 1 139 ? -15.883 17.312 16.344 1 97.88 139 HIS B O 1
ATOM 6094 N N . GLN B 1 140 ? -16.5 18.078 14.383 1 97.88 140 GLN B N 1
ATOM 6095 C CA . GLN B 1 140 ? -17.391 16.953 14.086 1 97.88 140 GLN B CA 1
ATOM 6096 C C . GLN B 1 140 ? -18.391 16.734 15.219 1 97.88 140 GLN B C 1
ATOM 6098 O O . GLN B 1 140 ? -18.641 15.594 15.617 1 97.88 140 GLN B O 1
ATOM 6103 N N . ARG B 1 141 ? -18.922 17.766 15.781 1 96.44 141 ARG B N 1
ATOM 6104 C CA . ARG B 1 141 ? -19.781 17.641 16.953 1 96.44 141 ARG B CA 1
ATOM 6105 C C . ARG B 1 141 ? -21.031 16.844 16.625 1 96.44 141 ARG B C 1
ATOM 6107 O O . ARG B 1 141 ? -21.516 16.062 17.438 1 96.44 141 ARG B O 1
ATOM 6114 N N . ALA B 1 142 ? -21.547 17.016 15.43 1 96.56 142 ALA B N 1
ATOM 6115 C CA . ALA B 1 142 ? -22.797 16.344 15.039 1 96.56 142 ALA B CA 1
ATOM 6116 C C . ALA B 1 142 ? -22.5 15.016 14.344 1 96.56 142 ALA B C 1
ATOM 6118 O O . ALA B 1 142 ? -23.391 14.172 14.195 1 96.56 142 ALA B O 1
ATOM 6119 N N . THR B 1 143 ? -21.312 14.836 13.938 1 98 143 THR B N 1
ATOM 6120 C CA . THR B 1 143 ? -20.953 13.672 13.141 1 98 143 THR B CA 1
ATOM 6121 C C . THR B 1 143 ? -19.578 13.141 13.547 1 98 143 THR B C 1
ATOM 6123 O O . THR B 1 143 ? -18.703 12.945 12.695 1 98 143 THR B O 1
ATOM 6126 N N . PRO B 1 144 ? -19.406 12.805 14.805 1 98.38 144 PRO B N 1
ATOM 6127 C CA . PRO B 1 144 ? -18.078 12.336 15.234 1 98.38 144 PRO B CA 1
ATOM 6128 C C . PRO B 1 144 ? -17.609 11.117 14.453 1 98.38 144 PRO B C 1
ATOM 6130 O O . PRO B 1 144 ? -16.391 10.906 14.297 1 98.38 144 PRO B O 1
ATOM 6133 N N . PHE B 1 145 ? -18.531 10.312 13.891 1 98.44 145 PHE B N 1
ATOM 6134 C CA . PHE B 1 145 ? -18.219 9.109 13.133 1 98.44 145 PHE B CA 1
ATOM 6135 C C . PHE B 1 145 ? -17.672 9.469 11.75 1 98.44 145 PHE B C 1
ATOM 6137 O O . PHE B 1 145 ? -17.25 8.594 10.992 1 98.44 145 PHE B O 1
ATOM 6144 N N . MET B 1 146 ? -17.562 10.789 11.398 1 98.62 146 MET B N 1
ATOM 6145 C CA . MET B 1 146 ? -17.031 11.258 10.125 1 98.62 146 MET B CA 1
ATOM 6146 C C . MET B 1 146 ? -15.641 11.852 10.297 1 98.62 146 MET B C 1
ATOM 6148 O O . MET B 1 146 ? -15.078 12.422 9.359 1 98.62 146 MET B O 1
ATOM 6152 N N . ASP B 1 147 ? -15.031 11.695 11.461 1 98.25 147 ASP B N 1
ATOM 6153 C CA . ASP B 1 147 ? -13.742 12.305 11.758 1 98.25 147 ASP B CA 1
ATOM 6154 C C . ASP B 1 147 ? -12.633 11.703 10.891 1 98.25 147 ASP B C 1
ATOM 6156 O O . ASP B 1 147 ? -11.633 12.367 10.609 1 98.25 147 ASP B O 1
ATOM 6160 N N . GLY B 1 148 ? -12.727 10.438 10.562 1 97.88 148 GLY B N 1
ATOM 6161 C CA . GLY B 1 148 ? -11.836 9.852 9.586 1 97.88 148 GLY B CA 1
ATOM 6162 C C . GLY B 1 148 ? -10.656 9.125 10.211 1 97.88 148 GLY B C 1
ATOM 6163 O O . GLY B 1 148 ? -9.648 8.875 9.539 1 97.88 148 GLY B O 1
ATOM 6164 N N . VAL B 1 149 ? -10.648 8.789 11.508 1 97.31 149 VAL B N 1
ATOM 6165 C CA . VAL B 1 149 ? -9.57 8.047 12.141 1 97.31 149 VAL B CA 1
ATOM 6166 C C . VAL B 1 149 ? -9.859 6.547 12.062 1 97.31 149 VAL B C 1
ATOM 6168 O O . VAL B 1 149 ? -10.852 6.07 12.609 1 97.31 149 VAL B O 1
ATOM 6171 N N . PRO B 1 150 ? -8.984 5.789 11.398 1 97.19 150 PRO B N 1
ATOM 6172 C CA . PRO B 1 150 ? -9.242 4.352 11.289 1 97.19 150 PRO B CA 1
ATOM 6173 C C . PRO B 1 150 ? -9.32 3.658 12.648 1 97.19 150 PRO B C 1
ATOM 6175 O O . PRO B 1 150 ? -8.438 3.842 13.484 1 97.19 150 PRO B O 1
ATOM 6178 N N . TYR B 1 151 ? -10.445 2.895 12.906 1 97.31 151 TYR B N 1
ATOM 6179 C CA . TYR B 1 151 ? -10.656 2.004 14.047 1 97.31 151 TYR B CA 1
ATOM 6180 C C . TYR B 1 151 ? -10.938 2.799 15.312 1 97.31 151 TYR B C 1
ATOM 6182 O O . TYR B 1 151 ? -11.023 2.229 16.406 1 97.31 151 TYR B O 1
ATOM 6190 N N . LEU B 1 152 ? -10.977 4.102 15.156 1 97.62 152 LEU B N 1
ATOM 6191 C CA . LEU B 1 152 ? -11.492 4.922 16.25 1 97.62 152 LEU B CA 1
ATOM 6192 C C . LEU B 1 152 ? -12.891 5.426 15.938 1 97.62 152 LEU B C 1
ATOM 6194 O O . LEU B 1 152 ? -13.812 5.273 16.75 1 97.62 152 LEU B O 1
ATOM 6198 N N . THR B 1 153 ? -13 5.992 14.719 1 98.06 153 THR B N 1
ATOM 6199 C CA . THR B 1 153 ? -14.297 6.57 14.383 1 98.06 153 THR B CA 1
ATOM 6200 C C . THR B 1 153 ? -14.906 5.855 13.18 1 98.06 153 THR B C 1
ATOM 6202 O O . THR B 1 153 ? -16.109 5.961 12.93 1 98.06 153 THR B O 1
ATOM 6205 N N . GLN B 1 154 ? -14.125 5.156 12.406 1 97.88 154 GLN B N 1
ATOM 6206 C CA . GLN B 1 154 ? -14.633 4.453 11.227 1 97.88 154 GLN B CA 1
ATOM 6207 C C . GLN B 1 154 ? -13.703 3.311 10.828 1 97.88 154 GLN B C 1
ATOM 6209 O O . GLN B 1 154 ? -12.547 3.26 11.258 1 97.88 154 GLN B O 1
ATOM 6214 N N . CYS B 1 155 ? -14.234 2.377 10.031 1 97.81 155 CYS B N 1
ATOM 6215 C CA . CYS B 1 155 ? -13.406 1.423 9.297 1 97.81 155 CYS B CA 1
ATOM 6216 C C . CYS B 1 155 ? -12.789 2.07 8.062 1 97.81 155 CYS B C 1
ATOM 6218 O O . CYS B 1 155 ? -13.398 2.943 7.445 1 97.81 155 CYS B O 1
ATOM 6220 N N . PRO B 1 156 ? -11.602 1.66 7.699 1 98.25 156 PRO B N 1
ATOM 6221 C CA . PRO B 1 156 ? -11.031 2.201 6.465 1 98.25 156 PRO B CA 1
ATOM 6222 C C . PRO B 1 156 ? -11.844 1.825 5.227 1 98.25 156 PRO B C 1
ATOM 6224 O O . PRO B 1 156 ? -12.508 0.786 5.207 1 98.25 156 PRO B O 1
ATOM 6227 N N . ILE B 1 157 ? -11.789 2.689 4.223 1 98.44 157 ILE B N 1
ATOM 6228 C CA . ILE B 1 157 ? -12.414 2.451 2.926 1 98.44 157 ILE B CA 1
ATOM 6229 C C . ILE B 1 157 ? -11.562 1.475 2.115 1 98.44 157 ILE B C 1
ATOM 6231 O O . ILE B 1 157 ? -10.438 1.794 1.725 1 98.44 157 ILE B O 1
ATOM 6235 N N . GLN B 1 158 ? -12.094 0.347 1.816 1 97.25 158 GLN B N 1
ATOM 6236 C CA . GLN B 1 158 ? -11.359 -0.71 1.129 1 97.25 158 GLN B CA 1
ATOM 6237 C C . GLN B 1 158 ? -11.102 -0.34 -0.329 1 97.25 158 GLN B C 1
ATOM 6239 O O . GLN B 1 158 ? -11.836 0.458 -0.913 1 97.25 158 GLN B O 1
ATOM 6244 N N . PRO B 1 159 ? -10.008 -0.968 -0.913 1 96.69 159 PRO B N 1
ATOM 6245 C CA . PRO B 1 159 ? -9.852 -0.792 -2.359 1 96.69 159 PRO B CA 1
ATOM 6246 C C . PRO B 1 159 ? -11.102 -1.193 -3.143 1 96.69 159 PRO B C 1
ATOM 6248 O O . PRO B 1 159 ? -11.711 -2.227 -2.852 1 96.69 159 PRO B O 1
ATOM 6251 N N . GLY B 1 160 ? -11.477 -0.287 -4.023 1 95.31 160 GLY B N 1
ATOM 6252 C CA . GLY B 1 160 ? -12.641 -0.592 -4.844 1 95.31 160 GLY B CA 1
ATOM 6253 C C . GLY B 1 160 ? -13.945 -0.114 -4.23 1 95.31 160 GLY B C 1
ATOM 6254 O O . GLY B 1 160 ? -14.992 -0.141 -4.883 1 95.31 160 GLY B O 1
ATOM 6255 N N . ASN B 1 161 ? -13.891 0.36 -2.982 1 97.81 161 ASN B N 1
ATOM 6256 C CA . ASN B 1 161 ? -15.094 0.843 -2.309 1 97.81 161 ASN B CA 1
ATOM 6257 C C . ASN B 1 161 ? -15.133 2.367 -2.26 1 97.81 161 ASN B C 1
ATOM 6259 O O . ASN B 1 161 ? -14.117 3.027 -2.469 1 97.81 161 ASN B O 1
ATOM 6263 N N . SER B 1 162 ? -16.328 2.889 -2.104 1 97.88 162 SER B N 1
ATOM 6264 C CA . SER B 1 162 ? -16.516 4.316 -1.878 1 97.88 162 SER B CA 1
ATOM 6265 C C . SER B 1 162 ? -17.188 4.582 -0.533 1 97.88 162 SER B C 1
ATOM 6267 O O . SER B 1 162 ? -17.844 3.699 0.022 1 97.88 162 SER B O 1
ATOM 6269 N N . PHE B 1 163 ? -16.953 5.656 0.045 1 98.62 163 PHE B N 1
ATOM 6270 C CA . PHE B 1 163 ? -17.516 6.133 1.301 1 98.62 163 PHE B CA 1
ATOM 6271 C C . PHE B 1 163 ? -17.906 7.602 1.193 1 98.62 163 PHE B C 1
ATOM 6273 O O . PHE B 1 163 ? -17.109 8.438 0.755 1 98.62 163 PHE B O 1
ATOM 6280 N N . ARG B 1 164 ? -19.172 7.91 1.519 1 98.12 164 ARG B N 1
ATOM 6281 C CA . ARG B 1 164 ? -19.625 9.297 1.521 1 98.12 164 ARG B CA 1
ATOM 6282 C C . ARG B 1 164 ? -19.453 9.93 2.898 1 98.12 164 ARG B C 1
ATOM 6284 O O . ARG B 1 164 ? -20.109 9.523 3.859 1 98.12 164 ARG B O 1
ATOM 6291 N N . TYR B 1 165 ? -18.531 10.859 3.029 1 98.62 165 TYR B N 1
ATOM 6292 C CA . TYR B 1 165 ? -18.5 11.742 4.195 1 98.62 165 TYR B CA 1
ATOM 6293 C C . TYR B 1 165 ? -19.578 12.805 4.109 1 98.62 165 TYR B C 1
ATOM 6295 O O . TYR B 1 165 ? -19.734 13.461 3.076 1 98.62 165 TYR B O 1
ATOM 6303 N N . ARG B 1 166 ? -20.344 12.953 5.078 1 98 166 ARG B N 1
ATOM 6304 C CA . ARG B 1 166 ? -21.344 13.992 5.203 1 98 166 A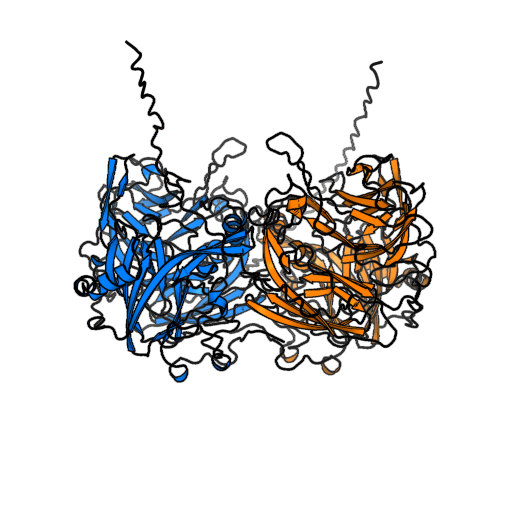RG B CA 1
ATOM 6305 C C . ARG B 1 166 ? -21.266 14.68 6.562 1 98 166 ARG B C 1
ATOM 6307 O O . ARG B 1 166 ? -21.531 14.055 7.594 1 98 166 ARG B O 1
ATOM 6314 N N . MET B 1 167 ? -20.906 15.961 6.562 1 97.81 167 MET B N 1
ATOM 6315 C CA . MET B 1 167 ? -20.641 16.656 7.82 1 97.81 167 MET B CA 1
ATOM 6316 C C . MET B 1 167 ? -20.969 18.156 7.691 1 97.81 167 MET B C 1
ATOM 6318 O O . MET B 1 167 ? -21.109 18.656 6.578 1 97.81 167 MET B O 1
ATOM 6322 N N . ILE B 1 168 ? -21.062 18.781 8.766 1 97 168 ILE B N 1
ATOM 6323 C CA . ILE B 1 168 ? -21.312 20.219 8.812 1 97 168 ILE B CA 1
ATOM 6324 C C . ILE B 1 168 ? -20 20.969 8.977 1 97 168 ILE B C 1
ATOM 6326 O O . ILE B 1 168 ? -19.141 20.578 9.773 1 97 168 ILE B O 1
ATOM 6330 N N . ALA B 1 169 ? -19.844 22 8.164 1 96.69 169 ALA B N 1
ATOM 6331 C CA . ALA B 1 169 ? -18.719 22.906 8.391 1 96.69 169 ALA B CA 1
ATOM 6332 C C . ALA B 1 169 ? -18.906 23.719 9.664 1 96.69 169 ALA B C 1
ATOM 6334 O O . ALA B 1 169 ? -19.375 24.859 9.625 1 96.69 169 ALA B O 1
ATOM 6335 N N . ASP B 1 170 ? -18.375 23.203 10.719 1 93.81 170 ASP B N 1
ATOM 6336 C CA . ASP B 1 170 ? -18.766 23.703 12.031 1 93.81 170 ASP B CA 1
ATOM 6337 C C . ASP B 1 170 ? -17.734 24.688 12.578 1 93.81 170 ASP B C 1
ATOM 6339 O O . ASP B 1 170 ? -18.016 25.453 13.5 1 93.81 170 ASP B O 1
ATOM 6343 N N . VAL B 1 171 ? -16.547 24.688 12.086 1 94.31 171 VAL B N 1
ATOM 6344 C CA . VAL B 1 171 ? -15.477 25.562 12.555 1 94.31 171 VAL B CA 1
ATOM 6345 C C . VAL B 1 171 ? -14.969 26.422 11.406 1 94.31 171 VAL B C 1
ATOM 6347 O O . VAL B 1 171 ? -14.445 25.906 10.414 1 94.31 171 VAL B O 1
ATOM 6350 N N . ALA B 1 172 ? -15.086 27.688 11.523 1 94.44 172 ALA B N 1
ATOM 6351 C CA . ALA B 1 172 ? -14.555 28.578 10.5 1 94.44 172 ALA B CA 1
ATOM 6352 C C . ALA B 1 172 ? -13.023 28.625 10.539 1 94.44 172 ALA B C 1
ATOM 6354 O O . ALA B 1 172 ? -12.422 28.422 11.594 1 94.44 172 ALA B O 1
ATOM 6355 N N . GLY B 1 173 ? -12.43 28.875 9.367 1 95.94 173 GLY B N 1
ATOM 6356 C CA . GLY B 1 173 ? -10.984 29.047 9.328 1 95.94 173 GLY B CA 1
ATOM 6357 C C . GLY B 1 173 ? -10.32 28.234 8.227 1 95.94 173 GLY B C 1
ATOM 6358 O O . GLY B 1 173 ? -10.992 27.766 7.309 1 95.94 173 GLY B O 1
ATOM 6359 N N . THR B 1 174 ? -8.977 28.25 8.258 1 97.31 174 THR B N 1
ATOM 6360 C CA . THR B 1 174 ? -8.141 27.484 7.344 1 97.31 174 THR B CA 1
ATOM 6361 C C . THR B 1 174 ? -7.855 26.094 7.906 1 97.31 174 THR B C 1
ATOM 6363 O O . THR B 1 174 ? -7.27 25.969 8.984 1 97.31 174 THR B O 1
ATOM 6366 N N . HIS B 1 175 ? -8.305 25.125 7.152 1 97.56 175 HIS B N 1
ATOM 6367 C CA . HIS B 1 175 ? -8.141 23.734 7.59 1 97.56 175 HIS B CA 1
ATOM 6368 C C . HIS B 1 175 ? -7.551 22.875 6.48 1 97.56 175 HIS B C 1
ATOM 6370 O O . HIS B 1 175 ? -7.137 23.391 5.441 1 97.56 175 HIS B O 1
ATOM 6376 N N . ILE B 1 176 ? -7.352 21.562 6.863 1 96.62 176 ILE B N 1
ATOM 6377 C CA . ILE B 1 176 ? -6.754 20.609 5.938 1 96.62 176 ILE B CA 1
ATOM 6378 C C . ILE B 1 176 ? -7.512 19.281 5.996 1 96.62 176 ILE B C 1
ATOM 6380 O O . ILE B 1 176 ? -8.086 18.938 7.027 1 96.62 176 ILE B O 1
ATOM 6384 N N . TYR B 1 177 ? -7.684 18.641 4.855 1 97.25 177 TYR B N 1
ATOM 6385 C CA . TYR B 1 177 ? -8.039 17.234 4.902 1 97.25 177 TYR B CA 1
ATOM 6386 C C . TYR B 1 177 ? -6.867 16.359 4.461 1 97.25 177 TYR B C 1
ATOM 6388 O O . TYR B 1 177 ? -6.086 16.75 3.594 1 97.25 177 TYR B O 1
ATOM 6396 N N . HIS B 1 178 ? -6.699 15.219 5.082 1 96.62 178 HIS B N 1
ATOM 6397 C CA . HIS B 1 178 ? -5.609 14.32 4.723 1 96.62 178 HIS B CA 1
ATOM 6398 C C . HIS B 1 178 ? -5.898 12.898 5.188 1 96.62 178 HIS B C 1
ATOM 6400 O O . HIS B 1 178 ? -6.785 12.672 6.012 1 96.62 178 HIS B O 1
ATOM 6406 N N . SER B 1 179 ? -5.133 12.008 4.594 1 96 179 SER B N 1
ATOM 6407 C CA . SER B 1 179 ? -5.25 10.609 4.992 1 96 179 SER B CA 1
ATOM 6408 C C . SER B 1 179 ? -4.789 10.398 6.43 1 96 179 SER B C 1
ATOM 6410 O O . SER B 1 179 ? -3.855 11.062 6.891 1 96 179 SER B O 1
ATOM 6412 N N . HIS B 1 180 ? -5.441 9.477 7.109 1 95 180 HIS B N 1
ATOM 6413 C CA . HIS B 1 180 ? -5.055 9.102 8.469 1 95 180 HIS B CA 1
ATOM 6414 C C . HIS B 1 180 ? -4.605 7.648 8.531 1 95 180 HIS B C 1
ATOM 6416 O O . HIS B 1 180 ? -4.625 7.035 9.594 1 95 180 HIS B O 1
ATOM 6422 N N . ILE B 1 181 ? -4.223 7.102 7.387 1 93.44 181 ILE B N 1
ATOM 6423 C CA . ILE B 1 181 ? -3.758 5.719 7.371 1 93.44 181 ILE B CA 1
ATOM 6424 C C . ILE B 1 181 ? -2.424 5.629 6.633 1 93.44 181 ILE B C 1
ATOM 6426 O O . ILE B 1 181 ? -2.26 6.219 5.562 1 93.44 181 ILE B O 1
ATOM 6430 N N . GLY B 1 182 ? -1.524 4.949 7.289 1 90.88 182 GLY B N 1
ATOM 6431 C CA . GLY B 1 182 ? -0.204 4.789 6.703 1 90.88 182 GLY B CA 1
ATOM 6432 C C . GLY B 1 182 ? 0.481 6.109 6.402 1 90.88 182 GLY B C 1
ATOM 6433 O O . GLY B 1 182 ? 0.488 7.012 7.238 1 90.88 182 GLY B O 1
ATOM 6434 N N . HIS B 1 183 ? 1.138 6.125 5.227 1 90.88 183 HIS B N 1
ATOM 6435 C CA . HIS B 1 183 ? 1.865 7.316 4.801 1 90.88 183 HIS B CA 1
ATOM 6436 C C . HIS B 1 183 ? 1.27 7.898 3.523 1 90.88 183 HIS B C 1
ATOM 6438 O O . HIS B 1 183 ? 1.965 8.57 2.762 1 90.88 183 HIS B O 1
ATOM 6444 N N . LEU B 1 184 ? 0.004 7.648 3.361 1 94.44 184 LEU B N 1
ATOM 6445 C CA . LEU B 1 184 ? -0.634 8.062 2.117 1 94.44 184 LEU B CA 1
ATOM 6446 C C . LEU B 1 184 ? -0.713 9.586 2.025 1 94.44 184 LEU B C 1
ATOM 6448 O O . LEU B 1 184 ? -0.69 10.148 0.929 1 94.44 184 LEU B O 1
ATOM 6452 N N . ASP B 1 185 ? -0.825 10.242 3.174 1 92.94 185 ASP B N 1
ATOM 6453 C CA . ASP B 1 185 ? -0.821 11.703 3.162 1 92.94 185 ASP B CA 1
ATOM 6454 C C . ASP B 1 185 ? 0.509 12.242 2.646 1 92.94 185 ASP B C 1
ATOM 6456 O O . ASP B 1 185 ? 0.538 13.219 1.893 1 92.94 185 ASP B O 1
ATOM 6460 N N . SER B 1 186 ? 1.61 11.609 2.984 1 90.12 186 SER B N 1
ATOM 6461 C CA . SER B 1 186 ? 2.926 12.039 2.529 1 90.12 186 SER B CA 1
ATOM 6462 C C . SER B 1 186 ? 3.092 11.828 1.028 1 90.12 186 SER B C 1
ATOM 6464 O O . SER B 1 186 ? 3.93 12.469 0.391 1 90.12 186 SER B O 1
ATOM 6466 N N . ASP B 1 187 ? 2.303 10.953 0.556 1 93.12 187 ASP B N 1
ATOM 6467 C CA . ASP B 1 187 ? 2.457 10.617 -0.856 1 93.12 187 ASP B CA 1
ATOM 6468 C C . ASP B 1 187 ? 1.421 11.344 -1.71 1 93.12 187 ASP B C 1
ATOM 6470 O O . ASP B 1 187 ? 1.344 11.125 -2.922 1 93.12 187 ASP B O 1
ATOM 6474 N N . GLY B 1 188 ? 0.568 12.109 -1.107 1 95.25 188 GLY B N 1
ATOM 6475 C CA . GLY B 1 188 ? -0.218 12.984 -1.964 1 95.25 188 GLY B CA 1
ATOM 6476 C C . GLY B 1 188 ? -1.686 13.031 -1.582 1 95.25 188 GLY B C 1
ATOM 6477 O O . GLY B 1 188 ? -2.453 13.812 -2.143 1 95.25 188 GLY B O 1
ATOM 6478 N N . LEU B 1 189 ? -2.141 12.242 -0.599 1 96.5 189 LEU B N 1
ATOM 6479 C CA . LEU B 1 189 ? -3.553 12.219 -0.231 1 96.5 189 LEU B CA 1
ATOM 6480 C C . LEU B 1 189 ? -3.863 13.305 0.798 1 96.5 189 LEU B C 1
ATOM 6482 O O . LEU B 1 189 ? -4.109 13 1.968 1 96.5 189 LEU B O 1
ATOM 6486 N N . TYR B 1 190 ? -3.926 14.555 0.354 1 96.25 190 TYR B N 1
ATOM 6487 C CA . TYR B 1 190 ? -4.203 15.711 1.197 1 96.25 190 TYR B CA 1
ATOM 6488 C C . TYR B 1 190 ? -4.723 16.875 0.366 1 96.25 190 TYR B C 1
ATOM 6490 O O . TYR B 1 190 ? -4.602 16.875 -0.861 1 96.25 190 TYR B O 1
ATOM 6498 N N . GLY B 1 191 ? -5.305 17.828 1.032 1 96.69 191 GLY B N 1
ATOM 6499 C CA . GLY B 1 191 ? -5.773 19.062 0.416 1 96.69 191 GLY B CA 1
ATOM 6500 C C . GLY B 1 191 ? -6.211 20.094 1.426 1 96.69 191 GLY B C 1
ATOM 6501 O O . GLY B 1 191 ? -6.297 19.812 2.623 1 96.69 191 GLY B O 1
ATOM 6502 N N . ALA B 1 192 ? -6.457 21.281 0.875 1 96.81 192 ALA B N 1
ATOM 6503 C CA . ALA B 1 192 ? -6.895 22.391 1.722 1 96.81 192 ALA B CA 1
ATOM 6504 C C . ALA B 1 192 ? -8.406 22.359 1.923 1 96.81 192 ALA B C 1
ATOM 6506 O O . ALA B 1 192 ? -9.148 21.938 1.035 1 96.81 192 ALA B O 1
ATOM 6507 N N . MET B 1 193 ? -8.797 22.75 3.051 1 97.31 193 MET B N 1
ATOM 6508 C CA . MET B 1 193 ? -10.211 22.938 3.385 1 97.31 193 MET B CA 1
ATOM 6509 C C . MET B 1 193 ? -10.43 24.297 4.043 1 97.31 193 MET B C 1
ATOM 6511 O O . MET B 1 193 ? -9.922 24.547 5.133 1 97.31 193 MET B O 1
ATOM 6515 N N . ILE B 1 194 ? -11.18 25.125 3.354 1 97.12 194 ILE B N 1
ATOM 6516 C CA . ILE B 1 194 ? -11.398 26.484 3.811 1 97.12 194 ILE B CA 1
ATOM 6517 C C . ILE B 1 194 ? -12.867 26.688 4.164 1 97.12 194 ILE B C 1
ATOM 6519 O O . ILE B 1 194 ? -13.75 26.469 3.326 1 97.12 194 ILE B O 1
ATOM 6523 N N . VAL B 1 195 ? -13.094 27.047 5.367 1 96.56 195 VAL B N 1
ATOM 6524 C CA . VAL B 1 195 ? -14.438 27.391 5.836 1 96.56 195 VAL B CA 1
ATOM 6525 C C . VAL B 1 195 ? -14.516 28.891 6.094 1 96.56 195 VAL B C 1
ATOM 6527 O O . VAL B 1 195 ? -13.898 29.406 7.035 1 96.56 195 VAL B O 1
ATOM 6530 N N . ARG B 1 196 ? -15.344 29.562 5.336 1 94.56 196 ARG B N 1
ATOM 6531 C CA . ARG B 1 196 ? -15.406 31.016 5.406 1 94.56 196 ARG B CA 1
ATOM 6532 C C . ARG B 1 196 ? -16.656 31.484 6.156 1 94.56 196 ARG B C 1
ATOM 6534 O O . ARG B 1 196 ? -17.594 30.703 6.352 1 94.56 196 ARG B O 1
ATOM 6541 N N . GLU B 1 197 ? -16.578 32.688 6.633 1 92.12 197 GLU B N 1
ATOM 6542 C CA . GLU B 1 197 ? -17.688 33.406 7.254 1 92.12 197 GLU B CA 1
ATOM 6543 C C . GLU B 1 197 ? -17.969 34.75 6.539 1 92.12 197 GLU B C 1
ATOM 6545 O O . GLU B 1 197 ? -17.109 35.25 5.809 1 92.12 197 GLU B O 1
ATOM 6550 N N . PRO B 1 198 ? -19.219 35.156 6.801 1 89.56 198 PRO B N 1
ATOM 6551 C CA . PRO B 1 198 ? -19.469 36.469 6.219 1 89.56 198 PRO B CA 1
ATOM 6552 C C . PRO B 1 198 ? -18.469 37.531 6.688 1 89.56 198 PRO B C 1
ATOM 6554 O O . PRO B 1 198 ? -18.219 37.656 7.891 1 89.56 198 PRO B O 1
ATOM 6557 N N . ARG B 1 199 ? -17.984 38.281 5.762 1 84.75 199 ARG B N 1
ATOM 6558 C CA . ARG B 1 199 ? -16.906 39.219 6.043 1 84.75 199 ARG B CA 1
ATOM 6559 C C . ARG B 1 199 ? -17.344 40.281 7.066 1 84.75 199 ARG B C 1
ATOM 6561 O O . ARG B 1 199 ? -16.562 40.656 7.938 1 84.75 199 ARG B O 1
ATOM 6568 N N . SER B 1 200 ? -18.453 40.719 6.945 1 80 200 SER B N 1
ATOM 6569 C CA . SER B 1 200 ? -18.969 41.812 7.77 1 80 200 SER B CA 1
ATOM 6570 C C . SER B 1 200 ? -19.125 41.375 9.227 1 80 200 SER B C 1
ATOM 6572 O O . SER B 1 200 ? -19.141 42.188 10.125 1 80 200 SER B O 1
ATOM 6574 N N . THR B 1 201 ? -19.062 40.125 9.406 1 78.38 201 THR B N 1
ATOM 6575 C CA . THR B 1 201 ? -19.328 39.656 10.766 1 78.38 201 THR B CA 1
ATOM 6576 C C . THR B 1 201 ? -18.234 38.688 11.219 1 78.38 201 THR B C 1
ATOM 6578 O O . THR B 1 201 ? -18.406 37.969 12.219 1 78.38 201 THR B O 1
ATOM 6581 N N . GLU B 1 202 ? -17.203 38.719 10.469 1 81.31 202 GLU B N 1
ATOM 6582 C CA . GLU B 1 202 ? -16.156 37.781 10.867 1 81.31 202 GLU B CA 1
ATOM 6583 C C . GLU B 1 202 ? -15.523 38.188 12.195 1 81.31 202 GLU B C 1
ATOM 6585 O O . GLU B 1 202 ? -14.836 39.219 12.273 1 81.31 202 GLU B O 1
ATOM 6590 N N . PRO B 1 203 ? -15.758 37.438 13.148 1 75.12 203 PRO B N 1
ATOM 6591 C CA . PRO B 1 203 ? -15.312 37.844 14.477 1 75.12 203 PRO B CA 1
ATOM 6592 C C . PRO B 1 203 ? -13.797 38.062 14.555 1 75.12 203 PRO B C 1
ATOM 6594 O O . PRO B 1 203 ? -13.031 37.188 14.148 1 75.12 203 PRO B O 1
ATOM 6597 N N . GLY B 1 204 ? -13.414 39.188 15.008 1 76.94 204 GLY B N 1
ATOM 6598 C CA . GLY B 1 204 ? -12.023 39.5 15.305 1 76.94 204 GLY B CA 1
ATOM 6599 C C . GLY B 1 204 ? -11.242 39.938 14.086 1 76.94 204 GLY B C 1
ATOM 6600 O O . GLY B 1 204 ? -10.102 40.406 14.203 1 76.94 204 GLY B O 1
ATOM 6601 N N . LEU B 1 205 ? -11.828 39.906 12.867 1 85.94 205 LEU B N 1
ATOM 6602 C CA . LEU B 1 205 ? -11.031 40.156 11.672 1 85.94 205 LEU B CA 1
ATOM 6603 C C . LEU B 1 205 ? -11.664 41.25 10.82 1 85.94 205 LEU B C 1
ATOM 6605 O O . LEU B 1 205 ? -11.172 41.562 9.742 1 85.94 205 LEU B O 1
ATOM 6609 N N . VAL B 1 206 ? -12.734 41.75 11.352 1 82.38 206 VAL B N 1
ATOM 6610 C CA . VAL B 1 206 ? -13.406 42.812 10.602 1 82.38 206 VAL B CA 1
ATOM 6611 C C . VAL B 1 206 ? -12.43 43.969 10.344 1 82.38 206 VAL B C 1
ATOM 6613 O O . VAL B 1 206 ? -11.812 44.5 11.273 1 82.38 206 VAL B O 1
ATOM 6616 N N . GLY B 1 207 ? -12.258 44.281 9.07 1 86.5 207 GLY B N 1
ATOM 6617 C CA . GLY B 1 207 ? -11.438 45.438 8.688 1 86.5 207 GLY B CA 1
ATOM 6618 C C . GLY B 1 207 ? -9.961 45.125 8.633 1 86.5 207 GLY B C 1
ATOM 6619 O O . GLY B 1 207 ? -9.148 45.969 8.258 1 86.5 207 GLY B O 1
ATOM 6620 N N . ARG B 1 208 ? -9.641 43.938 8.945 1 91.75 208 ARG B N 1
ATOM 6621 C CA . ARG B 1 208 ? -8.227 43.594 9.023 1 91.75 208 ARG B CA 1
ATOM 6622 C C . ARG B 1 208 ? -7.684 43.188 7.656 1 91.75 208 ARG B C 1
ATOM 6624 O O . ARG B 1 208 ? -6.473 43.156 7.441 1 91.75 208 ARG B O 1
ATOM 6631 N N . TYR B 1 209 ? -8.523 42.938 6.766 1 93.88 209 TYR B N 1
ATOM 6632 C CA . TYR B 1 209 ? -8.188 42.625 5.379 1 93.88 209 TYR B CA 1
ATOM 6633 C C . TYR B 1 209 ? -9.297 43.062 4.438 1 93.88 209 TYR B C 1
ATOM 6635 O O . TYR B 1 209 ? -10.406 43.375 4.879 1 93.88 209 TYR B O 1
ATOM 6643 N N . ASN B 1 210 ? -8.961 43.094 3.123 1 92.75 210 ASN B N 1
ATOM 6644 C CA . ASN B 1 210 ? -9.945 43.531 2.131 1 92.75 210 ASN B CA 1
ATOM 6645 C C . ASN B 1 210 ? -10.445 42.344 1.3 1 92.75 210 ASN B C 1
ATOM 6647 O O . ASN B 1 210 ? -11.633 42.25 0.992 1 92.75 210 ASN B O 1
ATOM 6651 N N . ASP B 1 211 ? -9.523 41.469 0.898 1 92.56 211 ASP B N 1
ATOM 6652 C CA . ASP B 1 211 ? -9.883 40.406 -0.035 1 92.56 211 ASP B CA 1
ATOM 6653 C C . ASP B 1 211 ? -9.43 39.031 0.484 1 92.56 211 ASP B C 1
ATOM 6655 O O . ASP B 1 211 ? -8.344 38.906 1.06 1 92.56 211 ASP B O 1
ATOM 6659 N N . ASP B 1 212 ? -10.266 38.094 0.372 1 93.94 212 ASP B N 1
ATOM 6660 C CA . ASP B 1 212 ? -10.008 36.688 0.625 1 93.94 212 ASP B CA 1
ATOM 6661 C C . ASP B 1 212 ? -10.25 35.844 -0.628 1 93.94 212 ASP B C 1
ATOM 6663 O O . ASP B 1 212 ? -11.359 35.375 -0.848 1 93.94 212 ASP B O 1
ATOM 6667 N N . LEU B 1 213 ? -9.133 35.625 -1.401 1 93 213 LEU B N 1
ATOM 6668 C CA . LEU B 1 213 ? -9.25 34.969 -2.707 1 93 213 LEU B CA 1
ATOM 6669 C C . LEU B 1 213 ? -8.758 33.531 -2.656 1 93 213 LEU B C 1
ATOM 6671 O O . LEU B 1 213 ? -7.762 33.25 -1.99 1 93 213 LEU B O 1
ATOM 6675 N N . PRO B 1 214 ? -9.484 32.625 -3.354 1 91.88 214 PRO B N 1
ATOM 6676 C CA . PRO B 1 214 ? -9.102 31.219 -3.326 1 91.88 214 PRO B CA 1
ATOM 6677 C C . PRO B 1 214 ? -7.68 30.984 -3.818 1 91.88 214 PRO B C 1
ATOM 6679 O O . PRO B 1 214 ? -7.023 30.031 -3.395 1 91.88 214 PRO B O 1
ATOM 6682 N N . GLN B 1 215 ? -7.152 31.828 -4.625 1 93.88 215 GLN B N 1
ATOM 6683 C CA . GLN B 1 215 ? -5.84 31.641 -5.23 1 93.88 215 GLN B CA 1
ATOM 6684 C C . GLN B 1 215 ? -4.723 31.984 -4.25 1 93.88 215 GLN B C 1
ATOM 6686 O O . GLN B 1 215 ? -3.555 31.688 -4.5 1 93.88 215 GLN B O 1
ATOM 6691 N N . HIS B 1 216 ? -5.074 32.531 -3.121 1 97.06 216 HIS B N 1
ATOM 6692 C CA . HIS B 1 216 ? -4.047 32.969 -2.186 1 97.06 216 HIS B CA 1
ATOM 6693 C C . HIS B 1 216 ? -3.832 31.953 -1.079 1 97.06 216 HIS B C 1
ATOM 6695 O O . HIS B 1 216 ? -3.508 32.312 0.055 1 97.06 216 HIS B O 1
ATOM 6701 N N . THR B 1 217 ? -4.051 30.703 -1.361 1 96.81 217 THR B N 1
ATOM 6702 C CA . THR B 1 217 ? -3.709 29.609 -0.471 1 96.81 217 THR B CA 1
ATOM 6703 C C . THR B 1 217 ? -2.324 29.047 -0.8 1 96.81 217 THR B C 1
ATOM 6705 O O . THR B 1 217 ? -2.039 28.719 -1.954 1 96.81 217 THR B O 1
ATOM 6708 N N . LEU B 1 218 ? -1.479 29.047 0.207 1 97.25 218 LEU B N 1
ATOM 6709 C CA . LEU B 1 218 ? -0.137 28.484 0.12 1 97.25 218 LEU B CA 1
ATOM 6710 C C . LEU B 1 218 ? -0.046 27.172 0.898 1 97.25 218 LEU B C 1
ATOM 6712 O O . LEU B 1 218 ? 0.125 27.172 2.119 1 97.25 218 LEU B O 1
ATOM 6716 N N . LEU B 1 219 ? -0.128 26.094 0.19 1 96.44 219 LEU B N 1
ATOM 6717 C CA . LEU B 1 219 ? -0.007 24.766 0.795 1 96.44 219 LEU B CA 1
ATOM 6718 C C . LEU B 1 219 ? 1.387 24.188 0.569 1 96.44 219 LEU B C 1
ATOM 6720 O O . LEU B 1 219 ? 1.744 23.844 -0.56 1 96.44 219 LEU B O 1
ATOM 6724 N N . VAL B 1 220 ? 2.146 24.109 1.662 1 95.12 220 VAL B N 1
ATOM 6725 C CA . VAL B 1 220 ? 3.516 23.594 1.599 1 95.12 220 VAL B CA 1
ATOM 6726 C C . VAL B 1 220 ? 3.539 22.125 1.97 1 95.12 220 VAL B C 1
ATOM 6728 O O . VAL B 1 220 ? 2.85 21.688 2.9 1 95.12 220 VAL B O 1
ATOM 6731 N N . TRP B 1 221 ? 4.305 21.422 1.202 1 90.81 221 TRP B N 1
ATOM 6732 C CA . TRP B 1 221 ? 4.391 19.969 1.398 1 90.81 221 TRP B CA 1
ATOM 6733 C C . TRP B 1 221 ? 5.84 19.5 1.358 1 90.81 221 TRP B C 1
ATOM 6735 O O . TRP B 1 221 ? 6.633 19.984 0.548 1 90.81 221 TRP B O 1
ATOM 6745 N N . HIS B 1 222 ? 6.168 18.578 2.295 1 89.19 222 HIS B N 1
ATOM 6746 C CA . HIS B 1 222 ? 7.477 17.938 2.293 1 89.19 222 HIS B CA 1
ATOM 6747 C C . HIS B 1 222 ? 7.512 16.766 1.312 1 89.19 222 HIS B C 1
ATOM 6749 O O . HIS B 1 222 ? 6.754 15.812 1.458 1 89.19 222 HIS B O 1
ATOM 6755 N N . TRP B 1 223 ? 8.414 16.812 0.373 1 89.25 223 TRP B N 1
ATOM 6756 C CA . TRP B 1 223 ? 8.453 15.867 -0.74 1 89.25 223 TRP B CA 1
ATOM 6757 C C . TRP B 1 223 ? 9.719 15.023 -0.697 1 89.25 223 TRP B C 1
ATOM 6759 O O . TRP B 1 223 ? 10.797 15.523 -0.354 1 89.25 223 TRP B O 1
ATOM 6769 N N . PHE B 1 224 ? 9.547 13.711 -0.926 1 84.56 224 PHE B N 1
ATOM 6770 C CA . PHE B 1 224 ? 10.641 12.75 -0.84 1 84.56 224 PHE B CA 1
ATOM 6771 C C . PHE B 1 224 ? 10.852 12.055 -2.18 1 84.56 224 PHE B C 1
ATOM 6773 O O . PHE B 1 224 ? 9.969 12.055 -3.037 1 84.56 224 PHE B O 1
ATOM 6780 N N . GLN B 1 225 ? 12.016 11.516 -2.266 1 83 225 GLN B N 1
ATOM 6781 C CA . GLN B 1 225 ? 12.336 10.781 -3.488 1 83 225 GLN B CA 1
ATOM 6782 C C . GLN B 1 225 ? 11.578 9.461 -3.557 1 83 225 GLN B C 1
ATOM 6784 O O . GLN B 1 225 ? 11.227 8.992 -4.645 1 83 225 GLN B O 1
ATOM 6789 N N . ASN B 1 226 ? 11.367 8.906 -2.443 1 86.12 226 ASN B N 1
ATOM 6790 C CA . ASN B 1 226 ? 10.672 7.625 -2.371 1 86.12 226 ASN B CA 1
ATOM 6791 C C . ASN B 1 226 ? 9.32 7.758 -1.687 1 86.12 226 ASN B C 1
ATOM 6793 O O . ASN B 1 226 ? 9.039 8.773 -1.047 1 86.12 226 ASN B O 1
ATOM 6797 N N . LEU B 1 227 ? 8.492 6.727 -1.884 1 90 227 LEU B N 1
ATOM 6798 C CA . LEU B 1 227 ? 7.234 6.68 -1.152 1 90 227 LEU B CA 1
ATOM 6799 C C . LEU B 1 227 ? 7.473 6.754 0.352 1 90 227 LEU B C 1
ATOM 6801 O O . LEU B 1 227 ? 8.5 6.273 0.844 1 90 227 LEU B O 1
ATOM 6805 N N . GLY B 1 228 ? 6.512 7.371 1.007 1 87.31 228 GLY B N 1
ATOM 6806 C CA . GLY B 1 228 ? 6.629 7.559 2.443 1 87.31 228 GLY B CA 1
ATOM 6807 C C . GLY B 1 228 ? 6.883 6.266 3.197 1 87.31 228 GLY B C 1
ATOM 6808 O O . GLY B 1 228 ? 7.699 6.23 4.121 1 87.31 228 GLY B O 1
ATOM 6809 N N . GLU B 1 229 ? 6.207 5.227 2.84 1 88.31 229 GLU B N 1
ATOM 6810 C CA . GLU B 1 229 ? 6.387 3.939 3.502 1 88.31 229 GLU B CA 1
ATOM 6811 C C . GLU B 1 229 ? 7.812 3.42 3.32 1 88.31 229 GLU B C 1
ATOM 6813 O O . GLU B 1 229 ? 8.398 2.863 4.25 1 88.31 229 GLU B O 1
ATOM 6818 N N . VAL B 1 230 ? 8.328 3.582 2.117 1 88.06 230 VAL B N 1
ATOM 6819 C CA . VAL B 1 230 ? 9.695 3.15 1.818 1 88.06 230 VAL B CA 1
ATOM 6820 C C . VAL B 1 230 ? 10.688 3.967 2.643 1 88.06 230 VAL B C 1
ATOM 6822 O O . VAL B 1 230 ? 11.617 3.412 3.23 1 88.06 230 VAL B O 1
ATOM 6825 N N . GLN B 1 231 ? 10.453 5.242 2.723 1 85.12 231 GLN B N 1
ATOM 6826 C CA . GLN B 1 231 ? 11.328 6.117 3.494 1 85.12 231 GLN B CA 1
ATOM 6827 C C . GLN B 1 231 ? 11.312 5.742 4.973 1 85.12 231 GLN B C 1
ATOM 6829 O O . GLN B 1 231 ? 12.359 5.738 5.629 1 85.12 231 GLN B O 1
ATOM 6834 N N . SER B 1 232 ? 10.18 5.484 5.449 1 85.88 232 SER B N 1
ATOM 6835 C CA . SER B 1 232 ? 10.023 5.105 6.848 1 85.88 232 SER B CA 1
ATOM 6836 C C . SER B 1 232 ? 10.789 3.822 7.16 1 85.88 232 SER B C 1
ATOM 6838 O O . SER B 1 232 ? 11.492 3.742 8.172 1 85.88 232 SER B O 1
ATOM 6840 N N . LEU B 1 233 ? 10.664 2.846 6.328 1 89.06 233 LEU B N 1
ATOM 6841 C CA . LEU B 1 233 ? 11.336 1.57 6.531 1 89.06 233 LEU B CA 1
ATOM 6842 C C . LEU B 1 233 ? 12.852 1.732 6.414 1 89.06 233 LEU B C 1
ATOM 6844 O O . LEU B 1 233 ? 13.602 1.127 7.18 1 89.06 233 LEU B O 1
ATOM 6848 N N . ASP B 1 234 ? 13.242 2.523 5.457 1 85.81 234 ASP B N 1
ATOM 6849 C CA . ASP B 1 234 ? 14.664 2.783 5.277 1 85.81 234 ASP B CA 1
ATOM 6850 C C . ASP B 1 234 ? 15.273 3.395 6.539 1 85.81 234 ASP B C 1
ATOM 6852 O O . ASP B 1 234 ? 16.375 3.021 6.945 1 85.81 234 ASP B O 1
ATOM 6856 N N . MET B 1 235 ? 14.555 4.266 7.078 1 81.44 235 MET B N 1
ATOM 6857 C CA . MET B 1 235 ? 15.039 4.93 8.281 1 81.44 235 MET B CA 1
ATOM 6858 C C . MET B 1 235 ? 15.102 3.955 9.453 1 81.44 235 MET B C 1
ATOM 6860 O O . MET B 1 235 ? 16.078 3.951 10.219 1 81.44 235 MET B O 1
ATOM 6864 N N . ARG B 1 236 ? 14.18 3.125 9.531 1 83.88 236 ARG B N 1
ATOM 6865 C CA . ARG B 1 236 ? 14.039 2.287 10.719 1 83.88 236 ARG B CA 1
ATOM 6866 C C . ARG B 1 236 ? 14.93 1.051 10.625 1 83.88 236 ARG B C 1
ATOM 6868 O O . ARG B 1 236 ? 15.477 0.598 11.633 1 83.88 236 ARG B O 1
ATOM 6875 N N . LEU B 1 237 ? 15.008 0.554 9.398 1 86.25 237 LEU B N 1
ATOM 6876 C CA . LEU B 1 237 ? 15.602 -0.774 9.297 1 86.25 237 LEU B CA 1
ATOM 6877 C C . LEU B 1 237 ? 16.922 -0.721 8.531 1 86.25 237 LEU B C 1
ATOM 6879 O O . LEU B 1 237 ? 17.688 -1.684 8.547 1 86.25 237 LEU B O 1
ATOM 6883 N N . LEU B 1 238 ? 17.219 0.358 7.906 1 75.62 238 LEU B N 1
ATOM 6884 C CA . LEU B 1 238 ? 18.469 0.488 7.176 1 75.62 238 LEU B CA 1
ATOM 6885 C C . LEU B 1 238 ? 19.312 1.639 7.73 1 75.62 238 LEU B C 1
ATOM 6887 O O . LEU B 1 238 ? 20.391 1.923 7.227 1 75.62 238 LEU B O 1
ATOM 6891 N N . SER B 1 239 ? 18.828 2.271 8.734 1 70.06 239 SER B N 1
ATOM 6892 C CA . SER B 1 239 ? 19.516 3.377 9.406 1 70.06 239 SER B CA 1
ATOM 6893 C C . SER B 1 239 ? 19.906 4.469 8.406 1 70.06 239 SER B C 1
ATOM 6895 O O . SER B 1 239 ? 20.984 5.035 8.5 1 70.06 239 SER B O 1
ATOM 6897 N N . ARG B 1 240 ? 19.125 4.504 7.379 1 68.25 240 ARG B N 1
ATOM 6898 C CA . ARG B 1 240 ? 19.391 5.551 6.395 1 68.25 240 ARG B CA 1
ATOM 6899 C C . ARG B 1 240 ? 18.766 6.871 6.82 1 68.25 240 ARG B C 1
ATOM 6901 O O . ARG B 1 240 ? 17.828 6.895 7.633 1 68.25 240 ARG B O 1
ATOM 6908 N N . ARG B 1 241 ? 19.547 7.824 6.367 1 61.06 241 ARG B N 1
ATOM 6909 C CA . ARG B 1 241 ? 19.172 9.18 6.766 1 61.06 241 ARG B CA 1
ATOM 6910 C C . ARG B 1 241 ? 17.797 9.555 6.203 1 61.06 241 ARG B C 1
ATOM 6912 O O . ARG B 1 241 ? 17.422 9.117 5.117 1 61.06 241 ARG B O 1
ATOM 6919 N N . ARG B 1 242 ? 17.109 10.359 6.992 1 60.47 242 ARG B N 1
ATOM 6920 C CA . ARG B 1 242 ? 15.727 10.805 7.016 1 60.47 242 ARG B CA 1
ATOM 6921 C C . ARG B 1 242 ? 15.523 12.016 6.105 1 60.47 242 ARG B C 1
ATOM 6923 O O . ARG B 1 242 ? 14.414 12.531 5.988 1 60.47 242 ARG B O 1
ATOM 6930 N N . GLU B 1 243 ? 16.562 12.469 5.43 1 60.75 243 GLU B N 1
ATOM 6931 C CA . GLU B 1 243 ? 16.438 13.883 5.094 1 60.75 243 GLU B CA 1
ATOM 6932 C C . GLU B 1 243 ? 15.539 14.078 3.869 1 60.75 243 GLU B C 1
ATOM 6934 O O . GLU B 1 243 ? 15.562 13.266 2.941 1 60.75 243 GLU B O 1
ATOM 6939 N N . GLY B 1 244 ? 14.547 14.859 4.02 1 64.19 244 GLY B N 1
ATOM 6940 C CA . GLY B 1 244 ? 13.68 15.289 2.936 1 64.19 244 GLY B CA 1
ATOM 6941 C C . GLY B 1 244 ? 14.445 15.781 1.719 1 64.19 244 GLY B C 1
ATOM 6942 O O . GLY B 1 244 ? 15.594 16.203 1.83 1 64.19 244 GLY B O 1
ATOM 6943 N N . PHE B 1 245 ? 13.789 15.578 0.556 1 75.19 245 PHE B N 1
ATOM 6944 C CA . PHE B 1 245 ? 14.453 15.922 -0.696 1 75.19 245 PHE B CA 1
ATOM 6945 C C . PHE B 1 245 ? 14.094 17.344 -1.131 1 75.19 245 PHE B C 1
ATOM 6947 O O . PHE B 1 245 ? 14.883 18.016 -1.78 1 75.19 245 PHE B O 1
ATOM 6954 N N . GLY B 1 246 ? 12.852 17.75 -0.658 1 86.88 246 GLY B N 1
ATOM 6955 C CA . GLY B 1 246 ? 12.422 19.078 -1.065 1 86.88 246 GLY B CA 1
ATOM 6956 C C . GLY B 1 246 ? 11.047 19.438 -0.544 1 86.88 246 GLY B C 1
ATOM 6957 O O . GLY B 1 246 ? 10.406 18.641 0.151 1 86.88 246 GLY B O 1
ATOM 6958 N N . PHE B 1 247 ? 10.711 20.734 -0.779 1 91.94 247 PHE B N 1
ATOM 6959 C CA . PHE B 1 247 ? 9.367 21.219 -0.496 1 91.94 247 PHE B CA 1
ATOM 6960 C C . PHE B 1 247 ? 8.609 21.516 -1.788 1 91.94 247 PHE B C 1
ATOM 6962 O O . PHE B 1 247 ? 9.219 21.781 -2.822 1 91.94 247 PHE B O 1
ATOM 6969 N N . LEU B 1 248 ? 7.32 21.344 -1.719 1 94.12 248 LEU B N 1
ATOM 6970 C CA . LEU B 1 248 ? 6.418 21.797 -2.775 1 94.12 248 LEU B CA 1
ATOM 6971 C C . LEU B 1 248 ? 5.477 22.875 -2.266 1 94.12 248 LEU B C 1
ATOM 6973 O O . LEU B 1 248 ? 5.117 22.891 -1.085 1 94.12 248 LEU B O 1
ATOM 6977 N N . ILE B 1 249 ? 5.195 23.781 -3.104 1 96.25 249 ILE B N 1
ATOM 6978 C CA . ILE B 1 249 ? 4.152 24.766 -2.846 1 96.25 249 ILE B CA 1
ATOM 6979 C C . ILE B 1 249 ? 3.014 24.594 -3.844 1 96.25 249 ILE B C 1
ATOM 6981 O O . ILE B 1 249 ? 3.18 24.859 -5.039 1 96.25 249 ILE B O 1
ATOM 6985 N N . ASN B 1 250 ? 1.889 24.172 -3.336 1 95.75 250 ASN B N 1
ATOM 6986 C CA . ASN B 1 250 ? 0.735 23.859 -4.168 1 95.75 250 ASN B CA 1
ATOM 6987 C C . ASN B 1 250 ? 1.103 22.875 -5.281 1 95.75 250 ASN B C 1
ATOM 6989 O O . ASN B 1 250 ? 0.673 23.047 -6.426 1 95.75 250 ASN B O 1
ATOM 6993 N N . GLY B 1 251 ? 1.943 21.938 -4.98 1 93.19 251 GLY B N 1
ATOM 6994 C CA . GLY B 1 251 ? 2.32 20.875 -5.902 1 93.19 251 GLY B CA 1
ATOM 6995 C C . GLY B 1 251 ? 3.43 21.281 -6.855 1 93.19 251 GLY B C 1
ATOM 6996 O O . GLY B 1 251 ? 3.852 20.484 -7.699 1 93.19 251 GLY B O 1
ATOM 6997 N N . LYS B 1 252 ? 3.945 22.484 -6.723 1 93.56 252 LYS B N 1
ATOM 6998 C CA . LYS B 1 252 ? 4.965 23.016 -7.621 1 93.56 252 LYS B CA 1
ATOM 6999 C C . LYS B 1 252 ? 6.266 23.297 -6.875 1 93.56 252 LYS B C 1
ATOM 7001 O O . LYS B 1 252 ? 6.277 23.375 -5.645 1 93.56 252 LYS B O 1
ATOM 7006 N N . GLY B 1 253 ? 7.336 23.344 -7.602 1 91.69 253 GLY B N 1
ATOM 7007 C CA . GLY B 1 253 ? 8.641 23.656 -7.039 1 91.69 253 GLY B CA 1
ATOM 7008 C C . GLY B 1 253 ? 9.789 23.25 -7.945 1 91.69 253 GLY B C 1
ATOM 7009 O O . GLY B 1 253 ? 9.57 22.703 -9.031 1 91.69 253 GLY B O 1
ATOM 7010 N N . VAL B 1 254 ? 10.914 23.609 -7.508 1 87.88 254 VAL B N 1
ATOM 7011 C CA . VAL B 1 254 ? 12.133 23.219 -8.219 1 87.88 254 VAL B CA 1
ATOM 7012 C C . VAL B 1 254 ? 13.023 22.391 -7.301 1 87.88 254 VAL B C 1
ATOM 7014 O O . VAL B 1 254 ? 13.648 22.922 -6.379 1 87.88 254 VAL B O 1
ATOM 7017 N N . ILE B 1 255 ? 12.977 21.141 -7.625 1 85.38 255 ILE B N 1
ATOM 7018 C CA . ILE B 1 255 ? 13.789 20.25 -6.801 1 85.38 255 ILE B CA 1
ATOM 7019 C C . ILE B 1 255 ? 14.969 19.734 -7.621 1 85.38 255 ILE B C 1
ATOM 7021 O O . ILE B 1 255 ? 14.773 19.172 -8.703 1 85.38 255 ILE B O 1
ATOM 7025 N N . GLY B 1 256 ? 16.078 19.859 -7.105 1 71.69 256 GLY B N 1
ATOM 7026 C CA . GLY B 1 256 ? 17.281 19.375 -7.75 1 71.69 256 GLY B CA 1
ATOM 7027 C C . GLY B 1 256 ? 17.656 20.141 -9.008 1 71.69 256 GLY B C 1
ATOM 7028 O O . GLY B 1 256 ? 16.922 21.062 -9.406 1 71.69 256 GLY B O 1
ATOM 7029 N N . GLN B 1 257 ? 18.844 20.016 -9.477 1 64.25 257 GLN B N 1
ATOM 7030 C CA . GLN B 1 257 ? 19.312 20.625 -10.711 1 64.25 257 GLN B CA 1
ATOM 7031 C C . GLN B 1 257 ? 19.25 19.641 -11.875 1 64.25 257 GLN B C 1
ATOM 7033 O O . GLN B 1 257 ? 19.875 18.578 -11.828 1 64.25 257 GLN B O 1
ATOM 7038 N N . ARG B 1 258 ? 18.125 19.844 -12.656 1 62.59 258 ARG B N 1
ATOM 7039 C CA . ARG B 1 258 ? 18.047 18.984 -13.836 1 62.59 258 ARG B CA 1
ATOM 7040 C C . ARG B 1 258 ? 18.359 19.766 -15.109 1 62.59 258 ARG B C 1
ATOM 7042 O O . ARG B 1 258 ? 18.047 20.953 -15.203 1 62.59 258 ARG B O 1
ATOM 7049 N N . PHE B 1 259 ? 19.078 19.078 -15.883 1 64.88 259 PHE B N 1
ATOM 7050 C CA . PHE B 1 259 ? 19.516 19.719 -17.125 1 64.88 259 PHE B CA 1
ATOM 7051 C C . PHE B 1 259 ? 19 18.953 -18.328 1 64.88 259 PHE B C 1
ATOM 7053 O O . PHE B 1 259 ? 18.891 17.719 -18.297 1 64.88 259 PHE B O 1
ATOM 7060 N N . ALA B 1 260 ? 18.531 19.688 -19.266 1 61.44 260 ALA B N 1
ATOM 7061 C CA . ALA B 1 260 ? 18.203 19.094 -20.562 1 61.44 260 ALA B CA 1
ATOM 7062 C C . ALA B 1 260 ? 19.453 18.609 -21.266 1 61.44 260 ALA B C 1
ATOM 7064 O O . ALA B 1 260 ? 20.578 18.953 -20.891 1 61.44 260 ALA B O 1
ATOM 7065 N N . PRO B 1 261 ? 19.078 17.625 -22.125 1 59.94 261 PRO B N 1
ATOM 7066 C CA . PRO B 1 261 ? 20.234 17.141 -22.859 1 59.94 261 PRO B CA 1
ATOM 7067 C C . PRO B 1 261 ? 21.094 18.266 -23.438 1 59.94 261 PRO B C 1
ATOM 7069 O O . PRO B 1 261 ? 22.312 18.125 -23.547 1 59.94 261 PRO B O 1
ATOM 7072 N N . ASP B 1 262 ? 20.469 19.391 -23.703 1 63.69 262 ASP B N 1
ATOM 7073 C CA . ASP B 1 262 ? 21.219 20.484 -24.312 1 63.69 262 ASP B CA 1
ATOM 7074 C C . ASP B 1 262 ? 21.922 21.328 -23.25 1 63.69 262 ASP B C 1
ATOM 7076 O O . ASP B 1 262 ? 22.562 22.328 -23.562 1 63.69 262 ASP B O 1
ATOM 7080 N N . GLY B 1 263 ? 21.828 20.859 -22.078 1 65.31 263 GLY B N 1
ATOM 7081 C CA . GLY B 1 263 ? 22.531 21.547 -21 1 65.31 263 GLY B CA 1
ATOM 7082 C C . GLY B 1 263 ? 21.688 22.609 -20.328 1 65.31 263 GLY B C 1
ATOM 7083 O O . GLY B 1 263 ? 22.094 23.188 -19.312 1 65.31 263 GLY B O 1
ATOM 7084 N N . SER B 1 264 ? 20.594 22.828 -20.938 1 64.38 264 SER B N 1
ATOM 7085 C CA . SER B 1 264 ? 19.75 23.859 -20.328 1 64.38 264 SER B CA 1
ATOM 7086 C C . SER B 1 264 ? 19.094 23.359 -19.047 1 64.38 264 SER B C 1
ATOM 7088 O O . SER B 1 264 ? 18.719 22.188 -18.953 1 64.38 264 SER B O 1
ATOM 7090 N N . ARG B 1 265 ? 19.203 24.266 -18.094 1 63.41 265 ARG B N 1
ATOM 7091 C CA . ARG B 1 265 ? 18.609 23.906 -16.812 1 63.41 265 ARG B CA 1
ATOM 7092 C C . ARG B 1 265 ? 17.094 23.75 -16.938 1 63.41 265 ARG B C 1
ATOM 7094 O O . ARG B 1 265 ? 16.422 24.594 -17.531 1 63.41 265 ARG B O 1
ATOM 7101 N N . LEU B 1 266 ? 16.672 22.609 -16.594 1 65.5 266 LEU B N 1
ATOM 7102 C CA . LEU B 1 266 ? 15.234 22.344 -16.578 1 65.5 266 LEU B CA 1
ATOM 7103 C C . LEU B 1 266 ? 14.594 22.938 -15.32 1 65.5 266 LEU B C 1
ATOM 7105 O O . LEU B 1 266 ? 15.102 22.734 -14.211 1 65.5 266 LEU B O 1
ATOM 7109 N N . ILE B 1 267 ? 13.664 23.906 -15.617 1 70.56 267 ILE B N 1
ATOM 7110 C CA . ILE B 1 267 ? 13.023 24.516 -14.453 1 70.56 267 ILE B CA 1
ATOM 7111 C C . ILE B 1 267 ? 11.57 24.062 -14.367 1 70.56 267 ILE B C 1
ATOM 7113 O O . ILE B 1 267 ? 10.789 24.281 -15.289 1 70.56 267 ILE B O 1
ATOM 7117 N N . ALA B 1 268 ? 11.266 23.359 -13.305 1 79.62 268 ALA B N 1
ATOM 7118 C CA . ALA B 1 268 ? 9.883 23.016 -12.992 1 79.62 268 ALA B CA 1
ATOM 7119 C C . ALA B 1 268 ? 9.07 24.25 -12.625 1 79.62 268 ALA B C 1
ATOM 7121 O O . ALA B 1 268 ? 9.641 25.297 -12.289 1 79.62 268 ALA B O 1
ATOM 7122 N N . PRO B 1 269 ? 7.766 24.109 -12.781 1 89.75 269 PRO B N 1
ATOM 7123 C CA . PRO B 1 269 ? 6.906 25.266 -12.508 1 89.75 269 PRO B CA 1
ATOM 7124 C C . PRO B 1 269 ? 7.023 25.75 -11.062 1 89.75 269 PRO B C 1
ATOM 7126 O O . PRO B 1 269 ? 7.164 24.953 -10.141 1 89.75 269 PRO B O 1
ATOM 7129 N N . ILE B 1 270 ? 6.934 27.062 -11.016 1 92.56 270 ILE B N 1
ATOM 7130 C CA . ILE B 1 270 ? 6.914 27.734 -9.727 1 92.56 270 ILE B CA 1
ATOM 7131 C C . ILE B 1 270 ? 5.555 28.391 -9.5 1 92.56 270 ILE B C 1
ATOM 7133 O O . ILE B 1 270 ? 4.918 28.844 -10.453 1 92.56 270 ILE B O 1
ATOM 7137 N N . GLU B 1 271 ? 5.105 28.344 -8.195 1 95.38 271 GLU B N 1
ATOM 7138 C CA . GLU B 1 271 ? 3.824 28.969 -7.883 1 95.38 271 GLU B CA 1
ATOM 7139 C C . GLU B 1 271 ? 3.926 30.484 -7.918 1 95.38 271 GLU B C 1
ATOM 7141 O O . GLU B 1 271 ? 4.918 31.062 -7.457 1 95.38 271 GLU B O 1
ATOM 7146 N N . ASN B 1 272 ? 2.898 31.141 -8.516 1 96.06 272 ASN B N 1
ATOM 7147 C CA . ASN B 1 272 ? 2.785 32.594 -8.578 1 96.06 272 ASN B CA 1
ATOM 7148 C C . ASN B 1 272 ? 1.52 33.094 -7.887 1 96.06 272 ASN B C 1
ATOM 7150 O O . ASN B 1 272 ? 0.453 32.5 -8.023 1 96.06 272 ASN B O 1
ATOM 7154 N N . TYR B 1 273 ? 1.727 34.062 -7.152 1 97.31 273 TYR B N 1
ATOM 7155 C CA . TYR B 1 273 ? 0.605 34.75 -6.523 1 97.31 273 TYR B CA 1
ATOM 7156 C C . TYR B 1 273 ? 0.481 36.188 -7.043 1 97.31 273 TYR B C 1
ATOM 7158 O O . TYR B 1 273 ? 1.488 36.875 -7.258 1 97.31 273 TYR B O 1
ATOM 7166 N N . TYR B 1 274 ? -0.756 36.594 -7.219 1 96.06 274 TYR B N 1
ATOM 7167 C CA . TYR B 1 274 ? -1 37.938 -7.777 1 96.06 274 TYR B CA 1
ATOM 7168 C C . TYR B 1 274 ? -1.828 38.781 -6.82 1 96.06 274 TYR B C 1
ATOM 7170 O O . TYR B 1 274 ? -2.799 38.281 -6.23 1 96.06 274 TYR B O 1
ATOM 7178 N N . VAL B 1 275 ? -1.373 39.938 -6.602 1 96.25 275 VAL B N 1
ATOM 7179 C CA . VAL B 1 275 ? -2.098 40.906 -5.801 1 96.25 275 VAL B CA 1
ATOM 7180 C C . VAL B 1 275 ? -2.055 42.281 -6.488 1 96.25 275 VAL B C 1
ATOM 7182 O O . VAL B 1 275 ? -1.302 42.469 -7.445 1 96.25 275 VAL B O 1
ATOM 7185 N N . ASN B 1 276 ? -2.963 43.125 -6.086 1 93.38 276 ASN B N 1
ATOM 7186 C CA . ASN B 1 276 ? -2.957 44.5 -6.586 1 93.38 276 ASN B CA 1
ATOM 7187 C C . ASN B 1 276 ? -2.254 45.469 -5.613 1 93.38 276 ASN B C 1
ATOM 7189 O O . ASN B 1 276 ? -2.369 45.312 -4.398 1 93.38 276 ASN B O 1
ATOM 7193 N N . SER B 1 277 ? -1.508 46.375 -6.293 1 86.19 277 SER B N 1
ATOM 7194 C CA . SER B 1 277 ? -0.87 47.406 -5.469 1 86.19 277 SER B CA 1
ATOM 7195 C C . SER B 1 277 ? -1.899 48.344 -4.875 1 86.19 277 SER B C 1
ATOM 7197 O O . SER B 1 277 ? -3.068 48.344 -5.266 1 86.19 277 SER B O 1
ATOM 7199 N N . GLY B 1 278 ? -1.435 49.188 -3.854 1 81.44 278 GLY B N 1
ATOM 7200 C CA . GLY B 1 278 ? -2.307 50.125 -3.199 1 81.44 278 GLY B CA 1
ATOM 7201 C C . GLY B 1 278 ? -2.695 49.719 -1.79 1 81.44 278 GLY B C 1
ATOM 7202 O O . GLY B 1 278 ? -1.899 49.125 -1.076 1 81.44 278 GLY B O 1
ATOM 7203 N N . SER B 1 279 ? -3.861 50.188 -1.418 1 79.12 279 SER B N 1
ATOM 7204 C CA . SER B 1 279 ? -4.242 50 -0.021 1 79.12 279 SER B CA 1
ATOM 7205 C C . SER B 1 279 ? -5 48.688 0.185 1 79.12 279 SER B C 1
ATOM 7207 O O . SER B 1 279 ? -5.406 48.375 1.305 1 79.12 279 SER B O 1
ATOM 7209 N N . ARG B 1 280 ? -4.988 47.906 -0.802 1 89.31 280 ARG B N 1
ATOM 7210 C CA . ARG B 1 280 ? -5.762 46.656 -0.639 1 89.31 280 ARG B CA 1
ATOM 7211 C C . ARG B 1 280 ? -4.949 45.594 0.091 1 89.31 280 ARG B C 1
ATOM 7213 O O . ARG B 1 280 ? -3.775 45.375 -0.22 1 89.31 280 ARG B O 1
ATOM 7220 N N . ARG B 1 281 ? -5.547 45.062 1.119 1 94.19 281 ARG B N 1
ATOM 7221 C CA . ARG B 1 281 ? -4.938 44.031 1.933 1 94.19 281 ARG B CA 1
ATOM 7222 C C . ARG B 1 281 ? -5.555 42.656 1.623 1 94.19 281 ARG B C 1
ATOM 7224 O O . ARG B 1 281 ? -6.766 42.469 1.764 1 94.19 281 ARG B O 1
ATOM 7231 N N . TYR B 1 282 ? -4.684 41.688 1.217 1 96.25 282 TYR B N 1
ATOM 7232 C CA . TYR B 1 282 ? -5.141 40.344 0.83 1 96.25 282 TYR B CA 1
ATOM 7233 C C . TYR B 1 282 ? -4.82 39.344 1.911 1 96.25 282 TYR B C 1
ATOM 7235 O O . TYR B 1 282 ? -3.705 39.312 2.436 1 96.25 282 TYR B O 1
ATOM 7243 N N . ARG B 1 283 ? -5.789 38.562 2.25 1 96.69 283 ARG B N 1
ATOM 7244 C CA . ARG B 1 283 ? -5.574 37.438 3.156 1 96.69 283 ARG B CA 1
ATOM 7245 C C . ARG B 1 283 ? -4.875 36.281 2.445 1 96.69 283 ARG B C 1
ATOM 7247 O O . ARG B 1 283 ? -5.344 35.812 1.408 1 96.69 283 ARG B O 1
ATOM 7254 N N . PHE B 1 284 ? -3.74 35.875 2.99 1 98.19 284 PHE B N 1
ATOM 7255 C CA . PHE B 1 284 ? -3.045 34.656 2.547 1 98.19 284 PHE B CA 1
ATOM 7256 C C . PHE B 1 284 ? -3.199 33.531 3.568 1 98.19 284 PHE B C 1
ATOM 7258 O O . PHE B 1 284 ? -3.064 33.75 4.773 1 98.19 284 PHE B O 1
ATOM 7265 N N . ARG B 1 285 ? -3.561 32.375 3.086 1 98.06 285 ARG B N 1
ATOM 7266 C CA . ARG B 1 285 ? -3.693 31.188 3.932 1 98.06 285 ARG B CA 1
ATOM 7267 C C . ARG B 1 285 ? -2.518 30.25 3.736 1 98.06 285 ARG B C 1
ATOM 7269 O O . ARG B 1 285 ? -2.379 29.625 2.676 1 98.06 285 ARG B O 1
ATOM 7276 N N . ILE B 1 286 ? -1.71 30.094 4.785 1 98 286 ILE B N 1
ATOM 7277 C CA . ILE B 1 286 ? -0.525 29.25 4.727 1 98 286 ILE B CA 1
ATOM 7278 C C . ILE B 1 286 ? -0.777 27.953 5.492 1 98 286 ILE B C 1
ATOM 7280 O O . ILE B 1 286 ? -1.138 27.984 6.672 1 98 286 ILE B O 1
ATOM 7284 N N . ILE B 1 287 ? -0.596 26.875 4.781 1 96.94 287 ILE B N 1
ATOM 7285 C CA . ILE B 1 287 ? -0.844 25.547 5.34 1 96.94 287 ILE B CA 1
ATOM 7286 C C . ILE B 1 287 ? 0.414 24.688 5.211 1 96.94 287 ILE B C 1
ATOM 7288 O O . ILE B 1 287 ? 1.017 24.609 4.137 1 96.94 287 ILE B O 1
ATOM 7292 N N . PHE B 1 288 ? 0.831 24.141 6.305 1 94.5 288 PHE B N 1
ATOM 7293 C CA . PHE B 1 288 ? 1.888 23.141 6.242 1 94.5 288 PHE B CA 1
ATOM 7294 C C . PHE B 1 288 ? 1.35 21.766 6.613 1 94.5 288 PHE B C 1
ATOM 7296 O O . PHE B 1 288 ? 1.028 21.5 7.777 1 94.5 288 PHE B O 1
ATOM 7303 N N . ASN B 1 289 ? 1.26 20.922 5.617 1 80.94 289 ASN B N 1
ATOM 7304 C CA . ASN B 1 289 ? 0.652 19.609 5.816 1 80.94 289 ASN B CA 1
ATOM 7305 C C . ASN B 1 289 ? 1.572 18.688 6.605 1 80.94 289 ASN B C 1
ATOM 7307 O O . ASN B 1 289 ? 2.58 19.125 7.16 1 80.94 289 ASN B O 1
ATOM 7311 N N . THR B 1 290 ? 1.191 17.344 6.594 1 62.62 290 THR B N 1
ATOM 7312 C CA . THR B 1 290 ? 1.846 16.297 7.387 1 62.62 290 THR B CA 1
ATOM 7313 C C . THR B 1 290 ? 3.23 15.992 6.832 1 62.62 290 THR B C 1
ATOM 7315 O O . THR B 1 290 ? 3.4 15.859 5.617 1 62.62 290 THR B O 1
ATOM 7318 N N . ALA B 1 291 ? 4.238 16.484 7.699 1 61.94 291 ALA B N 1
ATOM 7319 C CA . ALA B 1 291 ? 5.617 16.281 7.273 1 61.94 291 ALA B CA 1
ATOM 7320 C C . ALA B 1 291 ? 6.23 15.062 7.973 1 61.94 291 ALA B C 1
ATOM 7322 O O . ALA B 1 291 ? 5.82 14.703 9.078 1 61.94 291 ALA B O 1
ATOM 7323 N N . ILE B 1 292 ? 7.008 14.414 7.266 1 60.47 292 ILE B N 1
ATOM 7324 C CA . ILE B 1 292 ? 7.75 13.344 7.922 1 60.47 292 ILE B CA 1
ATOM 7325 C C . ILE B 1 292 ? 8.734 13.938 8.922 1 60.47 292 ILE B C 1
ATOM 7327 O O . ILE B 1 292 ? 9.039 13.312 9.945 1 60.47 292 ILE B O 1
ATOM 7331 N N . MET B 1 293 ? 9.156 15.359 8.781 1 64.88 293 MET B N 1
ATOM 7332 C CA . MET B 1 293 ? 10.141 15.562 9.844 1 64.88 293 MET B CA 1
ATOM 7333 C C . MET B 1 293 ? 10.43 17.047 10.039 1 64.88 293 MET B C 1
ATOM 7335 O O . MET B 1 293 ? 10.734 17.484 11.148 1 64.88 293 MET B O 1
ATOM 7339 N N . CYS B 1 294 ? 10.32 17.984 9.188 1 78.94 294 CYS B N 1
ATOM 7340 C CA . CYS B 1 294 ? 11.031 19.266 9.289 1 78.94 294 CYS B CA 1
ATOM 7341 C C . CYS B 1 294 ? 10.055 20.422 9.422 1 78.94 294 CYS B C 1
ATOM 7343 O O . CYS B 1 294 ? 9.125 20.562 8.617 1 78.94 294 CYS B O 1
ATOM 7345 N N . PRO B 1 295 ? 10.273 21.312 10.586 1 86.44 295 PRO B N 1
ATOM 7346 C CA . PRO B 1 295 ? 9.57 22.594 10.547 1 86.44 295 PRO B CA 1
ATOM 7347 C C . PRO B 1 295 ? 10.039 23.5 9.406 1 86.44 295 PRO B C 1
ATOM 7349 O O . PRO B 1 295 ? 11.086 23.234 8.805 1 86.44 295 PRO B O 1
ATOM 7352 N N . ILE B 1 296 ? 9.258 24.531 9.156 1 91.5 296 ILE B N 1
ATOM 7353 C CA . ILE B 1 296 ? 9.648 25.422 8.07 1 91.5 296 ILE B CA 1
ATOM 7354 C C . ILE B 1 296 ? 9.547 26.875 8.531 1 91.5 296 ILE B C 1
ATOM 7356 O O . ILE B 1 296 ? 8.75 27.203 9.414 1 91.5 296 ILE B O 1
ATOM 7360 N N . GLN B 1 297 ? 10.406 27.688 8 1 93.75 297 GLN B N 1
ATOM 7361 C CA . GLN B 1 297 ? 10.297 29.141 8.086 1 93.75 297 GLN B CA 1
ATOM 7362 C C . GLN B 1 297 ? 9.836 29.734 6.762 1 93.75 297 GLN B C 1
ATOM 7364 O O . GLN B 1 297 ? 10.375 29.391 5.707 1 93.75 297 GLN B O 1
ATOM 7369 N N . ILE B 1 298 ? 8.828 30.578 6.805 1 96.88 298 ILE B N 1
ATOM 7370 C CA . ILE B 1 298 ? 8.289 31.219 5.605 1 96.88 298 ILE B CA 1
ATOM 7371 C C . ILE B 1 298 ? 8.367 32.75 5.754 1 96.88 298 ILE B C 1
ATOM 7373 O O . ILE B 1 298 ? 8.07 33.281 6.82 1 96.88 298 ILE B O 1
ATOM 7377 N N . SER B 1 299 ? 8.789 33.406 4.699 1 97.94 299 SER B N 1
ATOM 7378 C CA . SER B 1 299 ? 8.859 34.844 4.652 1 97.94 299 SER B CA 1
ATOM 7379 C C . SER B 1 299 ? 8.602 35.375 3.24 1 97.94 299 SER B C 1
ATOM 7381 O O . SER B 1 299 ? 8.633 34.594 2.277 1 97.94 299 SER B O 1
ATOM 7383 N N . ILE B 1 300 ? 8.25 36.594 3.176 1 98.38 300 ILE B N 1
ATOM 7384 C CA . ILE B 1 300 ? 8.117 37.281 1.899 1 98.38 300 ILE B CA 1
ATOM 7385 C C . ILE B 1 300 ? 9.094 38.469 1.849 1 98.38 300 ILE B C 1
ATOM 7387 O O . ILE B 1 300 ? 9.047 39.344 2.703 1 98.38 300 ILE B O 1
ATOM 7391 N N . ASP B 1 301 ? 9.93 38.469 0.818 1 98.06 301 ASP B N 1
ATOM 7392 C CA . ASP B 1 301 ? 10.891 39.562 0.672 1 98.06 301 ASP B CA 1
ATOM 7393 C C . ASP B 1 301 ? 10.18 40.906 0.602 1 98.06 301 ASP B C 1
ATOM 7395 O O . ASP B 1 301 ? 9.125 41.031 -0.033 1 98.06 301 ASP B O 1
ATOM 7399 N N . GLY B 1 302 ? 10.727 41.875 1.314 1 96.88 302 GLY B N 1
ATOM 7400 C CA . GLY B 1 302 ? 10.18 43.219 1.253 1 96.88 302 GLY B CA 1
ATOM 7401 C C . GLY B 1 302 ? 8.859 43.344 1.984 1 96.88 302 GLY B C 1
ATOM 7402 O O . GLY B 1 302 ? 8.125 44.312 1.758 1 96.88 302 GLY B O 1
ATOM 7403 N N . HIS B 1 303 ? 8.484 42.438 2.768 1 97.25 303 HIS B N 1
ATOM 7404 C CA . HIS B 1 303 ? 7.211 42.5 3.473 1 97.25 303 HIS B CA 1
ATOM 7405 C C . HIS B 1 303 ? 7.359 42 4.914 1 97.25 303 HIS B C 1
ATOM 7407 O O . HIS B 1 303 ? 8.234 41.219 5.223 1 97.25 303 HIS B O 1
ATOM 7413 N N . GLN B 1 304 ? 6.605 42.531 5.781 1 97 304 GLN B N 1
ATOM 7414 C CA . GLN B 1 304 ? 6.234 41.875 7.035 1 97 304 GLN B CA 1
ATOM 7415 C C . GLN B 1 304 ? 4.906 41.156 6.898 1 97 304 GLN B C 1
ATOM 7417 O O . GLN B 1 304 ? 4.199 41.312 5.902 1 97 304 GLN B O 1
ATOM 7422 N N . LEU B 1 305 ? 4.621 40.312 7.844 1 97.5 305 LEU B N 1
ATOM 7423 C CA . LEU B 1 305 ? 3.385 39.531 7.844 1 97.5 305 LEU B CA 1
ATOM 7424 C C . LEU B 1 305 ? 2.516 39.906 9.047 1 97.5 305 LEU B C 1
ATOM 7426 O O . LEU B 1 305 ? 2.969 39.812 10.188 1 97.5 305 LEU B O 1
ATOM 7430 N N . ASP B 1 306 ? 1.342 40.312 8.789 1 96.5 306 ASP B N 1
ATOM 7431 C CA . ASP B 1 306 ? 0.359 40.531 9.836 1 96.5 306 ASP B CA 1
ATOM 7432 C C . ASP B 1 306 ? -0.505 39.281 10.07 1 96.5 306 ASP B C 1
ATOM 7434 O O . ASP B 1 306 ? -1.35 38.969 9.234 1 96.5 306 ASP B O 1
ATOM 7438 N N . ILE B 1 307 ? -0.372 38.656 11.203 1 95.88 307 ILE B N 1
ATOM 7439 C CA . ILE B 1 307 ? -1.065 37.406 11.484 1 95.88 307 ILE B CA 1
ATOM 7440 C C . ILE B 1 307 ? -2.533 37.688 11.797 1 95.88 307 ILE B C 1
ATOM 7442 O O . ILE B 1 307 ? -2.842 38.5 12.688 1 95.88 307 ILE B O 1
ATOM 7446 N N . LEU B 1 308 ? -3.416 37.062 11.062 1 95.69 308 LEU B N 1
ATOM 7447 C CA . LEU B 1 308 ? -4.855 37.219 11.258 1 95.69 308 LEU B CA 1
ATOM 7448 C C . LEU B 1 308 ? -5.402 36.062 12.117 1 95.69 308 LEU B C 1
ATOM 7450 O O . LEU B 1 308 ? -6.258 36.312 12.977 1 95.69 308 LEU B O 1
ATOM 7454 N N . ALA B 1 309 ? -4.945 34.875 11.867 1 95.31 309 ALA B N 1
ATOM 7455 C CA . ALA B 1 309 ? -5.504 33.719 12.523 1 95.31 309 ALA B CA 1
ATOM 7456 C C . ALA B 1 309 ? -4.473 32.594 12.594 1 95.31 309 ALA B C 1
ATOM 7458 O O . ALA B 1 309 ? -3.586 32.5 11.742 1 95.31 309 ALA B O 1
ATOM 7459 N N . ILE B 1 310 ? -4.641 31.734 13.641 1 94.69 310 ILE B N 1
ATOM 7460 C CA . ILE B 1 310 ? -3.791 30.578 13.875 1 94.69 310 ILE B CA 1
ATOM 7461 C C . ILE B 1 310 ? -4.656 29.328 14.047 1 94.69 310 ILE B C 1
ATOM 7463 O O . ILE B 1 310 ? -5.512 29.281 14.93 1 94.69 310 ILE B O 1
ATOM 7467 N N . ASP B 1 311 ? -4.422 28.312 13.211 1 95.75 311 ASP B N 1
ATOM 7468 C CA . ASP B 1 311 ? -5.164 27.062 13.219 1 95.75 311 ASP B CA 1
ATOM 7469 C C . ASP B 1 311 ? -6.668 27.312 13.125 1 95.75 311 ASP B C 1
ATOM 7471 O O . ASP B 1 311 ? -7.457 26.672 13.812 1 95.75 311 ASP B O 1
ATOM 7475 N N . GLY B 1 312 ? -6.98 28.328 12.359 1 93.5 312 GLY B N 1
ATOM 7476 C CA . GLY B 1 312 ? -8.375 28.625 12.086 1 93.5 312 GLY B CA 1
ATOM 7477 C C . GLY B 1 312 ? -9 29.578 13.078 1 93.5 312 GLY B C 1
ATOM 7478 O O . GLY B 1 312 ? -10.156 29.969 12.938 1 93.5 312 GLY B O 1
ATOM 7479 N N . HIS B 1 313 ? -8.242 30.094 14.016 1 92.25 313 HIS B N 1
ATOM 7480 C CA . HIS B 1 313 ? -8.789 30.953 15.062 1 92.25 313 HIS B CA 1
ATOM 7481 C C . HIS B 1 313 ? -8.172 32.344 15.008 1 92.25 313 HIS B C 1
ATOM 7483 O O . HIS B 1 313 ? -6.945 32.5 15.062 1 92.25 313 HIS B O 1
ATOM 7489 N N . ALA B 1 314 ? -9.016 33.312 15.07 1 92.44 314 ALA B N 1
ATOM 7490 C CA . ALA B 1 314 ? -8.586 34.719 14.922 1 92.44 314 ALA B CA 1
ATOM 7491 C C . ALA B 1 314 ? -7.785 35.188 16.141 1 92.44 314 ALA B C 1
ATOM 7493 O O . ALA B 1 314 ? -8.109 34.812 17.266 1 92.44 314 ALA B O 1
ATOM 7494 N N . VAL B 1 315 ? -6.777 35.969 15.867 1 90.88 315 VAL B N 1
ATOM 7495 C CA . VAL B 1 315 ? -5.992 36.562 16.938 1 90.88 315 VAL B CA 1
ATOM 7496 C C . VAL B 1 315 ? -6.098 38.094 16.875 1 90.88 315 VAL B C 1
ATOM 7498 O O . VAL B 1 315 ? -6.398 38.656 15.82 1 90.88 315 VAL B O 1
ATOM 7501 N N . GLU B 1 316 ? -5.812 38.719 17.984 1 88.81 316 GLU B N 1
ATOM 7502 C CA . GLU B 1 316 ? -5.852 40.156 18.062 1 88.81 316 GLU B CA 1
ATOM 7503 C C . GLU B 1 316 ? -4.711 40.781 17.266 1 88.81 316 GLU B C 1
ATOM 7505 O O . GLU B 1 316 ? -3.697 40.125 17 1 88.81 316 GLU B O 1
ATOM 7510 N N . ALA B 1 317 ? -4.91 42 16.906 1 86.56 317 ALA B N 1
ATOM 7511 C CA . ALA B 1 317 ? -3.916 42.719 16.125 1 86.56 317 ALA B CA 1
ATOM 7512 C C . ALA B 1 317 ? -2.686 43.062 16.953 1 86.56 317 ALA B C 1
ATOM 7514 O O . ALA B 1 317 ? -1.605 43.312 16.422 1 86.56 317 ALA B O 1
ATOM 7515 N N . TYR B 1 318 ? -2.803 42.875 18.172 1 80.12 318 TYR B N 1
ATOM 7516 C CA . TYR B 1 318 ? -1.688 43.188 19.062 1 80.12 318 TYR B CA 1
ATOM 7517 C C . TYR B 1 318 ? -0.537 42.188 18.844 1 80.12 318 TYR B C 1
ATOM 7519 O O . TYR B 1 318 ? -0.724 41 18.922 1 80.12 318 TYR B O 1
ATOM 7527 N N . ASN B 1 319 ? 0.659 42.719 18.438 1 80.31 319 ASN B N 1
ATOM 7528 C CA . ASN B 1 319 ? 1.872 41.906 18.25 1 80.31 319 ASN B CA 1
ATOM 7529 C C . ASN B 1 319 ? 1.748 40.969 17.078 1 80.31 319 ASN B C 1
ATOM 7531 O O . ASN B 1 319 ? 2.416 39.938 17.031 1 80.31 319 ASN B O 1
ATOM 7535 N N . SER B 1 320 ? 0.881 41.312 16.188 1 90.12 320 SER B N 1
ATOM 7536 C CA . SER B 1 320 ? 0.596 40.375 15.109 1 90.12 320 SER B CA 1
ATOM 7537 C C . SER B 1 320 ? 1.579 40.531 13.953 1 90.12 320 SER B C 1
ATOM 7539 O O . SER B 1 320 ? 1.66 39.688 13.078 1 90.12 320 SER B O 1
ATOM 7541 N N . ARG B 1 321 ? 2.369 41.594 13.938 1 93.44 321 ARG B N 1
ATOM 7542 C CA . ARG B 1 321 ? 3.299 41.844 12.836 1 93.44 321 ARG B CA 1
ATOM 7543 C C . ARG B 1 321 ? 4.625 41.125 13.078 1 93.44 321 ARG B C 1
ATOM 7545 O O . ARG B 1 321 ? 5.266 41.344 14.109 1 93.44 321 ARG B O 1
ATOM 7552 N N . VAL B 1 322 ? 4.973 40.281 12.164 1 95.81 322 VAL B N 1
ATOM 7553 C CA . VAL B 1 322 ? 6.207 39.5 12.273 1 95.81 322 VAL B CA 1
ATOM 7554 C C . VAL B 1 322 ? 6.953 39.531 10.945 1 95.81 322 VAL B C 1
ATOM 7556 O O . VAL B 1 322 ? 6.387 39.906 9.914 1 95.81 322 VAL B O 1
ATOM 7559 N N . ASP B 1 323 ? 8.242 39.156 10.984 1 96.44 323 ASP B N 1
ATOM 7560 C CA . ASP B 1 323 ? 9.062 39.094 9.773 1 96.44 323 ASP B CA 1
ATOM 7561 C C . ASP B 1 323 ? 8.938 37.719 9.094 1 96.44 323 ASP B C 1
ATOM 7563 O O . ASP B 1 323 ? 9.148 37.625 7.883 1 96.44 323 ASP B O 1
ATOM 7567 N N . SER B 1 324 ? 8.688 36.75 9.867 1 96.25 324 SER B N 1
ATOM 7568 C CA . SER B 1 324 ? 8.531 35.406 9.336 1 96.25 324 SER B CA 1
ATOM 7569 C C . SER B 1 324 ? 7.633 34.562 10.234 1 96.25 324 SER B C 1
ATOM 7571 O O . SER B 1 324 ? 7.336 34.938 11.367 1 96.25 324 SER B O 1
ATOM 7573 N N . VAL B 1 325 ? 7.145 33.469 9.672 1 95.25 325 VAL B N 1
ATOM 7574 C CA . VAL B 1 325 ? 6.359 32.5 10.438 1 95.25 325 VAL B CA 1
ATOM 7575 C C . VAL B 1 325 ? 7.035 31.141 10.398 1 95.25 325 VAL B C 1
ATOM 7577 O O . VAL B 1 325 ? 7.586 30.734 9.367 1 95.25 325 VAL B O 1
ATOM 7580 N N . ILE B 1 326 ? 7.055 30.5 11.547 1 92.12 326 ILE B N 1
ATOM 7581 C CA . ILE B 1 326 ? 7.539 29.125 11.648 1 92.12 326 ILE B CA 1
ATOM 7582 C C . ILE B 1 326 ? 6.359 28.188 11.844 1 92.12 326 ILE B C 1
ATOM 7584 O O . ILE B 1 326 ? 5.539 28.375 12.742 1 92.12 326 ILE B O 1
ATOM 7588 N N . LEU B 1 327 ? 6.289 27.203 10.938 1 92.56 327 LEU B N 1
ATOM 7589 C CA . LEU B 1 327 ? 5.207 26.219 11.023 1 92.56 327 LEU B CA 1
ATOM 7590 C C . LEU B 1 327 ? 5.754 24.812 11.156 1 92.56 327 LEU B C 1
ATOM 7592 O O . LEU B 1 327 ? 6.793 24.484 10.578 1 92.56 327 LEU B O 1
ATOM 7596 N N . THR B 1 328 ? 5.07 24.062 11.922 1 90.5 328 THR B N 1
ATOM 7597 C CA . THR B 1 328 ? 5.293 22.625 11.992 1 90.5 328 THR B CA 1
ATOM 7598 C C . THR B 1 328 ? 4.125 21.859 11.375 1 90.5 328 THR B C 1
ATOM 7600 O O . THR B 1 328 ? 3.104 22.469 11.023 1 90.5 328 THR B O 1
ATOM 7603 N N . ALA B 1 329 ? 4.316 20.562 11.273 1 91.25 329 ALA B N 1
ATOM 7604 C CA . ALA B 1 329 ? 3.348 19.719 10.57 1 91.25 329 ALA B CA 1
ATOM 7605 C C . ALA B 1 329 ? 1.948 19.891 11.156 1 91.25 329 ALA B C 1
ATOM 7607 O O . ALA B 1 329 ? 1.763 19.797 12.367 1 91.25 329 ALA B O 1
ATOM 7608 N N . GLY B 1 330 ? 0.994 20.188 10.25 1 93.69 330 GLY B N 1
ATOM 7609 C CA . GLY B 1 330 ? -0.406 20.281 10.633 1 93.69 330 GLY B CA 1
ATOM 7610 C C . GLY B 1 330 ? -0.836 21.688 11.023 1 93.69 330 GLY B C 1
ATOM 7611 O O . GLY B 1 330 ? -2.023 21.938 11.242 1 93.69 330 GLY B O 1
ATOM 7612 N N . GLU B 1 331 ? 0.069 22.641 11.07 1 94.88 331 GLU B N 1
ATOM 7613 C CA . GLU B 1 331 ? -0.261 24 11.492 1 94.88 331 GLU B CA 1
ATOM 7614 C C . GLU B 1 331 ? -0.638 24.859 10.289 1 94.88 331 GLU B C 1
ATOM 7616 O O . GLU B 1 331 ? -0.226 24.594 9.164 1 94.88 331 GLU B O 1
ATOM 7621 N N . ARG B 1 332 ? -1.437 25.844 10.602 1 96.81 332 ARG B N 1
ATOM 7622 C CA . ARG B 1 332 ? -1.876 26.828 9.617 1 96.81 332 ARG B CA 1
ATOM 7623 C C . ARG B 1 332 ? -1.817 28.234 10.195 1 96.81 332 ARG B C 1
ATOM 7625 O O . ARG B 1 332 ? -2.014 28.438 11.391 1 96.81 332 ARG B O 1
ATOM 7632 N N . VAL B 1 333 ? -1.586 29.156 9.289 1 96.56 333 VAL B N 1
ATOM 7633 C CA . VAL B 1 333 ? -1.587 30.562 9.695 1 96.56 333 VAL B CA 1
ATOM 7634 C C . VAL B 1 333 ? -2.098 31.438 8.547 1 96.56 333 VAL B C 1
ATOM 7636 O O . VAL B 1 333 ? -1.779 31.188 7.379 1 96.56 333 VAL B O 1
ATOM 7639 N N . ASP B 1 334 ? -2.99 32.312 8.891 1 97.56 334 ASP B N 1
ATOM 7640 C CA . ASP B 1 334 ? -3.451 33.312 7.945 1 97.56 334 ASP B CA 1
ATOM 7641 C C . ASP B 1 334 ? -2.73 34.656 8.172 1 97.56 334 ASP B C 1
ATOM 7643 O O . ASP B 1 334 ? -2.613 35.125 9.305 1 97.56 334 ASP B O 1
ATOM 7647 N N . VAL B 1 335 ? -2.34 35.25 7.043 1 97.88 335 VAL B N 1
ATOM 7648 C CA . VAL B 1 335 ? -1.578 36.469 7.195 1 97.88 335 VAL B CA 1
ATOM 7649 C C . VAL B 1 335 ? -1.993 37.469 6.113 1 97.88 335 VAL B C 1
ATOM 7651 O O . VAL B 1 335 ? -2.615 37.094 5.117 1 97.88 335 VAL B O 1
ATOM 7654 N N . VAL B 1 336 ? -1.688 38.688 6.375 1 97.38 336 VAL B N 1
ATOM 7655 C CA . VAL B 1 336 ? -1.698 39.75 5.371 1 97.38 336 VAL B CA 1
ATOM 7656 C C . VAL B 1 336 ? -0.274 40.25 5.125 1 97.38 336 VAL B C 1
ATOM 7658 O O . VAL B 1 336 ? 0.385 40.75 6.039 1 97.38 336 VAL B O 1
ATOM 7661 N N . PRO B 1 337 ? 0.229 40.031 3.898 1 97.38 337 PRO B N 1
ATOM 7662 C CA . PRO B 1 337 ? 1.517 40.656 3.596 1 97.38 337 PRO B CA 1
ATOM 7663 C C . PRO B 1 337 ? 1.453 42.188 3.639 1 97.38 337 PRO B C 1
ATOM 7665 O O . PRO B 1 337 ? 0.572 42.812 3.02 1 97.38 337 PRO B O 1
ATOM 7668 N N . VAL B 1 338 ? 2.4 42.75 4.367 1 96.06 338 VAL B N 1
ATOM 7669 C CA . VAL B 1 338 ? 2.486 44.188 4.504 1 96.06 338 VAL B CA 1
ATOM 7670 C C . VAL B 1 338 ? 3.795 44.688 3.896 1 96.06 338 VAL B C 1
ATOM 7672 O O . VAL B 1 338 ? 4.863 44.531 4.488 1 96.06 338 VAL B O 1
ATOM 7675 N N . PRO B 1 339 ? 3.715 45.406 2.789 1 95.81 339 PRO B N 1
ATOM 7676 C CA . PRO B 1 339 ? 4.945 45.844 2.133 1 95.81 339 PRO B CA 1
ATOM 7677 C C . PRO B 1 339 ? 5.738 46.844 2.979 1 95.81 339 PRO B C 1
ATOM 7679 O O . PRO B 1 339 ? 5.152 47.719 3.631 1 95.81 339 PRO B O 1
ATOM 7682 N N . THR B 1 340 ? 7.02 46.656 2.971 1 95.25 340 THR B N 1
ATOM 7683 C CA . THR B 1 340 ? 7.934 47.562 3.648 1 95.25 340 THR B CA 1
ATOM 7684 C C . THR B 1 340 ? 8.781 48.344 2.635 1 95.25 340 THR B C 1
ATOM 7686 O O . THR B 1 340 ? 9.578 49.219 3.012 1 95.25 340 THR B O 1
ATOM 7689 N N . VAL B 1 341 ? 8.672 47.906 1.42 1 94.81 341 VAL B N 1
ATOM 7690 C CA . VAL B 1 341 ? 9.328 48.594 0.297 1 94.81 341 VAL B CA 1
ATOM 7691 C C . VAL B 1 341 ? 8.297 48.906 -0.789 1 94.81 341 VAL B C 1
ATOM 7693 O O . VAL B 1 341 ? 7.129 48.531 -0.67 1 94.81 341 VAL B O 1
ATOM 7696 N N . SER B 1 342 ? 8.773 49.594 -1.797 1 93.81 342 SER B N 1
ATOM 7697 C CA . SER B 1 342 ? 7.871 49.938 -2.893 1 93.81 342 SER B CA 1
ATOM 7698 C C . SER B 1 342 ? 7.43 48.688 -3.643 1 93.81 342 SER B C 1
ATOM 7700 O O . SER B 1 342 ? 8.242 47.781 -3.885 1 93.81 342 SER B O 1
ATOM 7702 N N . THR B 1 343 ? 6.16 48.625 -3.951 1 94 343 THR B N 1
ATOM 7703 C CA . THR B 1 343 ? 5.609 47.469 -4.652 1 94 343 THR B CA 1
ATOM 7704 C C . THR B 1 343 ? 5.34 47.812 -6.117 1 94 343 THR B C 1
ATOM 7706 O O . THR B 1 343 ? 4.75 47 -6.844 1 94 343 THR B O 1
ATOM 7709 N N . TRP B 1 344 ? 5.723 48.969 -6.535 1 90.81 344 TRP B N 1
ATOM 7710 C CA . TRP B 1 344 ? 5.469 49.406 -7.906 1 90.81 344 TRP B CA 1
ATOM 7711 C C . TRP B 1 344 ? 6.254 48.562 -8.898 1 90.81 344 TRP B C 1
ATOM 7713 O O . TRP B 1 344 ? 7.48 48.438 -8.805 1 90.81 344 TRP B O 1
ATOM 7723 N N . ASN B 1 345 ? 5.512 47.969 -9.867 1 90.62 345 ASN B N 1
ATOM 7724 C CA . ASN B 1 345 ? 6.098 47.125 -10.898 1 90.62 345 ASN B CA 1
ATOM 7725 C C . ASN B 1 345 ? 7.121 46.156 -10.32 1 90.62 345 ASN B C 1
ATOM 7727 O O . ASN B 1 345 ? 8.273 46.125 -10.766 1 90.62 345 ASN B O 1
ATOM 7731 N N . SER B 1 346 ? 6.656 45.406 -9.352 1 94.75 346 SER B N 1
ATOM 7732 C CA . SER B 1 346 ? 7.629 44.594 -8.641 1 94.75 346 SER B CA 1
ATOM 7733 C C . SER B 1 346 ? 7.066 43.188 -8.336 1 94.75 346 SER B C 1
ATOM 7735 O O . SER B 1 346 ? 5.852 43 -8.312 1 94.75 346 SER B O 1
ATOM 7737 N N . ALA B 1 347 ? 7.969 42.281 -8.219 1 96.88 347 ALA B N 1
ATOM 7738 C CA . ALA B 1 347 ? 7.723 40.938 -7.707 1 96.88 347 ALA B CA 1
ATOM 7739 C C . ALA B 1 347 ? 8.672 40.625 -6.562 1 96.88 347 ALA B C 1
ATOM 7741 O O . ALA B 1 347 ? 9.742 41.219 -6.441 1 96.88 347 ALA B O 1
ATOM 7742 N N . PHE B 1 348 ? 8.25 39.75 -5.691 1 97.88 348 PHE B N 1
ATOM 7743 C CA . PHE B 1 348 ? 9.008 39.375 -4.504 1 97.88 348 PHE B CA 1
ATOM 7744 C C . PHE B 1 348 ? 9.016 37.875 -4.305 1 97.88 348 PHE B C 1
ATOM 7746 O O . PHE B 1 348 ? 8.039 37.188 -4.637 1 97.88 348 PHE B O 1
ATOM 7753 N N . TYR B 1 349 ? 10.078 37.375 -3.74 1 98.06 349 TYR B N 1
ATOM 7754 C CA . TYR B 1 349 ? 10.117 35.938 -3.41 1 98.06 349 TYR B CA 1
ATOM 7755 C C . TYR B 1 349 ? 9.344 35.656 -2.129 1 98.06 349 TYR B C 1
ATOM 7757 O O . TYR B 1 349 ? 9.445 36.406 -1.154 1 98.06 349 TYR B O 1
ATOM 7765 N N . ILE B 1 350 ? 8.523 34.719 -2.182 1 98.44 350 ILE B N 1
ATOM 7766 C CA . ILE B 1 350 ? 8.094 34 -0.982 1 98.44 350 ILE B CA 1
ATOM 7767 C C . ILE B 1 350 ? 9.047 32.844 -0.69 1 98.44 350 ILE B C 1
ATOM 7769 O O . ILE B 1 350 ? 9.172 31.922 -1.487 1 98.44 350 ILE B O 1
ATOM 7773 N N . ARG B 1 351 ? 9.68 32.875 0.471 1 97.69 351 ARG B N 1
ATOM 7774 C CA . ARG B 1 351 ? 10.75 31.938 0.741 1 97.69 351 ARG B CA 1
ATOM 7775 C C . ARG B 1 351 ? 10.32 30.922 1.804 1 97.69 351 ARG B C 1
ATOM 7777 O O . ARG B 1 351 ? 9.664 31.281 2.781 1 97.69 351 ARG B O 1
ATOM 7784 N N . VAL B 1 352 ? 10.656 29.672 1.582 1 96 352 VAL B N 1
ATOM 7785 C CA . VAL B 1 352 ? 10.453 28.578 2.531 1 96 352 VAL B CA 1
ATOM 7786 C C . VAL B 1 352 ? 11.773 27.859 2.781 1 96 352 VAL B C 1
ATOM 7788 O O . VAL B 1 352 ? 12.453 27.453 1.838 1 96 352 VAL B O 1
ATOM 7791 N N . ARG B 1 353 ? 12.148 27.719 4.004 1 93.06 353 ARG B N 1
ATOM 7792 C CA . ARG B 1 353 ? 13.32 26.906 4.312 1 93.06 353 ARG B CA 1
ATOM 7793 C C . ARG B 1 353 ? 13.023 25.938 5.453 1 93.06 353 ARG B C 1
ATOM 7795 O O . ARG B 1 353 ? 12.273 26.266 6.375 1 93.06 353 ARG B O 1
ATOM 7802 N N . GLY B 1 354 ? 13.68 24.812 5.332 1 89.06 354 GLY B N 1
ATOM 7803 C CA . GLY B 1 354 ? 13.523 23.797 6.363 1 89.06 354 GLY B CA 1
ATOM 7804 C C . GLY B 1 354 ? 14.406 24.031 7.57 1 89.06 354 GLY B C 1
ATOM 7805 O O . GLY B 1 354 ? 15.531 24.516 7.438 1 89.06 354 GLY B O 1
ATOM 7806 N N . LEU B 1 355 ? 13.844 23.688 8.727 1 85.19 355 LEU B N 1
ATOM 7807 C CA . LEU B 1 355 ? 14.594 23.75 9.977 1 85.19 355 LEU B CA 1
ATOM 7808 C C . LEU B 1 355 ? 14.805 22.344 10.547 1 85.19 355 LEU B C 1
ATOM 7810 O O . LEU B 1 355 ? 14.336 21.359 9.969 1 85.19 355 LEU B O 1
ATOM 7814 N N . GLY B 1 356 ? 15.578 22.281 11.586 1 79.31 356 GLY B N 1
ATOM 7815 C CA . GLY B 1 356 ? 15.82 20.969 12.195 1 79.31 356 GLY B CA 1
ATOM 7816 C C . GLY B 1 356 ? 16.594 20.031 11.297 1 79.31 356 GLY B C 1
ATOM 7817 O O . GLY B 1 356 ? 17.672 20.375 10.797 1 79.31 356 GLY B O 1
ATOM 7818 N N . ASP B 1 357 ? 15.961 18.938 10.883 1 77.62 357 ASP B N 1
ATOM 7819 C CA . ASP B 1 357 ? 16.641 17.922 10.094 1 77.62 357 ASP B CA 1
ATOM 7820 C C . ASP B 1 357 ? 16.781 18.359 8.641 1 77.62 357 ASP B C 1
ATOM 7822 O O . ASP B 1 357 ? 17.422 17.656 7.84 1 77.62 357 ASP B O 1
ATOM 7826 N N . CYS B 1 358 ? 16.266 19.469 8.344 1 83.38 358 CYS B N 1
ATOM 7827 C CA . CYS B 1 358 ? 16.359 19.969 6.98 1 83.38 358 CYS B CA 1
ATOM 7828 C C . CYS B 1 358 ? 17.172 21.25 6.934 1 83.38 358 CYS B C 1
ATOM 7830 O O . CYS B 1 358 ? 17.109 22 5.957 1 83.38 358 CYS B O 1
ATOM 7832 N N . ASP B 1 359 ? 17.953 21.5 7.953 1 83.19 359 ASP B N 1
ATOM 7833 C CA . ASP B 1 359 ? 18.672 22.766 8.055 1 83.19 359 ASP B CA 1
ATOM 7834 C C . ASP B 1 359 ? 19.984 22.734 7.273 1 83.19 359 ASP B C 1
ATOM 7836 O O . ASP B 1 359 ? 20.172 21.844 6.434 1 83.19 359 ASP B O 1
ATOM 7840 N N . ASP B 1 360 ? 20.812 23.75 7.449 1 82.88 360 ASP B N 1
ATOM 7841 C CA . ASP B 1 360 ? 22.031 23.953 6.672 1 82.88 360 ASP B CA 1
ATOM 7842 C C . ASP B 1 360 ? 23.094 22.922 7.051 1 82.88 360 ASP B C 1
ATOM 7844 O O . ASP B 1 360 ? 24.047 22.688 6.301 1 82.88 360 ASP B O 1
ATOM 7848 N N . GLN B 1 361 ? 22.938 22.297 8.164 1 78 361 GLN B N 1
ATOM 7849 C CA . GLN B 1 361 ? 23.891 21.281 8.594 1 78 361 GLN B CA 1
ATOM 7850 C C . GLN B 1 361 ? 23.516 19.906 8.031 1 78 361 GLN B C 1
ATOM 7852 O O . GLN B 1 361 ? 24.281 18.953 8.164 1 78 361 GLN B O 1
ATOM 7857 N N . LYS B 1 362 ? 22.453 19.859 7.422 1 81.44 362 LYS B N 1
ATOM 7858 C CA . LYS B 1 362 ? 21.984 18.609 6.809 1 81.44 362 LYS B CA 1
ATOM 7859 C C . LYS B 1 362 ? 21.766 18.797 5.309 1 81.44 362 LYS B C 1
ATOM 7861 O O . LYS B 1 362 ? 22.719 19.047 4.562 1 81.44 362 LYS B O 1
ATOM 7866 N N . ASN B 1 363 ? 20.438 18.812 4.844 1 81.12 363 ASN B N 1
ATOM 7867 C CA . ASN B 1 363 ? 20.219 18.828 3.402 1 81.12 363 ASN B CA 1
ATOM 7868 C C . ASN B 1 363 ? 19.812 20.219 2.91 1 81.12 363 ASN B C 1
ATOM 7870 O O . ASN B 1 363 ? 19.656 20.438 1.706 1 81.12 363 ASN B O 1
ATOM 7874 N N . SER B 1 364 ? 19.703 21.188 3.752 1 87.88 364 SER B N 1
ATOM 7875 C CA . SER B 1 364 ? 19.406 22.562 3.381 1 87.88 364 SER B CA 1
ATOM 7876 C C . SER B 1 364 ? 18.203 22.641 2.451 1 87.88 364 SER B C 1
ATOM 7878 O O . SER B 1 364 ? 18.281 23.234 1.376 1 87.88 364 SER B O 1
ATOM 7880 N N . VAL B 1 365 ? 17.141 22.047 2.867 1 89.69 365 VAL B N 1
ATOM 7881 C CA . VAL B 1 365 ? 15.953 22 2.023 1 89.69 365 VAL B CA 1
ATOM 7882 C C . VAL B 1 365 ? 15.281 23.375 1.986 1 89.69 365 VAL B C 1
ATOM 7884 O O . VAL B 1 365 ? 15.078 24 3.029 1 89.69 365 VAL B O 1
ATOM 7887 N N . HIS B 1 366 ? 14.953 23.859 0.802 1 92.5 366 HIS B N 1
ATOM 7888 C CA . HIS B 1 366 ? 14.289 25.156 0.638 1 92.5 366 HIS B CA 1
ATOM 7889 C C . HIS B 1 366 ? 13.461 25.188 -0.643 1 92.5 366 HIS B C 1
ATOM 7891 O O . HIS B 1 366 ? 13.617 24.328 -1.514 1 92.5 366 HIS B O 1
ATOM 7897 N N . GLN B 1 367 ? 12.547 26.062 -0.729 1 94.44 367 GLN B N 1
ATOM 7898 C CA . GLN B 1 367 ? 11.703 26.312 -1.889 1 94.44 367 GLN B CA 1
ATOM 7899 C C . GLN B 1 367 ? 11.219 27.766 -1.914 1 94.44 367 GLN B C 1
ATOM 7901 O O . GLN B 1 367 ? 11.477 28.531 -0.977 1 94.44 367 GLN B O 1
ATOM 7906 N N . TYR B 1 368 ? 10.664 28.156 -3.043 1 95.81 368 TYR B N 1
ATOM 7907 C CA . TYR B 1 368 ? 10.164 29.531 -3.119 1 95.81 368 TYR B CA 1
ATOM 7908 C C . TYR B 1 368 ? 8.977 29.625 -4.07 1 95.81 368 TYR B C 1
ATOM 7910 O O . TYR B 1 368 ? 8.727 28.703 -4.852 1 95.81 368 TYR B O 1
ATOM 7918 N N . ALA B 1 369 ? 8.188 30.594 -3.918 1 97.38 369 ALA B N 1
ATOM 7919 C CA . ALA B 1 369 ? 7.164 31.094 -4.828 1 97.38 369 ALA B CA 1
ATOM 7920 C C . ALA B 1 369 ? 7.371 32.594 -5.113 1 97.38 369 ALA B C 1
ATOM 7922 O O . ALA B 1 369 ? 8.344 33.188 -4.656 1 97.38 369 ALA B O 1
ATOM 7923 N N . ILE B 1 370 ? 6.516 33.188 -5.992 1 97.44 370 ILE B N 1
ATOM 7924 C CA . ILE B 1 370 ? 6.691 34.594 -6.348 1 97.44 370 ILE B CA 1
ATOM 7925 C C . ILE B 1 370 ? 5.383 35.344 -6.121 1 97.44 370 ILE B C 1
ATOM 7927 O O . ILE B 1 370 ? 4.32 34.906 -6.566 1 97.44 370 ILE B O 1
ATOM 7931 N N . LEU B 1 371 ? 5.457 36.344 -5.348 1 97.81 371 LEU B N 1
ATOM 7932 C CA . LEU B 1 371 ? 4.375 37.312 -5.191 1 97.81 371 LEU B CA 1
ATOM 7933 C C . LEU B 1 371 ? 4.512 38.469 -6.195 1 97.81 371 LEU B C 1
ATOM 7935 O O . LEU B 1 371 ? 5.504 39.188 -6.18 1 97.81 371 LEU B O 1
ATOM 7939 N N . ARG B 1 372 ? 3.49 38.625 -7.027 1 97.38 372 ARG B N 1
ATOM 7940 C CA . ARG B 1 372 ? 3.559 39.625 -8.102 1 97.38 372 ARG B CA 1
ATOM 7941 C C . ARG B 1 372 ? 2.5 40.688 -7.918 1 97.38 372 ARG B C 1
ATOM 7943 O O . ARG B 1 372 ? 1.329 40.406 -7.68 1 97.38 372 ARG B O 1
ATOM 7950 N N . TYR B 1 373 ? 2.912 41.875 -8 1 96.56 373 TYR B N 1
ATOM 7951 C CA . TYR B 1 373 ? 1.998 43.031 -7.898 1 96.56 373 TYR B CA 1
ATOM 7952 C C . TYR B 1 373 ? 1.568 43.5 -9.281 1 96.56 373 TYR B C 1
ATOM 7954 O O . TYR B 1 373 ? 2.393 43.625 -10.188 1 96.56 373 TYR B O 1
ATOM 7962 N N . ASP B 1 374 ? 0.264 43.719 -9.469 1 95.75 374 ASP B N 1
ATOM 7963 C CA . ASP B 1 374 ? -0.329 44.312 -10.656 1 95.75 374 ASP B CA 1
ATOM 7964 C C . ASP B 1 374 ? 0.05 43.531 -11.914 1 95.75 374 ASP B C 1
ATOM 7966 O O . ASP B 1 374 ? 0.406 44.125 -12.93 1 95.75 374 ASP B O 1
ATOM 7970 N N . ASN B 1 375 ? 0.143 42.281 -11.773 1 93 375 ASN B N 1
ATOM 7971 C CA . ASN B 1 375 ? 0.396 41.344 -12.859 1 93 375 ASN B CA 1
ATOM 7972 C C . ASN B 1 375 ? 1.765 41.562 -13.492 1 93 375 ASN B C 1
ATOM 7974 O O . ASN B 1 375 ? 1.955 41.312 -14.68 1 93 375 ASN B O 1
ATOM 7978 N N . TYR B 1 376 ? 2.592 42.125 -12.703 1 94.44 376 TYR B N 1
ATOM 7979 C CA . TYR B 1 376 ? 3.961 42.281 -13.18 1 94.44 376 TYR B CA 1
ATOM 7980 C C . TYR B 1 376 ? 4.551 40.938 -13.625 1 94.44 376 TYR B C 1
ATOM 7982 O O . TYR B 1 376 ? 4.598 40 -12.844 1 94.44 376 TYR B O 1
ATOM 7990 N N . ALA B 1 377 ? 5.066 40.812 -14.812 1 92.69 377 ALA B N 1
ATOM 7991 C CA . ALA B 1 377 ? 5.551 39.562 -15.383 1 92.69 377 ALA B CA 1
ATOM 7992 C C . ALA B 1 377 ? 7.074 39.5 -15.344 1 92.69 377 ALA B C 1
ATOM 7994 O O . ALA B 1 377 ? 7.664 38.469 -15.68 1 92.69 377 ALA B O 1
ATOM 7995 N N . GLY B 1 378 ? 7.727 40.469 -14.891 1 91.69 378 GLY B N 1
ATOM 7996 C CA . GLY B 1 378 ? 9.18 40.531 -14.883 1 91.69 378 GLY B CA 1
ATOM 7997 C C . GLY B 1 378 ? 9.797 39.75 -13.742 1 91.69 378 GLY B C 1
ATOM 7998 O O . GLY B 1 378 ? 9.078 39.125 -12.938 1 91.69 378 GLY B O 1
ATOM 7999 N N . PRO B 1 379 ? 11.094 39.719 -13.727 1 92.56 379 PRO B N 1
ATOM 8000 C CA . PRO B 1 379 ? 11.812 38.969 -12.68 1 92.56 379 PRO B CA 1
ATOM 8001 C C . PRO B 1 379 ? 11.797 39.688 -11.336 1 92.56 379 PRO B C 1
ATOM 8003 O O . PRO B 1 379 ? 11.422 40.875 -11.266 1 92.56 379 PRO B O 1
ATOM 8006 N N . VAL B 1 380 ? 11.977 38.969 -10.312 1 92.69 380 VAL B N 1
ATOM 8007 C CA . VAL B 1 380 ? 12.219 39.562 -9.016 1 92.69 380 VAL B CA 1
ATOM 8008 C C . VAL B 1 380 ? 13.547 40.344 -9.039 1 92.69 380 VAL B C 1
ATOM 8010 O O . VAL B 1 380 ? 14.586 39.75 -9.367 1 92.69 380 VAL B O 1
ATOM 8013 N N . LEU B 1 381 ? 13.367 41.594 -8.672 1 85.5 381 LEU B N 1
ATOM 8014 C CA . LEU B 1 381 ? 14.555 42.438 -8.703 1 85.5 381 LEU B CA 1
ATOM 8015 C C . LEU B 1 381 ? 14.992 42.812 -7.293 1 85.5 381 LEU B C 1
ATOM 8017 O O . LEU B 1 381 ? 14.188 42.781 -6.359 1 85.5 381 LEU B O 1
ATOM 8021 N N . ASN B 1 382 ? 16.312 43 -6.98 1 86.44 382 ASN B N 1
ATOM 8022 C CA . ASN B 1 382 ? 16.891 43.594 -5.781 1 86.44 382 ASN B CA 1
ATOM 8023 C C . ASN B 1 382 ? 16.953 42.594 -4.629 1 86.44 382 ASN B C 1
ATOM 8025 O O . ASN B 1 382 ? 17.094 42.969 -3.471 1 86.44 382 ASN B O 1
ATOM 8029 N N . PHE B 1 383 ? 16.531 41.406 -4.816 1 92.12 383 PHE B N 1
ATOM 8030 C CA . PHE B 1 383 ? 16.672 40.375 -3.809 1 92.12 383 PHE B CA 1
ATOM 8031 C C . PHE B 1 383 ? 17.5 39.219 -4.34 1 92.12 383 PHE B C 1
ATOM 8033 O O . PHE B 1 383 ? 17.469 38.938 -5.535 1 92.12 383 PHE B O 1
ATOM 8040 N N . PRO B 1 384 ? 18.25 38.625 -3.475 1 92.88 384 PRO B N 1
ATOM 8041 C CA . PRO B 1 384 ? 19.094 37.531 -3.934 1 92.88 384 PRO B CA 1
ATOM 8042 C C . PRO B 1 384 ? 18.266 36.344 -4.473 1 92.88 384 PRO B C 1
ATOM 8044 O O . PRO B 1 384 ? 17.141 36.125 -4.027 1 92.88 384 PRO B O 1
ATOM 8047 N N . SER B 1 385 ? 18.938 35.625 -5.32 1 91.88 385 SER B N 1
ATOM 8048 C CA . SER B 1 385 ? 18.328 34.438 -5.844 1 91.88 385 SER B CA 1
ATOM 8049 C C . SER B 1 385 ? 18 33.438 -4.727 1 91.88 385 SER B C 1
ATOM 8051 O O . SER B 1 385 ? 18.688 33.406 -3.707 1 91.88 385 SER B O 1
ATOM 8053 N N . PRO B 1 386 ? 17 32.656 -4.887 1 92.19 386 PRO B N 1
ATOM 8054 C CA . PRO B 1 386 ? 16.578 31.75 -3.824 1 92.19 386 PRO B CA 1
ATOM 8055 C C . PRO B 1 386 ? 17.625 30.688 -3.514 1 92.19 386 PRO B C 1
ATOM 8057 O O . PRO B 1 386 ? 18.031 29.922 -4.406 1 92.19 386 PRO B O 1
ATOM 8060 N N . THR B 1 387 ? 18.109 30.578 -2.406 1 91.44 387 THR B N 1
ATOM 8061 C CA . THR B 1 387 ? 18.938 29.562 -1.771 1 91.44 387 THR B CA 1
ATOM 8062 C C . THR B 1 387 ? 18.5 29.344 -0.324 1 91.44 387 THR B C 1
ATOM 8064 O O . THR B 1 387 ? 17.688 30.094 0.205 1 91.44 387 THR B O 1
ATOM 8067 N N . TYR B 1 388 ? 19.047 28.344 0.215 1 91.81 388 TYR B N 1
ATOM 8068 C CA . TYR B 1 388 ? 18.734 28.109 1.622 1 91.81 388 TYR B CA 1
ATOM 8069 C C . TYR B 1 388 ? 19.156 29.312 2.471 1 91.81 388 TYR B C 1
ATOM 8071 O O . TYR B 1 388 ? 18.391 29.766 3.322 1 91.81 388 TYR B O 1
ATOM 8079 N N . ASN B 1 389 ? 20.297 29.844 2.234 1 91.31 389 ASN B N 1
ATOM 8080 C CA . ASN B 1 389 ? 20.844 30.938 3.039 1 91.31 389 ASN B CA 1
ATOM 8081 C C . ASN B 1 389 ? 20.062 32.219 2.836 1 91.31 389 ASN B C 1
ATOM 8083 O O . ASN B 1 389 ? 19.859 33 3.779 1 91.31 389 ASN B O 1
ATOM 8087 N N . SER B 1 390 ? 19.688 32.438 1.611 1 93.19 390 SER B N 1
ATOM 8088 C CA . SER B 1 390 ? 18.953 33.656 1.35 1 93.19 390 SER B CA 1
ATOM 8089 C C . SER B 1 390 ? 17.547 33.594 1.949 1 93.19 390 SER B C 1
ATOM 8091 O O . SER B 1 390 ? 16.875 34.625 2.051 1 93.19 390 SER B O 1
ATOM 8093 N N . ALA B 1 391 ? 17.156 32.406 2.348 1 94.44 391 ALA B N 1
ATOM 8094 C CA . ALA B 1 391 ? 15.82 32.25 2.932 1 94.44 391 ALA B CA 1
ATOM 8095 C C . ALA B 1 391 ? 15.852 32.469 4.438 1 94.44 391 ALA B C 1
ATOM 8097 O O . ALA B 1 391 ? 14.805 32.531 5.086 1 94.44 391 ALA B O 1
ATOM 8098 N N . ILE B 1 392 ? 17.016 32.688 4.984 1 92.75 392 ILE B N 1
ATOM 8099 C CA . ILE B 1 392 ? 17.125 33.031 6.398 1 92.75 392 ILE B CA 1
ATOM 8100 C C . ILE B 1 392 ? 16.594 34.438 6.621 1 92.75 392 ILE B C 1
ATOM 8102 O O . ILE B 1 392 ? 17.172 35.406 6.117 1 92.75 392 ILE B O 1
ATOM 8106 N N . ARG B 1 393 ? 15.523 34.531 7.371 1 94.19 393 ARG B N 1
ATOM 8107 C CA . ARG B 1 393 ? 14.93 35.844 7.648 1 94.19 393 ARG B CA 1
ATOM 8108 C C . ARG B 1 393 ? 15.156 36.25 9.102 1 94.19 393 ARG B C 1
ATOM 8110 O O . ARG B 1 393 ? 14.5 35.719 10.008 1 94.19 393 ARG B O 1
ATOM 8117 N N . PRO B 1 394 ? 15.992 37.125 9.312 1 93.25 394 PRO B N 1
ATOM 8118 C CA . PRO B 1 394 ? 16.141 37.625 10.68 1 93.25 394 PRO B CA 1
ATOM 8119 C C . PRO B 1 394 ? 14.93 38.438 11.141 1 93.25 394 PRO B C 1
ATOM 8121 O O . PRO B 1 394 ? 14.07 38.812 10.328 1 93.25 394 PRO B O 1
ATOM 8124 N N . GLY B 1 395 ? 14.867 38.688 12.438 1 93.12 395 GLY B N 1
ATOM 8125 C CA . GLY B 1 395 ? 13.781 39.469 13.023 1 93.12 395 GLY B CA 1
ATOM 8126 C C . GLY B 1 395 ? 12.82 38.625 13.828 1 93.12 395 GLY B C 1
ATOM 8127 O O . GLY B 1 395 ? 13.195 37.562 14.359 1 93.12 395 GLY B O 1
ATOM 8128 N N . ARG B 1 396 ? 11.617 39.188 13.953 1 92.38 396 ARG B N 1
ATOM 8129 C CA . ARG B 1 396 ? 10.617 38.531 14.781 1 92.38 396 ARG B CA 1
ATOM 8130 C C . ARG B 1 396 ? 9.93 37.406 14.023 1 92.38 396 ARG B C 1
ATOM 8132 O O . ARG B 1 396 ? 9.484 37.594 12.891 1 92.38 396 ARG B O 1
ATOM 8139 N N . ALA B 1 397 ? 9.898 36.281 14.711 1 92.25 397 ALA B N 1
ATOM 8140 C CA . ALA B 1 397 ? 9.25 35.156 14.086 1 92.25 397 ALA B CA 1
ATOM 8141 C C . ALA B 1 397 ? 8.117 34.594 14.961 1 92.25 397 ALA B C 1
ATOM 8143 O O . ALA B 1 397 ? 8.25 34.562 16.188 1 92.25 397 ALA B O 1
ATOM 8144 N N . PHE B 1 398 ? 7.039 34.25 14.312 1 89.06 398 PHE B N 1
ATOM 8145 C CA . PHE B 1 398 ? 5.949 33.531 14.969 1 89.06 398 PHE B CA 1
ATOM 8146 C C . PHE B 1 398 ?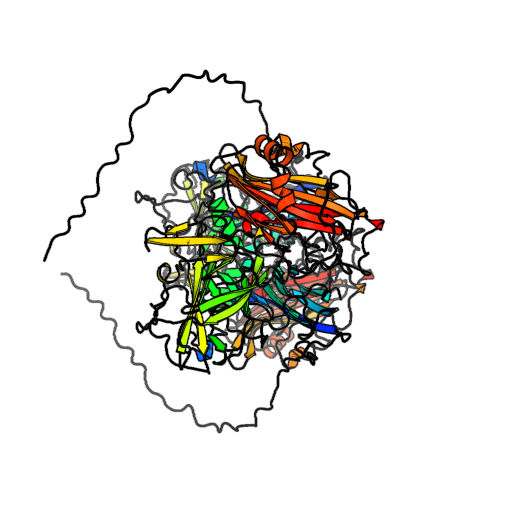 6.32 32.094 15.234 1 89.06 398 PHE B C 1
ATOM 8148 O O . PHE B 1 398 ? 6.938 31.438 14.383 1 89.06 398 PHE B O 1
ATOM 8155 N N . ASN B 1 399 ? 5.949 31.562 16.5 1 81.12 399 ASN B N 1
ATOM 8156 C CA . ASN B 1 399 ? 5.949 30.141 16.812 1 81.12 399 ASN B CA 1
ATOM 8157 C C . ASN B 1 399 ? 7.367 29.609 17 1 81.12 399 ASN B C 1
ATOM 8159 O O . ASN B 1 399 ? 7.645 28.453 16.656 1 81.12 399 ASN B O 1
ATOM 8163 N N . LEU B 1 400 ? 8.25 30.516 17.266 1 72.25 400 LEU B N 1
ATOM 8164 C CA . LEU B 1 400 ? 9.586 30.109 17.688 1 72.25 400 LEU B CA 1
ATOM 8165 C C . LEU B 1 400 ? 9.688 30.047 19.203 1 72.25 400 LEU B C 1
ATOM 8167 O O . LEU B 1 400 ? 9.102 30.875 19.906 1 72.25 400 LEU B O 1
ATOM 8171 N N . ASN B 1 401 ? 10.273 28.984 19.641 1 68.69 401 ASN B N 1
ATOM 8172 C CA . ASN B 1 401 ? 10.289 28.797 21.078 1 68.69 401 ASN B CA 1
ATOM 8173 C C . ASN B 1 401 ? 11.516 29.438 21.719 1 68.69 401 ASN B C 1
ATOM 8175 O O . ASN B 1 401 ? 11.562 29.625 22.938 1 68.69 401 ASN B O 1
ATOM 8179 N N . ARG B 1 402 ? 12.469 29.656 20.875 1 71.75 402 ARG B N 1
ATOM 8180 C CA . ARG B 1 402 ? 13.664 30.328 21.391 1 71.75 402 ARG B CA 1
ATOM 8181 C C . ARG B 1 402 ? 14.352 31.125 20.281 1 71.75 402 ARG B C 1
ATOM 8183 O O . ARG B 1 402 ? 14.203 30.812 19.094 1 71.75 402 ARG B O 1
ATOM 8190 N N . ASP B 1 403 ? 15.016 32.062 20.766 1 74.06 403 ASP B N 1
ATOM 8191 C CA . ASP B 1 403 ? 15.812 32.812 19.812 1 74.06 403 ASP B CA 1
ATOM 8192 C C . ASP B 1 403 ? 16.859 31.938 19.156 1 74.06 403 ASP B C 1
ATOM 8194 O O . ASP B 1 403 ? 17.422 31.031 19.781 1 74.06 403 ASP B O 1
ATOM 8198 N N . ILE B 1 404 ? 16.922 32.188 17.891 1 74.44 404 ILE B N 1
ATOM 8199 C CA . ILE B 1 404 ? 17.953 31.453 17.141 1 74.44 404 ILE B CA 1
ATOM 8200 C C . ILE B 1 404 ? 18.969 32.438 16.578 1 74.44 404 ILE B C 1
ATOM 8202 O O . ILE B 1 404 ? 18.594 33.469 16 1 74.44 404 ILE B O 1
ATOM 8206 N N . TYR B 1 405 ? 20.203 32.156 16.938 1 72.25 405 TYR B N 1
ATOM 8207 C CA . TYR B 1 405 ? 21.297 32.906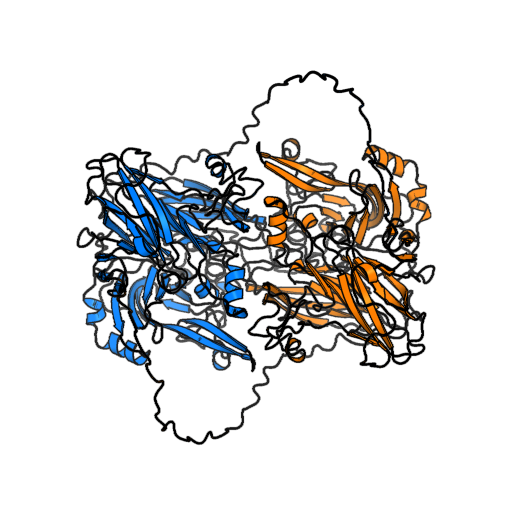 16.312 1 72.25 405 TYR B CA 1
ATOM 8208 C C . TYR B 1 405 ? 21.922 32.125 15.164 1 72.25 405 TYR B C 1
ATOM 8210 O O . TYR B 1 405 ? 22.312 30.969 15.336 1 72.25 405 TYR B O 1
ATOM 8218 N N . ASN B 1 406 ? 21.891 32.688 14.031 1 72.56 406 ASN B N 1
ATOM 8219 C CA . ASN B 1 406 ? 22.531 32.062 12.875 1 72.56 406 ASN B CA 1
ATOM 8220 C C . ASN B 1 406 ? 23.938 32.594 12.672 1 72.56 406 ASN B C 1
ATOM 8222 O O . ASN B 1 406 ? 24.125 33.75 12.281 1 72.56 406 ASN B O 1
ATOM 8226 N N . PRO B 1 407 ? 24.891 31.797 12.812 1 71.44 407 PRO B N 1
ATOM 8227 C CA . PRO B 1 407 ? 26.266 32.281 12.734 1 71.44 407 PRO B CA 1
ATOM 8228 C C . PRO B 1 407 ? 26.688 32.656 11.312 1 71.44 407 PRO B C 1
ATOM 8230 O O . PRO B 1 407 ? 27.578 33.469 11.117 1 71.44 407 PRO B O 1
ATOM 8233 N N . VAL B 1 408 ? 26.047 32.031 10.398 1 67.12 408 VAL B N 1
ATOM 8234 C CA . VAL B 1 408 ? 26.438 32.25 9.016 1 67.12 408 VAL B CA 1
ATOM 8235 C C . VAL B 1 408 ? 26.047 33.656 8.594 1 67.12 408 VAL B C 1
ATOM 8237 O O . VAL B 1 408 ? 26.875 34.406 8.031 1 67.12 408 VAL B O 1
ATOM 8240 N N . THR B 1 409 ? 24.906 34.094 9.008 1 70.38 409 THR B N 1
ATOM 8241 C CA . THR B 1 409 ? 24.422 35.406 8.586 1 70.38 409 THR B CA 1
ATOM 8242 C C . THR B 1 409 ? 24.656 36.438 9.695 1 70.38 409 THR B C 1
ATOM 8244 O O . THR B 1 409 ? 24.469 37.625 9.477 1 70.38 409 THR B O 1
ATOM 8247 N N . GLN B 1 410 ? 25.078 35.938 10.82 1 72.56 410 GLN B N 1
ATOM 8248 C CA . GLN B 1 410 ? 25.281 36.781 11.992 1 72.56 410 GLN B CA 1
ATOM 8249 C C . GLN B 1 410 ? 24.016 37.562 12.336 1 72.56 410 GLN B C 1
ATOM 8251 O O . GLN B 1 410 ? 24.062 38.781 12.547 1 72.56 410 GLN B O 1
ATOM 8256 N N . THR B 1 411 ? 22.938 36.844 12.133 1 82.88 411 THR B N 1
ATOM 8257 C CA . THR B 1 411 ? 21.641 37.469 12.422 1 82.88 411 THR B CA 1
ATOM 8258 C C . THR B 1 411 ? 20.875 36.625 13.445 1 82.88 411 THR B C 1
ATOM 8260 O O . THR B 1 411 ? 21.266 35.5 13.758 1 82.88 411 THR B O 1
ATOM 8263 N N . ARG B 1 412 ? 19.859 37.344 13.961 1 83.06 412 ARG B N 1
ATOM 8264 C CA . ARG B 1 412 ? 19.062 36.719 15.008 1 83.06 412 ARG B CA 1
ATOM 8265 C C . ARG B 1 412 ? 17.594 36.625 14.602 1 83.06 412 ARG B C 1
ATOM 8267 O O . ARG B 1 412 ? 17.062 37.562 13.984 1 83.06 412 ARG B O 1
ATOM 8274 N N . ILE B 1 413 ? 17.078 35.562 14.859 1 85.56 413 ILE B N 1
ATOM 8275 C CA . ILE B 1 413 ? 15.633 35.406 14.797 1 85.56 413 ILE B CA 1
ATOM 8276 C C . ILE B 1 413 ? 15.055 35.375 16.203 1 85.56 413 ILE B C 1
ATOM 8278 O O . ILE B 1 413 ? 15.391 34.5 17.016 1 85.56 413 ILE B O 1
ATOM 8282 N N . THR B 1 414 ? 14.242 36.344 16.438 1 85.38 414 THR B N 1
ATOM 8283 C CA . THR B 1 414 ? 13.688 36.5 17.781 1 85.38 414 THR B CA 1
ATOM 8284 C C . THR B 1 414 ? 12.336 35.812 17.891 1 85.38 414 THR B C 1
ATOM 8286 O O . THR B 1 414 ? 11.492 35.938 17 1 85.38 414 THR B O 1
ATOM 8289 N N . ALA B 1 415 ? 12.227 35.125 19 1 78.56 415 ALA B N 1
ATOM 8290 C CA . ALA B 1 415 ? 11.023 34.344 19.203 1 78.56 415 ALA B CA 1
ATOM 8291 C C . ALA B 1 415 ? 9.93 35.156 19.875 1 78.56 415 ALA B C 1
ATOM 8293 O O . ALA B 1 415 ? 10.195 35.906 20.812 1 78.56 415 ALA B O 1
ATOM 8294 N N . ASN B 1 416 ? 8.766 35.094 19.297 1 74.94 416 ASN B N 1
ATOM 8295 C CA . ASN B 1 416 ? 7.551 35.531 20 1 74.94 416 ASN B CA 1
ATOM 8296 C C . ASN B 1 416 ? 6.812 34.344 20.609 1 74.94 416 ASN B C 1
ATOM 8298 O O . ASN B 1 416 ? 6.27 33.5 19.875 1 74.94 416 ASN B O 1
ATOM 8302 N N . PRO B 1 417 ? 6.77 34.344 21.922 1 73.44 417 PRO B N 1
ATOM 8303 C CA . PRO B 1 417 ? 6.074 33.188 22.531 1 73.44 417 PRO B CA 1
ATOM 8304 C C . PRO B 1 417 ? 4.625 33.062 22.062 1 73.44 417 PRO B C 1
ATOM 8306 O O . PRO B 1 417 ? 3.943 34.094 21.875 1 73.44 417 PRO B O 1
ATOM 8309 N N . LEU B 1 418 ? 4.18 31.953 21.875 1 78.69 418 LEU B N 1
ATOM 8310 C CA . LEU B 1 418 ? 2.842 31.656 21.391 1 78.69 418 LEU B CA 1
ATOM 8311 C C . LEU B 1 418 ? 1.779 32.312 22.266 1 78.69 418 LEU B C 1
ATOM 8313 O O . LEU B 1 418 ? 0.771 32.812 21.766 1 78.69 418 LEU B O 1
ATOM 8317 N N . VAL B 1 419 ? 1.982 32.344 23.516 1 73.31 419 VAL B N 1
ATOM 8318 C CA . VAL B 1 419 ? 0.993 32.844 24.484 1 73.31 419 VAL B CA 1
ATOM 8319 C C . VAL B 1 419 ? 0.778 34.344 24.312 1 73.31 419 VAL B C 1
ATOM 8321 O O . VAL B 1 419 ? -0.193 34.875 24.828 1 73.31 419 VAL B O 1
ATOM 8324 N N . SER B 1 420 ? 1.685 34.938 23.562 1 74.38 420 SER B N 1
ATOM 8325 C CA . SER B 1 420 ? 1.568 36.375 23.359 1 74.38 420 SER B CA 1
ATOM 8326 C C . SER B 1 420 ? 0.524 36.688 22.312 1 74.38 420 SER B C 1
ATOM 8328 O O . SER B 1 420 ? 0.099 37.844 22.188 1 74.38 420 SER B O 1
ATOM 8330 N N . TYR B 1 421 ? 0.118 35.75 21.578 1 80.31 421 TYR B N 1
ATOM 8331 C CA . TYR B 1 421 ? -0.943 35.969 20.594 1 80.31 421 TYR B CA 1
ATOM 8332 C C . TYR B 1 421 ? -2.314 35.719 21.219 1 80.31 421 TYR B C 1
ATOM 8334 O O . TYR B 1 421 ? -2.717 34.594 21.453 1 80.31 421 TYR B O 1
ATOM 8342 N N . ARG B 1 422 ? -3.012 36.812 21.406 1 78.62 422 ARG B N 1
ATOM 8343 C CA . ARG B 1 422 ? -4.277 36.75 22.125 1 78.62 422 ARG B CA 1
ATOM 8344 C C . ARG B 1 422 ? -5.438 36.438 21.188 1 78.62 422 ARG B C 1
ATOM 8346 O O . ARG B 1 422 ? -5.473 36.938 20.062 1 78.62 422 ARG B O 1
ATOM 8353 N N . SER B 1 423 ? -6.309 35.594 21.672 1 83.5 423 SER B N 1
ATOM 8354 C CA . SER B 1 423 ? -7.508 35.281 20.891 1 83.5 423 SER B CA 1
ATOM 8355 C C . SER B 1 423 ? -8.352 36.531 20.672 1 83.5 423 SER B C 1
ATOM 8357 O O . SER B 1 423 ? -8.5 37.344 21.594 1 83.5 423 SER B O 1
ATOM 8359 N N . ALA B 1 424 ? -8.844 36.656 19.453 1 78.12 424 ALA B N 1
ATOM 8360 C CA . ALA B 1 424 ? -9.688 37.812 19.141 1 78.12 424 ALA B CA 1
ATOM 8361 C C . ALA B 1 424 ? -11.117 37.562 19.609 1 78.12 424 ALA B C 1
ATOM 8363 O O . ALA B 1 424 ? -11.922 38.5 19.672 1 78.12 424 ALA B O 1
ATOM 8364 N N . ILE B 1 425 ? -11.43 36.344 19.734 1 73.56 425 ILE B N 1
ATOM 8365 C CA . ILE B 1 425 ? -12.781 36.031 20.156 1 73.56 425 ILE B CA 1
ATOM 8366 C C . ILE B 1 425 ? -12.781 35.625 21.625 1 73.56 425 ILE B C 1
ATOM 8368 O O . ILE B 1 425 ? -12 34.75 22.047 1 73.56 425 ILE B O 1
ATOM 8372 N N . SER B 1 426 ? -13.406 36.625 22.406 1 59.31 426 SER B N 1
ATOM 8373 C CA . SER B 1 426 ? -13.57 36.25 23.812 1 59.31 426 SER B CA 1
ATOM 8374 C C . SER B 1 426 ? -14.562 35.125 23.984 1 59.31 426 SER B C 1
ATOM 8376 O O . SER B 1 426 ? -15.711 35.219 23.547 1 59.31 426 SER B O 1
ATOM 8378 N N . ARG B 1 427 ? -14.148 34 23.641 1 56.62 427 ARG B N 1
ATOM 8379 C CA . ARG B 1 427 ? -15.125 32.938 23.922 1 56.62 427 ARG B CA 1
ATOM 8380 C C . ARG B 1 427 ? -15.367 32.812 25.422 1 56.62 427 ARG B C 1
ATOM 8382 O O . ARG B 1 427 ? -14.445 33 26.219 1 56.62 427 ARG B O 1
ATOM 8389 N N . SER B 1 428 ? -16.516 33.219 25.828 1 49.47 428 SER B N 1
ATOM 8390 C CA . SER B 1 428 ? -16.969 33.094 27.203 1 49.47 428 SER B CA 1
ATOM 8391 C C . SER B 1 428 ? -16.406 31.812 27.844 1 49.47 428 SER B C 1
ATOM 8393 O O . SER B 1 428 ? -16.734 31.484 28.984 1 49.47 428 SER B O 1
ATOM 8395 N N . ASP B 1 429 ? -15.734 31.016 27.078 1 55.94 429 ASP B N 1
ATOM 8396 C CA . ASP B 1 429 ? -15.531 29.703 27.672 1 55.94 429 ASP B CA 1
ATOM 8397 C C . ASP B 1 429 ? -14.414 29.734 28.719 1 55.94 429 ASP B C 1
ATOM 8399 O O . ASP B 1 429 ? -13.344 30.297 28.469 1 55.94 429 ASP B O 1
ATOM 8403 N N . ASN B 1 430 ? -14.898 29.844 29.969 1 62.38 430 ASN B N 1
ATOM 8404 C CA . ASN B 1 430 ? -14.227 29.875 31.266 1 62.38 430 ASN B CA 1
ATOM 8405 C C . ASN B 1 430 ? -13.219 28.734 31.375 1 62.38 430 ASN B C 1
ATOM 8407 O O . ASN B 1 430 ? -13.516 27.688 31.969 1 62.38 430 ASN B O 1
ATOM 8411 N N . LEU B 1 431 ? -12.133 28.75 30.438 1 81.75 431 LEU B N 1
ATOM 8412 C CA . LEU B 1 431 ? -11.094 27.75 30.688 1 81.75 431 LEU B CA 1
ATOM 8413 C C . LEU B 1 431 ? -10.211 28.172 31.859 1 81.75 431 LEU B C 1
ATOM 8415 O O . LEU B 1 431 ? -9.055 27.75 31.953 1 81.75 431 LEU B O 1
ATOM 8419 N N . VAL B 1 432 ? -10.945 29.047 32.625 1 76.06 432 VAL B N 1
ATOM 8420 C CA . VAL B 1 432 ? -10.234 29.516 33.812 1 76.06 432 VAL B CA 1
ATOM 8421 C C . VAL B 1 432 ? -10.672 28.703 35.031 1 76.06 432 VAL B C 1
ATOM 8423 O O . VAL B 1 432 ? -11.758 28.125 35.031 1 76.06 432 VAL B O 1
ATOM 8426 N N . GLY B 1 433 ? -9.742 28.453 35.938 1 79.38 433 GLY B N 1
ATOM 8427 C CA . GLY B 1 433 ? -10.047 27.734 37.156 1 79.38 433 GLY B CA 1
ATOM 8428 C C . GLY B 1 433 ? -9.219 26.469 37.312 1 79.38 433 GLY B C 1
ATOM 8429 O O . GLY B 1 433 ? -8.266 26.25 36.562 1 79.38 433 GLY B O 1
ATOM 8430 N N . THR B 1 434 ? -9.648 25.766 38.375 1 85.25 434 THR B N 1
ATOM 8431 C CA . THR B 1 434 ? -8.961 24.5 38.625 1 85.25 434 THR B CA 1
ATOM 8432 C C . THR B 1 434 ? -9.445 23.406 37.688 1 85.25 434 THR B C 1
ATOM 8434 O O . THR B 1 434 ? -10.648 23.156 37.562 1 85.25 434 THR B O 1
ATOM 8437 N N . PRO B 1 435 ? -8.562 22.875 36.969 1 91.25 435 PRO B N 1
ATOM 8438 C CA . PRO B 1 435 ? -8.984 21.812 36.062 1 91.25 435 PRO B CA 1
ATOM 8439 C C . PRO B 1 435 ? -9.609 20.625 36.781 1 91.25 435 PRO B C 1
ATOM 8441 O O . PRO B 1 435 ? -9.195 20.266 37.875 1 91.25 435 PRO B O 1
ATOM 8444 N N . ASP B 1 436 ? -10.555 19.969 36.156 1 94 436 ASP B N 1
ATOM 8445 C CA . ASP B 1 436 ? -11.156 18.75 36.656 1 94 436 ASP B CA 1
ATOM 8446 C C . ASP B 1 436 ? -10.211 17.562 36.5 1 94 436 ASP B C 1
ATOM 8448 O O . ASP B 1 436 ? -10.188 16.656 37.344 1 94 436 ASP B O 1
ATOM 8452 N N . LYS B 1 437 ? -9.516 17.578 35.438 1 94.19 437 LYS B N 1
ATOM 8453 C CA . LYS B 1 437 ? -8.523 16.547 35.125 1 94.19 437 LYS B CA 1
ATOM 8454 C C . LYS B 1 437 ? -7.211 17.172 34.656 1 94.19 437 LYS B C 1
ATOM 8456 O O . LYS B 1 437 ? -7.219 18.062 33.812 1 94.19 437 LYS B O 1
ATOM 8461 N N . ARG B 1 438 ? -6.133 16.734 35.281 1 93.25 438 ARG B N 1
ATOM 8462 C CA . ARG B 1 438 ? -4.801 17.078 34.812 1 93.25 438 ARG B CA 1
ATOM 8463 C C . ARG B 1 438 ? -4.035 15.844 34.375 1 93.25 438 ARG B C 1
ATOM 8465 O O . ARG B 1 438 ? -3.861 14.898 35.156 1 93.25 438 ARG B O 1
ATOM 8472 N N . PHE B 1 439 ? -3.633 15.852 33.125 1 94.12 439 PHE B N 1
ATOM 8473 C CA . PHE B 1 439 ? -2.859 14.734 32.594 1 94.12 439 PHE B CA 1
ATOM 8474 C C . PHE B 1 439 ? -1.431 15.164 32.281 1 94.12 439 PHE B C 1
ATOM 8476 O O . PHE B 1 439 ? -1.216 16.156 31.594 1 94.12 439 PHE B O 1
ATOM 8483 N N . PHE B 1 440 ? -0.447 14.445 32.844 1 92.81 440 PHE B N 1
ATOM 8484 C CA . PHE B 1 440 ? 0.947 14.609 32.469 1 92.81 440 PHE B CA 1
ATOM 8485 C C . PHE B 1 440 ? 1.316 13.617 31.359 1 92.81 440 PHE B C 1
ATOM 8487 O O . PHE B 1 440 ? 1.153 12.406 31.516 1 92.81 440 PHE B O 1
ATOM 8494 N N . ILE B 1 441 ? 1.764 14.117 30.234 1 93.25 441 ILE B N 1
ATOM 8495 C CA . ILE B 1 441 ? 2.125 13.273 29.094 1 93.25 441 ILE B CA 1
ATOM 8496 C C . ILE B 1 441 ? 3.594 13.492 28.734 1 93.25 441 ILE B C 1
ATOM 8498 O O . ILE B 1 441 ? 3.975 14.578 28.297 1 93.25 441 ILE B O 1
ATOM 8502 N N . ASP B 1 442 ? 4.324 12.5 28.891 1 90.81 442 ASP B N 1
ATOM 8503 C CA . ASP B 1 442 ? 5.734 12.555 28.531 1 90.81 442 ASP B CA 1
ATOM 8504 C C . ASP B 1 442 ? 5.949 12.109 27.078 1 90.81 442 ASP B C 1
ATOM 8506 O O . ASP B 1 442 ? 5.402 11.086 26.656 1 90.81 442 ASP B O 1
ATOM 8510 N N . VAL B 1 443 ? 6.691 12.852 26.375 1 90.88 443 VAL B N 1
ATOM 8511 C CA . VAL B 1 443 ? 7.066 12.547 24.984 1 90.88 443 VAL B CA 1
ATOM 8512 C C . VAL B 1 443 ? 8.5 12.023 24.953 1 90.88 443 VAL B C 1
ATOM 8514 O O . VAL B 1 443 ? 9.43 12.703 25.391 1 90.88 443 VAL B O 1
ATOM 8517 N N . SER B 1 444 ? 8.625 10.766 24.469 1 86.25 444 SER B N 1
ATOM 8518 C CA . SER B 1 444 ? 9.984 10.219 24.484 1 86.25 444 SER B CA 1
ATOM 8519 C C . SER B 1 444 ? 10.188 9.195 23.375 1 86.25 444 SER B C 1
ATOM 8521 O O . SER B 1 444 ? 9.219 8.711 22.797 1 86.25 444 SER B O 1
ATOM 8523 N N . PHE B 1 445 ? 11.438 8.984 23.016 1 86.62 445 PHE B N 1
ATOM 8524 C CA . PHE B 1 445 ? 11.883 7.867 22.188 1 86.62 445 PHE B CA 1
ATOM 8525 C C . PHE B 1 445 ? 12.516 6.773 23.047 1 86.62 445 PHE B C 1
ATOM 8527 O O . PHE B 1 445 ? 13.5 7.02 23.75 1 86.62 445 PHE B O 1
ATOM 8534 N N . ASN B 1 446 ? 11.906 5.633 23.016 1 84.19 446 ASN B N 1
ATOM 8535 C CA . ASN B 1 446 ? 12.391 4.543 23.844 1 84.19 446 ASN B CA 1
ATOM 8536 C C . ASN B 1 446 ? 12.93 3.385 23.016 1 84.19 446 ASN B C 1
ATOM 8538 O O . ASN B 1 446 ? 12.375 3.068 21.953 1 84.19 446 ASN B O 1
ATOM 8542 N N . VAL B 1 447 ? 13.977 2.787 23.484 1 84.06 447 VAL B N 1
ATOM 8543 C CA . VAL B 1 447 ? 14.609 1.664 22.797 1 84.06 447 VAL B CA 1
ATOM 8544 C C . VAL B 1 447 ? 13.945 0.357 23.234 1 84.06 447 VAL B C 1
ATOM 8546 O O . VAL B 1 447 ? 13.664 0.154 24.406 1 84.06 447 VAL B O 1
ATOM 8549 N N . HIS B 1 448 ? 13.672 -0.41 22.219 1 82.94 448 HIS B N 1
ATOM 8550 C CA . HIS B 1 448 ? 13.156 -1.754 22.453 1 82.94 448 HIS B CA 1
ATOM 8551 C C . HIS B 1 448 ? 14.109 -2.812 21.906 1 82.94 448 HIS B C 1
ATOM 8553 O O . HIS B 1 448 ? 14.5 -2.756 20.734 1 82.94 448 HIS B O 1
ATOM 8559 N N . GLN B 1 449 ? 14.383 -3.781 22.781 1 81.19 449 GLN B N 1
ATOM 8560 C CA . GLN B 1 449 ? 15.234 -4.895 22.375 1 81.19 449 GLN B CA 1
ATOM 8561 C C . GLN B 1 449 ? 14.398 -6.051 21.828 1 81.19 449 GLN B C 1
ATOM 8563 O O . GLN B 1 449 ? 13.852 -6.848 22.609 1 81.19 449 GLN B O 1
ATOM 8568 N N . GLU B 1 450 ? 14.328 -6.227 20.547 1 77.81 450 GLU B N 1
ATOM 8569 C CA . GLU B 1 450 ? 13.57 -7.301 19.922 1 77.81 450 GLU B CA 1
ATOM 8570 C C . GLU B 1 450 ? 14.281 -8.641 20.078 1 77.81 450 GLU B C 1
ATOM 8572 O O . GLU B 1 450 ? 13.641 -9.672 20.312 1 77.81 450 GLU B O 1
ATOM 8577 N N . SER B 1 451 ? 15.508 -8.617 19.828 1 77 451 SER B N 1
ATOM 8578 C CA . SER B 1 451 ? 16.391 -9.766 20.031 1 77 451 SER B CA 1
ATOM 8579 C C . SER B 1 451 ? 17.766 -9.328 20.516 1 77 451 SER B C 1
ATOM 8581 O O . SER B 1 451 ? 17.984 -8.141 20.781 1 77 451 SER B O 1
ATOM 8583 N N . ASP B 1 452 ? 18.547 -10.359 20.734 1 73.56 452 ASP B N 1
ATOM 8584 C CA . ASP B 1 452 ? 19.875 -10.086 21.266 1 73.56 452 ASP B CA 1
ATOM 8585 C C . ASP B 1 452 ? 20.641 -9.102 20.375 1 73.56 452 ASP B C 1
ATOM 8587 O O . ASP B 1 452 ? 21.406 -8.273 20.875 1 73.56 452 ASP B O 1
ATOM 8591 N N . ASN B 1 453 ? 20.234 -9.125 19.188 1 76.81 453 ASN B N 1
ATOM 8592 C CA . ASN B 1 453 ? 21.047 -8.328 18.266 1 76.81 453 ASN B CA 1
ATOM 8593 C C . ASN B 1 453 ? 20.219 -7.238 17.594 1 76.81 453 ASN B C 1
ATOM 8595 O O . ASN B 1 453 ? 20.719 -6.508 16.734 1 76.81 453 ASN B O 1
ATOM 8599 N N . VAL B 1 454 ? 19.016 -7.148 18.062 1 81.38 454 VAL B N 1
ATOM 8600 C CA . VAL B 1 454 ? 18.156 -6.203 17.359 1 81.38 454 VAL B CA 1
ATOM 8601 C C . VAL B 1 454 ? 17.562 -5.211 18.344 1 81.38 454 VAL B C 1
ATOM 8603 O O . VAL B 1 454 ? 16.828 -5.605 19.266 1 81.38 454 VAL B O 1
ATOM 8606 N N . ARG B 1 455 ? 17.922 -3.932 18.188 1 81.56 455 ARG B N 1
ATOM 8607 C CA . ARG B 1 455 ? 17.344 -2.828 18.953 1 81.56 455 ARG B CA 1
ATOM 8608 C C . ARG B 1 455 ? 16.562 -1.881 18.047 1 81.56 455 ARG B C 1
ATOM 8610 O O . ARG B 1 455 ? 17.062 -1.475 16.984 1 81.56 455 ARG B O 1
ATOM 8617 N N . LEU B 1 456 ? 15.375 -1.622 18.484 1 83.94 456 LEU B N 1
ATOM 8618 C CA . LEU B 1 456 ? 14.516 -0.696 17.75 1 83.94 456 LEU B CA 1
ATOM 8619 C C . LEU B 1 456 ? 14.102 0.476 18.625 1 83.94 456 LEU B C 1
ATOM 8621 O O . LEU B 1 456 ? 14.023 0.34 19.844 1 83.94 456 LEU B O 1
ATOM 8625 N N . VAL B 1 457 ? 13.922 1.642 18.047 1 83.44 457 VAL B N 1
ATOM 8626 C CA . VAL B 1 457 ? 13.516 2.846 18.766 1 83.44 457 VAL B CA 1
ATOM 8627 C C . VAL B 1 457 ? 12.078 3.205 18.406 1 83.44 457 VAL B C 1
ATOM 8629 O O . VAL B 1 457 ? 11.727 3.244 17.219 1 83.44 457 VAL B O 1
ATOM 8632 N N . PHE B 1 458 ? 11.305 3.484 19.391 1 87.19 458 PHE B N 1
ATOM 8633 C CA . PHE B 1 458 ? 9.898 3.812 19.141 1 87.19 458 PHE B CA 1
ATOM 8634 C C . PHE B 1 458 ? 9.531 5.133 19.812 1 87.19 458 PHE B C 1
ATOM 8636 O O . PHE B 1 458 ? 9.914 5.379 20.969 1 87.19 458 PHE B O 1
ATOM 8643 N N . PRO B 1 459 ? 8.898 6.051 19.047 1 89.62 459 PRO B N 1
ATOM 8644 C CA . PRO B 1 459 ? 8.297 7.23 19.672 1 89.62 459 PRO B CA 1
ATOM 8645 C C . PRO B 1 459 ? 7.066 6.895 20.5 1 89.62 459 PRO B C 1
ATOM 8647 O O . PRO B 1 459 ? 6.168 6.191 20.031 1 89.62 459 PRO B O 1
ATOM 8650 N N . GLN B 1 460 ? 7.066 7.383 21.766 1 90.12 460 GLN B N 1
ATOM 8651 C CA . GLN B 1 460 ? 6.012 6.965 22.672 1 90.12 460 GLN B CA 1
ATOM 8652 C C . GLN B 1 460 ? 5.5 8.141 23.5 1 90.12 460 GLN B C 1
ATOM 8654 O O . GLN B 1 460 ? 6.176 9.164 23.609 1 90.12 460 GLN B O 1
ATOM 8659 N N . LEU B 1 461 ? 4.262 8.062 23.922 1 92.75 461 LEU B N 1
ATOM 8660 C CA . LEU B 1 461 ? 3.699 8.906 24.969 1 92.75 461 LEU B CA 1
ATOM 8661 C C . LEU B 1 461 ? 3.523 8.125 26.266 1 92.75 461 LEU B C 1
ATOM 8663 O O . LEU B 1 461 ? 2.877 7.074 26.281 1 92.75 461 LEU B O 1
ATOM 8667 N N . ASN B 1 462 ? 4.125 8.586 27.359 1 89.94 462 ASN B N 1
ATOM 8668 C CA . ASN B 1 462 ? 4.102 7.898 28.641 1 89.94 462 ASN B CA 1
ATOM 8669 C C . ASN B 1 462 ? 4.652 6.477 28.516 1 89.94 462 ASN B C 1
ATOM 8671 O O . ASN B 1 462 ? 4.094 5.543 29.094 1 89.94 462 ASN B O 1
ATOM 8675 N N . SER B 1 463 ? 5.559 6.262 27.594 1 86.88 463 SER B N 1
ATOM 8676 C CA . SER B 1 463 ? 6.266 5.004 27.375 1 86.88 463 SER B CA 1
ATOM 8677 C C . SER B 1 463 ? 5.332 3.947 26.781 1 86.88 463 SER B C 1
ATOM 8679 O O . SER B 1 463 ? 5.531 2.75 27 1 86.88 463 SER B O 1
ATOM 8681 N N . VAL B 1 464 ? 4.328 4.402 26.172 1 89.88 464 VAL B N 1
ATOM 8682 C CA . VAL B 1 464 ? 3.375 3.506 25.531 1 89.88 464 VAL B CA 1
ATOM 8683 C C . VAL B 1 464 ? 3.266 3.855 24.047 1 89.88 464 VAL B C 1
ATOM 8685 O O . VAL B 1 464 ? 3.133 5.027 23.688 1 89.88 464 VAL B O 1
ATOM 8688 N N . SER B 1 465 ? 3.426 2.84 23.188 1 91.25 465 SER B N 1
ATOM 8689 C CA . SER B 1 465 ? 3.076 3.006 21.781 1 91.25 465 SER B CA 1
ATOM 8690 C C . SER B 1 465 ? 1.595 2.729 21.547 1 91.25 465 SER B C 1
ATOM 8692 O O . SER B 1 465 ? 1.097 1.654 21.875 1 91.25 465 SER B O 1
ATOM 8694 N N . TRP B 1 466 ? 1.007 3.691 20.984 1 93.06 466 TRP B N 1
ATOM 8695 C CA . TRP B 1 466 ? -0.416 3.545 20.703 1 93.06 466 TRP B CA 1
ATOM 8696 C C . TRP B 1 466 ? -0.639 2.568 19.547 1 93.06 466 TRP B C 1
ATOM 8698 O O . TRP B 1 466 ? 0.072 2.613 18.547 1 93.06 466 TRP B O 1
ATOM 8708 N N . SER B 1 467 ? -1.567 1.667 19.703 1 91.19 467 SER B N 1
ATOM 8709 C CA . SER B 1 467 ? -2.018 0.772 18.641 1 91.19 467 SER B CA 1
ATOM 8710 C C . SER B 1 467 ? -3.539 0.777 18.516 1 91.19 467 SER B C 1
ATOM 8712 O O . SER B 1 467 ? -4.246 0.813 19.531 1 91.19 467 SER B O 1
ATOM 8714 N N . SER B 1 468 ? -3.963 0.778 17.266 1 92.12 468 SER B N 1
ATOM 8715 C CA . SER B 1 468 ? -5.406 0.797 17.047 1 92.12 468 SER B CA 1
ATOM 8716 C C . SER B 1 468 ? -6.039 -0.535 17.422 1 92.12 468 SER B C 1
ATOM 8718 O O . SER B 1 468 ? -5.441 -1.595 17.219 1 92.12 468 SER B O 1
ATOM 8720 N N . PRO B 1 469 ? -7.219 -0.501 18.031 1 94.12 469 PRO B N 1
ATOM 8721 C CA . PRO B 1 469 ? -7.996 -1.74 18.125 1 94.12 469 PRO B CA 1
ATOM 8722 C C . PRO B 1 469 ? -8.445 -2.262 16.766 1 94.12 469 PRO B C 1
ATOM 8724 O O . PRO B 1 469 ? -8.242 -1.597 15.742 1 94.12 469 PRO B O 1
ATOM 8727 N N . PRO B 1 470 ? -9.016 -3.455 16.703 1 94.88 470 PRO B N 1
ATOM 8728 C CA . PRO B 1 470 ? -9.375 -4.031 15.414 1 94.88 470 PRO B CA 1
ATOM 8729 C C . PRO B 1 470 ? -10.711 -3.516 14.891 1 94.88 470 PRO B C 1
ATOM 8731 O O . PRO B 1 470 ? -11.148 -3.902 13.797 1 94.88 470 PRO B O 1
ATOM 8734 N N . PHE B 1 471 ? -11.414 -2.713 15.609 1 97 471 PHE B N 1
ATOM 8735 C CA . PHE B 1 471 ? -12.711 -2.15 15.234 1 97 471 PHE B CA 1
ATOM 8736 C C . PHE B 1 471 ? -12.859 -0.733 15.781 1 97 471 PHE B C 1
ATOM 8738 O O . PHE B 1 471 ? -12.18 -0.355 16.734 1 97 471 PHE B O 1
ATOM 8745 N N . PRO B 1 472 ? -13.68 0.119 15.148 1 97.94 472 PRO B N 1
ATOM 8746 C CA . PRO B 1 472 ? -13.852 1.486 15.641 1 97.94 472 PRO B CA 1
ATOM 8747 C C . PRO B 1 472 ? -14.531 1.535 17.016 1 97.94 472 PRO B C 1
ATOM 8749 O O . PRO B 1 472 ? -15.68 1.101 17.156 1 97.94 472 PRO B O 1
ATOM 8752 N N . LEU B 1 473 ? -13.938 2.168 17.938 1 97.81 473 LEU B N 1
ATOM 8753 C CA . LEU B 1 473 ? -14.422 2.258 19.312 1 97.81 473 LEU B CA 1
ATOM 8754 C C . LEU B 1 473 ? -15.734 3.033 19.375 1 97.81 473 LEU B C 1
ATOM 8756 O O . LEU B 1 473 ? -16.625 2.699 20.172 1 97.81 473 LEU B O 1
ATOM 8760 N N . LEU B 1 474 ? -15.844 4.027 18.547 1 98.44 474 LEU B N 1
ATOM 8761 C CA . LEU B 1 474 ? -17 4.918 18.594 1 98.44 474 LEU B CA 1
ATOM 8762 C C . LEU B 1 474 ? -18.25 4.215 18.094 1 98.44 474 LEU B C 1
ATOM 8764 O O . LEU B 1 474 ? -19.344 4.375 18.656 1 98.44 474 LEU B O 1
ATOM 8768 N N . THR B 1 475 ? -18.141 3.395 17 1 97.69 475 THR B N 1
ATOM 8769 C CA . THR B 1 475 ? -19.328 2.898 16.312 1 97.69 475 THR B CA 1
ATOM 8770 C C . THR B 1 475 ? -19.562 1.421 16.625 1 97.69 475 THR B C 1
ATOM 8772 O O . THR B 1 475 ? -20.625 0.882 16.344 1 97.69 475 THR B O 1
ATOM 8775 N N . GLN B 1 476 ? -18.594 0.778 17.141 1 97.06 476 GLN B N 1
ATOM 8776 C CA . GLN B 1 476 ? -18.703 -0.624 17.531 1 97.06 476 GLN B CA 1
ATOM 8777 C C . GLN B 1 476 ? -18.344 -0.824 19 1 97.06 476 GLN B C 1
ATOM 8779 O O . GLN B 1 476 ? -17.609 -1.75 19.344 1 97.06 476 GLN B O 1
ATOM 8784 N N . TRP B 1 477 ? -18.859 0.069 19.859 1 96.19 477 TRP B N 1
ATOM 8785 C CA . TRP B 1 477 ? -18.453 0.137 21.266 1 96.19 477 TRP B CA 1
ATOM 8786 C C . TRP B 1 477 ? -18.875 -1.121 22.016 1 96.19 477 TRP B C 1
ATOM 8788 O O . TRP B 1 477 ? -18.312 -1.457 23.047 1 96.19 477 TRP B O 1
ATOM 8798 N N . GLN B 1 478 ? -19.859 -1.888 21.5 1 95.62 478 GLN B N 1
ATOM 8799 C CA . GLN B 1 478 ? -20.328 -3.098 22.156 1 95.62 478 GLN B CA 1
ATOM 8800 C C . GLN B 1 478 ? -19.266 -4.184 22.172 1 95.62 478 GLN B C 1
ATOM 8802 O O . GLN B 1 478 ? -19.344 -5.133 22.953 1 95.62 478 GLN B O 1
ATOM 8807 N N . GLN B 1 479 ? -18.297 -4.004 21.328 1 95.06 479 GLN B N 1
ATOM 8808 C CA . GLN B 1 479 ? -17.25 -5.016 21.203 1 95.06 479 GLN B CA 1
ATOM 8809 C C . GLN B 1 479 ? -16.094 -4.727 22.156 1 95.06 479 GLN B C 1
ATOM 8811 O O . GLN B 1 479 ? -15.18 -5.543 22.297 1 95.06 479 GLN B O 1
ATOM 8816 N N . ILE B 1 480 ? -16.109 -3.596 22.859 1 94.69 480 ILE B N 1
ATOM 8817 C CA . ILE B 1 480 ? -15.039 -3.201 23.766 1 94.69 480 ILE B CA 1
ATOM 8818 C C . ILE B 1 480 ? -15.0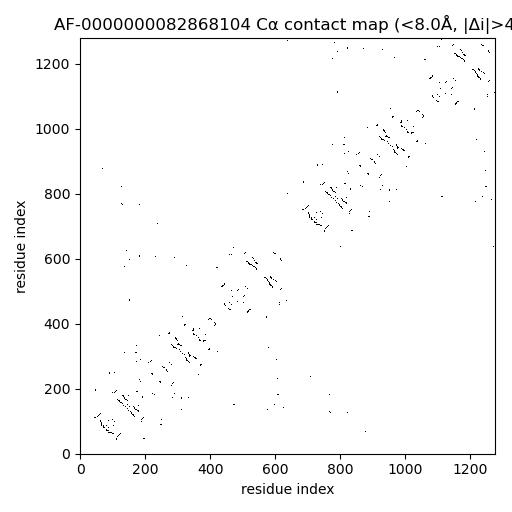39 -4.113 24.984 1 94.69 480 ILE B C 1
ATOM 8820 O O . ILE B 1 480 ? -16.078 -4.336 25.609 1 94.69 480 ILE B O 1
ATOM 8824 N N . THR B 1 481 ? -13.914 -4.645 25.219 1 90.5 481 THR B N 1
ATOM 8825 C CA . THR B 1 481 ? -13.703 -5.441 26.422 1 90.5 481 THR B CA 1
ATOM 8826 C C . THR B 1 481 ? -12.672 -4.781 27.344 1 90.5 481 THR B C 1
ATOM 8828 O O . THR B 1 481 ? -12.133 -3.725 27 1 90.5 481 THR B O 1
ATOM 8831 N N . ASN B 1 482 ? -12.398 -5.383 28.422 1 82 482 ASN B N 1
ATOM 8832 C CA . ASN B 1 482 ? -11.445 -4.836 29.391 1 82 482 ASN B CA 1
ATOM 8833 C C . ASN B 1 482 ? -10.031 -4.82 28.828 1 82 482 ASN B C 1
ATOM 8835 O O . ASN B 1 482 ? -9.18 -4.062 29.312 1 82 482 ASN B O 1
ATOM 8839 N N . SER B 1 483 ? -9.844 -5.59 27.781 1 82.12 483 SER B N 1
ATOM 8840 C CA . SER B 1 483 ? -8.492 -5.695 27.234 1 82.12 483 SER B CA 1
ATOM 8841 C C . SER B 1 483 ? -8.312 -4.809 26.016 1 82.12 483 SER B C 1
ATOM 8843 O O . SER B 1 483 ? -7.211 -4.699 25.469 1 82.12 483 SER B O 1
ATOM 8845 N N . THR B 1 484 ? -9.398 -4.141 25.703 1 86.69 484 THR B N 1
ATOM 8846 C CA . THR B 1 484 ? -9.344 -3.357 24.484 1 86.69 484 THR B CA 1
ATOM 8847 C C . THR B 1 484 ? -8.539 -2.08 24.688 1 86.69 484 THR B C 1
ATOM 8849 O O . THR B 1 484 ? -7.734 -1.699 23.844 1 86.69 484 THR B O 1
ATOM 8852 N N . LEU B 1 485 ? -8.773 -1.437 25.875 1 88.88 485 LEU B N 1
ATOM 8853 C CA . LEU B 1 485 ? -8.141 -0.156 26.172 1 88.88 485 LEU B CA 1
ATOM 8854 C C . LEU B 1 485 ? -7.141 -0.292 27.312 1 88.88 485 LEU B C 1
ATOM 8856 O O . LEU B 1 485 ? -7.297 -1.151 28.188 1 88.88 485 LEU B O 1
ATOM 8860 N N . CYS B 1 486 ? -6.117 0.449 27.234 1 87.88 486 CYS B N 1
ATOM 8861 C CA . CYS B 1 486 ? -5.281 0.608 28.406 1 87.88 486 CYS B CA 1
ATOM 8862 C C . CYS B 1 486 ? -5.371 2.029 28.953 1 87.88 486 CYS B C 1
ATOM 8864 O O . CYS B 1 486 ? -5.277 2.996 28.203 1 87.88 486 CYS B O 1
ATOM 8866 N N . THR B 1 487 ? -5.68 2.193 30.25 1 82 487 THR B N 1
ATOM 8867 C CA . THR B 1 487 ? -5.828 3.48 30.922 1 82 487 THR B CA 1
ATOM 8868 C C . THR B 1 487 ? -4.824 3.617 32.062 1 82 487 THR B C 1
ATOM 8870 O O . THR B 1 487 ? -4.141 2.652 32.406 1 82 487 THR B O 1
ATOM 8873 N N . SER B 1 488 ? -4.34 5.012 32.469 1 61.81 488 SER B N 1
ATOM 8874 C CA . SER B 1 488 ? -3.375 5.277 33.531 1 61.81 488 SER B CA 1
ATOM 8875 C C . SER B 1 488 ? -3.725 4.508 34.781 1 61.81 488 SER B C 1
ATOM 8877 O O . SER B 1 488 ? -2.836 4.102 35.531 1 61.81 488 SER B O 1
ATOM 8879 N N . GLU B 1 489 ? -4.984 4.711 35.094 1 51.12 489 GLU B N 1
ATOM 8880 C CA . GLU B 1 489 ? -5.395 3.994 36.312 1 51.12 489 GLU B CA 1
ATOM 8881 C C . GLU B 1 489 ? -5.215 2.488 36.156 1 51.12 489 GLU B C 1
ATOM 8883 O O . GLU B 1 489 ? -5.062 1.765 37.125 1 51.12 489 GLU B O 1
ATOM 8888 N N . CYS B 1 490 ? -5.43 2.168 34.938 1 50.28 490 CYS B N 1
ATOM 8889 C CA . CYS B 1 490 ? -5.539 0.731 34.688 1 50.28 490 CYS B CA 1
ATOM 8890 C C . CYS B 1 490 ? -4.27 0.185 34.031 1 50.28 490 CYS B C 1
ATOM 8892 O O . CYS B 1 490 ? -3.463 0.948 33.5 1 50.28 490 CYS B O 1
ATOM 8894 N N . ASN B 1 491 ? -4.312 -1.33 33.562 1 49.59 491 ASN B N 1
ATOM 8895 C CA . ASN B 1 491 ? -3.652 -2.611 33.344 1 49.59 491 ASN B CA 1
ATOM 8896 C C . ASN B 1 491 ? -2.801 -2.596 32.062 1 49.59 491 ASN B C 1
ATOM 8898 O O . ASN B 1 491 ? -3.305 -2.846 30.969 1 49.59 491 ASN B O 1
ATOM 8902 N N . LYS B 1 492 ? -1.732 -1.518 32.25 1 54.03 492 LYS B N 1
ATOM 8903 C CA . LYS B 1 492 ? -0.796 -1.894 31.188 1 54.03 492 LYS B CA 1
ATOM 8904 C C . LYS B 1 492 ? -0.777 -3.404 30.984 1 54.03 492 LYS B C 1
ATOM 8906 O O . LYS B 1 492 ? -0.761 -4.168 31.953 1 54.03 492 LYS B O 1
ATOM 8911 N N . PRO B 1 493 ? -1.194 -3.705 29.875 1 55 493 PRO B N 1
ATOM 8912 C CA . PRO B 1 493 ? -1.104 -5.152 29.656 1 55 493 PRO B CA 1
ATOM 8913 C C . PRO B 1 493 ? 0.151 -5.762 30.266 1 55 493 PRO B C 1
ATOM 8915 O O . PRO B 1 493 ? 1.155 -5.07 30.453 1 55 493 PRO B O 1
ATOM 8918 N N . VAL B 1 494 ? -0.009 -6.758 30.969 1 48.97 494 VAL B N 1
ATOM 8919 C CA . VAL B 1 494 ? 1.083 -7.543 31.531 1 48.97 494 VAL B CA 1
ATOM 8920 C C . VAL B 1 494 ? 2.277 -7.523 30.578 1 48.97 494 VAL B C 1
ATOM 8922 O O . VAL B 1 494 ? 3.43 -7.516 31.016 1 48.97 494 VAL B O 1
ATOM 8925 N N . SER B 1 495 ? 1.94 -7.254 29.359 1 52.38 495 SER B N 1
ATOM 8926 C CA . SER B 1 495 ? 2.975 -7.375 28.328 1 52.38 495 SER B CA 1
ATOM 8927 C C . SER B 1 495 ? 3.889 -6.156 28.328 1 52.38 495 SER B C 1
ATOM 8929 O O . SER B 1 495 ? 4.996 -6.207 27.797 1 52.38 495 SER B O 1
ATOM 8931 N N . CYS B 1 496 ? 3.383 -5.016 28.844 1 62.62 496 CYS B N 1
ATOM 8932 C CA . CYS B 1 496 ? 4.23 -3.828 28.859 1 62.62 496 CYS B CA 1
ATOM 8933 C C . CYS B 1 496 ? 5.418 -4.027 29.797 1 62.62 496 CYS B C 1
ATOM 8935 O O . CYS B 1 496 ? 6.465 -3.402 29.625 1 62.62 496 CYS B O 1
ATOM 8937 N N . ASP B 1 497 ? 5.418 -4.855 30.734 1 51.22 497 ASP B N 1
ATOM 8938 C CA . ASP B 1 497 ? 6.496 -5.051 31.703 1 51.22 497 ASP B CA 1
ATOM 8939 C C . ASP B 1 497 ? 7.672 -5.789 31.062 1 51.22 497 ASP B C 1
ATOM 8941 O O . ASP B 1 497 ? 8.812 -5.633 31.5 1 51.22 497 ASP B O 1
ATOM 8945 N N . GLN B 1 498 ? 7.426 -6.574 30.203 1 49.12 498 GLN B N 1
ATOM 8946 C CA . GLN B 1 498 ? 8.477 -7.469 29.734 1 49.12 498 GLN B CA 1
ATOM 8947 C C . GLN B 1 498 ? 8.945 -7.082 28.328 1 49.12 498 GLN B C 1
ATOM 8949 O O . GLN B 1 498 ? 10.039 -7.457 27.906 1 49.12 498 GLN B O 1
ATOM 8954 N N . ARG B 1 499 ? 8.078 -6.16 27.797 1 61.75 499 ARG B N 1
ATOM 8955 C CA . ARG B 1 499 ? 8.398 -5.828 26.422 1 61.75 499 ARG B CA 1
ATOM 8956 C C . ARG B 1 499 ? 7.914 -4.426 26.062 1 61.75 499 ARG B C 1
ATOM 8958 O O . ARG B 1 499 ? 7.695 -3.596 26.938 1 61.75 499 ARG B O 1
ATOM 8965 N N . ARG B 1 500 ? 7.957 -4.09 24.891 1 75.25 500 ARG B N 1
ATOM 8966 C CA . ARG B 1 500 ? 7.375 -2.85 24.375 1 75.25 500 ARG B CA 1
ATOM 8967 C C . ARG B 1 500 ? 5.887 -2.773 24.703 1 75.25 500 ARG B C 1
ATOM 8969 O O . ARG B 1 500 ? 5.145 -3.729 24.469 1 75.25 500 ARG B O 1
ATOM 8976 N N . CYS B 1 501 ? 5.625 -1.734 25.484 1 83.06 501 CYS B N 1
ATOM 8977 C CA . CYS B 1 501 ? 4.211 -1.554 25.781 1 83.06 501 CYS B CA 1
ATOM 8978 C C . CYS B 1 501 ? 3.459 -1.004 24.578 1 83.06 501 CYS B C 1
ATOM 8980 O O . CYS B 1 501 ? 3.76 0.091 24.094 1 83.06 501 CYS B O 1
ATOM 8982 N N . VAL B 1 502 ? 2.611 -1.78 24.047 1 88.12 502 VAL B N 1
ATOM 8983 C CA . VAL B 1 502 ? 1.781 -1.398 22.906 1 88.12 502 VAL B CA 1
ATOM 8984 C C . VAL B 1 502 ? 0.312 -1.665 23.219 1 88.12 502 VAL B C 1
ATOM 8986 O O . VAL B 1 502 ? -0.067 -2.795 23.531 1 88.12 502 VAL B O 1
ATOM 8989 N N . CYS B 1 503 ? -0.507 -0.65 23.234 1 90.19 503 CYS B N 1
ATOM 8990 C CA . CYS B 1 503 ? -1.939 -0.799 23.453 1 90.19 503 CYS B CA 1
ATOM 8991 C C . CYS B 1 503 ? -2.697 0.443 23 1 90.19 503 CYS B C 1
ATOM 8993 O O . CYS B 1 503 ? -2.092 1.408 22.547 1 90.19 503 CYS B O 1
ATOM 8995 N N . THR B 1 504 ? -3.998 0.352 23.078 1 93.12 504 THR B N 1
ATOM 8996 C CA . THR B 1 504 ? -4.809 1.531 22.812 1 93.12 504 THR B CA 1
ATOM 8997 C C . THR B 1 504 ? -4.859 2.451 24.031 1 93.12 504 THR B C 1
ATOM 8999 O O . THR B 1 504 ? -5.848 2.457 24.766 1 93.12 504 THR B O 1
ATOM 9002 N N . HIS B 1 505 ? -3.816 3.223 24.188 1 93.25 505 HIS B N 1
ATOM 9003 C CA . HIS B 1 505 ? -3.666 4.137 25.328 1 93.25 505 HIS B CA 1
ATOM 9004 C C . HIS B 1 505 ? -4.77 5.188 25.328 1 93.25 505 HIS B C 1
ATOM 9006 O O . HIS B 1 505 ? -4.863 6.004 24.422 1 93.25 505 HIS B O 1
ATOM 9012 N N . THR B 1 506 ? -5.613 5.129 26.438 1 95 506 THR B N 1
ATOM 9013 C CA . THR B 1 506 ? -6.805 5.973 26.469 1 95 506 THR B CA 1
ATOM 9014 C C . THR B 1 506 ? -6.898 6.723 27.781 1 95 506 THR B C 1
ATOM 9016 O O . THR B 1 506 ? -6.797 6.121 28.859 1 95 506 THR B O 1
ATOM 9019 N N . LEU B 1 507 ? -7.027 8.039 27.719 1 95.31 507 LEU B N 1
ATOM 9020 C CA . LEU B 1 507 ? -7.309 8.891 28.859 1 95.31 507 LEU B CA 1
ATOM 9021 C C . LEU B 1 507 ? -8.797 9.211 28.953 1 95.31 507 LEU B C 1
ATOM 9023 O O . LEU B 1 507 ? -9.438 9.484 27.938 1 95.31 507 LEU B O 1
ATOM 9027 N N . LEU B 1 508 ? -9.336 9.172 30.109 1 95.12 508 LEU B N 1
ATOM 9028 C CA . LEU B 1 508 ? -10.773 9.32 30.297 1 95.12 508 LEU B CA 1
ATOM 9029 C C . LEU B 1 508 ? -11.109 10.711 30.844 1 95.12 508 LEU B C 1
ATOM 9031 O O . LEU B 1 508 ? -10.406 11.227 31.703 1 95.12 508 LEU B O 1
ATOM 9035 N N . ALA B 1 509 ? -12.102 11.344 30.281 1 97 509 ALA B N 1
ATOM 9036 C CA . ALA B 1 509 ? -12.68 12.594 30.766 1 97 509 ALA B CA 1
ATOM 9037 C C . ALA B 1 509 ? -14.203 12.531 30.75 1 97 509 ALA B C 1
ATOM 9039 O O . ALA B 1 509 ? -14.797 11.961 29.828 1 97 509 ALA B O 1
ATOM 9040 N N . ARG B 1 510 ? -14.82 13.133 31.734 1 97.56 510 ARG B N 1
ATOM 9041 C CA . ARG B 1 510 ? -16.266 13.258 31.734 1 97.56 510 ARG B CA 1
ATOM 9042 C C . ARG B 1 510 ? -16.719 14.461 30.906 1 97.56 510 ARG B C 1
ATOM 9044 O O . ARG B 1 510 ? -15.961 15.422 30.75 1 97.56 510 ARG B O 1
ATOM 9051 N N . THR B 1 511 ? -17.922 14.297 30.359 1 97.62 511 THR B N 1
ATOM 9052 C CA . THR B 1 511 ? -18.453 15.438 29.625 1 97.62 511 THR B CA 1
ATOM 9053 C C . THR B 1 511 ? -18.469 16.688 30.5 1 97.62 511 THR B C 1
ATOM 9055 O O . THR B 1 511 ? -18.984 16.656 31.625 1 97.62 511 THR B O 1
ATOM 9058 N N . GLY B 1 512 ? -17.844 17.734 29.984 1 95.5 512 GLY B N 1
ATOM 9059 C CA . GLY B 1 512 ? -17.859 19 30.688 1 95.5 512 GLY B CA 1
ATOM 9060 C C . GLY B 1 512 ? -16.578 19.25 31.484 1 95.5 512 GLY B C 1
ATOM 9061 O O . GLY B 1 512 ? -16.328 20.375 31.906 1 95.5 512 GLY B O 1
ATOM 9062 N N . ASP B 1 513 ? -15.758 18.297 31.641 1 96.62 513 ASP B N 1
ATOM 9063 C CA . ASP B 1 513 ? -14.516 18.453 32.375 1 96.62 513 ASP B CA 1
ATOM 9064 C C . ASP B 1 513 ? -13.633 19.531 31.766 1 96.62 513 ASP B C 1
ATOM 9066 O O . ASP B 1 513 ? -13.531 19.625 30.547 1 96.62 513 ASP B O 1
ATOM 9070 N N . LEU B 1 514 ? -13.102 20.391 32.656 1 94.75 514 LEU B N 1
ATOM 9071 C CA . LEU B 1 514 ? -11.938 21.172 32.219 1 94.75 514 LEU B CA 1
ATOM 9072 C C . LEU B 1 514 ? -10.672 20.312 32.281 1 94.75 514 LEU B C 1
ATOM 9074 O O . LEU B 1 514 ? -10.211 19.938 33.344 1 94.75 514 LEU B O 1
ATOM 9078 N N . VAL B 1 515 ? -10.148 20.062 31.141 1 95.75 515 VAL B N 1
ATOM 9079 C CA . VAL B 1 515 ? -8.992 19.172 31.047 1 95.75 515 VAL B CA 1
ATOM 9080 C C . VAL B 1 515 ? -7.727 19.984 30.812 1 95.75 515 VAL B C 1
ATOM 9082 O O . VAL B 1 515 ? -7.695 20.875 29.953 1 95.75 515 VAL B O 1
ATOM 9085 N N . GLU B 1 516 ? -6.73 19.719 31.656 1 93.56 516 GLU B N 1
ATOM 9086 C CA . GLU B 1 516 ? -5.391 20.281 31.469 1 93.56 516 GLU B CA 1
ATOM 9087 C C . GLU B 1 516 ? -4.387 19.188 31.078 1 93.56 516 GLU B C 1
ATOM 9089 O O . GLU B 1 516 ? -4.324 18.141 31.719 1 93.56 516 GLU B O 1
ATOM 9094 N N . VAL B 1 517 ? -3.725 19.422 29.984 1 95.06 517 VAL B N 1
ATOM 9095 C CA . VAL B 1 517 ? -2.689 18.5 29.531 1 95.06 517 VAL B CA 1
ATOM 9096 C C . VAL B 1 517 ? -1.317 19.172 29.656 1 95.06 517 VAL B C 1
ATOM 9098 O O . VAL B 1 517 ? -1.089 20.234 29.094 1 95.06 517 VAL B O 1
ATOM 9101 N N . VAL B 1 518 ? -0.468 18.547 30.391 1 93.06 518 VAL B N 1
ATOM 9102 C CA . VAL B 1 518 ? 0.918 18.969 30.531 1 93.06 518 VAL B CA 1
ATOM 9103 C C . VAL B 1 518 ? 1.823 18.094 29.672 1 93.06 518 VAL B C 1
ATOM 9105 O O . VAL B 1 518 ? 2.162 16.969 30.062 1 93.06 518 VAL B O 1
ATOM 9108 N N . LEU B 1 519 ? 2.252 18.641 28.531 1 93.38 519 LEU B N 1
ATOM 9109 C CA . LEU B 1 519 ? 3.146 17.938 27.609 1 93.38 519 LEU B CA 1
ATOM 9110 C C . LEU B 1 519 ? 4.602 18.312 27.891 1 93.38 519 LEU B C 1
ATOM 9112 O O . LEU B 1 519 ? 4.926 19.5 28.031 1 93.38 519 LEU B O 1
ATOM 9116 N N . PHE B 1 520 ? 5.395 17.25 27.906 1 89.44 520 PHE B N 1
ATOM 9117 C CA . PHE B 1 520 ? 6.797 17.594 28.109 1 89.44 520 PHE B CA 1
ATOM 9118 C C . PHE B 1 520 ? 7.707 16.5 27.531 1 89.44 520 PHE B C 1
ATOM 9120 O O . PHE B 1 520 ? 7.328 15.336 27.484 1 89.44 520 PHE B O 1
ATOM 9127 N N . ASP B 1 521 ? 8.789 16.906 27 1 86.12 521 ASP B N 1
ATOM 9128 C CA . ASP B 1 521 ? 9.883 16.047 26.547 1 86.12 521 ASP B CA 1
ATOM 9129 C C . ASP B 1 521 ? 11.086 16.156 27.484 1 86.12 521 ASP B C 1
ATOM 9131 O O . ASP B 1 521 ? 11.789 17.172 27.484 1 86.12 521 ASP B O 1
ATOM 9135 N N . PRO B 1 522 ? 11.336 15.086 28.25 1 77.44 522 PRO B N 1
ATOM 9136 C CA . PRO B 1 522 ? 12.375 15.203 29.281 1 77.44 522 PRO B CA 1
ATOM 9137 C C . PRO B 1 522 ? 13.781 15.164 28.703 1 77.44 522 PRO B C 1
ATOM 9139 O O . PRO B 1 522 ? 14.734 15.578 29.375 1 77.44 522 PRO B O 1
ATOM 9142 N N . ARG B 1 523 ? 13.992 14.539 27.531 1 69.69 523 ARG B N 1
ATOM 9143 C CA . ARG B 1 523 ? 15.344 14.266 27.062 1 69.69 523 ARG B CA 1
ATOM 9144 C C . ARG B 1 523 ? 15.57 14.836 25.672 1 69.69 523 ARG B C 1
ATOM 9146 O O . ARG B 1 523 ? 16.703 14.867 25.188 1 69.69 523 ARG B O 1
ATOM 9153 N N . GLY B 1 524 ? 14.648 15.289 24.984 1 62.75 524 GLY B N 1
ATOM 9154 C CA . GLY B 1 524 ? 14.773 15.594 23.578 1 62.75 524 GLY B CA 1
ATOM 9155 C C . GLY B 1 524 ? 15.656 16.797 23.297 1 62.75 524 GLY B C 1
ATOM 9156 O O . GLY B 1 524 ? 15.984 17.547 24.203 1 62.75 524 GLY B O 1
ATOM 9157 N N . THR B 1 525 ? 16.281 16.734 22.062 1 56.62 525 THR B N 1
ATOM 9158 C CA . THR B 1 525 ? 17 17.906 21.578 1 56.62 525 THR B CA 1
ATOM 9159 C C . THR B 1 525 ? 16.047 19.078 21.359 1 56.62 525 THR B C 1
ATOM 9161 O O . THR B 1 525 ? 14.938 18.891 20.859 1 56.62 525 THR B O 1
ATOM 9164 N N . ILE B 1 526 ? 16.5 20.109 21.766 1 49.19 526 ILE B N 1
ATOM 9165 C CA . ILE B 1 526 ? 15.695 21.328 21.797 1 49.19 526 ILE B CA 1
ATOM 9166 C C . ILE B 1 526 ? 15.188 21.656 20.406 1 49.19 526 ILE B C 1
ATOM 9168 O O . ILE B 1 526 ? 14.094 22.203 20.25 1 49.19 526 ILE B O 1
ATOM 9172 N N . GLU B 1 527 ? 15.945 21.25 19.438 1 55.19 527 GLU B N 1
ATOM 9173 C CA . GLU B 1 527 ? 15.633 21.734 18.094 1 55.19 527 GLU B CA 1
ATOM 9174 C C . GLU B 1 527 ? 14.578 20.875 17.422 1 55.19 527 GLU B C 1
ATOM 9176 O O . GLU B 1 527 ? 13.945 21.297 16.453 1 55.19 527 GLU B O 1
ATOM 9181 N N . ILE B 1 528 ? 14.391 19.75 18 1 61.69 528 ILE B N 1
ATOM 9182 C CA . ILE B 1 528 ? 13.406 18.891 17.359 1 61.69 528 ILE B CA 1
ATOM 9183 C C . ILE B 1 528 ? 12.203 18.703 18.281 1 61.69 528 ILE B C 1
ATOM 9185 O O . ILE B 1 528 ? 12.359 18.438 19.469 1 61.69 528 ILE B O 1
ATOM 9189 N N . GLY B 1 529 ? 11.062 19.328 17.812 1 79.38 529 GLY B N 1
ATOM 9190 C CA . GLY B 1 529 ? 9.867 19.203 18.641 1 79.38 529 GLY B CA 1
ATOM 9191 C C . GLY B 1 529 ? 8.781 18.359 17.984 1 79.38 529 GLY B C 1
ATOM 9192 O O . GLY B 1 529 ? 8.969 17.859 16.875 1 79.38 529 GLY B O 1
ATOM 9193 N N . HIS B 1 530 ? 7.887 18.031 18.781 1 88.31 530 HIS B N 1
ATOM 9194 C CA . HIS B 1 530 ? 6.754 17.219 18.359 1 88.31 530 HIS B CA 1
ATOM 9195 C C . HIS B 1 530 ? 5.469 18.031 18.328 1 88.31 530 HIS B C 1
ATOM 9197 O O . HIS B 1 530 ? 4.988 18.5 19.359 1 88.31 530 HIS B O 1
ATOM 9203 N N . PRO B 1 531 ? 4.922 18.297 17.094 1 92.38 531 PRO B N 1
ATOM 9204 C CA . PRO B 1 531 ? 3.605 18.938 17.047 1 92.38 531 PRO B CA 1
ATOM 9205 C C . PRO B 1 531 ? 2.471 17.984 17.406 1 92.38 531 PRO B C 1
ATOM 9207 O O . PRO B 1 531 ? 2.33 16.922 16.797 1 92.38 531 PRO B O 1
ATOM 9210 N N . PHE B 1 532 ? 1.695 18.359 18.375 1 95.06 532 PHE B N 1
ATOM 9211 C CA . PHE B 1 532 ? 0.605 17.484 18.812 1 95.06 532 PHE B CA 1
ATOM 9212 C C . PHE B 1 532 ? -0.743 18.078 18.406 1 95.06 532 PHE B C 1
ATOM 9214 O O . PHE B 1 532 ? -1.022 19.25 18.656 1 95.06 532 PHE B O 1
ATOM 9221 N N . HIS B 1 533 ? -1.499 17.266 17.781 1 96.56 533 HIS B N 1
ATOM 9222 C CA . HIS B 1 533 ? -2.834 17.625 17.297 1 96.56 533 HIS B CA 1
ATOM 9223 C C . HIS B 1 533 ? -3.91 16.891 18.094 1 96.56 533 HIS B C 1
ATOM 9225 O O . HIS B 1 533 ? -3.789 15.688 18.359 1 96.56 533 HIS B O 1
ATOM 9231 N N . LEU B 1 534 ? -4.93 17.625 18.484 1 98.19 534 LEU B N 1
ATOM 9232 C CA . LEU B 1 534 ? -6.09 17.062 19.172 1 98.19 534 LEU B CA 1
ATOM 9233 C C . LEU B 1 534 ? -7.309 17.062 18.266 1 98.19 534 LEU B C 1
ATOM 9235 O O . LEU B 1 534 ? -7.742 18.109 17.797 1 98.19 534 LEU B O 1
ATOM 9239 N N . HIS B 1 535 ? -7.836 15.844 18.016 1 98.12 535 HIS B N 1
ATOM 9240 C CA . HIS B 1 535 ? -9.078 15.711 17.25 1 98.12 535 HIS B CA 1
ATOM 9241 C C . HIS B 1 535 ? -10.273 16.188 18.062 1 98.12 535 HIS B C 1
ATOM 9243 O O . HIS B 1 535 ? -10.273 16.078 19.297 1 98.12 535 HIS B O 1
ATOM 9249 N N . GLY B 1 536 ? -11.281 16.812 17.422 1 98.06 536 GLY B N 1
ATOM 9250 C CA . GLY B 1 536 ? -12.602 17.016 17.984 1 98.06 536 GLY B CA 1
ATOM 9251 C C . GLY B 1 536 ? -12.688 18.25 18.875 1 98.06 536 GLY B C 1
ATOM 9252 O O . GLY B 1 536 ? -13.766 18.625 19.328 1 98.06 536 GLY B O 1
ATOM 9253 N N . HIS B 1 537 ? -11.516 18.906 19.109 1 96.81 537 HIS B N 1
ATOM 9254 C CA . HIS B 1 537 ? -11.477 20.062 19.984 1 96.81 537 HIS B CA 1
ATOM 9255 C C . HIS B 1 537 ? -10.43 21.078 19.531 1 96.81 537 HIS B C 1
ATOM 9257 O O . HIS B 1 537 ? -9.531 20.734 18.75 1 96.81 537 HIS B O 1
ATOM 9263 N N . ALA B 1 538 ? -10.695 22.234 19.938 1 94.56 538 ALA B N 1
ATOM 9264 C CA . ALA B 1 538 ? -9.617 23.219 20.047 1 94.56 538 ALA B CA 1
ATOM 9265 C C . ALA B 1 538 ? -9.188 23.406 21.5 1 94.56 538 ALA B C 1
ATOM 9267 O O . ALA B 1 538 ? -9.938 23.078 22.422 1 94.56 538 ALA B O 1
ATOM 9268 N N . PHE B 1 539 ? -8.016 23.812 21.688 1 93.19 539 PHE B N 1
ATOM 9269 C CA . PHE B 1 539 ? -7.508 24.047 23.047 1 93.19 539 PHE B CA 1
ATOM 9270 C C . PHE B 1 539 ? -6.801 25.391 23.125 1 93.19 539 PHE B C 1
ATOM 9272 O O . PHE B 1 539 ? -6.461 25.984 22.094 1 93.19 539 PHE B O 1
ATOM 9279 N N . LYS B 1 540 ? -6.645 25.812 24.312 1 89.56 540 LYS B N 1
ATOM 9280 C CA . LYS B 1 540 ? -5.852 27.016 24.578 1 89.56 540 LYS B CA 1
ATOM 9281 C C . LYS B 1 540 ? -4.473 26.641 25.125 1 89.56 540 LYS B C 1
ATOM 9283 O O . LYS B 1 540 ? -4.34 25.734 25.938 1 89.56 540 LYS B O 1
ATOM 9288 N N . VAL B 1 541 ? -3.51 27.281 24.578 1 87.75 541 VAL B N 1
ATOM 9289 C CA . VAL B 1 541 ? -2.182 27.172 25.172 1 87.75 541 VAL B CA 1
ATOM 9290 C C . VAL B 1 541 ? -2.062 28.125 26.359 1 87.75 541 VAL B C 1
ATOM 9292 O O . VAL B 1 541 ? -2.115 29.344 26.203 1 87.75 541 VAL B O 1
ATOM 9295 N N . VAL B 1 542 ? -1.842 27.562 27.562 1 84.38 542 VAL B N 1
ATOM 9296 C CA . VAL B 1 542 ? -1.937 28.406 28.75 1 84.38 542 VAL B CA 1
ATOM 9297 C C . VAL B 1 542 ? -0.574 28.484 29.438 1 84.38 542 VAL B C 1
ATOM 9299 O O . VAL B 1 542 ? -0.402 29.219 30.406 1 84.38 542 VAL B O 1
ATOM 9302 N N . GLY B 1 543 ? 0.312 27.734 28.922 1 81.81 543 GLY B N 1
ATOM 9303 C CA . GLY B 1 543 ? 1.638 27.781 29.516 1 81.81 543 GLY B CA 1
ATOM 9304 C C . GLY B 1 543 ? 2.721 27.234 28.609 1 81.81 543 GLY B C 1
ATOM 9305 O O . GLY B 1 543 ? 2.494 26.266 27.875 1 81.81 543 GLY B O 1
ATOM 9306 N N . GLN B 1 544 ? 3.879 27.812 28.688 1 82.44 544 GLN B N 1
ATOM 9307 C CA . GLN B 1 544 ? 5.086 27.375 28 1 82.44 544 GLN B CA 1
ATOM 9308 C C . GLN B 1 544 ? 6.332 27.641 28.844 1 82.44 544 GLN B C 1
ATOM 9310 O O . GLN B 1 544 ? 6.516 28.734 29.359 1 82.44 544 GLN B O 1
ATOM 9315 N N . TYR B 1 545 ? 7.098 26.516 29.031 1 80.62 545 TYR B N 1
ATOM 9316 C CA . TYR B 1 545 ? 8.328 26.625 29.797 1 80.62 545 TYR B CA 1
ATOM 9317 C C . TYR B 1 545 ? 9.461 25.844 29.156 1 80.62 545 TYR B C 1
ATOM 9319 O O . TYR B 1 545 ? 9.297 24.688 28.797 1 80.62 545 TYR B O 1
ATOM 9327 N N . LEU B 1 546 ? 10.562 26.516 28.969 1 78.56 546 LEU B N 1
ATOM 9328 C CA . LEU B 1 546 ? 11.742 25.891 28.391 1 78.56 546 LEU B CA 1
ATOM 9329 C C . LEU B 1 546 ? 12.805 25.625 29.453 1 78.56 546 LEU B C 1
ATOM 9331 O O . LEU B 1 546 ? 13.039 26.469 30.312 1 78.56 546 LEU B O 1
ATOM 9335 N N . TYR B 1 547 ? 13.297 24.344 29.344 1 74.81 547 TYR B N 1
ATOM 9336 C CA . TYR B 1 547 ? 14.383 23.953 30.25 1 74.81 547 TYR B CA 1
ATOM 9337 C C . TYR B 1 547 ? 15.719 23.984 29.516 1 74.81 547 TYR B C 1
ATOM 9339 O O . TYR B 1 547 ? 15.789 23.719 28.312 1 74.81 547 TYR B O 1
ATOM 9347 N N . ASN B 1 548 ? 16.719 24.344 30.25 1 69.25 548 ASN B N 1
ATOM 9348 C CA . ASN B 1 548 ? 18.062 24.281 29.656 1 69.25 548 ASN B CA 1
ATOM 9349 C C . ASN B 1 548 ? 18.688 22.906 29.859 1 69.25 548 ASN B C 1
ATOM 9351 O O . ASN B 1 548 ? 19.672 22.562 29.188 1 69.25 548 ASN B O 1
ATOM 9355 N N . THR B 1 549 ? 18.172 22.141 30.766 1 73.81 549 THR B N 1
ATOM 9356 C CA . THR B 1 549 ? 18.734 20.828 31.062 1 73.81 549 THR B CA 1
ATOM 9357 C C . THR B 1 549 ? 17.688 19.734 30.953 1 73.81 549 THR B C 1
ATOM 9359 O O . THR B 1 549 ? 16.484 20.031 30.828 1 73.81 549 THR B O 1
ATOM 9362 N N . THR B 1 550 ? 18.25 18.469 30.953 1 77.75 550 THR B N 1
ATOM 9363 C CA . THR B 1 550 ? 17.328 17.328 30.984 1 77.75 550 THR B CA 1
ATOM 9364 C C . THR B 1 550 ? 16.5 17.344 32.281 1 77.75 550 THR B C 1
ATOM 9366 O O . THR B 1 550 ? 16.953 17.844 33.312 1 77.75 550 THR B O 1
ATOM 9369 N N . THR B 1 551 ? 15.25 16.969 32.125 1 81 551 THR B N 1
ATOM 9370 C CA . THR B 1 551 ? 14.352 16.969 33.281 1 81 551 THR B CA 1
ATOM 9371 C C . THR B 1 551 ? 13.695 15.594 33.438 1 81 551 THR B C 1
ATOM 9373 O O . THR B 1 551 ? 14 14.656 32.719 1 81 551 THR B O 1
ATOM 9376 N N . THR B 1 552 ? 13.031 15.422 34.562 1 85 552 THR B N 1
ATOM 9377 C CA . THR B 1 552 ? 12.281 14.203 34.844 1 85 552 THR B CA 1
ATOM 9378 C C . THR B 1 552 ? 10.797 14.523 35.031 1 85 552 THR B C 1
ATOM 9380 O O . THR B 1 552 ? 10.422 15.68 35.219 1 85 552 THR B O 1
ATOM 9383 N N . ARG B 1 553 ? 10.078 13.516 34.906 1 87.44 553 ARG B N 1
ATOM 9384 C CA . ARG B 1 553 ? 8.648 13.672 35.125 1 87.44 553 ARG B CA 1
ATOM 9385 C C . ARG B 1 553 ? 8.375 14.297 36.5 1 87.44 553 ARG B C 1
ATOM 9387 O O . ARG B 1 553 ? 7.52 15.172 36.625 1 87.44 553 ARG B O 1
ATOM 9394 N N . ASP B 1 554 ? 9.102 13.828 37.5 1 89.06 554 ASP B N 1
ATOM 9395 C CA . ASP B 1 554 ? 8.906 14.344 38.844 1 89.06 554 ASP B CA 1
ATOM 9396 C C . ASP B 1 554 ? 9.234 15.836 38.938 1 89.06 554 ASP B C 1
ATOM 9398 O O . ASP B 1 554 ? 8.523 16.594 39.594 1 89.06 554 ASP B O 1
ATOM 9402 N N . GLU B 1 555 ? 10.203 16.188 38.281 1 87.88 555 GLU B N 1
ATOM 9403 C CA . GLU B 1 555 ? 10.594 17.594 38.281 1 87.88 555 GLU B CA 1
ATOM 9404 C C . GLU B 1 555 ? 9.539 18.453 37.594 1 87.88 555 GLU B C 1
ATOM 9406 O O . GLU B 1 555 ? 9.227 19.547 38.062 1 87.88 555 GLU B O 1
ATOM 9411 N N . VAL B 1 556 ? 9.047 17.984 36.531 1 87.69 556 VAL B N 1
ATOM 9412 C CA . VAL B 1 556 ? 8.023 18.719 35.781 1 87.69 556 VAL B CA 1
ATOM 9413 C C . VAL B 1 556 ? 6.746 18.812 36.625 1 87.69 556 VAL B C 1
ATOM 9415 O O . VAL B 1 556 ? 6.109 19.859 36.688 1 87.69 556 VAL B O 1
ATOM 9418 N N . THR B 1 557 ? 6.418 17.703 37.219 1 89 557 THR B N 1
ATOM 9419 C CA . THR B 1 557 ? 5.238 17.672 38.094 1 89 557 THR B CA 1
ATOM 9420 C C . THR B 1 557 ? 5.375 18.672 39.219 1 89 557 THR B C 1
ATOM 9422 O O . THR B 1 557 ? 4.434 19.422 39.5 1 89 557 THR B O 1
ATOM 9425 N N . ASN B 1 558 ? 6.5 18.719 39.75 1 88.19 558 ASN B N 1
ATOM 9426 C CA . ASN B 1 558 ? 6.762 19.672 40.812 1 88.19 558 ASN B CA 1
ATOM 9427 C C . ASN B 1 558 ? 6.715 21.109 40.312 1 88.19 558 ASN B C 1
ATOM 9429 O O . ASN B 1 558 ? 6.211 22 41.031 1 88.19 558 ASN B O 1
ATOM 9433 N N . LEU B 1 559 ? 7.25 21.25 39.219 1 84.69 559 LEU B N 1
ATOM 9434 C CA . LEU B 1 559 ? 7.254 22.594 38.625 1 84.69 559 LEU B CA 1
ATOM 9435 C C . LEU B 1 559 ? 5.832 23.094 38.406 1 84.69 559 LEU B C 1
ATOM 9437 O O . LEU B 1 559 ? 5.504 24.219 38.781 1 84.69 559 LEU B O 1
ATOM 9441 N N . VAL B 1 560 ? 5.027 22.328 37.812 1 85.62 560 VAL B N 1
ATOM 9442 C CA . VAL B 1 560 ? 3.674 22.734 37.438 1 85.62 560 VAL B CA 1
ATOM 9443 C C . VAL B 1 560 ? 2.82 22.875 38.719 1 85.62 560 VAL B C 1
ATOM 9445 O O . VAL B 1 560 ? 2.023 23.812 38.812 1 85.62 560 VAL B O 1
ATOM 9448 N N . ASN B 1 561 ? 3.043 22 39.656 1 84.56 561 ASN B N 1
ATOM 9449 C CA . ASN B 1 561 ? 2.258 22.016 40.875 1 84.56 561 ASN B CA 1
ATOM 9450 C C . ASN B 1 561 ? 2.631 23.203 41.781 1 84.56 561 ASN B C 1
ATOM 9452 O O . ASN B 1 561 ? 1.777 23.766 42.469 1 84.56 561 ASN B O 1
ATOM 9456 N N . ASN B 1 562 ? 3.836 23.562 41.656 1 81.75 562 ASN B N 1
ATOM 9457 C CA . ASN B 1 562 ? 4.312 24.562 42.625 1 81.75 562 ASN B CA 1
ATOM 9458 C C . ASN B 1 562 ? 4.324 25.953 42 1 81.75 562 ASN B C 1
ATOM 9460 O O . ASN B 1 562 ? 4.605 26.938 42.688 1 81.75 562 ASN B O 1
ATOM 9464 N N . ASN B 1 563 ? 4.086 26.047 40.781 1 77.06 563 ASN B N 1
ATOM 9465 C CA . ASN B 1 563 ? 4.082 27.344 40.125 1 77.06 563 ASN B CA 1
ATOM 9466 C C . ASN B 1 563 ? 2.783 27.562 39.344 1 77.06 563 ASN B C 1
ATOM 9468 O O . ASN B 1 563 ? 2.793 27.656 38.125 1 77.06 563 ASN B O 1
ATOM 9472 N N . PRO B 1 564 ? 1.806 27.734 40.094 1 67 564 PRO B N 1
ATOM 9473 C CA . PRO B 1 564 ? 0.498 27.891 39.438 1 67 564 PRO B CA 1
ATOM 9474 C C . PRO B 1 564 ? 0.459 29.062 38.469 1 67 564 PRO B C 1
ATOM 9476 O O . PRO B 1 564 ? -0.377 29.078 37.562 1 67 564 PRO B O 1
ATOM 9479 N N . HIS B 1 565 ? 1.416 29.969 38.656 1 62.28 565 HIS B N 1
ATOM 9480 C CA . HIS B 1 565 ? 1.42 31.156 37.781 1 62.28 565 HIS B CA 1
ATOM 9481 C C . HIS B 1 565 ? 1.884 30.828 36.375 1 62.28 565 HIS B C 1
ATOM 9483 O O . HIS B 1 565 ? 1.723 31.625 35.469 1 62.28 565 HIS B O 1
ATOM 9489 N N . LEU B 1 566 ? 2.568 29.734 36.312 1 65.31 566 LEU B N 1
ATOM 9490 C CA . LEU B 1 566 ? 2.945 29.312 34.969 1 65.31 566 LEU B CA 1
ATOM 9491 C C . LEU B 1 566 ? 1.717 29.172 34.094 1 65.31 566 LEU B C 1
ATOM 9493 O O . LEU B 1 566 ? 1.81 29.328 32.875 1 65.31 566 LEU B O 1
ATOM 9497 N N . ILE B 1 567 ? 0.571 28.75 34.656 1 61.5 567 ILE B N 1
ATOM 9498 C CA . ILE B 1 567 ? -0.676 28.484 33.969 1 61.5 567 ILE B CA 1
ATOM 9499 C C . ILE B 1 567 ? -1.5 29.766 33.875 1 61.5 567 ILE B C 1
ATOM 9501 O O . ILE B 1 567 ? -2.055 30.062 32.812 1 61.5 567 ILE B O 1
ATOM 9505 N N . THR B 1 568 ? -1.827 30.516 34.969 1 54.22 568 THR B N 1
ATOM 9506 C CA . THR B 1 568 ? -2.857 31.531 35.188 1 54.22 568 THR B CA 1
ATOM 9507 C C . THR B 1 568 ? -2.568 32.781 34.312 1 54.22 568 THR B C 1
ATOM 9509 O O . THR B 1 568 ? -3.492 33.406 33.844 1 54.22 568 THR B O 1
ATOM 9512 N N . SER B 1 569 ? -1.396 33.062 34.25 1 49.28 569 SER B N 1
ATOM 9513 C CA . SER B 1 569 ? -1.114 34.375 33.719 1 49.28 569 SER B CA 1
ATOM 9514 C C . SER B 1 569 ? -1.444 34.469 32.219 1 49.28 569 SER B C 1
ATOM 9516 O O . SER B 1 569 ? -1.62 35.562 31.688 1 49.28 569 SER B O 1
ATOM 9518 N N . ASN B 1 570 ? -1.815 33.312 31.547 1 54.91 570 ASN B N 1
ATOM 9519 C CA . ASN B 1 570 ? -1.865 33.344 30.094 1 54.91 570 ASN B CA 1
ATOM 9520 C C . ASN B 1 570 ? -3.236 32.906 29.562 1 54.91 570 ASN B C 1
ATOM 9522 O O . ASN B 1 570 ? -3.34 32.281 28.516 1 54.91 570 ASN B O 1
ATOM 9526 N N . GLN B 1 571 ? -4.238 33.344 30.359 1 60.06 571 GLN B N 1
ATOM 9527 C CA . GLN B 1 571 ? -5.613 33 30.016 1 60.06 571 GLN B CA 1
ATOM 9528 C C . GLN B 1 571 ? -6.004 33.531 28.641 1 60.06 571 GLN B C 1
ATOM 9530 O O . GLN B 1 571 ? -6.992 33.094 28.062 1 60.06 571 GLN B O 1
ATOM 9535 N N . TYR B 1 572 ? -5.129 34.25 28.125 1 69.31 572 TYR B N 1
ATOM 9536 C CA . TYR B 1 572 ? -5.52 34.875 26.859 1 69.31 572 TYR B CA 1
ATOM 9537 C C . TYR B 1 572 ? -4.773 34.25 25.688 1 69.31 572 TYR B C 1
ATOM 9539 O O . TYR B 1 572 ? -4.809 34.781 24.578 1 69.31 572 TYR B O 1
ATOM 9547 N N . GLY B 1 573 ? -4.18 33.188 25.953 1 77.62 573 GLY B N 1
ATOM 9548 C CA . GLY B 1 573 ? -3.428 32.594 24.875 1 77.62 573 GLY B CA 1
ATOM 9549 C C . GLY B 1 573 ? -4.293 32.188 23.688 1 77.62 573 GLY B C 1
ATOM 9550 O O . GLY B 1 573 ? -5.523 32.219 23.766 1 77.62 573 GLY B O 1
ATOM 9551 N N . PRO B 1 574 ? -3.707 31.906 22.578 1 85.56 574 PRO B N 1
ATOM 9552 C CA . PRO B 1 574 ? -4.457 31.594 21.359 1 85.56 574 PRO B CA 1
ATOM 9553 C C . PRO B 1 574 ? -5.133 30.234 21.391 1 85.56 574 PRO B C 1
ATOM 9555 O O . PRO B 1 574 ? -4.645 29.312 22.062 1 85.56 574 PRO B O 1
ATOM 9558 N N . TRP B 1 575 ? -6.27 30.141 20.719 1 90.69 575 TRP B N 1
ATOM 9559 C CA . TRP B 1 575 ? -6.859 28.844 20.422 1 90.69 575 TRP B CA 1
ATOM 9560 C C . TRP B 1 575 ? -6.078 28.125 19.328 1 90.69 575 TRP B C 1
ATOM 9562 O O . TRP B 1 575 ? -5.676 28.75 18.328 1 90.69 575 TRP B O 1
ATOM 9572 N N . LYS B 1 576 ? -5.805 26.906 19.531 1 94 576 LYS B N 1
ATOM 9573 C CA . LYS B 1 576 ? -5.113 26.062 18.562 1 94 576 LYS B CA 1
ATOM 9574 C C . LYS B 1 576 ? -5.691 24.656 18.547 1 94 576 LYS B C 1
ATOM 9576 O O . LYS B 1 576 ? -6.492 24.297 19.406 1 94 576 LYS B O 1
ATOM 9581 N N . ASP B 1 577 ? -5.324 23.953 17.531 1 96.44 577 ASP B N 1
ATOM 9582 C CA . ASP B 1 577 ? -5.605 22.516 17.547 1 96.44 577 ASP B CA 1
ATOM 9583 C C . ASP B 1 577 ? -4.324 21.703 17.391 1 96.44 577 ASP B C 1
ATOM 9585 O O . ASP B 1 577 ? -4.348 20.469 17.484 1 96.44 577 ASP B O 1
ATOM 9589 N N . THR B 1 578 ? -3.229 22.281 17.109 1 95.19 578 THR B N 1
ATOM 9590 C CA . THR B 1 578 ? -1.902 21.688 16.984 1 95.19 578 THR B CA 1
ATOM 9591 C C . THR B 1 578 ? -0.851 22.562 17.672 1 95.19 578 THR B C 1
ATOM 9593 O O . THR B 1 578 ? -0.794 23.766 17.422 1 95.19 578 THR B O 1
ATOM 9596 N N . VAL B 1 579 ? -0.026 21.984 18.484 1 92.19 579 VAL B N 1
ATOM 9597 C CA . VAL B 1 579 ? 0.968 22.797 19.188 1 92.19 579 VAL B CA 1
ATOM 9598 C C . VAL B 1 579 ? 2.309 22.062 19.203 1 92.19 579 VAL B C 1
ATOM 9600 O O . VAL B 1 579 ? 2.355 20.844 19.406 1 92.19 579 VAL B O 1
ATOM 9603 N N . LEU B 1 580 ? 3.332 22.797 18.953 1 88.81 580 LEU B N 1
ATOM 9604 C CA . LEU B 1 580 ? 4.684 22.25 19 1 88.81 580 LEU B CA 1
ATOM 9605 C C . LEU B 1 580 ? 5.152 22.062 20.438 1 88.81 580 LEU B C 1
ATOM 9607 O O . LEU B 1 580 ? 5.027 22.969 21.266 1 88.81 580 LEU B O 1
ATOM 9611 N N . THR B 1 581 ? 5.637 20.891 20.734 1 87.44 581 THR B N 1
ATOM 9612 C CA . THR B 1 581 ? 6.324 20.609 21.984 1 87.44 581 THR B CA 1
ATOM 9613 C C . THR B 1 581 ? 7.824 20.438 21.75 1 87.44 581 THR B C 1
ATOM 9615 O O . THR B 1 581 ? 8.281 19.359 21.391 1 87.44 581 THR B O 1
ATOM 9618 N N . PRO B 1 582 ? 8.539 21.484 22.094 1 81.44 582 PRO B N 1
ATOM 9619 C CA . PRO B 1 582 ? 9.984 21.391 21.859 1 81.44 582 PRO B CA 1
ATOM 9620 C C . PRO B 1 582 ? 10.68 20.453 22.844 1 81.44 582 PRO B C 1
ATOM 9622 O O . PRO B 1 582 ? 10.133 20.156 23.906 1 81.44 582 PRO B O 1
ATOM 9625 N N . GLY B 1 583 ? 11.852 20.047 22.438 1 80.5 583 GLY B N 1
ATOM 9626 C CA . GLY B 1 583 ? 12.672 19.297 23.375 1 80.5 583 GLY B CA 1
ATOM 9627 C C . GLY B 1 583 ? 13.008 20.094 24.625 1 80.5 583 GLY B C 1
ATOM 9628 O O . GLY B 1 583 ? 13.258 21.297 24.562 1 80.5 583 GLY B O 1
ATOM 9629 N N . ARG B 1 584 ? 12.883 19.484 25.75 1 81.06 584 ARG B N 1
ATOM 9630 C CA . ARG B 1 584 ? 13.203 20.062 27.047 1 81.06 584 ARG B CA 1
ATOM 9631 C C . ARG B 1 584 ? 12.281 21.25 27.359 1 81.06 584 ARG B C 1
ATOM 9633 O O . ARG B 1 584 ? 12.742 22.312 27.766 1 81.06 584 ARG B O 1
ATOM 9640 N N . ALA B 1 585 ? 11.133 21.047 27.016 1 82.12 585 ALA B N 1
ATOM 9641 C CA . ALA B 1 585 ? 10.125 22.078 27.281 1 82.12 585 ALA B CA 1
ATOM 9642 C C . ALA B 1 585 ? 8.844 21.453 27.844 1 82.12 585 ALA B C 1
ATOM 9644 O O . ALA B 1 585 ? 8.625 20.25 27.719 1 82.12 585 ALA B O 1
ATOM 9645 N N . VAL B 1 586 ? 8.133 22.344 28.469 1 85.81 586 VAL B N 1
ATOM 9646 C CA . VAL B 1 586 ? 6.797 22 28.922 1 85.81 586 VAL B CA 1
ATOM 9647 C C . VAL B 1 586 ? 5.766 22.906 28.25 1 85.81 586 VAL B C 1
ATOM 9649 O O . VAL B 1 586 ? 5.941 24.125 28.188 1 85.81 586 VAL B O 1
ATOM 9652 N N . ILE B 1 587 ? 4.832 22.281 27.672 1 88.5 587 ILE B N 1
ATOM 9653 C CA . ILE B 1 587 ? 3.691 23 27.109 1 88.5 587 ILE B CA 1
ATOM 9654 C C . ILE B 1 587 ? 2.412 22.578 27.828 1 88.5 587 ILE B C 1
ATOM 9656 O O . ILE B 1 587 ? 2.162 21.391 28.016 1 88.5 587 ILE B O 1
ATOM 9660 N N . ILE B 1 588 ? 1.63 23.578 28.266 1 90.06 588 ILE B N 1
ATOM 9661 C CA . ILE B 1 588 ? 0.385 23.281 28.969 1 90.06 588 ILE B CA 1
ATOM 9662 C C . ILE B 1 588 ? -0.802 23.781 28.141 1 90.06 588 ILE B C 1
ATOM 9664 O O . ILE B 1 588 ? -0.86 24.938 27.75 1 90.06 588 ILE B O 1
ATOM 9668 N N . ILE B 1 589 ? -1.701 22.859 27.859 1 92.06 589 ILE B N 1
ATOM 9669 C CA . ILE B 1 589 ? -2.896 23.234 27.109 1 92.06 589 ILE B CA 1
ATOM 9670 C C . ILE B 1 589 ? -4.141 22.906 27.922 1 92.06 589 ILE B C 1
ATOM 9672 O O . ILE B 1 589 ? -4.102 22.047 28.812 1 92.06 589 ILE B O 1
ATOM 9676 N N . ARG B 1 590 ? -5.258 23.625 27.656 1 92.44 590 ARG B N 1
ATOM 9677 C CA . ARG B 1 590 ? -6.543 23.391 28.312 1 92.44 590 ARG B CA 1
ATOM 9678 C C . ARG B 1 590 ? -7.672 23.328 27.281 1 92.44 590 ARG B C 1
ATOM 9680 O O . ARG B 1 590 ? -7.664 24.062 26.297 1 92.44 590 ARG B O 1
ATOM 9687 N N . PHE B 1 591 ? -8.578 22.438 27.516 1 93.38 591 PHE B N 1
ATOM 9688 C CA . PHE B 1 591 ? -9.805 22.391 26.734 1 93.38 591 PHE B CA 1
ATOM 9689 C C . PHE B 1 591 ? -10.969 21.859 27.562 1 93.38 591 PHE B C 1
ATOM 9691 O O . PHE B 1 591 ? -10.75 21.25 28.609 1 93.38 591 PHE B O 1
ATOM 9698 N N . ARG B 1 592 ? -12.109 22.203 27.188 1 94.19 592 ARG B N 1
ATOM 9699 C CA . ARG B 1 592 ? -13.312 21.641 27.797 1 94.19 592 ARG B CA 1
ATOM 9700 C C . ARG B 1 592 ? -13.742 20.375 27.078 1 94.19 592 ARG B C 1
ATOM 9702 O O . ARG B 1 592 ? -13.922 20.359 25.859 1 94.19 592 ARG B O 1
ATOM 9709 N N . ALA B 1 593 ? -13.875 19.297 27.812 1 97 593 ALA B N 1
ATOM 9710 C CA . ALA B 1 593 ? -14.336 18.031 27.234 1 97 593 ALA B CA 1
ATOM 9711 C C . ALA B 1 593 ? -15.836 18.062 26.953 1 97 593 ALA B C 1
ATOM 9713 O O . ALA B 1 593 ? -16.609 17.328 27.578 1 97 593 ALA B O 1
ATOM 9714 N N . ASP B 1 594 ? -16.234 18.719 25.953 1 96.06 594 ASP B N 1
ATOM 9715 C CA . ASP B 1 594 ? -17.656 18.953 25.719 1 96.06 594 ASP B CA 1
ATOM 9716 C C . ASP B 1 594 ? -18.109 18.297 24.406 1 96.06 594 ASP B C 1
ATOM 9718 O O . ASP B 1 594 ? -19.172 18.641 23.875 1 96.06 594 ASP B O 1
ATOM 9722 N N . ASN B 1 595 ? -17.297 17.531 23.844 1 98.06 595 ASN B N 1
ATOM 9723 C CA . ASN B 1 595 ? -17.594 16.781 22.625 1 98.06 595 ASN B CA 1
ATOM 9724 C C . ASN B 1 595 ? -17.484 15.281 22.859 1 98.06 595 ASN B C 1
ATOM 9726 O O . ASN B 1 595 ? -16.453 14.672 22.531 1 98.06 595 ASN B O 1
ATOM 9730 N N . PRO B 1 596 ? -18.531 14.68 23.328 1 98.56 596 PRO B N 1
ATOM 9731 C CA . PRO B 1 596 ? -18.469 13.25 23.641 1 98.56 596 PRO B CA 1
ATOM 9732 C C . PRO B 1 596 ? -18.031 12.406 22.453 1 98.56 596 PRO B C 1
ATOM 9734 O O . PRO B 1 596 ? -18.469 12.641 21.328 1 98.56 596 PRO B O 1
ATOM 9737 N N . GLY B 1 597 ? -17.125 11.453 22.656 1 98.44 597 GLY B N 1
ATOM 9738 C CA . GLY B 1 597 ? -16.562 10.625 21.609 1 98.44 597 GLY B CA 1
ATOM 9739 C C . GLY B 1 597 ? -15.156 10.133 21.922 1 98.44 597 GLY B C 1
ATOM 9740 O O . GLY B 1 597 ? -14.711 10.203 23.078 1 98.44 597 GLY B O 1
ATOM 9741 N N . TYR B 1 598 ? -14.562 9.43 21.016 1 98.38 598 TYR B N 1
ATOM 9742 C CA . TYR B 1 598 ? -13.156 9.039 21.031 1 98.38 598 TYR B CA 1
ATOM 9743 C C . TYR B 1 598 ? -12.328 9.938 20.125 1 98.38 598 TYR B C 1
ATOM 9745 O O . TYR B 1 598 ? -12.562 10.008 18.922 1 98.38 598 TYR B O 1
ATOM 9753 N N . TRP B 1 599 ? -11.383 10.617 20.75 1 98.69 599 TRP B N 1
ATOM 9754 C CA . TRP B 1 599 ? -10.617 11.609 20 1 98.69 599 TRP B CA 1
ATOM 9755 C C . TRP B 1 599 ? -9.125 11.344 20.109 1 98.69 599 TRP B C 1
ATOM 9757 O O . TRP B 1 599 ? -8.586 11.219 21.219 1 98.69 599 TRP B O 1
ATOM 9767 N N . MET B 1 600 ? -8.539 11.273 18.953 1 97.94 600 MET B N 1
ATOM 9768 C CA . MET B 1 600 ? -7.102 10.992 18.922 1 97.94 600 MET B CA 1
ATOM 9769 C C . MET B 1 600 ? -6.293 12.234 19.266 1 97.94 600 MET B C 1
ATOM 9771 O O . MET B 1 600 ? -6.652 13.344 18.875 1 97.94 600 MET B O 1
ATOM 9775 N N . PHE B 1 601 ? -5.293 12.109 20.109 1 97.75 601 PHE B N 1
ATOM 9776 C CA . PHE B 1 601 ? -4.23 13.07 20.391 1 97.75 601 PHE B CA 1
ATOM 9777 C C . PHE B 1 601 ? -2.877 12.516 19.953 1 97.75 601 PHE B C 1
ATOM 9779 O O . PHE B 1 601 ? -2.398 11.523 20.5 1 97.75 601 PHE B O 1
ATOM 9786 N N . HIS B 1 602 ? -2.262 13.195 18.906 1 96.06 602 HIS B N 1
ATOM 9787 C CA . HIS B 1 602 ? -1.104 12.523 18.328 1 96.06 602 HIS B CA 1
ATOM 9788 C C . HIS B 1 602 ? -0.105 13.531 17.766 1 96.06 602 HIS B C 1
ATOM 9790 O O . HIS B 1 602 ? -0.46 14.68 17.5 1 96.06 602 HIS B O 1
ATOM 9796 N N . CYS B 1 603 ? 1.173 13.062 17.672 1 94.25 603 CYS B N 1
ATOM 9797 C CA . CYS B 1 603 ? 2.189 13.828 16.953 1 94.25 603 CYS B CA 1
ATOM 9798 C C . CYS B 1 603 ? 1.872 13.883 15.461 1 94.25 603 CYS B C 1
ATOM 9800 O O . CYS B 1 603 ? 1.517 12.875 14.852 1 94.25 603 CYS B O 1
ATOM 9802 N N . HIS B 1 604 ? 1.994 14.992 14.922 1 93.12 604 HIS B N 1
ATOM 9803 C CA . HIS B 1 604 ? 1.605 15.172 13.531 1 93.12 604 HIS B CA 1
ATOM 9804 C C . HIS B 1 604 ? 2.789 14.953 12.594 1 93.12 604 HIS B C 1
ATOM 9806 O O . HIS B 1 604 ? 2.699 15.227 11.391 1 93.12 604 HIS B O 1
ATOM 9812 N N . ILE B 1 605 ? 3.873 14.469 13.141 1 88.38 605 ILE B N 1
ATOM 9813 C CA . ILE B 1 605 ? 4.91 13.867 12.312 1 88.38 605 ILE B CA 1
ATOM 9814 C C . ILE B 1 605 ? 4.484 12.461 11.898 1 88.38 605 ILE B C 1
ATOM 9816 O O . ILE B 1 605 ? 4.316 11.578 12.742 1 88.38 605 ILE B O 1
ATOM 9820 N N . GLY B 1 606 ? 4.379 12.312 10.609 1 82.81 606 GLY B N 1
ATOM 9821 C CA . GLY B 1 606 ? 3.766 11.109 10.078 1 82.81 606 GLY B CA 1
ATOM 9822 C C . GLY B 1 606 ? 4.414 9.836 10.586 1 82.81 606 GLY B C 1
ATOM 9823 O O . GLY B 1 606 ? 3.719 8.898 10.984 1 82.81 606 GLY B O 1
ATOM 9824 N N . GLU B 1 607 ? 5.664 9.781 10.633 1 82.94 607 GLU B N 1
ATOM 9825 C CA . GLU B 1 607 ? 6.383 8.594 11.078 1 82.94 607 GLU B CA 1
ATOM 9826 C C . GLU B 1 607 ? 6.152 8.328 12.562 1 82.94 607 GLU B C 1
ATOM 9828 O O . GLU B 1 607 ? 6.016 7.18 12.984 1 82.94 607 GLU B O 1
ATOM 9833 N N . HIS B 1 608 ? 6.141 9.375 13.383 1 88.88 608 HIS B N 1
ATOM 9834 C CA . HIS B 1 608 ? 5.93 9.219 14.82 1 88.88 608 HIS B CA 1
ATOM 9835 C C . HIS B 1 608 ? 4.527 8.703 15.117 1 88.88 608 HIS B C 1
ATOM 9837 O O . HIS B 1 608 ? 4.352 7.809 15.945 1 88.88 608 HIS B O 1
ATOM 9843 N N . ALA B 1 609 ? 3.666 9.258 14.391 1 90.19 609 ALA B N 1
ATOM 9844 C CA . ALA B 1 609 ? 2.283 8.836 14.586 1 90.19 609 ALA B CA 1
ATOM 9845 C C . ALA B 1 609 ? 2.084 7.391 14.148 1 90.19 609 ALA B C 1
ATOM 9847 O O . ALA B 1 609 ? 1.4 6.617 14.82 1 90.19 609 ALA B O 1
ATOM 9848 N N . ALA B 1 610 ? 2.678 7.059 13.031 1 87.12 610 ALA B N 1
ATOM 9849 C CA . ALA B 1 610 ? 2.537 5.707 12.5 1 87.12 610 ALA B CA 1
ATOM 9850 C C . ALA B 1 610 ? 3.145 4.676 13.445 1 87.12 610 ALA B C 1
ATOM 9852 O O . ALA B 1 610 ? 2.688 3.533 13.508 1 87.12 610 ALA B O 1
ATOM 9853 N N . LEU B 1 611 ? 4.086 5.121 14.242 1 88.25 611 LEU B N 1
ATOM 9854 C CA . LEU B 1 611 ? 4.766 4.203 15.148 1 88.25 611 LEU B CA 1
ATOM 9855 C C . LEU B 1 611 ? 4.152 4.266 16.547 1 88.25 611 LEU B C 1
ATOM 9857 O O . LEU B 1 611 ? 4.605 3.574 17.453 1 88.25 611 LEU B O 1
ATOM 9861 N N . GLY B 1 612 ? 3.178 5.133 16.688 1 91.88 612 GLY B N 1
ATOM 9862 C CA . GLY B 1 612 ? 2.377 4.996 17.906 1 91.88 612 GLY B CA 1
ATOM 9863 C C . GLY B 1 612 ? 2.516 6.172 18.844 1 91.88 612 GLY B C 1
ATOM 9864 O O . GLY B 1 612 ? 2.047 6.117 19.984 1 91.88 612 GLY B O 1
ATOM 9865 N N . MET B 1 613 ? 3.119 7.242 18.438 1 92.94 613 MET B N 1
ATOM 9866 C CA . MET B 1 613 ? 3.172 8.414 19.297 1 92.94 613 MET B CA 1
ATOM 9867 C C . MET B 1 613 ? 1.825 9.125 19.344 1 92.94 613 MET B C 1
ATOM 9869 O O . MET B 1 613 ? 1.672 10.203 18.766 1 92.94 613 MET B O 1
ATOM 9873 N N . ALA B 1 614 ? 0.986 8.578 20.031 1 96.38 614 ALA B N 1
ATOM 9874 C CA . ALA B 1 614 ? -0.403 9.023 20.078 1 96.38 614 ALA B CA 1
ATOM 9875 C C . ALA B 1 614 ? -1.103 8.484 21.328 1 96.38 614 ALA B C 1
ATOM 9877 O O . ALA B 1 614 ? -0.544 7.652 22.047 1 96.38 614 ALA B O 1
ATOM 9878 N N . LEU B 1 615 ? -2.189 9.016 21.641 1 95.94 615 LEU B N 1
ATOM 9879 C CA . LEU B 1 615 ? -3.15 8.477 22.594 1 95.94 615 LEU B CA 1
ATOM 9880 C C . LEU B 1 615 ? -4.57 8.898 22.234 1 95.94 615 LEU B C 1
ATOM 9882 O O . LEU B 1 615 ? -4.777 9.641 21.266 1 95.94 615 LEU B O 1
ATOM 9886 N N . THR B 1 616 ? -5.562 8.281 22.938 1 97.06 616 THR B N 1
ATOM 9887 C CA . THR B 1 616 ? -6.973 8.578 22.719 1 97.06 616 THR B CA 1
ATOM 9888 C C . THR B 1 616 ? -7.602 9.203 23.953 1 97.06 616 THR B C 1
ATOM 9890 O O . THR B 1 616 ? -7.332 8.766 25.078 1 97.06 616 THR B O 1
ATOM 9893 N N . PHE B 1 617 ? -8.383 10.273 23.781 1 97.38 617 PHE B N 1
ATOM 9894 C CA . PHE B 1 617 ? -9.273 10.766 24.828 1 97.38 617 PHE B CA 1
ATOM 9895 C C . PHE B 1 617 ? -10.68 10.195 24.656 1 97.38 617 PHE B C 1
ATOM 9897 O O . PHE B 1 617 ? -11.297 10.367 23.594 1 97.38 617 PHE B O 1
ATOM 9904 N N . LYS B 1 618 ? -11.102 9.461 25.531 1 97.81 618 LYS B N 1
ATOM 9905 C CA . LYS B 1 618 ? -12.523 9.156 25.594 1 97.81 618 LYS B CA 1
ATOM 9906 C C . LYS B 1 618 ? -13.281 10.219 26.391 1 97.81 618 LYS B C 1
ATOM 9908 O O . LYS B 1 618 ? -13.055 10.383 27.594 1 97.81 618 LYS B O 1
ATOM 9913 N N . VAL B 1 619 ? -14.164 10.93 25.781 1 98.31 619 VAL B N 1
ATOM 9914 C CA . VAL B 1 619 ? -14.945 11.992 26.406 1 98.31 619 VAL B CA 1
ATOM 9915 C C . VAL B 1 619 ? -16.391 11.531 26.594 1 98.31 619 VAL B C 1
ATOM 9917 O O . VAL B 1 619 ? -17.094 11.258 25.625 1 98.31 619 VAL B O 1
ATOM 9920 N N . GLY B 1 620 ? -16.75 11.43 27.844 1 98.19 620 GLY B N 1
ATOM 9921 C CA . GLY B 1 620 ? -18.109 11.047 28.156 1 98.19 620 GLY B CA 1
ATOM 9922 C C . GLY B 1 620 ? -18.359 9.555 28.047 1 98.19 620 GLY B C 1
ATOM 9923 O O . GLY B 1 620 ? -17.406 8.773 27.969 1 98.19 620 GLY B O 1
ATOM 9924 N N . GLU B 1 621 ? -19.625 9.188 28.141 1 97.5 621 GLU B N 1
ATOM 9925 C CA . GLU B 1 621 ? -20.062 7.801 28.047 1 97.5 621 GLU B CA 1
ATOM 9926 C C . GLU B 1 621 ? -20.734 7.523 26.703 1 97.5 621 GLU B C 1
ATOM 9928 O O . GLU B 1 621 ? -21.141 8.453 26 1 97.5 621 GLU B O 1
ATOM 9933 N N . HIS B 1 622 ? -20.797 6.25 26.406 1 97.31 622 HIS B N 1
ATOM 9934 C CA . HIS B 1 622 ? -21.281 5.855 25.094 1 97.31 622 HIS B CA 1
ATOM 9935 C C . HIS B 1 622 ? -22.703 6.379 24.859 1 97.31 622 HIS B C 1
ATOM 9937 O O . HIS B 1 622 ? -23.047 6.75 23.734 1 97.31 622 HIS B O 1
ATOM 9943 N N . TYR B 1 623 ? -23.531 6.41 25.891 1 96.81 623 TYR B N 1
ATOM 9944 C CA . TYR B 1 623 ? -24.906 6.848 25.734 1 96.81 623 TYR B CA 1
ATOM 9945 C C . TYR B 1 623 ? -24.969 8.336 25.406 1 96.81 623 TYR B C 1
ATOM 9947 O O . TYR B 1 623 ? -26 8.828 24.922 1 96.81 623 TYR B O 1
ATOM 9955 N N . GLU B 1 624 ? -23.875 9.141 25.688 1 98 624 GLU B N 1
ATOM 9956 C CA . GLU B 1 624 ? -23.812 10.562 25.391 1 98 624 GLU B CA 1
ATOM 9957 C C . GLU B 1 624 ? -23.328 10.812 23.969 1 98 624 GLU B C 1
ATOM 9959 O O . GLU B 1 624 ? -23.391 11.945 23.469 1 98 624 GLU B O 1
ATOM 9964 N N . MET B 1 625 ? -22.844 9.828 23.297 1 98.12 625 MET B N 1
ATOM 9965 C CA . MET B 1 625 ? -22.203 9.977 22 1 98.12 625 MET B CA 1
ATOM 9966 C C . MET B 1 625 ? -23.219 9.867 20.875 1 98.12 625 MET B C 1
ATOM 9968 O O . MET B 1 625 ? -24.188 9.102 20.969 1 98.12 625 MET B O 1
ATOM 9972 N N . VAL B 1 626 ? -23.016 10.625 19.828 1 97.62 626 VAL B N 1
ATOM 9973 C CA . VAL B 1 626 ? -23.891 10.602 18.672 1 97.62 626 VAL B CA 1
ATOM 9974 C C . VAL B 1 626 ? -23.781 9.25 17.969 1 97.62 626 VAL B C 1
ATOM 9976 O O . VAL B 1 626 ? -22.688 8.766 17.719 1 97.62 626 VAL B O 1
ATOM 9979 N N . ARG B 1 627 ? -24.922 8.633 17.641 1 96.25 627 ARG B N 1
ATOM 9980 C CA . ARG B 1 627 ? -24.938 7.344 16.953 1 96.25 627 ARG B CA 1
ATOM 9981 C C . ARG B 1 627 ? -24.672 7.512 15.469 1 96.25 627 ARG B C 1
ATOM 9983 O O . ARG B 1 627 ? -25.141 8.477 14.852 1 96.25 627 ARG B O 1
ATOM 9990 N N . PRO B 1 628 ? -23.922 6.547 14.891 1 97.12 628 PRO B N 1
ATOM 9991 C CA . PRO B 1 628 ? -23.75 6.605 13.438 1 97.12 628 PRO B CA 1
ATOM 9992 C C . PRO B 1 628 ? -25.016 6.266 12.672 1 97.12 628 PRO B C 1
ATOM 9994 O O . PRO B 1 628 ? -25.969 5.719 13.242 1 97.12 628 PRO B O 1
ATOM 9997 N N . PRO B 1 629 ? -25.094 6.629 11.375 1 96.12 629 PRO B N 1
ATOM 9998 C CA . PRO B 1 629 ? -26.25 6.246 10.555 1 96.12 629 PRO B CA 1
ATOM 9999 C C . PRO B 1 629 ? -26.391 4.73 10.414 1 96.12 629 PRO B C 1
ATOM 10001 O O . PRO B 1 629 ? -25.469 3.986 10.734 1 96.12 629 PRO B O 1
ATOM 10004 N N . ALA B 1 630 ? -27.547 4.34 9.93 1 94.12 630 ALA B N 1
ATOM 10005 C CA . ALA B 1 630 ? -27.812 2.922 9.719 1 94.12 630 ALA B CA 1
ATOM 10006 C C . ALA B 1 630 ? -26.859 2.32 8.695 1 94.12 630 ALA B C 1
ATOM 10008 O O . ALA B 1 630 ? -26.516 2.967 7.707 1 94.12 630 ALA B O 1
ATOM 10009 N N . ASN B 1 631 ? -26.453 1.094 8.898 1 93.31 631 ASN B N 1
ATOM 10010 C CA . ASN B 1 631 ? -25.625 0.313 7.988 1 93.31 631 ASN B CA 1
ATOM 10011 C C . ASN B 1 631 ? -24.234 0.917 7.844 1 93.31 631 ASN B C 1
ATOM 10013 O O . ASN B 1 631 ? -23.609 0.825 6.781 1 93.31 631 ASN B O 1
ATOM 10017 N N . PHE B 1 632 ? -23.828 1.675 8.977 1 97.25 632 PHE B N 1
ATOM 10018 C CA . PHE B 1 632 ? -22.469 2.178 8.969 1 97.25 632 PHE B CA 1
ATOM 10019 C C . PHE B 1 632 ? -21.469 1.031 8.875 1 97.25 632 PHE B C 1
ATOM 10021 O O . PHE B 1 632 ? -21.641 -0.002 9.523 1 97.25 632 PHE B O 1
ATOM 10028 N N . PRO B 1 633 ? -20.5 1.131 8 1 96.75 633 PRO B N 1
ATOM 10029 C CA . PRO B 1 633 ? -19.578 0.011 7.781 1 96.75 633 PRO B CA 1
ATOM 10030 C C . PRO B 1 633 ? -18.938 -0.489 9.07 1 96.75 633 PRO B C 1
ATOM 10032 O O . PRO B 1 633 ? -18.578 0.312 9.938 1 96.75 633 PRO B O 1
ATOM 10035 N N . THR B 1 634 ? -18.797 -1.756 9.188 1 96.12 634 THR B N 1
ATOM 10036 C CA . THR B 1 634 ? -18.156 -2.387 10.336 1 96.12 634 THR B CA 1
ATOM 10037 C C . THR B 1 634 ? -16.922 -3.178 9.906 1 96.12 634 THR B C 1
ATOM 10039 O O . THR B 1 634 ? -16.766 -3.5 8.727 1 96.12 634 THR B O 1
ATOM 10042 N N . CYS B 1 635 ? -16.031 -3.396 10.766 1 96.44 635 CYS B N 1
ATOM 10043 C CA . CYS B 1 635 ? -14.82 -4.188 10.531 1 96.44 635 CYS B CA 1
ATOM 10044 C C . CYS B 1 635 ? -14.336 -4.844 11.82 1 96.44 635 CYS B C 1
ATOM 10046 O O . CYS B 1 635 ? -14.867 -4.57 12.898 1 96.44 635 CYS B O 1
ATOM 10048 N N . GLY B 1 636 ? -13.406 -5.781 11.695 1 96.69 636 GLY B N 1
ATOM 10049 C CA . GLY B 1 636 ? -12.852 -6.484 12.844 1 9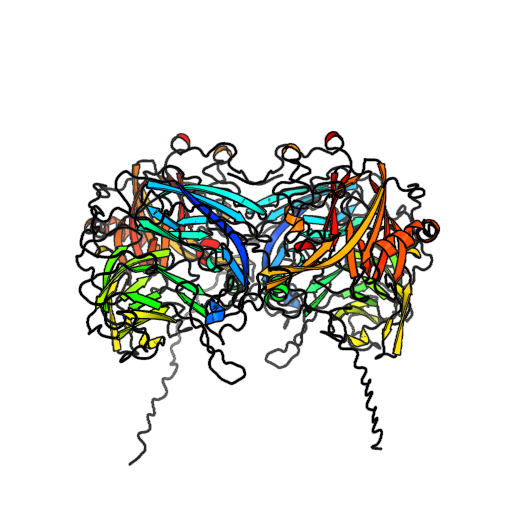6.69 636 GLY B CA 1
ATOM 10050 C C . GLY B 1 636 ? -12.273 -7.84 12.484 1 96.69 636 GLY B C 1
ATOM 10051 O O . GLY B 1 636 ? -12.156 -8.18 11.305 1 96.69 636 GLY B O 1
ATOM 10052 N N . HIS B 1 637 ? -11.82 -8.539 13.547 1 96.31 637 HIS B N 1
ATOM 10053 C CA . HIS B 1 637 ? -11.273 -9.883 13.383 1 96.31 637 HIS B CA 1
ATOM 10054 C C . HIS B 1 637 ? -12.359 -10.875 12.969 1 96.31 637 HIS B C 1
ATOM 10056 O O . HIS B 1 637 ? -13.531 -10.68 13.281 1 96.31 637 HIS B O 1
ATOM 10062 N N . PHE B 1 638 ? -12.008 -11.836 12.172 1 97.44 638 PHE B N 1
ATOM 10063 C CA . PHE B 1 638 ? -12.875 -12.977 11.891 1 97.44 638 PHE B CA 1
ATOM 10064 C C . PHE B 1 638 ? -12.156 -14.289 12.195 1 97.44 638 PHE B C 1
ATOM 10066 O O . PHE B 1 638 ? -11.047 -14.523 11.703 1 97.44 638 PHE B O 1
ATOM 10073 N N . SER B 1 639 ? -12.656 -15.062 13.078 1 93.75 639 SER B N 1
ATOM 10074 C CA . SER B 1 639 ? -12.156 -16.391 13.422 1 93.75 639 SER B CA 1
ATOM 10075 C C . SER B 1 639 ? -13.281 -17.406 13.492 1 93.75 639 SER B C 1
ATOM 10077 O O . SER B 1 639 ? -14.43 -17.062 13.781 1 93.75 639 SER B O 1
#